Protein AF-0000000074478347 (afdb_homodimer)

Structure (mmCIF, N/CA/C/O backbone):
data_AF-0000000074478347-model_v1
#
loop_
_entity.id
_entity.type
_entity.pdbx_description
1 polymer 'Phosphatidate cytidylyltransferase'
#
loop_
_atom_site.group_PDB
_atom_site.id
_atom_site.type_symbol
_atom_site.label_atom_id
_atom_site.label_alt_id
_atom_site.label_comp_id
_atom_site.label_asym_id
_atom_site.label_entity_id
_atom_site.label_seq_id
_atom_site.pdbx_PDB_ins_code
_atom_site.Cartn_x
_atom_site.Cartn_y
_atom_site.Cartn_z
_atom_site.occupancy
_atom_site.B_iso_or_equiv
_atom_site.auth_seq_id
_atom_site.auth_comp_id
_atom_site.auth_asym_id
_atom_site.auth_atom_id
_atom_site.pdbx_PDB_model_num
ATOM 1 N N . MET A 1 1 ? 31.891 78.625 -14.445 1 41.5 1 MET A N 1
ATOM 2 C CA . MET A 1 1 ? 32.469 78.312 -13.133 1 41.5 1 MET A CA 1
ATOM 3 C C . MET A 1 1 ? 31.547 77.375 -12.344 1 41.5 1 MET A C 1
ATOM 5 O O . MET A 1 1 ? 32 76.625 -11.484 1 41.5 1 MET A O 1
ATOM 9 N N . SER A 1 2 ? 30.219 77.375 -12.75 1 51.81 2 SER A N 1
ATOM 10 C CA . SER A 1 2 ? 29.203 76.625 -11.977 1 51.81 2 SER A CA 1
ATOM 11 C C . SER A 1 2 ? 29.156 75.125 -12.367 1 51.81 2 SER A C 1
ATOM 13 O O . SER A 1 2 ? 29 74.25 -11.516 1 51.81 2 SER A O 1
ATOM 15 N N . LEU A 1 3 ? 29.484 74.812 -13.656 1 56.75 3 LEU A N 1
ATOM 16 C CA . LEU A 1 3 ? 29.391 73.375 -14.086 1 56.75 3 LEU A CA 1
ATOM 17 C C . LEU A 1 3 ? 30.594 72.625 -13.625 1 56.75 3 LEU A C 1
ATOM 19 O O . LEU A 1 3 ? 30.484 71.375 -13.336 1 56.75 3 LEU A O 1
ATOM 23 N N . ARG A 1 4 ? 31.828 73.188 -13.461 1 51.66 4 ARG A N 1
ATOM 24 C CA . ARG A 1 4 ? 33.031 72.562 -13 1 51.66 4 ARG A CA 1
ATOM 25 C C . ARG A 1 4 ? 32.969 72.25 -11.508 1 51.66 4 ARG A C 1
ATOM 27 O O . ARG A 1 4 ? 33.438 71.188 -11.062 1 51.66 4 ARG A O 1
ATOM 34 N N . LYS A 1 5 ? 32.375 73.125 -10.812 1 57.06 5 LYS A N 1
ATOM 35 C CA . LYS A 1 5 ? 32.25 72.875 -9.375 1 57.06 5 LYS A CA 1
ATOM 36 C C . LYS A 1 5 ? 31.312 71.75 -9.078 1 57.06 5 LYS A C 1
ATOM 38 O O . LYS A 1 5 ? 31.562 70.938 -8.172 1 57.06 5 LYS A O 1
ATOM 43 N N . ARG A 1 6 ? 30.266 71.562 -9.906 1 61.41 6 ARG A N 1
ATOM 44 C CA . ARG A 1 6 ? 29.328 70.438 -9.68 1 61.41 6 ARG A CA 1
ATOM 45 C C . ARG A 1 6 ? 29.969 69.125 -10.008 1 61.41 6 ARG A C 1
ATOM 47 O O . ARG A 1 6 ? 29.734 68.125 -9.305 1 61.41 6 ARG A O 1
ATOM 54 N N . ASN A 1 7 ? 30.812 69 -11.016 1 62.44 7 ASN A N 1
ATOM 55 C CA . ASN A 1 7 ? 31.516 67.75 -11.367 1 62.44 7 ASN A CA 1
ATOM 56 C C . ASN A 1 7 ? 32.562 67.375 -10.32 1 62.44 7 ASN A C 1
ATOM 58 O O . ASN A 1 7 ? 32.781 66.25 -10.023 1 62.44 7 ASN A O 1
ATOM 62 N N . VAL A 1 8 ? 33.125 68.438 -9.688 1 61.66 8 VAL A N 1
ATOM 63 C CA . VAL A 1 8 ? 34.156 68.188 -8.68 1 61.66 8 VAL A CA 1
ATOM 64 C C . VAL A 1 8 ? 33.5 67.625 -7.41 1 61.66 8 VAL A C 1
ATOM 66 O O . VAL A 1 8 ? 34.031 66.688 -6.781 1 61.66 8 VAL A O 1
ATOM 69 N N . ASN A 1 9 ? 32.312 68.188 -7.07 1 60.53 9 ASN A N 1
ATOM 70 C CA . ASN A 1 9 ? 31.625 67.688 -5.887 1 60.53 9 ASN A CA 1
ATOM 71 C C . ASN A 1 9 ? 31.141 66.25 -6.094 1 60.53 9 ASN A C 1
ATOM 73 O O . ASN A 1 9 ? 31.172 65.438 -5.164 1 60.53 9 ASN A O 1
ATOM 77 N N . LYS A 1 10 ? 30.656 65.938 -7.285 1 64.19 10 LYS A N 1
ATOM 78 C CA . LYS A 1 10 ? 30.266 64.562 -7.59 1 64.19 10 LYS A CA 1
ATOM 79 C C . LYS A 1 10 ? 31.469 63.625 -7.574 1 64.19 10 LYS A C 1
ATOM 81 O O . LYS A 1 10 ? 31.391 62.5 -7.074 1 64.19 10 LYS A O 1
ATOM 86 N N . LEU A 1 11 ? 32.562 64.062 -8.016 1 64.38 11 LEU A N 1
ATOM 87 C CA . LEU A 1 11 ? 33.812 63.281 -8 1 64.38 11 LEU A CA 1
ATOM 88 C C . LEU A 1 11 ? 34.344 63.156 -6.578 1 64.38 11 LEU A C 1
ATOM 90 O O . LEU A 1 11 ? 34.812 62.062 -6.199 1 64.38 11 LEU A O 1
ATOM 94 N N . GLU A 1 12 ? 34.156 64.188 -5.754 1 61.34 12 GLU A N 1
ATOM 95 C CA . GLU A 1 12 ? 34.562 64.062 -4.355 1 61.34 12 GLU A CA 1
ATOM 96 C C . GLU A 1 12 ? 33.656 63.156 -3.564 1 61.34 12 GLU A C 1
ATOM 98 O O . GLU A 1 12 ? 34.125 62.375 -2.715 1 61.34 12 GLU A O 1
ATOM 103 N N . GLU A 1 13 ? 32.406 63.219 -3.809 1 64.19 13 GLU A N 1
ATOM 104 C CA . GLU A 1 13 ? 31.484 62.281 -3.182 1 64.19 13 GLU A CA 1
ATOM 105 C C . GLU A 1 13 ? 31.75 60.875 -3.65 1 64.19 13 GLU A C 1
ATOM 107 O O . GLU A 1 13 ? 31.703 59.906 -2.854 1 64.19 13 GLU A O 1
ATOM 112 N N . GLU A 1 14 ? 32 60.656 -4.957 1 65.44 14 GLU A N 1
ATOM 113 C CA . GLU A 1 14 ? 32.375 59.344 -5.461 1 65.44 14 GLU A CA 1
ATOM 114 C C . GLU A 1 14 ? 33.719 58.875 -4.902 1 65.44 14 GLU A C 1
ATOM 116 O O . GLU A 1 14 ? 33.906 57.719 -4.535 1 65.44 14 GLU A O 1
ATOM 121 N N . VAL A 1 15 ? 34.656 59.812 -4.793 1 65.5 15 VAL A N 1
ATOM 122 C CA . VAL A 1 15 ? 35.969 59.5 -4.227 1 65.5 15 VAL A CA 1
ATOM 123 C C . VAL A 1 15 ? 35.844 59.281 -2.725 1 65.5 15 VAL A C 1
ATOM 125 O O . VAL A 1 15 ? 36.469 58.375 -2.176 1 65.5 15 VAL A O 1
ATOM 128 N N . SER A 1 16 ? 34.969 60 -2.055 1 61.47 16 SER A N 1
ATOM 129 C CA . SER A 1 16 ? 34.719 59.781 -0.634 1 61.47 16 SER A CA 1
ATOM 130 C C . SER A 1 16 ? 34.031 58.438 -0.401 1 61.47 16 SER A C 1
ATOM 132 O O . SER A 1 16 ? 34.344 57.719 0.545 1 61.47 16 SER A O 1
ATOM 134 N N . THR A 1 17 ? 33.094 58.094 -1.23 1 62.84 17 THR A N 1
ATOM 135 C CA . THR A 1 17 ? 32.469 56.781 -1.161 1 62.84 17 THR A CA 1
ATOM 136 C C . THR A 1 17 ? 33.469 55.688 -1.49 1 62.84 17 THR A C 1
ATOM 138 O O . THR A 1 17 ? 33.5 54.656 -0.828 1 62.84 17 THR A O 1
ATOM 141 N N . ILE A 1 18 ? 34.281 55.875 -2.496 1 62.44 18 ILE A N 1
ATOM 142 C CA . ILE A 1 18 ? 35.344 54.938 -2.83 1 62.44 18 ILE A CA 1
ATOM 143 C C . ILE A 1 18 ? 36.375 54.938 -1.719 1 62.44 18 ILE A C 1
ATOM 145 O O . ILE A 1 18 ? 36.875 53.875 -1.319 1 62.44 18 ILE A O 1
ATOM 149 N N . ALA A 1 19 ? 36.812 56.062 -1.178 1 59.84 19 ALA A N 1
ATOM 150 C CA . ALA A 1 19 ? 37.812 56.156 -0.095 1 59.84 19 ALA A CA 1
ATOM 151 C C . ALA A 1 19 ? 37.25 55.531 1.189 1 59.84 19 ALA A C 1
ATOM 153 O O . ALA A 1 19 ? 37.969 54.812 1.889 1 59.84 19 ALA A O 1
ATOM 154 N N . ASP A 1 20 ? 36.031 55.844 1.52 1 60.22 20 ASP A N 1
ATOM 155 C CA . ASP A 1 20 ? 35.406 55.156 2.658 1 60.22 20 ASP A CA 1
ATOM 156 C C . ASP A 1 20 ? 35.344 53.656 2.418 1 60.22 20 ASP A C 1
ATOM 158 O O . ASP A 1 20 ? 35.531 52.875 3.342 1 60.22 20 ASP A O 1
ATOM 162 N N . THR A 1 21 ? 35.062 53.188 1.201 1 63.5 21 THR A N 1
ATOM 163 C CA . THR A 1 21 ? 35.094 51.781 0.822 1 63.5 21 THR A CA 1
ATOM 164 C C . THR A 1 21 ? 36.531 51.25 0.909 1 63.5 21 THR A C 1
ATOM 166 O O . THR A 1 21 ? 36.719 50.094 1.302 1 63.5 21 THR A O 1
ATOM 169 N N . LEU A 1 22 ? 37.531 52 0.543 1 61.5 22 LEU A N 1
ATOM 170 C CA . LEU A 1 22 ? 38.938 51.625 0.607 1 61.5 22 LEU A CA 1
ATOM 171 C C . LEU A 1 22 ? 39.469 51.656 2.041 1 61.5 22 LEU A C 1
ATOM 173 O O . LEU A 1 22 ? 40.312 50.875 2.428 1 61.5 22 LEU A O 1
ATOM 177 N N . VAL A 1 23 ? 39.156 52.719 2.828 1 63.44 23 VAL A N 1
ATOM 178 C CA . VAL A 1 23 ? 39.688 52.844 4.18 1 63.44 23 VAL A CA 1
ATOM 179 C C . VAL A 1 23 ? 38.938 51.938 5.137 1 63.44 23 VAL A C 1
ATOM 181 O O . VAL A 1 23 ? 39.5 51.375 6.07 1 63.44 23 VAL A O 1
ATOM 184 N N . HIS A 1 24 ? 37.594 51.781 5.086 1 62.03 24 HIS A N 1
ATOM 185 C CA . HIS A 1 24 ? 36.875 50.875 5.949 1 62.03 24 HIS A CA 1
ATOM 186 C C . HIS A 1 24 ? 36.094 49.844 5.129 1 62.03 24 HIS A C 1
ATOM 188 O O . HIS A 1 24 ? 34.875 49.875 5.074 1 62.03 24 HIS A O 1
ATOM 194 N N . PRO A 1 25 ? 36.75 49.094 4.266 1 63.28 25 PRO A N 1
ATOM 195 C CA . PRO A 1 25 ? 36.156 48.062 3.42 1 63.28 25 PRO A CA 1
ATOM 196 C C . PRO A 1 25 ? 35.25 47.094 4.199 1 63.28 25 PRO A C 1
ATOM 198 O O . PRO A 1 25 ? 34.281 46.562 3.645 1 63.28 25 PRO A O 1
ATOM 201 N N . GLU A 1 26 ? 35.656 47.125 5.418 1 65 26 GLU A N 1
ATOM 202 C CA . GLU A 1 26 ? 34.906 46.188 6.254 1 65 26 GLU A CA 1
ATOM 203 C C . GLU A 1 26 ? 33.469 46.656 6.461 1 65 26 GLU A C 1
ATOM 205 O O . GLU A 1 26 ? 32.531 45.844 6.477 1 65 26 GLU A O 1
ATOM 210 N N . ASN A 1 27 ? 33.281 48.031 6.555 1 62.47 27 ASN A N 1
ATOM 211 C CA . ASN A 1 27 ? 31.953 48.562 6.754 1 62.47 27 ASN A CA 1
ATOM 212 C C . ASN A 1 27 ? 31.094 48.406 5.504 1 62.47 27 ASN A C 1
ATOM 214 O O . ASN A 1 27 ? 29.891 48.156 5.602 1 62.47 27 ASN A O 1
ATOM 218 N N . HIS A 1 28 ? 31.688 48.562 4.355 1 61.19 28 HIS A N 1
ATOM 219 C CA . HIS A 1 28 ? 30.922 48.438 3.119 1 61.19 28 HIS A CA 1
ATOM 220 C C . HIS A 1 28 ? 30.5 46.969 2.895 1 61.19 28 HIS A C 1
ATOM 222 O O . HIS A 1 28 ? 29.375 46.719 2.438 1 61.19 28 HIS A O 1
ATOM 228 N N . VAL A 1 29 ? 31.359 46.094 3.199 1 70.25 29 VAL A N 1
ATOM 229 C CA . VAL A 1 29 ? 31.031 44.656 3.078 1 70.25 29 VAL A CA 1
ATOM 230 C C . VAL A 1 29 ? 29.922 44.312 4.055 1 70.25 29 VAL A C 1
ATOM 232 O O . VAL A 1 29 ? 29 43.562 3.711 1 70.25 29 VAL A O 1
ATOM 235 N N . GLN A 1 30 ? 30.078 44.875 5.18 1 68.38 30 GLN A N 1
ATOM 236 C CA . GLN A 1 30 ? 29.047 44.625 6.172 1 68.38 30 GLN A CA 1
ATOM 237 C C . GLN A 1 30 ? 27.719 45.25 5.746 1 68.38 30 GLN A C 1
ATOM 239 O O . GLN A 1 30 ? 26.656 44.656 5.938 1 68.38 30 GLN A O 1
ATOM 244 N N . LEU A 1 31 ? 27.828 46.469 5.168 1 66.38 31 LEU A N 1
ATOM 245 C CA . LEU A 1 31 ? 26.625 47.125 4.68 1 66.38 31 LEU A CA 1
ATOM 246 C C . LEU A 1 31 ? 26.031 46.375 3.506 1 66.38 31 LEU A C 1
ATOM 248 O O . LEU A 1 31 ? 24.797 46.25 3.4 1 66.38 31 LEU A O 1
ATOM 252 N N . ASP A 1 32 ? 26.875 45.875 2.645 1 68.62 32 ASP A N 1
ATOM 253 C CA . ASP A 1 32 ? 26.422 45.094 1.499 1 68.62 32 ASP A CA 1
ATOM 254 C C . ASP A 1 32 ? 25.797 43.781 1.948 1 68.62 32 ASP A C 1
ATOM 256 O O . ASP A 1 32 ? 24.797 43.344 1.388 1 68.62 32 ASP A O 1
ATOM 260 N N . GLU A 1 33 ? 26.406 43.25 2.939 1 73 33 GLU A N 1
ATOM 261 C CA . GLU A 1 33 ? 25.844 42 3.48 1 73 33 GLU A CA 1
ATOM 262 C C . GLU A 1 33 ? 24.5 42.25 4.16 1 73 33 GLU A C 1
ATOM 264 O O . GLU A 1 33 ? 23.594 41.438 4.051 1 73 33 GLU A O 1
ATOM 269 N N . LYS A 1 34 ? 24.5 43.375 4.848 1 74.25 34 LYS A N 1
ATOM 270 C CA . LYS A 1 34 ? 23.234 43.719 5.492 1 74.25 34 LYS A CA 1
ATOM 271 C C . LYS A 1 34 ? 22.156 44.031 4.457 1 74.25 34 LYS A C 1
ATOM 273 O O . LYS A 1 34 ? 21 43.625 4.637 1 74.25 34 LYS A O 1
ATOM 278 N N . ASN A 1 35 ? 22.547 44.719 3.434 1 73.31 35 ASN A N 1
ATOM 279 C CA . ASN A 1 35 ? 21.594 45 2.367 1 73.31 35 ASN A CA 1
ATOM 280 C C . ASN A 1 35 ? 21.141 43.719 1.658 1 73.31 35 ASN A C 1
ATOM 282 O O . ASN A 1 35 ? 19.969 43.594 1.303 1 73.31 35 ASN A O 1
ATOM 286 N N . LYS A 1 36 ? 22.047 42.875 1.491 1 74.88 36 LYS A N 1
ATOM 287 C CA . LYS A 1 36 ? 21.703 41.594 0.863 1 74.88 36 LYS A CA 1
ATOM 288 C C . LYS A 1 36 ? 20.766 40.781 1.742 1 74.88 36 LYS A C 1
ATOM 290 O O . LYS A 1 36 ? 19.797 40.188 1.245 1 74.88 36 LYS A O 1
ATOM 295 N N . LYS A 1 37 ? 21 40.812 2.947 1 76.62 37 LYS A N 1
ATOM 296 C CA . LYS A 1 37 ? 20.141 40.094 3.893 1 76.62 37 LYS A CA 1
ATOM 297 C C . LYS A 1 37 ? 18.734 40.719 3.93 1 76.62 37 LYS A C 1
ATOM 299 O O . LYS A 1 37 ? 17.734 40 4 1 76.62 37 LYS A O 1
ATOM 304 N N . LYS A 1 38 ? 18.75 42.031 3.926 1 77.25 38 LYS A N 1
ATOM 305 C CA . LYS A 1 38 ? 17.453 42.719 3.9 1 77.25 38 LYS A CA 1
ATOM 306 C C . LYS A 1 38 ? 16.703 42.438 2.607 1 77.25 38 LYS A C 1
ATOM 308 O O . LYS A 1 38 ? 15.484 42.219 2.625 1 77.25 38 LYS A O 1
ATOM 313 N N . GLN A 1 39 ? 17.406 42.406 1.544 1 76.31 39 GLN A N 1
ATOM 314 C CA . GLN A 1 39 ? 16.766 42.094 0.264 1 76.31 39 GLN A CA 1
ATOM 315 C C . GLN A 1 39 ? 16.25 40.656 0.245 1 76.31 39 GLN A C 1
ATOM 317 O O . GLN A 1 39 ? 15.156 40.406 -0.273 1 76.31 39 GLN A O 1
ATOM 322 N N . ASP A 1 40 ? 17.016 39.844 0.795 1 77.12 40 ASP A N 1
ATOM 323 C CA . ASP A 1 40 ? 16.594 38.438 0.879 1 77.12 40 ASP A CA 1
ATOM 324 C C . ASP A 1 40 ? 15.328 38.312 1.733 1 77.12 40 ASP A C 1
ATOM 326 O O . ASP A 1 40 ? 14.438 37.531 1.411 1 77.12 40 ASP A O 1
ATOM 330 N N . PHE A 1 41 ? 15.258 39.094 2.709 1 80.19 41 PHE A N 1
ATOM 331 C CA . PHE A 1 41 ? 14.109 39.062 3.6 1 80.19 41 PHE A CA 1
ATOM 332 C C . PHE A 1 41 ? 12.867 39.594 2.896 1 80.19 41 PHE A C 1
ATOM 334 O O . PHE A 1 41 ? 11.773 39.031 3.041 1 80.19 41 PHE A O 1
ATOM 341 N N . VAL A 1 42 ? 13.078 40.656 2.174 1 81.62 42 VAL A N 1
ATOM 342 C CA . VAL A 1 42 ? 11.961 41.281 1.46 1 81.62 42 VAL A CA 1
ATOM 343 C C . VAL A 1 42 ? 11.445 40.312 0.396 1 81.62 42 VAL A C 1
ATOM 345 O O . VAL A 1 42 ? 10.234 40.125 0.226 1 81.62 42 VAL A O 1
ATOM 348 N N . VAL A 1 43 ? 12.312 39.656 -0.216 1 78.94 43 VAL A N 1
ATOM 349 C CA . VAL A 1 43 ? 11.93 38.688 -1.246 1 78.94 43 VAL A CA 1
ATOM 350 C C . VAL A 1 43 ? 11.195 37.531 -0.608 1 78.94 43 VAL A C 1
ATOM 352 O O . VAL A 1 43 ? 10.164 37.094 -1.119 1 78.94 43 VAL A O 1
ATOM 355 N N . ARG A 1 44 ? 11.625 37.094 0.469 1 79.12 44 ARG A N 1
ATOM 356 C CA . ARG A 1 44 ? 11.008 36 1.172 1 79.12 44 ARG A CA 1
ATOM 357 C C . ARG A 1 44 ? 9.617 36.375 1.683 1 79.12 44 ARG A C 1
ATOM 359 O O . ARG A 1 44 ? 8.688 35.562 1.599 1 79.12 44 ARG A O 1
ATOM 366 N N . ALA A 1 45 ? 9.555 37.562 2.137 1 81.94 45 ALA A N 1
ATOM 367 C CA . ALA A 1 45 ? 8.273 38.031 2.654 1 81.94 45 ALA A CA 1
ATOM 368 C C . ALA A 1 45 ? 7.254 38.188 1.532 1 81.94 45 ALA A C 1
ATOM 370 O O . ALA A 1 45 ? 6.09 37.812 1.684 1 81.94 45 ALA A O 1
ATOM 371 N N . PHE A 1 46 ? 7.688 38.719 0.487 1 83.31 46 PHE A N 1
ATOM 372 C CA . PHE A 1 46 ? 6.801 38.906 -0.656 1 83.31 46 PHE A CA 1
ATOM 373 C C . PHE A 1 46 ? 6.27 37.562 -1.156 1 83.31 46 PHE A C 1
ATOM 375 O O . PHE A 1 46 ? 5.062 37.406 -1.351 1 83.31 46 PHE A O 1
ATOM 382 N N . TRP A 1 47 ? 7.078 36.625 -1.255 1 82.19 47 TRP A N 1
ATOM 383 C CA . TRP A 1 47 ? 6.668 35.344 -1.802 1 82.19 47 TRP A CA 1
ATOM 384 C C . TRP A 1 47 ? 5.828 34.562 -0.792 1 82.19 47 TRP A C 1
ATOM 386 O O . TRP A 1 47 ? 4.969 33.781 -1.173 1 82.19 47 TRP A O 1
ATOM 396 N N . THR A 1 48 ? 6.055 34.844 0.393 1 83.06 48 THR A N 1
ATOM 397 C CA . THR A 1 48 ? 5.223 34.219 1.413 1 83.06 48 THR A CA 1
ATOM 398 C C . THR A 1 48 ? 3.787 34.719 1.328 1 83.06 48 THR A C 1
ATOM 400 O O . THR A 1 48 ? 2.838 33.938 1.418 1 83.06 48 THR A O 1
ATOM 403 N N . ILE A 1 49 ? 3.676 36 1.092 1 86.69 49 ILE A N 1
ATOM 404 C CA . ILE A 1 49 ? 2.35 36.594 1.005 1 86.69 49 ILE A CA 1
ATOM 405 C C . ILE A 1 49 ? 1.6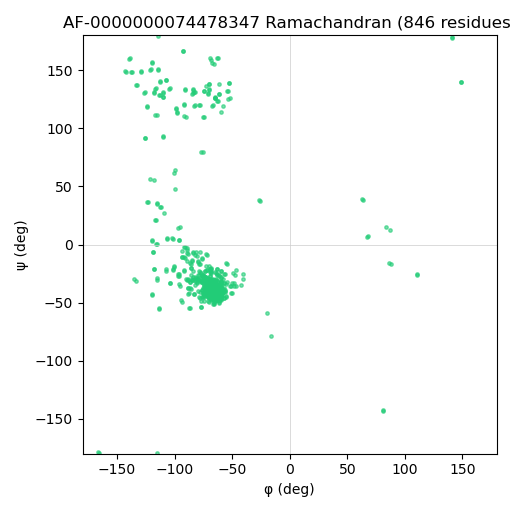52 36.125 -0.27 1 86.69 49 ILE A C 1
ATOM 407 O O . ILE A 1 49 ? 0.466 35.781 -0.249 1 86.69 49 ILE A O 1
ATOM 411 N N . VAL A 1 50 ? 2.383 36.094 -1.274 1 86.88 50 VAL A N 1
ATOM 412 C CA . VAL A 1 50 ? 1.819 35.625 -2.545 1 86.88 50 VAL A CA 1
ATOM 413 C C . VAL A 1 50 ? 1.354 34.188 -2.428 1 86.88 50 VAL A C 1
ATOM 415 O O . VAL A 1 50 ? 0.258 33.844 -2.877 1 86.88 50 VAL A O 1
ATOM 418 N N . MET A 1 51 ? 2.143 33.344 -1.851 1 86.69 51 MET A N 1
ATOM 419 C CA . MET A 1 51 ? 1.792 31.938 -1.691 1 86.69 51 MET A CA 1
ATOM 420 C C . MET A 1 51 ? 0.583 31.781 -0.776 1 86.69 51 MET A C 1
ATOM 422 O O . MET A 1 51 ? -0.275 30.938 -1.015 1 86.69 51 MET A O 1
ATOM 426 N N . PHE A 1 52 ? 0.575 32.656 0.162 1 87 52 PHE A N 1
ATOM 427 C CA . PHE A 1 52 ? -0.538 32.625 1.104 1 87 52 PHE A CA 1
ATOM 428 C C . PHE A 1 52 ? -1.839 33.031 0.426 1 87 52 PHE A C 1
ATOM 430 O O . PHE A 1 52 ? -2.857 32.344 0.557 1 87 52 PHE A O 1
ATOM 437 N N . LEU A 1 53 ? -1.814 34.125 -0.31 1 91 53 LEU A N 1
ATOM 438 C CA . LEU A 1 53 ? -3.004 34.594 -1.005 1 91 53 LEU A CA 1
ATOM 439 C C . LEU A 1 53 ? -3.455 33.594 -2.064 1 91 53 LEU A C 1
ATOM 441 O O . LEU A 1 53 ? -4.652 33.375 -2.244 1 91 53 LEU A O 1
ATOM 445 N N . PHE A 1 54 ? -2.506 33.062 -2.705 1 91.81 54 PHE A N 1
ATOM 446 C CA . PHE A 1 54 ? -2.828 32.031 -3.691 1 91.81 54 PHE A CA 1
ATOM 447 C C . PHE A 1 54 ? -3.49 30.828 -3.029 1 91.81 54 PHE A C 1
ATOM 449 O O . PHE A 1 54 ? -4.484 30.312 -3.535 1 91.81 54 PHE A O 1
ATOM 456 N N . PHE A 1 55 ? -2.979 30.484 -1.951 1 92.38 55 PHE A N 1
ATOM 457 C CA . PHE A 1 55 ? -3.5 29.344 -1.22 1 92.38 55 PHE A CA 1
ATOM 458 C C . PHE A 1 55 ? -4.922 29.609 -0.743 1 92.38 55 PHE A C 1
ATOM 460 O O . PHE A 1 55 ? -5.805 28.766 -0.919 1 92.38 55 PHE A O 1
ATOM 467 N N . VAL A 1 56 ? -5.164 30.734 -0.224 1 91.62 56 VAL A N 1
ATOM 468 C CA . VAL A 1 56 ? -6.496 31.109 0.235 1 91.62 56 VAL A CA 1
ATOM 469 C C . VAL A 1 56 ? -7.449 31.188 -0.956 1 91.62 56 VAL A C 1
ATOM 471 O O . VAL A 1 56 ? -8.602 30.766 -0.869 1 91.62 56 VAL A O 1
ATOM 474 N N . GLY A 1 57 ? -6.953 31.734 -2.025 1 92.94 57 GLY A N 1
ATOM 475 C CA . GLY A 1 57 ? -7.758 31.797 -3.234 1 92.94 57 GLY A CA 1
ATOM 476 C C . GLY A 1 57 ? -8.195 30.438 -3.744 1 92.94 57 GLY A C 1
ATOM 477 O O . GLY A 1 57 ? -9.344 30.266 -4.148 1 92.94 57 GLY A O 1
ATOM 478 N N . VAL A 1 58 ? -7.32 29.484 -3.672 1 94.12 58 VAL A N 1
ATOM 479 C CA . VAL A 1 58 ? -7.621 28.141 -4.148 1 94.12 58 VAL A CA 1
ATOM 480 C C . VAL A 1 58 ? -8.648 27.484 -3.23 1 94.12 58 VAL A C 1
ATOM 482 O O . VAL A 1 58 ? -9.578 26.828 -3.699 1 94.12 58 VAL A O 1
ATOM 485 N N . ILE A 1 59 ? -8.523 27.688 -1.972 1 92.62 59 ILE A N 1
ATOM 486 C CA . ILE A 1 59 ? -9.445 27.109 -1 1 92.62 59 ILE A CA 1
ATOM 487 C C . ILE A 1 59 ? -10.836 27.688 -1.199 1 92.62 59 ILE A C 1
ATOM 489 O O . ILE A 1 59 ? -11.836 26.969 -1.128 1 92.62 59 ILE A O 1
ATOM 493 N N . CYS A 1 60 ? -10.883 28.969 -1.531 1 91.56 60 CYS A N 1
ATOM 494 C CA . CYS A 1 60 ? -12.164 29.641 -1.725 1 91.56 60 CYS A CA 1
ATOM 495 C C . CYS A 1 60 ? -12.789 29.25 -3.061 1 91.56 60 CYS A C 1
ATOM 497 O O . CYS A 1 60 ? -14.008 29.297 -3.219 1 91.56 60 CYS A O 1
ATOM 499 N N . ALA A 1 61 ? -11.953 28.875 -3.975 1 91.19 61 ALA A N 1
ATOM 500 C CA . ALA A 1 61 ? -12.445 28.516 -5.301 1 91.19 61 ALA A CA 1
ATOM 501 C C . ALA A 1 61 ? -13.211 27.188 -5.258 1 91.19 61 ALA A C 1
ATOM 503 O O . ALA A 1 61 ? -14.07 26.938 -6.105 1 91.19 61 ALA A O 1
ATOM 504 N N . GLY A 1 62 ? -12.766 26.312 -4.316 1 90.06 62 GLY A N 1
ATOM 505 C CA . GLY A 1 62 ? -13.539 25.078 -4.195 1 90.06 62 GLY A CA 1
ATOM 506 C C . GLY A 1 62 ? -12.68 23.859 -3.967 1 90.06 62 GLY A C 1
ATOM 507 O O . GLY A 1 62 ? -11.445 23.953 -3.975 1 90.06 62 GLY A O 1
ATOM 508 N N . HIS A 1 63 ? -13.391 22.75 -3.822 1 89.12 63 HIS A N 1
ATOM 509 C CA . HIS A 1 63 ? -12.727 21.484 -3.52 1 89.12 63 HIS A CA 1
ATOM 510 C C . HIS A 1 63 ? -11.953 20.969 -4.727 1 89.12 63 HIS A C 1
ATOM 512 O O . HIS A 1 63 ? -10.844 20.438 -4.582 1 89.12 63 HIS A O 1
ATOM 518 N N . MET A 1 64 ? -12.43 21.172 -5.91 1 87.94 64 MET A N 1
ATOM 519 C CA . MET A 1 64 ? -11.781 20.672 -7.117 1 87.94 64 MET A CA 1
ATOM 520 C C . MET A 1 64 ? -10.445 21.359 -7.352 1 87.94 64 MET A C 1
ATOM 522 O O . MET A 1 64 ? -9.469 20.719 -7.73 1 87.94 64 MET A O 1
ATOM 526 N N . TRP A 1 65 ? -10.438 22.578 -7.121 1 92.31 65 TRP A N 1
ATOM 527 C CA . TRP A 1 65 ? -9.211 23.344 -7.336 1 92.31 65 TRP A CA 1
ATOM 528 C C . TRP A 1 65 ? -8.172 23 -6.27 1 92.31 65 TRP A C 1
ATOM 530 O O . TRP A 1 65 ? -6.969 23 -6.547 1 92.31 65 TRP A O 1
ATOM 540 N N . THR A 1 66 ? -8.664 22.781 -5.105 1 94.31 66 THR A N 1
ATOM 541 C CA . THR A 1 66 ? -7.734 22.391 -4.047 1 94.31 66 THR A CA 1
ATOM 542 C C . THR A 1 66 ? -7.117 21.031 -4.348 1 94.31 66 THR A C 1
ATOM 544 O O . THR A 1 66 ? -5.918 20.828 -4.16 1 94.31 66 THR A O 1
ATOM 547 N N . VAL A 1 67 ? -7.906 20.094 -4.855 1 93.5 67 VAL A N 1
ATOM 548 C CA . VAL A 1 67 ? -7.418 18.781 -5.23 1 93.5 67 VAL A CA 1
ATOM 549 C C . VAL A 1 67 ? -6.398 18.906 -6.359 1 93.5 67 VAL A C 1
ATOM 551 O O . VAL A 1 67 ? -5.363 18.234 -6.348 1 93.5 67 VAL A O 1
ATOM 554 N N . THR A 1 68 ? -6.672 19.734 -7.297 1 94.06 68 THR A N 1
ATOM 555 C CA . THR A 1 68 ? -5.758 19.969 -8.406 1 94.06 68 THR A CA 1
ATOM 556 C C . THR A 1 68 ? -4.426 20.516 -7.914 1 94.06 68 THR A C 1
ATOM 558 O O . THR A 1 68 ? -3.365 20.125 -8.414 1 94.06 68 THR A O 1
ATOM 561 N N . LEU A 1 69 ? -4.531 21.375 -6.977 1 94.94 69 LEU A N 1
ATOM 562 C CA . LEU A 1 69 ? -3.309 21.906 -6.387 1 94.94 69 LEU A CA 1
ATOM 563 C C . LEU A 1 69 ? -2.467 20.797 -5.77 1 94.94 69 LEU A C 1
ATOM 565 O O . LEU A 1 69 ? -1.244 20.781 -5.938 1 94.94 69 LEU A O 1
ATOM 569 N N . ILE A 1 70 ? -3.105 19.906 -5.059 1 95.31 70 ILE A N 1
ATOM 570 C CA . ILE A 1 70 ? -2.387 18.797 -4.43 1 95.31 70 ILE A CA 1
ATOM 571 C C . ILE A 1 70 ? -1.773 17.906 -5.5 1 95.31 70 ILE A C 1
ATOM 573 O O . ILE A 1 70 ? -0.656 17.406 -5.34 1 95.31 70 ILE A O 1
ATOM 577 N N . PHE A 1 71 ? -2.443 17.703 -6.629 1 95.25 71 PHE A N 1
ATOM 578 C CA . PHE A 1 71 ? -1.913 16.922 -7.742 1 95.25 71 PHE A CA 1
ATOM 579 C C . PHE A 1 71 ? -0.644 17.562 -8.297 1 95.25 71 PHE A C 1
ATOM 581 O O . PHE A 1 71 ? 0.353 16.875 -8.523 1 95.25 71 PHE A O 1
ATOM 588 N N . ILE A 1 72 ? -0.702 18.797 -8.414 1 94.81 72 ILE A N 1
ATOM 589 C CA . ILE A 1 72 ? 0.444 19.531 -8.953 1 94.81 72 ILE A CA 1
ATOM 590 C C . ILE A 1 72 ? 1.611 19.453 -7.969 1 94.81 72 ILE A C 1
ATOM 592 O O . ILE A 1 72 ? 2.75 19.203 -8.367 1 94.81 72 ILE A O 1
ATOM 596 N N . CYS A 1 73 ? 1.292 19.641 -6.746 1 94.12 73 CYS A N 1
ATOM 597 C CA . CYS A 1 73 ? 2.332 19.609 -5.723 1 94.12 73 CYS A CA 1
ATOM 598 C C . CYS A 1 73 ? 3 18.234 -5.668 1 94.12 73 CYS A C 1
ATOM 600 O O . CYS A 1 73 ? 4.223 18.141 -5.559 1 94.12 73 CYS A O 1
ATOM 602 N N . GLN A 1 74 ? 2.213 17.188 -5.75 1 95.06 74 GLN A N 1
ATOM 603 C CA . GLN A 1 74 ? 2.807 15.852 -5.637 1 95.06 74 GLN A CA 1
ATOM 604 C C . GLN A 1 74 ? 3.689 15.539 -6.84 1 95.06 74 GLN A C 1
ATOM 606 O O . GLN A 1 74 ? 4.719 14.875 -6.707 1 95.06 74 GLN A O 1
ATOM 611 N N . VAL A 1 75 ? 3.367 16.031 -8 1 95.06 75 VAL A N 1
ATOM 612 C CA . VAL A 1 75 ? 4.168 15.805 -9.203 1 95.06 75 VAL A CA 1
ATOM 613 C C . VAL A 1 75 ? 5.473 16.594 -9.102 1 95.06 75 VAL A C 1
ATOM 615 O O . VAL A 1 75 ? 6.543 16.078 -9.445 1 95.06 75 VAL A O 1
ATOM 618 N N . LEU A 1 76 ? 5.391 17.797 -8.594 1 93.94 76 LEU A N 1
ATOM 619 C CA . LEU A 1 76 ? 6.574 18.641 -8.469 1 93.94 76 LEU A CA 1
ATOM 620 C C . LEU A 1 76 ? 7.531 18.078 -7.426 1 93.94 76 LEU A C 1
ATOM 622 O O . LEU A 1 76 ? 8.75 18.062 -7.633 1 93.94 76 LEU A O 1
ATOM 626 N N . VAL A 1 77 ? 6.965 17.656 -6.375 1 94.25 77 VAL A N 1
ATOM 627 C CA . VAL A 1 77 ? 7.797 17.078 -5.332 1 94.25 77 VAL A CA 1
ATOM 628 C C . VAL A 1 77 ? 8.477 15.812 -5.863 1 94.25 77 VAL A C 1
ATOM 630 O O . VAL A 1 77 ? 9.656 15.578 -5.605 1 94.25 77 VAL A O 1
ATOM 633 N N . PHE A 1 78 ? 7.711 15.008 -6.625 1 94.56 78 PHE A N 1
ATOM 634 C CA . PHE A 1 78 ? 8.273 13.805 -7.219 1 94.56 78 PHE A CA 1
ATOM 635 C C . PHE A 1 78 ? 9.438 14.148 -8.141 1 94.56 78 PHE A C 1
ATOM 637 O O . PHE A 1 78 ? 10.5 13.531 -8.055 1 94.56 78 PHE A O 1
ATOM 644 N N . LYS A 1 79 ? 9.234 15.125 -8.914 1 93.12 79 LYS A N 1
ATOM 645 C CA . LYS A 1 79 ? 10.266 15.562 -9.844 1 93.12 79 LYS A CA 1
ATOM 646 C C . LYS A 1 79 ? 11.516 16.031 -9.102 1 93.12 79 LYS A C 1
ATOM 648 O O . LYS A 1 79 ? 12.633 15.664 -9.469 1 93.12 79 LYS A O 1
ATOM 653 N N . GLU A 1 80 ? 11.352 16.781 -8.078 1 92.25 80 GLU A N 1
ATOM 654 C CA . GLU A 1 80 ? 12.469 17.312 -7.305 1 92.25 80 GLU A CA 1
ATOM 655 C C . GLU A 1 80 ? 13.219 16.203 -6.578 1 92.25 80 GLU A C 1
ATOM 657 O O . GLU A 1 80 ? 14.453 16.219 -6.523 1 92.25 80 GLU A O 1
ATOM 662 N N . CYS A 1 81 ? 12.484 15.289 -6.031 1 91.25 81 CYS A N 1
ATOM 663 C CA . CYS A 1 81 ? 13.117 14.203 -5.293 1 91.25 81 CYS A CA 1
ATOM 664 C C . CYS A 1 81 ? 13.914 13.305 -6.223 1 91.25 81 CYS A C 1
ATOM 666 O O . CYS A 1 81 ? 15.031 12.898 -5.891 1 91.25 81 CYS A O 1
ATOM 668 N N . ILE A 1 82 ? 13.359 12.992 -7.402 1 90.5 82 ILE A N 1
ATOM 669 C CA . ILE A 1 82 ? 14.055 12.133 -8.359 1 90.5 82 ILE A CA 1
ATOM 670 C C . ILE A 1 82 ? 15.281 12.867 -8.898 1 90.5 82 ILE A C 1
ATOM 672 O O . ILE A 1 82 ? 16.328 12.258 -9.102 1 90.5 82 ILE A O 1
ATOM 676 N N . ALA A 1 83 ? 15.188 14.148 -9.07 1 88.12 83 ALA A N 1
ATOM 677 C CA . ALA A 1 83 ? 16.297 14.945 -9.594 1 88.12 83 ALA A CA 1
ATOM 678 C C . ALA A 1 83 ? 17.469 14.961 -8.617 1 88.12 83 ALA A C 1
ATOM 680 O O . ALA A 1 83 ? 18.625 14.844 -9.023 1 88.12 83 ALA A O 1
ATOM 681 N N . VAL A 1 84 ? 17.219 15.031 -7.402 1 86.5 84 VAL A N 1
ATOM 682 C CA . VAL A 1 84 ? 18.25 15.117 -6.375 1 86.5 84 VAL A CA 1
ATOM 683 C C . VAL A 1 84 ? 18.938 13.758 -6.227 1 86.5 84 VAL A C 1
ATOM 685 O O . VAL A 1 84 ? 20.156 13.695 -5.996 1 86.5 84 VAL A O 1
ATOM 688 N N . THR A 1 85 ? 18.281 12.695 -6.445 1 83.62 85 THR A N 1
ATOM 689 C CA . THR A 1 85 ? 18.812 11.359 -6.184 1 83.62 85 THR A CA 1
ATOM 690 C C . THR A 1 85 ? 19.5 10.797 -7.426 1 83.62 85 THR A C 1
ATOM 692 O O . THR A 1 85 ? 20.297 9.859 -7.332 1 83.62 85 THR A O 1
ATOM 695 N N . SER A 1 86 ? 19.172 11.289 -8.672 1 77.5 86 SER A N 1
ATOM 696 C CA . SER A 1 86 ? 19.734 10.773 -9.914 1 77.5 86 SER A CA 1
ATOM 697 C C . SER A 1 86 ? 21 11.531 -10.305 1 77.5 86 SER A C 1
ATOM 699 O O . SER A 1 86 ? 21.641 11.211 -11.305 1 77.5 86 SER A O 1
ATOM 701 N N . LYS A 1 87 ? 21.531 12.688 -9.812 1 66.38 87 LYS A N 1
ATOM 702 C CA . LYS A 1 87 ? 22.625 13.562 -10.227 1 66.38 87 LYS A CA 1
ATOM 703 C C . LYS A 1 87 ? 23.891 12.766 -10.531 1 66.38 87 LYS A C 1
ATOM 705 O O . LYS A 1 87 ? 24.609 13.07 -11.484 1 66.38 87 LYS A O 1
ATOM 710 N N . PRO A 1 88 ? 24.219 11.758 -9.891 1 56.88 88 PRO A N 1
ATOM 711 C CA . PRO A 1 88 ? 25.5 11.188 -10.312 1 56.88 88 PRO A CA 1
ATOM 712 C C . PRO A 1 88 ? 25.422 10.531 -11.688 1 56.88 88 PRO A C 1
ATOM 714 O O . PRO A 1 88 ? 26.453 10.266 -12.312 1 56.88 88 PRO A O 1
ATOM 717 N N . SER A 1 89 ? 24.219 10.188 -12.219 1 52.97 89 SER A N 1
ATOM 718 C CA . SER A 1 89 ? 24.141 9.32 -13.391 1 52.97 89 SER A CA 1
ATOM 719 C C . SER A 1 89 ? 24.078 10.133 -14.672 1 52.97 89 SER A C 1
ATOM 721 O O . SER A 1 89 ? 23.859 9.578 -15.758 1 52.97 89 SER A O 1
ATOM 723 N N . LYS A 1 90 ? 23.984 11.609 -14.641 1 51.72 90 LYS A N 1
ATOM 724 C CA . LYS A 1 90 ? 23.953 12.359 -15.891 1 51.72 90 LYS A CA 1
ATOM 725 C C . LYS A 1 90 ? 24.922 11.773 -16.906 1 51.72 90 LYS A C 1
ATOM 727 O O . LYS A 1 90 ? 24.703 11.852 -18.109 1 51.72 90 LYS A O 1
ATOM 732 N N . GLU A 1 91 ? 25.859 11.258 -16.469 1 52.59 91 GLU A N 1
ATOM 733 C CA . GLU A 1 91 ? 26.797 10.766 -17.469 1 52.59 91 GLU A CA 1
ATOM 734 C C . GLU A 1 91 ? 26.312 9.461 -18.094 1 52.59 91 GLU A C 1
ATOM 736 O O . GLU A 1 91 ? 26.875 8.992 -19.078 1 52.59 91 GLU A O 1
ATOM 741 N N . LYS A 1 92 ? 25.109 8.828 -17.531 1 56.34 92 LYS A N 1
ATOM 742 C CA . LYS A 1 92 ? 24.828 7.473 -18.016 1 56.34 92 LYS A CA 1
ATOM 743 C C . LYS A 1 92 ? 23.594 7.449 -18.906 1 56.34 92 LYS A C 1
ATOM 745 O O . LYS A 1 92 ? 22.625 8.148 -18.656 1 56.34 92 LYS A O 1
ATOM 750 N N . ASN A 1 93 ? 23.703 7.555 -20.234 1 59 93 ASN A N 1
ATOM 751 C CA . ASN A 1 93 ? 22.766 7.438 -21.344 1 59 93 ASN A CA 1
ATOM 752 C C . ASN A 1 93 ? 21.578 6.551 -20.984 1 59 93 ASN A C 1
ATOM 754 O O . ASN A 1 93 ? 21.141 5.723 -21.781 1 59 93 ASN A O 1
ATOM 758 N N . LEU A 1 94 ? 21.047 6.598 -19.734 1 71.06 94 LEU A N 1
ATOM 759 C CA . LEU A 1 94 ? 19.953 5.695 -19.406 1 71.06 94 LEU A CA 1
ATOM 760 C C . LEU A 1 94 ? 18.609 6.43 -19.469 1 71.06 94 LEU A C 1
ATOM 762 O O . LEU A 1 94 ? 17.922 6.562 -18.453 1 71.06 94 LEU A O 1
ATOM 766 N N . ARG A 1 95 ? 18.188 7.012 -20.734 1 68.5 95 ARG A N 1
ATOM 767 C CA . ARG A 1 95 ? 16.938 7.73 -20.969 1 68.5 95 ARG A CA 1
ATOM 768 C C . ARG A 1 95 ? 15.734 6.883 -20.594 1 68.5 95 ARG A C 1
ATOM 770 O O . ARG A 1 95 ? 14.711 7.414 -20.141 1 68.5 95 ARG A O 1
ATOM 777 N N . LEU A 1 96 ? 15.898 5.672 -20.625 1 76.19 96 LEU A N 1
ATOM 778 C CA . LEU A 1 96 ? 14.766 4.785 -20.391 1 76.19 96 LEU A CA 1
ATOM 779 C C . LEU A 1 96 ? 14.445 4.688 -18.906 1 76.19 96 LEU A C 1
ATOM 781 O O . LEU A 1 96 ? 13.289 4.492 -18.531 1 76.19 96 LEU A O 1
ATOM 785 N N . THR A 1 97 ? 15.383 4.941 -18.156 1 77.56 97 THR A N 1
ATOM 786 C CA . THR A 1 97 ? 15.164 4.867 -16.719 1 77.56 97 THR A CA 1
ATOM 787 C C . THR A 1 97 ? 14.328 6.047 -16.234 1 77.56 97 THR A C 1
ATOM 789 O O . THR A 1 97 ? 13.453 5.891 -15.375 1 77.56 97 THR A O 1
ATOM 792 N N . LYS A 1 98 ? 14.516 7.199 -16.828 1 80.06 98 LYS A N 1
ATOM 793 C CA . LYS A 1 98 ? 13.727 8.375 -16.453 1 80.06 98 LYS A CA 1
ATOM 794 C C . LYS A 1 98 ? 12.266 8.211 -16.859 1 80.06 98 LYS A C 1
ATOM 796 O O . LYS A 1 98 ? 11.367 8.578 -16.109 1 80.06 98 LYS A O 1
ATOM 801 N N . SER A 1 99 ? 12.117 7.688 -17.984 1 87.62 99 SER A N 1
ATOM 802 C CA . SER A 1 99 ? 10.75 7.461 -18.453 1 87.62 99 SER A CA 1
ATOM 803 C C . SER A 1 99 ? 10.023 6.457 -17.562 1 87.62 99 SER A C 1
ATOM 805 O O . SER A 1 99 ? 8.812 6.586 -17.328 1 87.62 99 SER A O 1
ATOM 807 N N . LEU A 1 100 ? 10.742 5.562 -16.984 1 91.25 100 LEU A N 1
ATOM 808 C CA . LEU A 1 100 ? 10.141 4.547 -16.141 1 91.25 100 LEU A CA 1
ATOM 809 C C . LEU A 1 100 ? 9.68 5.145 -14.812 1 91.25 100 LEU A C 1
ATOM 811 O O . LEU A 1 100 ? 8.648 4.75 -14.266 1 91.25 100 LEU A O 1
ATOM 815 N N . ASN A 1 101 ? 10.406 6.117 -14.328 1 93 101 ASN A N 1
ATOM 816 C CA . ASN A 1 101 ? 10 6.789 -13.102 1 93 101 ASN A CA 1
ATOM 817 C C . ASN A 1 101 ? 8.656 7.484 -13.266 1 93 101 ASN A C 1
ATOM 819 O O . ASN A 1 101 ? 7.777 7.359 -12.406 1 93 101 ASN A O 1
ATOM 823 N N . TRP A 1 102 ? 8.539 8.125 -14.367 1 94.12 102 TRP A N 1
ATOM 824 C CA . TRP A 1 102 ? 7.285 8.828 -14.633 1 94.12 102 TRP A CA 1
ATOM 825 C C . TRP A 1 102 ? 6.145 7.836 -14.859 1 94.12 102 TRP A C 1
ATOM 827 O O . TRP A 1 102 ? 5.008 8.086 -14.445 1 94.12 102 TRP A O 1
ATOM 837 N N . TYR A 1 103 ? 6.512 6.742 -15.5 1 95.88 103 TYR A N 1
ATOM 838 C CA . TYR A 1 103 ? 5.516 5.699 -15.727 1 95.88 103 TYR A CA 1
ATOM 839 C C . TYR A 1 103 ? 4.965 5.176 -14.406 1 95.88 103 TYR A C 1
ATOM 841 O O . TYR A 1 103 ? 3.752 5.051 -14.234 1 95.88 103 TYR A O 1
ATOM 849 N N . PHE A 1 104 ? 5.805 4.898 -13.453 1 96 104 PHE A N 1
ATOM 850 C CA . PHE A 1 104 ? 5.375 4.391 -12.156 1 96 104 PHE A CA 1
ATOM 851 C C . PHE A 1 104 ? 4.59 5.449 -11.391 1 96 104 PHE A C 1
ATOM 853 O O . PHE A 1 104 ? 3.668 5.125 -10.641 1 96 104 PHE A O 1
ATOM 860 N N . LEU A 1 105 ? 4.984 6.738 -11.586 1 96.31 105 LEU A N 1
ATOM 861 C CA . LEU A 1 105 ? 4.223 7.812 -10.961 1 96.31 105 LEU A CA 1
ATOM 862 C C . LEU A 1 105 ? 2.785 7.832 -11.469 1 96.31 105 LEU A C 1
ATOM 864 O O . LEU A 1 105 ? 1.843 7.844 -10.672 1 96.31 105 LEU A O 1
ATOM 868 N N . PHE A 1 106 ? 2.631 7.742 -12.742 1 95.25 106 PHE A N 1
ATOM 869 C CA . PHE A 1 106 ? 1.308 7.801 -13.344 1 95.25 106 PHE A CA 1
ATOM 870 C C . PHE A 1 106 ? 0.474 6.59 -12.945 1 95.25 106 PHE A C 1
ATOM 872 O O . PHE A 1 106 ? -0.717 6.715 -12.656 1 95.25 106 PHE A O 1
ATOM 879 N N . THR A 1 107 ? 1.101 5.477 -12.969 1 95.25 107 THR A N 1
ATOM 880 C CA . THR A 1 107 ? 0.397 4.25 -12.602 1 95.25 107 THR A CA 1
ATOM 881 C C . THR A 1 107 ? -0.063 4.305 -11.148 1 95.25 107 THR A C 1
ATOM 883 O O . THR A 1 107 ? -1.182 3.896 -10.828 1 95.25 107 THR A O 1
ATOM 886 N N . THR A 1 108 ? 0.781 4.844 -10.312 1 95.69 108 THR A N 1
ATOM 887 C CA . THR A 1 108 ? 0.443 4.914 -8.891 1 95.69 108 THR A CA 1
ATOM 888 C C . THR A 1 108 ? -0.662 5.938 -8.648 1 95.69 108 THR A C 1
ATOM 890 O O . THR A 1 108 ? -1.576 5.695 -7.855 1 95.69 108 THR A O 1
ATOM 893 N N . ILE A 1 109 ? -0.604 7.062 -9.32 1 94.88 109 ILE A N 1
ATOM 894 C CA . ILE A 1 109 ? -1.646 8.078 -9.195 1 94.88 109 ILE A CA 1
ATOM 895 C C . ILE A 1 109 ? -2.977 7.512 -9.688 1 94.88 109 ILE A C 1
ATOM 897 O O . ILE A 1 109 ? -4.016 7.715 -9.062 1 94.88 109 ILE A O 1
ATOM 901 N N . TYR A 1 110 ? -2.973 6.805 -10.758 1 91.56 110 TYR A N 1
ATOM 902 C CA . TYR A 1 110 ? -4.184 6.184 -11.289 1 91.56 110 TYR A CA 1
ATOM 903 C C . TYR A 1 110 ? -4.766 5.191 -10.289 1 91.56 110 TYR A C 1
ATOM 905 O O . TYR A 1 110 ? -5.984 5.137 -10.102 1 91.56 110 TYR A O 1
ATOM 913 N N . TYR A 1 111 ? -3.957 4.473 -9.758 1 93.25 111 TYR A N 1
ATOM 914 C CA . TYR A 1 111 ? -4.418 3.453 -8.82 1 93.25 111 TYR A CA 1
ATOM 915 C C . TYR A 1 111 ? -5.016 4.094 -7.57 1 93.25 111 TYR A C 1
ATOM 917 O O . TYR A 1 111 ? -6.148 3.785 -7.191 1 93.25 111 TYR A O 1
ATOM 925 N N . LEU A 1 112 ? -4.32 5 -6.938 1 91.88 112 LEU A N 1
ATOM 926 C CA . LEU A 1 112 ? -4.73 5.551 -5.652 1 91.88 112 LEU A CA 1
ATOM 927 C C . LEU A 1 112 ? -5.848 6.574 -5.832 1 91.88 112 LEU A C 1
ATOM 929 O O . LEU A 1 112 ? -6.91 6.453 -5.223 1 91.88 112 LEU A O 1
ATOM 933 N N . ASP A 1 113 ? -5.605 7.523 -6.664 1 88.06 113 ASP A N 1
ATOM 934 C CA . ASP A 1 113 ? -6.57 8.609 -6.809 1 88.06 113 ASP A CA 1
ATOM 935 C C . ASP A 1 113 ? -7.77 8.172 -7.648 1 88.06 113 ASP A C 1
ATOM 937 O O . ASP A 1 113 ? -8.875 8.688 -7.48 1 88.06 113 ASP A O 1
ATOM 941 N N . GLY A 1 114 ? -7.559 7.234 -8.57 1 81.25 114 GLY A N 1
ATOM 942 C CA . GLY A 1 114 ? -8.695 6.695 -9.297 1 81.25 114 GLY A CA 1
ATOM 943 C C . GLY A 1 114 ? -9.742 6.066 -8.398 1 81.25 114 GLY A C 1
ATOM 944 O O . GLY A 1 114 ? -10.938 6.273 -8.594 1 81.25 114 GLY A O 1
ATOM 945 N N . GLU A 1 115 ? -9.281 5.383 -7.426 1 79.25 115 GLU A N 1
ATOM 946 C CA . GLU A 1 115 ? -10.195 4.746 -6.484 1 79.25 115 GLU A CA 1
ATOM 947 C C . GLU A 1 115 ? -10.961 5.781 -5.668 1 79.25 115 GLU A C 1
ATOM 949 O O . GLU A 1 115 ? -12.156 5.621 -5.414 1 79.25 115 GLU A O 1
ATOM 954 N N . SER A 1 116 ? -10.297 6.812 -5.285 1 78.06 116 SER A N 1
ATOM 955 C CA . SER A 1 116 ? -10.93 7.867 -4.504 1 78.06 116 SER A CA 1
ATOM 956 C C . SER A 1 116 ? -11.984 8.609 -5.32 1 78.06 116 SER A C 1
ATOM 958 O O . SER A 1 116 ? -13.062 8.93 -4.816 1 78.06 116 SER A O 1
ATOM 960 N N . PHE A 1 117 ? -11.602 8.852 -6.562 1 75.75 117 PHE A N 1
ATOM 961 C CA . PHE A 1 117 ? -12.539 9.562 -7.43 1 75.75 117 PHE A CA 1
ATOM 962 C C . PHE A 1 117 ? -13.758 8.695 -7.719 1 75.75 117 PHE A C 1
ATOM 964 O O . PHE A 1 117 ? -14.883 9.203 -7.766 1 75.75 117 PHE A O 1
ATOM 971 N N . ILE A 1 118 ? -13.57 7.422 -7.855 1 72.38 118 ILE A N 1
ATOM 972 C CA . ILE A 1 118 ? -14.672 6.496 -8.102 1 72.38 118 ILE A CA 1
ATOM 973 C C . ILE A 1 118 ? -15.57 6.434 -6.867 1 72.38 118 ILE A C 1
ATOM 975 O O . ILE A 1 118 ? -16.797 6.418 -6.992 1 72.38 118 ILE A O 1
ATOM 979 N N . LYS A 1 119 ? -14.984 6.512 -5.738 1 69.38 119 LYS A N 1
ATOM 980 C CA . LYS A 1 119 ? -15.734 6.398 -4.492 1 69.38 119 LYS A CA 1
ATOM 981 C C . LYS A 1 119 ? -16.5 7.68 -4.191 1 69.38 119 LYS A C 1
ATOM 983 O O . LYS A 1 119 ? -17.672 7.629 -3.811 1 69.38 119 LYS A O 1
ATOM 988 N N . ASN A 1 120 ? -15.914 8.781 -4.461 1 68.19 120 ASN A N 1
ATOM 989 C CA . ASN A 1 120 ? -16.5 10.031 -4.008 1 68.19 120 ASN A CA 1
ATOM 990 C C . ASN A 1 120 ? -17.328 10.688 -5.109 1 68.19 120 ASN A C 1
ATOM 992 O O . ASN A 1 120 ? -18.25 11.453 -4.824 1 68.19 120 ASN A O 1
ATOM 996 N N . LEU A 1 121 ? -16.953 10.336 -6.398 1 65.38 121 LEU A N 1
ATOM 997 C CA . LEU A 1 121 ? -17.688 10.938 -7.512 1 65.38 121 LEU A CA 1
ATOM 998 C C . LEU A 1 121 ? -18.453 9.867 -8.281 1 65.38 121 LEU A C 1
ATOM 1000 O O . LEU A 1 121 ? -18.484 9.891 -9.516 1 65.38 121 LEU A O 1
ATOM 1004 N N . ASN A 1 122 ? -18.938 8.898 -7.59 1 61.31 122 ASN A N 1
ATOM 1005 C CA . ASN A 1 122 ? -19.594 7.746 -8.18 1 61.31 122 ASN A CA 1
ATOM 1006 C C . ASN A 1 122 ? -20.672 8.172 -9.172 1 61.31 122 ASN A C 1
ATOM 1008 O O . ASN A 1 122 ? -20.781 7.602 -10.266 1 61.31 122 ASN A O 1
ATOM 1012 N N . HIS A 1 123 ? -21.391 9.18 -8.75 1 56.47 123 HIS A N 1
ATOM 1013 C CA . HIS A 1 123 ? -22.516 9.586 -9.594 1 56.47 123 HIS A CA 1
ATOM 1014 C C . HIS A 1 123 ? -22.031 10.156 -10.922 1 56.47 123 HIS A C 1
ATOM 1016 O O . HIS A 1 123 ? -22.641 9.906 -11.969 1 56.47 123 HIS A O 1
ATOM 1022 N N . LEU A 1 124 ? -20.891 10.789 -10.891 1 57.72 124 LEU A N 1
ATOM 1023 C CA . LEU A 1 124 ? -20.375 11.422 -12.094 1 57.72 124 LEU A CA 1
ATOM 1024 C C . LEU A 1 124 ? -19.672 10.414 -12.984 1 57.72 124 LEU A C 1
ATOM 1026 O O . LEU A 1 124 ? -19.781 10.477 -14.211 1 57.72 124 LEU A O 1
ATOM 1030 N N . ILE A 1 125 ? -19.109 9.469 -12.367 1 59.59 125 ILE A N 1
ATOM 1031 C CA . ILE A 1 125 ? -18.266 8.539 -13.109 1 59.59 125 ILE A CA 1
ATOM 1032 C C . ILE A 1 125 ? -19.125 7.422 -13.711 1 59.59 125 ILE A C 1
ATOM 1034 O O . ILE A 1 125 ? -18.906 7.023 -14.859 1 59.59 125 ILE A O 1
ATOM 1038 N N . PHE A 1 126 ? -20.062 6.98 -13.039 1 53.09 126 PHE A N 1
ATOM 1039 C CA . PHE A 1 126 ? -20.828 5.836 -13.516 1 53.09 126 PHE A CA 1
ATOM 1040 C C . PHE A 1 126 ? -21.922 6.277 -14.484 1 53.09 126 PHE A C 1
ATOM 1042 O O . PHE A 1 126 ? -22.516 5.449 -15.164 1 53.09 126 PHE A O 1
ATOM 1049 N N . THR A 1 127 ? -22.031 7.609 -14.555 1 54.06 127 THR A N 1
ATOM 1050 C CA . THR A 1 127 ? -22.953 8.109 -15.562 1 54.06 127 THR A CA 1
ATOM 1051 C C . THR A 1 127 ? -22.266 8.242 -16.922 1 54.06 127 THR A C 1
ATOM 1053 O O . THR A 1 127 ? -22.922 8.25 -17.953 1 54.06 127 THR A O 1
ATOM 1056 N N . ASN A 1 128 ? -20.953 8.219 -16.859 1 58.28 128 ASN A N 1
ATOM 1057 C CA . ASN A 1 128 ? -20.203 8.328 -18.109 1 58.28 128 ASN A CA 1
ATOM 1058 C C . ASN A 1 128 ? -19.766 6.953 -18.609 1 58.28 128 ASN A C 1
ATOM 1060 O O . ASN A 1 128 ? -19.125 6.195 -17.875 1 58.28 128 ASN A O 1
ATOM 1064 N N . GLN A 1 129 ? -20.25 6.422 -19.719 1 57.38 129 GLN A N 1
ATOM 1065 C CA . GLN A 1 129 ? -20.047 5.113 -20.344 1 57.38 129 GLN A CA 1
ATOM 1066 C C . GLN A 1 129 ? -18.562 4.801 -20.469 1 57.38 129 GLN A C 1
ATOM 1068 O O . GLN A 1 129 ? -18.141 3.648 -20.328 1 57.38 129 GLN A O 1
ATOM 1073 N N . PHE A 1 130 ? -17.797 5.852 -20.734 1 59.94 130 PHE A N 1
ATOM 1074 C CA . PHE A 1 130 ? -16.375 5.633 -20.984 1 59.94 130 PHE A CA 1
ATOM 1075 C C . PHE A 1 130 ? -15.633 5.363 -19.688 1 59.94 130 PHE A C 1
ATOM 1077 O O . PHE A 1 130 ? -14.688 4.574 -19.656 1 59.94 130 PHE A O 1
ATOM 1084 N N . LEU A 1 131 ? -16.156 5.875 -18.625 1 64.94 131 LEU A N 1
ATOM 1085 C CA . LEU A 1 131 ? -15.438 5.793 -17.359 1 64.94 131 LEU A CA 1
ATOM 1086 C C . LEU A 1 131 ? -15.875 4.57 -16.562 1 64.94 131 LEU A C 1
ATOM 1088 O O . LEU A 1 131 ? -15.156 4.113 -15.664 1 64.94 131 LEU A O 1
ATOM 1092 N N . THR A 1 132 ? -16.922 3.943 -16.984 1 63.03 132 THR A N 1
ATOM 1093 C CA . THR A 1 132 ? -17.484 2.859 -16.203 1 63.03 132 THR A CA 1
ATOM 1094 C C . THR A 1 132 ? -16.578 1.633 -16.234 1 63.03 132 THR A C 1
ATOM 1096 O O . THR A 1 132 ? -16.25 1.08 -15.18 1 63.03 132 THR A O 1
ATOM 1099 N N . PRO A 1 133 ? -16.172 1.274 -17.484 1 63 133 PRO A N 1
ATOM 1100 C CA . PRO A 1 133 ? -15.305 0.091 -17.469 1 63 133 PRO A CA 1
ATOM 1101 C C . PRO A 1 133 ? -13.977 0.341 -16.75 1 63 133 PRO A C 1
ATOM 1103 O O . PRO A 1 133 ? -13.438 -0.563 -16.109 1 63 133 PRO A O 1
ATOM 1106 N N . LEU A 1 134 ? -13.5 1.557 -16.812 1 68.62 134 LEU A N 1
ATOM 1107 C CA . LEU A 1 134 ? -12.258 1.917 -16.141 1 68.62 134 LEU A CA 1
ATOM 1108 C C . LEU A 1 134 ? -12.438 1.899 -14.625 1 68.62 134 LEU A C 1
ATOM 1110 O O . LEU A 1 134 ? -11.516 1.553 -13.891 1 68.62 134 LEU A O 1
ATOM 1114 N N . ALA A 1 135 ? -13.633 2.133 -14.352 1 68.31 135 ALA A N 1
ATOM 1115 C CA . ALA A 1 135 ? -13.945 2.18 -12.93 1 68.31 135 ALA A CA 1
ATOM 1116 C C . ALA A 1 135 ? -14.25 0.787 -12.383 1 68.31 135 ALA A C 1
ATOM 1118 O O . ALA A 1 135 ? -13.859 0.45 -11.266 1 68.31 135 ALA A O 1
ATOM 1119 N N . THR A 1 136 ? -14.828 -0.033 -13.25 1 66.56 136 THR A N 1
ATOM 1120 C CA . THR A 1 136 ? -15.25 -1.352 -12.781 1 66.56 136 THR A CA 1
ATOM 1121 C C . THR A 1 136 ? -14.039 -2.266 -12.602 1 66.56 136 THR A C 1
ATOM 1123 O O . THR A 1 136 ? -13.969 -3.021 -11.633 1 66.56 136 THR A O 1
ATOM 1126 N N . HIS A 1 137 ? -13.047 -2.176 -13.469 1 78.56 137 HIS A N 1
ATOM 1127 C CA . HIS A 1 137 ? -11.859 -3.02 -13.383 1 78.56 137 HIS A CA 1
ATOM 1128 C C . HIS A 1 137 ? -10.625 -2.199 -13.039 1 78.56 137 HIS A C 1
ATOM 1130 O O . HIS A 1 137 ? -9.531 -2.475 -13.539 1 78.56 137 HIS A O 1
ATOM 1136 N N . HIS A 1 138 ? -10.844 -1.186 -12.281 1 83.69 138 HIS A N 1
ATOM 1137 C CA . HIS A 1 138 ? -9.789 -0.245 -11.922 1 83.69 138 HIS A CA 1
ATOM 1138 C C . HIS A 1 138 ? -8.609 -0.962 -11.281 1 83.69 138 HIS A C 1
ATOM 1140 O O . HIS A 1 138 ? -7.457 -0.739 -11.672 1 83.69 138 HIS A O 1
ATOM 1146 N N . ARG A 1 139 ? -8.898 -1.887 -10.359 1 86.31 139 ARG A N 1
ATOM 1147 C CA . ARG A 1 139 ? -7.824 -2.562 -9.641 1 86.31 139 ARG A CA 1
ATOM 1148 C C . ARG A 1 139 ? -7.047 -3.496 -10.562 1 86.31 139 ARG A C 1
ATOM 1150 O O . ARG A 1 139 ? -5.816 -3.572 -10.484 1 86.31 139 ARG A O 1
ATOM 1157 N N . PHE A 1 140 ? -7.715 -4.16 -11.438 1 89 140 PHE A N 1
ATOM 1158 C CA . PHE A 1 140 ? -7.086 -5.098 -12.359 1 89 140 PHE A CA 1
ATOM 1159 C C . PHE A 1 140 ? -6.234 -4.359 -13.383 1 89 140 PHE A C 1
ATOM 1161 O O . PHE A 1 140 ? -5.105 -4.77 -13.672 1 89 140 PHE A O 1
ATOM 1168 N N . ILE A 1 141 ? -6.727 -3.285 -13.891 1 89.75 141 ILE A N 1
ATOM 1169 C CA . ILE A 1 141 ? -5.988 -2.484 -14.859 1 89.75 141 ILE A CA 1
ATOM 1170 C C . ILE A 1 141 ? -4.738 -1.901 -14.203 1 89.75 141 ILE A C 1
ATOM 1172 O O . ILE A 1 141 ? -3.658 -1.904 -14.805 1 89.75 141 ILE A O 1
ATOM 1176 N N . SER A 1 142 ? -4.961 -1.396 -13.023 1 93 142 SER A N 1
ATOM 1177 C CA . SER A 1 142 ? -3.822 -0.828 -12.312 1 93 142 SER A CA 1
ATOM 1178 C C . SER A 1 142 ? -2.742 -1.876 -12.07 1 93 142 SER A C 1
ATOM 1180 O O . SER A 1 142 ? -1.55 -1.584 -12.188 1 93 142 SER A O 1
ATOM 1182 N N . TYR A 1 143 ? -3.117 -3.08 -11.766 1 93.81 143 TYR A N 1
ATOM 1183 C CA . TYR A 1 143 ? -2.158 -4.156 -11.547 1 93.81 143 TYR A CA 1
ATOM 1184 C C . TYR A 1 143 ? -1.377 -4.461 -12.82 1 93.81 143 TYR A C 1
ATOM 1186 O O . TYR A 1 143 ? -0.151 -4.594 -12.781 1 93.81 143 TYR A O 1
ATOM 1194 N N . TRP A 1 144 ? -2.057 -4.543 -13.891 1 94.38 144 TRP A N 1
ATOM 1195 C CA . TRP A 1 144 ? -1.403 -4.828 -15.164 1 94.38 144 TRP A CA 1
ATOM 1196 C C . TRP A 1 144 ? -0.446 -3.707 -15.547 1 94.38 144 TRP A C 1
ATOM 1198 O O . TRP A 1 144 ? 0.638 -3.963 -16.078 1 94.38 144 TRP A O 1
ATOM 1208 N N . LEU A 1 145 ? -0.892 -2.531 -15.305 1 95.12 145 LEU A N 1
ATOM 1209 C CA . LEU A 1 145 ? -0.011 -1.404 -15.586 1 95.12 145 LEU A CA 1
ATOM 1210 C C . LEU A 1 145 ? 1.273 -1.498 -14.766 1 95.12 145 LEU A C 1
ATOM 1212 O O . LEU A 1 145 ? 2.363 -1.249 -15.289 1 95.12 145 LEU A O 1
ATOM 1216 N N . TYR A 1 146 ? 1.15 -1.893 -13.555 1 95.62 146 TYR A N 1
ATOM 1217 C CA . TYR A 1 146 ? 2.326 -2.01 -12.703 1 95.62 146 TYR A CA 1
ATOM 1218 C C . TYR A 1 146 ? 3.23 -3.145 -13.172 1 95.62 146 TYR A C 1
ATOM 1220 O O . TYR A 1 146 ? 4.453 -2.99 -13.219 1 95.62 146 TYR A O 1
ATOM 1228 N N . ILE A 1 147 ? 2.672 -4.293 -13.5 1 95.31 147 ILE A N 1
ATOM 1229 C CA . ILE A 1 147 ? 3.436 -5.453 -13.945 1 95.31 147 ILE A CA 1
ATOM 1230 C C . ILE A 1 147 ? 4.16 -5.121 -15.25 1 95.31 147 ILE A C 1
ATOM 1232 O O . ILE A 1 147 ? 5.312 -5.516 -15.445 1 95.31 147 ILE A O 1
ATOM 1236 N N . PHE A 1 148 ? 3.482 -4.391 -16.078 1 95.62 148 PHE A N 1
ATOM 1237 C CA . PHE A 1 148 ? 4.129 -3.98 -17.328 1 95.62 148 PHE A CA 1
ATOM 1238 C C . PHE A 1 148 ? 5.34 -3.102 -17.031 1 95.62 148 PHE A C 1
ATOM 1240 O O . PHE A 1 148 ? 6.359 -3.203 -17.719 1 95.62 148 PHE A O 1
ATOM 1247 N N . GLY A 1 149 ? 5.168 -2.24 -16.078 1 94.75 149 GLY A N 1
ATOM 1248 C CA . GLY A 1 149 ? 6.316 -1.441 -15.688 1 94.75 149 GLY A CA 1
ATOM 1249 C C . GLY A 1 149 ? 7.473 -2.275 -15.164 1 94.75 149 GLY A C 1
ATOM 1250 O O . GLY A 1 149 ? 8.633 -2.006 -15.492 1 94.75 149 GLY A O 1
ATOM 1251 N N . LEU A 1 150 ? 7.16 -3.309 -14.445 1 93.88 150 LEU A N 1
ATOM 1252 C CA . LEU A 1 150 ? 8.195 -4.176 -13.891 1 93.88 150 LEU A CA 1
ATOM 1253 C C . LEU A 1 150 ? 8.875 -4.984 -14.992 1 93.88 150 LEU A C 1
ATOM 1255 O O . LEU A 1 150 ? 10.094 -5.141 -14.992 1 93.88 150 LEU A O 1
ATOM 1259 N N . VAL A 1 151 ? 8.078 -5.512 -15.906 1 93.69 151 VAL A N 1
ATOM 1260 C CA . VAL A 1 151 ? 8.609 -6.273 -17.031 1 93.69 151 VAL A CA 1
ATOM 1261 C C . VAL A 1 151 ? 9.508 -5.383 -17.875 1 93.69 151 VAL A C 1
ATOM 1263 O O . VAL A 1 151 ? 10.586 -5.805 -18.312 1 93.69 151 VAL A O 1
ATOM 1266 N N . PHE A 1 152 ? 9.078 -4.184 -18.062 1 92.88 152 PHE A N 1
ATOM 1267 C CA . PHE A 1 152 ? 9.867 -3.229 -18.828 1 92.88 152 PHE A CA 1
ATOM 1268 C C . PHE A 1 152 ? 11.172 -2.906 -18.125 1 92.88 152 PHE A C 1
ATOM 1270 O O . PHE A 1 152 ? 12.219 -2.766 -18.766 1 92.88 152 PHE A O 1
ATOM 1277 N N . PHE A 1 153 ? 11.141 -2.791 -16.891 1 93.69 153 PHE A N 1
ATOM 1278 C CA . PHE A 1 153 ? 12.344 -2.553 -16.109 1 93.69 153 PHE A CA 1
ATOM 1279 C C . PHE A 1 153 ? 13.344 -3.689 -16.297 1 93.69 153 PHE A C 1
ATOM 1281 O O . PHE A 1 153 ? 14.523 -3.453 -16.578 1 93.69 153 PHE A O 1
ATOM 1288 N N . VAL A 1 154 ? 12.859 -4.918 -16.188 1 91.56 154 VAL A N 1
ATOM 1289 C CA . VAL A 1 154 ? 13.727 -6.086 -16.297 1 91.56 154 VAL A CA 1
ATOM 1290 C C . VAL A 1 154 ? 14.273 -6.195 -17.719 1 91.56 154 VAL A C 1
ATOM 1292 O O . VAL A 1 154 ? 15.453 -6.52 -17.906 1 91.56 154 VAL A O 1
ATOM 1295 N N . ALA A 1 155 ? 13.43 -5.867 -18.672 1 88.81 155 ALA A N 1
ATOM 1296 C CA . ALA A 1 155 ? 13.82 -5.977 -20.078 1 88.81 155 ALA A CA 1
ATOM 1297 C C . ALA A 1 155 ? 14.875 -4.926 -20.422 1 88.81 155 ALA A C 1
ATOM 1299 O O . ALA A 1 155 ? 15.664 -5.117 -21.359 1 88.81 155 ALA A O 1
ATOM 1300 N N . THR A 1 156 ? 14.961 -3.824 -19.688 1 88.56 156 THR A N 1
ATOM 1301 C CA . THR A 1 156 ? 15.867 -2.727 -20.031 1 88.56 156 THR A CA 1
ATOM 1302 C C . THR A 1 156 ? 17.109 -2.764 -19.156 1 88.56 156 THR A C 1
ATOM 1304 O O . THR A 1 156 ? 17.938 -1.851 -19.203 1 88.56 156 THR A O 1
ATOM 1307 N N . LEU A 1 157 ? 17.25 -3.781 -18.344 1 88.62 157 LEU A N 1
ATOM 1308 C CA . LEU A 1 157 ? 18.438 -3.898 -17.5 1 88.62 157 LEU A CA 1
ATOM 1309 C C . LEU A 1 157 ? 19.688 -4.082 -18.344 1 88.62 157 LEU A C 1
ATOM 1311 O O . LEU A 1 157 ? 19.688 -4.871 -19.297 1 88.62 157 LEU A O 1
ATOM 1315 N N . GLN A 1 158 ? 20.672 -3.252 -18.141 1 85.69 158 GLN A N 1
ATOM 1316 C CA . GLN A 1 158 ? 21.938 -3.312 -18.859 1 85.69 158 GLN A CA 1
ATOM 1317 C C . GLN A 1 158 ? 23.078 -3.689 -17.922 1 85.69 158 GLN A C 1
ATOM 1319 O O . GLN A 1 158 ? 23.203 -3.139 -16.828 1 85.69 158 GLN A O 1
ATOM 1324 N N . LYS A 1 159 ? 23.875 -4.523 -18.562 1 82.56 159 LYS A N 1
ATOM 1325 C CA . LYS A 1 159 ? 25.047 -4.941 -17.797 1 82.56 159 LYS A CA 1
ATOM 1326 C C . LYS A 1 159 ? 25.969 -3.756 -17.516 1 82.56 159 LYS A C 1
ATOM 1328 O O . LYS A 1 159 ? 26.219 -2.93 -18.406 1 82.56 159 LYS A O 1
ATOM 1333 N N . GLY A 1 160 ? 26.359 -3.471 -16.328 1 82.44 160 GLY A N 1
ATOM 1334 C CA . GLY A 1 160 ? 27.25 -2.387 -15.953 1 82.44 160 GLY A CA 1
ATOM 1335 C C . GLY A 1 160 ? 26.547 -1.284 -15.18 1 82.44 160 GLY A C 1
ATOM 1336 O O . GLY A 1 160 ? 27.188 -0.488 -14.5 1 82.44 160 GLY A O 1
ATOM 1337 N N . HIS A 1 161 ? 25.266 -1.235 -15.461 1 87.44 161 HIS A N 1
ATOM 1338 C CA . HIS A 1 161 ? 24.531 -0.178 -14.781 1 87.44 161 HIS A CA 1
ATOM 1339 C C . HIS A 1 161 ? 23.469 -0.758 -13.852 1 87.44 161 HIS A C 1
ATOM 1341 O O . HIS A 1 161 ? 22.5 -0.074 -13.5 1 87.44 161 HIS A O 1
ATOM 1347 N N . LEU A 1 162 ? 23.656 -1.998 -13.477 1 88.31 162 LEU A N 1
ATOM 1348 C CA . LEU A 1 162 ? 22.641 -2.701 -12.703 1 88.31 162 LEU A CA 1
ATOM 1349 C C . LEU A 1 162 ? 22.453 -2.053 -11.336 1 88.31 162 LEU A C 1
ATOM 1351 O O . LEU A 1 162 ? 21.328 -1.85 -10.891 1 88.31 162 LEU A O 1
ATOM 1355 N N . ARG A 1 163 ? 23.516 -1.704 -10.75 1 87.75 163 ARG A N 1
ATOM 1356 C CA . ARG A 1 163 ? 23.438 -1.142 -9.406 1 87.75 163 ARG A CA 1
ATOM 1357 C C . ARG A 1 163 ? 22.672 0.171 -9.406 1 87.75 163 ARG A C 1
ATOM 1359 O O . ARG A 1 163 ? 21.844 0.407 -8.523 1 87.75 163 ARG A O 1
ATOM 1366 N N . PHE A 1 164 ? 22.922 0.916 -10.359 1 87.25 164 PHE A N 1
ATOM 1367 C CA . PHE A 1 164 ? 22.25 2.205 -10.469 1 87.25 164 PHE A CA 1
ATOM 1368 C C . PHE A 1 164 ? 20.781 2.021 -10.773 1 87.25 164 PHE A C 1
ATOM 1370 O O . PHE A 1 164 ? 19.922 2.693 -10.18 1 87.25 164 PHE A O 1
ATOM 1377 N N . GLN A 1 165 ? 20.453 1.171 -11.688 1 90.25 165 GLN A N 1
ATOM 1378 C CA . GLN A 1 165 ? 19.062 0.954 -12.094 1 90.25 165 GLN A CA 1
ATOM 1379 C C . GLN A 1 165 ? 18.234 0.412 -10.938 1 90.25 165 GLN A C 1
ATOM 1381 O O . GLN A 1 165 ? 17.094 0.856 -10.727 1 90.25 165 GLN A O 1
ATOM 1386 N N . PHE A 1 166 ? 18.797 -0.48 -10.211 1 91.25 166 PHE A N 1
ATOM 1387 C CA . PHE A 1 166 ? 18.062 -1.031 -9.078 1 91.25 166 PHE A CA 1
ATOM 1388 C C . PHE A 1 166 ? 17.922 0.007 -7.969 1 91.25 166 PHE A C 1
ATOM 1390 O O . PHE A 1 166 ? 16.891 0.064 -7.293 1 91.25 166 PHE A O 1
ATOM 1397 N N . ALA A 1 167 ? 18.906 0.784 -7.801 1 89.81 167 ALA A N 1
ATOM 1398 C CA . ALA A 1 167 ? 18.828 1.856 -6.812 1 89.81 167 ALA A CA 1
ATOM 1399 C C . ALA A 1 167 ? 17.75 2.861 -7.176 1 89.81 167 ALA A C 1
ATOM 1401 O O . ALA A 1 167 ? 16.984 3.297 -6.316 1 89.81 167 ALA A O 1
ATOM 1402 N N . GLN A 1 168 ? 17.703 3.152 -8.406 1 90.88 168 GLN A N 1
ATOM 1403 C CA . GLN A 1 168 ? 16.703 4.102 -8.867 1 90.88 168 GLN A CA 1
ATOM 1404 C C . GLN A 1 168 ? 15.297 3.549 -8.688 1 90.88 168 GLN A C 1
ATOM 1406 O O . GLN A 1 168 ? 14.367 4.293 -8.359 1 90.88 168 GLN A O 1
ATOM 1411 N N . LEU A 1 169 ? 15.164 2.303 -8.938 1 93.38 169 LEU A N 1
ATOM 1412 C CA . LEU A 1 169 ? 13.859 1.68 -8.727 1 93.38 169 LEU A CA 1
ATOM 1413 C C . LEU A 1 169 ? 13.445 1.771 -7.262 1 93.38 169 LEU A C 1
ATOM 1415 O O . LEU A 1 169 ? 12.289 2.082 -6.961 1 93.38 169 LEU A O 1
ATOM 1419 N N . CYS A 1 170 ? 14.367 1.541 -6.398 1 93.44 170 CYS A N 1
ATOM 1420 C CA . CYS A 1 170 ? 14.094 1.616 -4.965 1 93.44 170 CYS A CA 1
ATOM 1421 C C . CYS A 1 170 ? 13.719 3.035 -4.555 1 93.44 170 CYS A C 1
ATOM 1423 O O . CYS A 1 170 ? 12.758 3.236 -3.812 1 93.44 170 CYS A O 1
ATOM 1425 N N . ILE A 1 171 ? 14.445 3.953 -5.043 1 93.12 171 ILE A N 1
ATOM 1426 C CA . ILE A 1 171 ? 14.211 5.355 -4.707 1 93.12 171 ILE A CA 1
ATOM 1427 C C . ILE A 1 171 ? 12.836 5.789 -5.223 1 93.12 171 ILE A C 1
ATOM 1429 O O . ILE A 1 171 ? 12.078 6.438 -4.508 1 93.12 171 ILE A O 1
ATOM 1433 N N . THR A 1 172 ? 12.586 5.41 -6.43 1 94.75 172 THR A N 1
ATOM 1434 C CA . THR A 1 172 ? 11.305 5.77 -7.031 1 94.75 172 THR A CA 1
ATOM 1435 C C . THR A 1 172 ? 10.148 5.258 -6.176 1 94.75 172 THR A C 1
ATOM 1437 O O . THR A 1 172 ? 9.211 6.008 -5.879 1 94.75 172 THR A O 1
ATOM 1440 N N . HIS A 1 173 ? 10.25 4.094 -5.781 1 96.06 173 HIS A N 1
ATOM 1441 C CA . HIS A 1 173 ? 9.148 3.512 -5.016 1 96.06 173 HIS A CA 1
ATOM 1442 C C . HIS A 1 173 ? 9.07 4.125 -3.621 1 96.06 173 HIS A C 1
ATOM 1444 O O . HIS A 1 173 ? 7.977 4.254 -3.059 1 96.06 173 HIS A O 1
ATOM 1450 N N . MET A 1 174 ? 10.148 4.488 -3.074 1 95.06 174 MET A N 1
ATOM 1451 C CA . MET A 1 174 ? 10.133 5.18 -1.788 1 95.06 174 MET A CA 1
ATOM 1452 C C . MET A 1 174 ? 9.461 6.539 -1.907 1 95.06 174 MET A C 1
ATOM 1454 O O . MET A 1 174 ? 8.672 6.926 -1.042 1 95.06 174 MET A O 1
ATOM 1458 N N . VAL A 1 175 ? 9.789 7.234 -2.965 1 94.38 175 VAL A N 1
ATOM 1459 C CA . VAL A 1 175 ? 9.188 8.547 -3.195 1 94.38 175 VAL A CA 1
ATOM 1460 C C . VAL A 1 175 ? 7.688 8.398 -3.428 1 94.38 175 VAL A C 1
ATOM 1462 O O . VAL A 1 175 ? 6.891 9.203 -2.943 1 94.38 175 VAL A O 1
ATOM 1465 N N . LEU A 1 176 ? 7.352 7.367 -4.148 1 96.31 176 LEU A N 1
ATOM 1466 C CA . LEU A 1 176 ? 5.934 7.109 -4.371 1 96.31 176 LEU A CA 1
ATOM 1467 C C . LEU A 1 176 ? 5.215 6.855 -3.053 1 96.31 176 LEU A C 1
ATOM 1469 O O . LEU A 1 176 ? 4.105 7.355 -2.84 1 96.31 176 LEU A O 1
ATOM 1473 N N . LEU A 1 177 ? 5.812 6.191 -2.178 1 94.56 177 LEU A N 1
ATOM 1474 C CA . LEU A 1 177 ? 5.215 5.852 -0.89 1 94.56 177 LEU A CA 1
ATOM 1475 C C . LEU A 1 177 ? 5.105 7.086 -0 1 94.56 177 LEU A C 1
ATOM 1477 O O . LEU A 1 177 ? 4.047 7.344 0.58 1 94.56 177 LEU A O 1
ATOM 1481 N N . LEU A 1 178 ? 6.148 7.859 0.045 1 92.5 178 LEU A N 1
ATOM 1482 C CA . LEU A 1 178 ? 6.223 8.938 1.022 1 92.5 178 LEU A CA 1
ATOM 1483 C C . LEU A 1 178 ? 5.547 10.203 0.494 1 92.5 178 LEU A C 1
ATOM 1485 O O . LEU A 1 178 ? 5.168 11.078 1.271 1 92.5 178 LEU A O 1
ATOM 1489 N N . THR A 1 179 ? 5.398 10.273 -0.801 1 93.5 179 THR A N 1
ATOM 1490 C CA . THR A 1 179 ? 4.832 11.5 -1.348 1 93.5 179 THR A CA 1
ATOM 1491 C C . THR A 1 179 ? 3.465 11.234 -1.974 1 93.5 179 THR A C 1
ATOM 1493 O O . THR A 1 179 ? 2.451 11.766 -1.519 1 93.5 179 THR A O 1
ATOM 1496 N N . VAL A 1 180 ? 3.434 10.312 -2.881 1 94.19 180 VAL A N 1
ATOM 1497 C CA . VAL A 1 180 ? 2.217 10.133 -3.666 1 94.19 180 VAL A CA 1
ATOM 1498 C C . VAL A 1 180 ? 1.143 9.469 -2.807 1 94.19 180 VAL A C 1
ATOM 1500 O O . VAL A 1 180 ? -0.028 9.844 -2.859 1 94.19 180 VAL A O 1
ATOM 1503 N N . PHE A 1 181 ? 1.477 8.516 -2.088 1 95.19 181 PHE A N 1
ATOM 1504 C CA . PHE A 1 181 ? 0.513 7.852 -1.219 1 95.19 181 PHE A CA 1
ATOM 1505 C C . PHE A 1 181 ? -0.051 8.828 -0.191 1 95.19 181 PHE A C 1
ATOM 1507 O O . PHE A 1 181 ? -1.263 8.867 0.033 1 95.19 181 PHE A O 1
ATOM 1514 N N . GLN A 1 182 ? 0.789 9.562 0.417 1 95.81 182 GLN A N 1
ATOM 1515 C CA . GLN A 1 182 ? 0.34 10.523 1.419 1 95.81 182 GLN A CA 1
ATOM 1516 C C . GLN A 1 182 ? -0.499 11.633 0.783 1 95.81 182 GLN A C 1
ATOM 1518 O O . GLN A 1 182 ? -1.447 12.125 1.395 1 95.81 182 GLN A O 1
ATOM 1523 N N . ALA A 1 183 ? -0.104 12.047 -0.409 1 95.94 183 ALA A N 1
ATOM 1524 C CA . ALA A 1 183 ? -0.909 13.031 -1.131 1 95.94 183 ALA A CA 1
ATOM 1525 C C . ALA A 1 183 ? -2.32 12.508 -1.379 1 95.94 183 ALA A C 1
ATOM 1527 O O . ALA A 1 183 ? -3.293 13.258 -1.296 1 95.94 183 ALA A O 1
ATOM 1528 N N . HIS A 1 184 ? -2.381 11.266 -1.657 1 95 184 HIS A N 1
ATOM 1529 C CA . HIS A 1 184 ? -3.68 10.633 -1.851 1 95 184 HIS A CA 1
ATOM 1530 C C . HIS A 1 184 ? -4.539 10.742 -0.595 1 95 184 HIS A C 1
ATOM 1532 O O . HIS A 1 184 ? -5.73 11.055 -0.679 1 95 184 HIS A O 1
ATOM 1538 N N . LEU A 1 185 ? -3.998 10.516 0.514 1 95.25 185 LEU A N 1
ATOM 1539 C CA . LEU A 1 185 ? -4.73 10.617 1.773 1 95.25 185 LEU A CA 1
ATOM 1540 C C . LEU A 1 185 ? -5.18 12.047 2.031 1 95.25 185 LEU A C 1
ATOM 1542 O O . LEU A 1 185 ? -6.266 12.273 2.568 1 95.25 185 LEU A O 1
ATOM 1546 N N . ILE A 1 186 ? -4.348 12.977 1.641 1 96.69 186 ILE A N 1
ATOM 1547 C CA . ILE A 1 186 ? -4.684 14.383 1.805 1 96.69 186 ILE A CA 1
ATOM 1548 C C . ILE A 1 186 ? -5.883 14.734 0.926 1 96.69 186 ILE A C 1
ATOM 1550 O O . ILE A 1 186 ? -6.77 15.477 1.347 1 96.69 186 ILE A O 1
ATOM 1554 N N . ILE A 1 187 ? -5.895 14.211 -0.237 1 94.44 187 ILE A N 1
ATOM 1555 C CA . ILE A 1 187 ? -7.012 14.438 -1.145 1 94.44 187 ILE A CA 1
ATOM 1556 C C . ILE A 1 187 ? -8.297 13.898 -0.525 1 94.44 187 ILE A C 1
ATOM 1558 O O . ILE A 1 187 ? -9.352 14.539 -0.6 1 94.44 187 ILE A O 1
ATOM 1562 N N . ASN A 1 188 ? -8.227 12.766 0.092 1 92.69 188 ASN A N 1
ATOM 1563 C CA . ASN A 1 188 ? -9.398 12.195 0.757 1 92.69 188 ASN A CA 1
ATOM 1564 C C . ASN A 1 188 ? -9.859 13.07 1.924 1 92.69 188 ASN A C 1
ATOM 1566 O O . ASN A 1 188 ? -11.047 13.125 2.227 1 92.69 188 ASN A O 1
ATOM 1570 N N . ASN A 1 189 ? -8.922 13.703 2.559 1 95.19 189 ASN A N 1
ATOM 1571 C CA . ASN A 1 189 ? -9.305 14.656 3.6 1 95.19 189 ASN A CA 1
ATOM 1572 C C . ASN A 1 189 ? -10.18 15.773 3.045 1 95.19 189 ASN A C 1
ATOM 1574 O O . ASN A 1 189 ? -11.156 16.172 3.684 1 95.19 189 ASN A O 1
ATOM 1578 N N . ILE A 1 190 ? -9.805 16.234 1.892 1 93.31 190 ILE A N 1
ATOM 1579 C CA . ILE A 1 190 ? -10.539 17.328 1.251 1 93.31 190 ILE A CA 1
ATOM 1580 C C . ILE A 1 190 ? -11.961 16.875 0.934 1 93.31 190 ILE A C 1
ATOM 1582 O O . ILE A 1 190 ? -12.922 17.609 1.15 1 93.31 190 ILE A O 1
ATOM 1586 N N . PHE A 1 191 ? -12.125 15.633 0.524 1 88.5 191 PHE A N 1
ATOM 1587 C CA . PHE A 1 191 ? -13.438 15.102 0.187 1 88.5 191 PHE A CA 1
ATOM 1588 C C . PHE A 1 191 ? -14.297 14.938 1.438 1 88.5 191 PHE A C 1
ATOM 1590 O O . PHE A 1 191 ? -15.523 15.07 1.378 1 88.5 191 PHE A O 1
ATOM 1597 N N . ASN A 1 192 ? -13.688 14.656 2.57 1 89.38 192 ASN A N 1
ATOM 1598 C CA . ASN A 1 192 ? -14.422 14.484 3.822 1 89.38 192 ASN A CA 1
ATOM 1599 C C . ASN A 1 192 ? -14.82 15.828 4.43 1 89.38 192 ASN A C 1
ATOM 1601 O O . ASN A 1 192 ? -15.672 15.891 5.312 1 89.38 192 ASN A O 1
ATOM 1605 N N . GLY A 1 193 ? -14.203 16.859 3.99 1 91.25 193 GLY A N 1
ATOM 1606 C CA . GLY A 1 193 ? -14.406 18.219 4.469 1 91.25 193 GLY A CA 1
ATOM 1607 C C . GLY A 1 193 ? -13.164 19.078 4.387 1 91.25 193 GLY A C 1
ATOM 1608 O O . GLY A 1 193 ? -12.07 18.625 4.734 1 91.25 193 GLY A O 1
ATOM 1609 N N . MET A 1 194 ? -13.32 20.25 4.023 1 93.44 194 MET A N 1
ATOM 1610 C CA . MET A 1 194 ? -12.188 21.156 3.846 1 93.44 194 MET A CA 1
ATOM 1611 C C . MET A 1 194 ? -11.469 21.391 5.172 1 93.44 194 MET A C 1
ATOM 1613 O O . MET A 1 194 ? -10.281 21.703 5.191 1 93.44 194 MET A O 1
ATOM 1617 N N . ILE A 1 195 ? -12.188 21.25 6.262 1 95.31 195 ILE A N 1
ATOM 1618 C CA . ILE A 1 195 ? -11.633 21.484 7.586 1 95.31 195 ILE A CA 1
ATOM 1619 C C . ILE A 1 195 ? -10.5 20.5 7.859 1 95.31 195 ILE A C 1
ATOM 1621 O O . ILE A 1 195 ? -9.492 20.859 8.477 1 95.31 195 ILE A O 1
ATOM 1625 N N . TRP A 1 196 ? -10.602 19.312 7.32 1 96.12 196 TRP A N 1
ATOM 1626 C CA . TRP A 1 196 ? -9.641 18.25 7.602 1 96.12 196 TRP A CA 1
ATOM 1627 C C . TRP A 1 196 ? -8.375 18.438 6.77 1 96.12 196 TRP A C 1
ATOM 1629 O O . TRP A 1 196 ? -7.387 17.734 6.977 1 96.12 196 TRP A O 1
ATOM 1639 N N . PHE A 1 197 ? -8.445 19.234 5.809 1 96.56 197 PHE A N 1
ATOM 1640 C CA . PHE A 1 197 ? -7.273 19.625 5.039 1 96.56 197 PHE A CA 1
ATOM 1641 C C . PHE A 1 197 ? -6.664 20.906 5.578 1 96.56 197 PHE A C 1
ATOM 1643 O O . PHE A 1 197 ? -5.465 20.969 5.855 1 96.56 197 PHE A O 1
ATOM 1650 N N . LEU A 1 198 ? -7.48 21.906 5.785 1 96.69 198 LEU A N 1
ATOM 1651 C CA . LEU A 1 198 ? -7.012 23.25 6.105 1 96.69 198 LEU A CA 1
ATOM 1652 C C . LEU A 1 198 ? -6.484 23.312 7.535 1 96.69 198 LEU A C 1
ATOM 1654 O O . LEU A 1 198 ? -5.449 23.922 7.793 1 96.69 198 LEU A O 1
ATOM 1658 N N . MET A 1 199 ? -7.164 22.703 8.453 1 97.12 199 MET A N 1
ATOM 1659 C CA . MET A 1 199 ? -6.754 22.781 9.852 1 97.12 199 MET A CA 1
ATOM 1660 C C . MET A 1 199 ? -5.359 22.188 10.039 1 97.12 199 MET A C 1
ATOM 1662 O O . MET A 1 199 ? -4.477 22.828 10.602 1 97.12 199 MET A O 1
ATOM 1666 N N . PRO A 1 200 ? -5.113 20.984 9.531 1 97 200 PRO A N 1
ATOM 1667 C CA . PRO A 1 200 ? -3.764 20.438 9.664 1 97 200 PRO A CA 1
ATOM 1668 C C . PRO A 1 200 ? -2.705 21.297 8.992 1 97 200 PRO A C 1
ATOM 1670 O O . PRO A 1 200 ? -1.597 21.453 9.508 1 97 200 PRO A O 1
ATOM 1673 N N . VAL A 1 201 ? -3.006 21.844 7.871 1 96.5 201 VAL A N 1
ATOM 1674 C CA . VAL A 1 201 ? -2.051 22.672 7.145 1 96.5 201 VAL A CA 1
ATOM 1675 C C . VAL A 1 201 ? -1.69 23.906 7.977 1 96.5 201 VAL A C 1
ATOM 1677 O O . VAL A 1 201 ? -0.512 24.234 8.133 1 96.5 201 VAL A O 1
ATOM 1680 N N . LEU A 1 202 ? -2.695 24.547 8.523 1 96.12 202 LEU A N 1
ATOM 1681 C CA . LEU A 1 202 ? -2.479 25.75 9.32 1 96.12 202 LEU A CA 1
ATOM 1682 C C . LEU A 1 202 ? -1.75 25.438 10.617 1 96.12 202 LEU A C 1
ATOM 1684 O O . LEU A 1 202 ? -0.956 26.234 11.109 1 96.12 202 LEU A O 1
ATOM 1688 N N . MET A 1 203 ? -2.018 24.281 11.148 1 97.25 203 MET A N 1
ATOM 1689 C CA . MET A 1 203 ? -1.327 23.875 12.359 1 97.25 203 MET A CA 1
ATOM 1690 C C . MET A 1 203 ? 0.17 23.719 12.117 1 97.25 203 MET A C 1
ATOM 1692 O O . MET A 1 203 ? 0.986 24.141 12.93 1 97.25 203 MET A O 1
ATOM 1696 N N . VAL A 1 204 ? 0.528 23.109 11 1 96.06 204 VAL A N 1
ATOM 1697 C CA . VAL A 1 204 ? 1.936 22.906 10.664 1 96.06 204 VAL A CA 1
ATOM 1698 C C . VAL A 1 204 ? 2.607 24.266 10.438 1 96.06 204 VAL A C 1
ATOM 1700 O O . VAL A 1 204 ? 3.723 24.5 10.914 1 96.06 204 VAL A O 1
ATOM 1703 N N . ILE A 1 205 ? 1.931 25.156 9.742 1 92.44 205 ILE A N 1
ATOM 1704 C CA . ILE A 1 205 ? 2.469 26.484 9.484 1 92.44 205 ILE A CA 1
ATOM 1705 C C . ILE A 1 205 ? 2.684 27.219 10.805 1 92.44 205 ILE A C 1
ATOM 1707 O O . ILE A 1 205 ? 3.734 27.828 11.016 1 92.44 205 ILE A O 1
ATOM 1711 N N . THR A 1 206 ? 1.677 27.172 11.648 1 94.94 206 THR A N 1
ATOM 1712 C CA . THR A 1 206 ? 1.782 27.812 12.945 1 94.94 206 THR A CA 1
ATOM 1713 C C . THR A 1 206 ? 2.934 27.219 13.758 1 94.94 206 THR A C 1
ATOM 1715 O O . THR A 1 206 ? 3.695 27.953 14.391 1 94.94 206 THR A O 1
ATOM 1718 N N . ASN A 1 207 ? 3.068 25.938 13.695 1 95.25 207 ASN A N 1
ATOM 1719 C CA . ASN A 1 207 ? 4.133 25.266 14.43 1 95.25 207 ASN A CA 1
ATOM 1720 C C . ASN A 1 207 ? 5.512 25.719 13.969 1 95.25 207 ASN A C 1
ATOM 1722 O O . ASN A 1 207 ? 6.395 25.969 14.789 1 95.25 207 ASN A O 1
ATOM 1726 N N . ASP A 1 208 ? 5.707 25.812 12.672 1 90.44 208 ASP A N 1
ATOM 1727 C CA . ASP A 1 208 ? 6.992 26.25 12.125 1 90.44 208 ASP A CA 1
ATOM 1728 C C . ASP A 1 208 ? 7.324 27.672 12.562 1 90.44 208 ASP A C 1
ATOM 1730 O O . ASP A 1 208 ? 8.469 27.969 12.914 1 90.44 208 ASP A O 1
ATOM 1734 N N . ILE A 1 209 ? 6.344 28.531 12.547 1 89.31 209 ILE A N 1
ATOM 1735 C CA . ILE A 1 209 ? 6.539 29.922 12.914 1 89.31 209 ILE A CA 1
ATOM 1736 C C . ILE A 1 209 ? 6.918 30.016 14.391 1 89.31 209 ILE A C 1
ATOM 1738 O O . ILE A 1 209 ? 7.898 30.672 14.742 1 89.31 209 ILE A O 1
ATOM 1742 N N . PHE A 1 210 ? 6.195 29.344 15.18 1 94.12 210 PHE A N 1
ATOM 1743 C CA . PHE A 1 210 ? 6.41 29.5 16.609 1 94.12 210 PHE A CA 1
ATOM 1744 C C . PHE A 1 210 ? 7.625 28.688 17.062 1 94.12 210 PHE A C 1
ATOM 1746 O O . PHE A 1 210 ? 8.242 29 18.078 1 94.12 210 PHE A O 1
ATOM 1753 N N . ALA A 1 211 ? 7.934 27.641 16.344 1 92 211 ALA A N 1
ATOM 1754 C CA . ALA A 1 211 ? 9.188 26.938 16.625 1 92 211 ALA A CA 1
ATOM 1755 C C . ALA A 1 211 ? 10.383 27.859 16.391 1 92 211 ALA A C 1
ATOM 1757 O O . ALA A 1 211 ? 11.344 27.844 17.156 1 92 211 ALA A O 1
ATOM 1758 N N . TYR A 1 212 ? 10.266 28.594 15.359 1 87.12 212 TYR A N 1
ATOM 1759 C CA . TYR A 1 212 ? 11.328 29.547 15.031 1 87.12 212 TYR A CA 1
ATOM 1760 C C . TYR A 1 212 ? 11.391 30.656 16.062 1 87.12 212 TYR A C 1
ATOM 1762 O O . TYR A 1 212 ? 12.461 30.969 16.578 1 87.12 212 TYR A O 1
ATOM 1770 N N . LEU A 1 213 ? 10.258 31.219 16.438 1 90.56 213 LEU A N 1
ATOM 1771 C CA . LEU A 1 213 ? 10.188 32.344 17.359 1 90.56 213 LEU A CA 1
ATOM 1772 C C . LEU A 1 213 ? 10.625 31.938 18.766 1 90.56 213 LEU A C 1
ATOM 1774 O O . LEU A 1 213 ? 11.438 32.625 19.391 1 90.56 213 LEU A O 1
ATOM 1778 N N . CYS A 1 214 ? 10.125 30.844 19.219 1 92.38 214 CYS A N 1
ATOM 1779 C CA . CYS A 1 214 ? 10.492 30.359 20.547 1 92.38 214 CYS A CA 1
ATOM 1780 C C . CYS A 1 214 ? 11.922 29.828 20.562 1 92.38 214 CYS A C 1
ATOM 1782 O O . CYS A 1 214 ? 12.609 29.922 21.578 1 92.38 214 CYS A O 1
ATOM 1784 N N . GLY A 1 215 ? 12.352 29.312 19.469 1 89.88 215 GLY A N 1
ATOM 1785 C CA . GLY A 1 215 ? 13.719 28.828 19.359 1 89.88 215 GLY A CA 1
ATOM 1786 C C . GLY A 1 215 ? 14.758 29.922 19.453 1 89.88 215 GLY A C 1
ATOM 1787 O O . GLY A 1 215 ? 15.766 29.781 20.141 1 89.88 215 GLY A O 1
ATOM 1788 N N . ILE A 1 216 ? 14.508 31.016 18.859 1 87.81 216 ILE A N 1
ATOM 1789 C CA . ILE A 1 216 ? 15.445 32.125 18.875 1 87.81 216 ILE A CA 1
ATOM 1790 C C . ILE A 1 216 ? 15.383 32.844 20.219 1 87.81 216 ILE A C 1
ATOM 1792 O O . ILE A 1 216 ? 16.406 33.344 20.734 1 87.81 216 ILE A O 1
ATOM 1796 N N . THR A 1 217 ? 14.281 32.875 20.828 1 90.25 217 THR A N 1
ATOM 1797 C CA . THR A 1 217 ? 14.086 33.625 22.078 1 90.25 217 THR A CA 1
ATOM 1798 C C . THR A 1 217 ? 14.555 32.812 23.266 1 90.25 217 THR A C 1
ATOM 1800 O O . THR A 1 217 ? 15.234 33.312 24.156 1 90.25 217 THR A O 1
ATOM 1803 N N . PHE A 1 218 ? 14.211 31.484 23.266 1 90.44 218 PHE A N 1
ATOM 1804 C CA . PHE A 1 218 ? 14.453 30.688 24.453 1 90.44 218 PHE A CA 1
ATOM 1805 C C . PHE A 1 218 ? 15.414 29.547 24.141 1 90.44 218 PHE A C 1
ATOM 1807 O O . PHE A 1 218 ? 15.805 28.797 25.047 1 90.44 218 PHE A O 1
ATOM 1814 N N . GLY A 1 219 ? 15.773 29.359 22.906 1 86.44 219 GLY A N 1
ATOM 1815 C CA . GLY A 1 219 ? 16.516 28.188 22.469 1 86.44 219 GLY A CA 1
ATOM 1816 C C . GLY A 1 219 ? 17.875 28.078 23.109 1 86.44 219 GLY A C 1
ATOM 1817 O O . GLY A 1 219 ? 18.656 29.031 23.109 1 86.44 219 GLY A O 1
ATOM 1818 N N . LYS A 1 220 ? 18.25 26.906 23.844 1 87.88 220 LYS A N 1
ATOM 1819 C CA . LYS A 1 220 ? 19.547 26.656 24.469 1 87.88 220 LYS A CA 1
ATOM 1820 C C . LYS A 1 220 ? 20.031 25.234 24.172 1 87.88 220 LYS A C 1
ATOM 1822 O O . LYS A 1 220 ? 21.234 25.016 24 1 87.88 220 LYS A O 1
ATOM 1827 N N . THR A 1 221 ? 19.094 24.328 24 1 89.5 221 THR A N 1
ATOM 1828 C CA . THR A 1 221 ? 19.438 22.922 23.875 1 89.5 221 THR A CA 1
ATOM 1829 C C . THR A 1 221 ? 19.109 22.406 22.469 1 89.5 221 THR A C 1
ATOM 1831 O O . THR A 1 221 ? 17.969 22.547 22.016 1 89.5 221 THR A O 1
ATOM 1834 N N . GLN A 1 222 ? 20.078 21.797 21.891 1 87.88 222 GLN A N 1
ATOM 1835 C CA . GLN A 1 222 ? 19.891 21.234 20.547 1 87.88 222 GLN A CA 1
ATOM 1836 C C . GLN A 1 222 ? 18.953 20.016 20.594 1 87.88 222 GLN A C 1
ATOM 1838 O O . GLN A 1 222 ? 19.047 19.203 21.5 1 87.88 222 GLN A O 1
ATOM 1843 N N . LEU A 1 223 ? 18.047 19.922 19.609 1 84.5 223 LEU A N 1
ATOM 1844 C CA . LEU A 1 223 ? 17.047 18.859 19.578 1 84.5 223 LEU A CA 1
ATOM 1845 C C . LEU A 1 223 ? 17.609 17.625 18.875 1 84.5 223 LEU A C 1
ATOM 1847 O O . LEU A 1 223 ? 17.562 16.516 19.438 1 84.5 223 LEU A O 1
ATOM 1851 N N . ILE A 1 224 ? 18.109 17.703 17.672 1 80.5 224 ILE A N 1
ATOM 1852 C CA . ILE A 1 224 ? 18.594 16.594 16.875 1 80.5 224 ILE A CA 1
ATOM 1853 C C . ILE A 1 224 ? 19.906 17 16.188 1 80.5 224 ILE A C 1
ATOM 1855 O O . ILE A 1 224 ? 20.094 18.156 15.82 1 80.5 224 ILE A O 1
ATOM 1859 N N . ALA A 1 225 ? 20.828 16.078 15.945 1 78.75 225 ALA A N 1
ATOM 1860 C CA . ALA A 1 225 ? 22.172 16.312 15.43 1 78.75 225 ALA A CA 1
ATOM 1861 C C . ALA A 1 225 ? 22.125 16.719 13.953 1 78.75 225 ALA A C 1
ATOM 1863 O O . ALA A 1 225 ? 22.969 17.5 13.484 1 78.75 225 ALA A O 1
ATOM 1864 N N . ILE A 1 226 ? 21.109 16.219 13.273 1 78.88 226 ILE A N 1
ATOM 1865 C CA . ILE A 1 226 ? 21.047 16.422 11.828 1 78.88 226 ILE A CA 1
ATOM 1866 C C . ILE A 1 226 ? 20.625 17.859 11.531 1 78.88 226 ILE A C 1
ATOM 1868 O O . ILE A 1 226 ? 20.969 18.406 10.477 1 78.88 226 ILE A O 1
ATOM 1872 N N . SER A 1 227 ? 19.875 18.484 12.484 1 79.69 227 SER A N 1
ATOM 1873 C CA . SER A 1 227 ? 19.453 19.875 12.359 1 79.69 227 SER A CA 1
ATOM 1874 C C . SER A 1 227 ? 19.875 20.688 13.578 1 79.69 227 SER A C 1
ATOM 1876 O O . SER A 1 227 ? 19.094 20.906 14.5 1 79.69 227 SER A O 1
ATOM 1878 N N . PRO A 1 228 ? 20.969 21.25 13.484 1 80.31 228 PRO A N 1
ATOM 1879 C CA . PRO A 1 228 ? 21.547 21.922 14.648 1 80.31 228 PRO A CA 1
ATOM 1880 C C . PRO A 1 228 ? 20.797 23.172 15.055 1 80.31 228 PRO A C 1
ATOM 1882 O O . PRO A 1 228 ? 20.891 23.625 16.203 1 80.31 228 PRO A O 1
ATOM 1885 N N . LYS A 1 229 ? 20.062 23.75 14.195 1 80.69 229 LYS A N 1
ATOM 1886 C CA . LYS A 1 229 ? 19.359 25 14.484 1 80.69 229 LYS A CA 1
ATOM 1887 C C . LYS A 1 229 ? 18.078 24.766 15.25 1 80.69 229 LYS A C 1
ATOM 1889 O O . LYS A 1 229 ? 17.5 25.688 15.812 1 80.69 229 LYS A O 1
ATOM 1894 N N . LYS A 1 230 ? 17.703 23.531 15.359 1 84.69 230 LYS A N 1
ATOM 1895 C CA . LYS A 1 230 ? 16.453 23.219 16.062 1 84.69 230 LYS A CA 1
ATOM 1896 C C . LYS A 1 230 ? 16.719 22.969 17.547 1 84.69 230 LYS A C 1
ATOM 1898 O O . LYS A 1 230 ? 17.688 22.297 17.906 1 84.69 230 LYS A O 1
ATOM 1903 N N . THR A 1 231 ? 15.875 23.609 18.359 1 90.62 231 THR A N 1
ATOM 1904 C CA . THR A 1 231 ? 16.094 23.547 19.797 1 90.62 231 THR A CA 1
ATOM 1905 C C . THR A 1 231 ? 14.891 22.906 20.5 1 90.62 231 THR A C 1
ATOM 1907 O O . THR A 1 231 ? 13.781 22.891 19.969 1 90.62 231 THR A O 1
ATOM 1910 N N . VAL A 1 232 ? 15.117 22.344 21.688 1 91.81 232 VAL A N 1
ATOM 1911 C CA . VAL A 1 232 ? 14.086 21.688 22.484 1 91.81 232 VAL A CA 1
ATOM 1912 C C . VAL A 1 232 ? 13.078 22.734 22.969 1 91.81 232 VAL A C 1
ATOM 1914 O O . VAL A 1 232 ? 11.867 22.484 22.984 1 91.81 232 VAL A O 1
ATOM 1917 N N . GLU A 1 233 ? 13.602 23.922 23.375 1 92.88 233 GLU A N 1
ATOM 1918 C CA . GLU A 1 233 ? 12.742 25 23.844 1 92.88 233 GLU A CA 1
ATOM 1919 C C . GLU A 1 233 ? 11.805 25.484 22.734 1 92.88 233 GLU A C 1
ATOM 1921 O O . GLU A 1 233 ? 10.633 25.781 22.984 1 92.88 233 GLU A O 1
ATOM 1926 N N . GLY A 1 234 ? 12.336 25.531 21.578 1 92.44 234 GLY A N 1
ATOM 1927 C CA . GLY A 1 234 ? 11.5 25.875 20.438 1 92.44 234 GLY A CA 1
ATOM 1928 C C . GLY A 1 234 ? 10.445 24.812 20.141 1 92.44 234 GLY A C 1
ATOM 1929 O O . GLY A 1 234 ? 9.305 25.156 19.797 1 92.44 234 GLY A O 1
ATOM 1930 N N . PHE A 1 235 ? 10.867 23.641 20.359 1 92.38 235 PHE A N 1
ATOM 1931 C CA . PHE A 1 235 ? 9.992 22.5 20.109 1 92.38 235 PHE A CA 1
ATOM 1932 C C . PHE A 1 235 ? 8.82 22.5 21.094 1 92.38 235 PHE A C 1
ATOM 1934 O O . PHE A 1 235 ? 7.668 22.344 20.688 1 92.38 235 PHE A O 1
ATOM 1941 N N . VAL A 1 236 ? 9.047 22.734 22.328 1 94.12 236 VAL A N 1
ATOM 1942 C CA . VAL A 1 236 ? 8.016 22.719 23.375 1 94.12 236 VAL A CA 1
ATOM 1943 C C . VAL A 1 236 ? 7.164 23.969 23.266 1 94.12 236 VAL A C 1
ATOM 1945 O O . VAL A 1 236 ? 5.941 23.922 23.422 1 94.12 236 VAL A O 1
ATOM 1948 N N . GLY A 1 237 ? 7.828 25.078 23.062 1 94.81 237 GLY A N 1
ATOM 1949 C CA . GLY A 1 237 ? 7.09 26.312 22.875 1 94.81 237 GLY A CA 1
ATOM 1950 C C . GLY A 1 237 ? 6.133 26.266 21.703 1 94.81 237 GLY A C 1
ATOM 1951 O O . GLY A 1 237 ? 5 26.734 21.797 1 94.81 237 GLY A O 1
ATOM 1952 N N . ALA A 1 238 ? 6.582 25.703 20.609 1 96.12 238 ALA A N 1
ATOM 1953 C CA . ALA A 1 238 ? 5.734 25.547 19.438 1 96.12 238 ALA A CA 1
ATOM 1954 C C . ALA A 1 238 ? 4.535 24.656 19.734 1 96.12 238 ALA A C 1
ATOM 1956 O O . ALA A 1 238 ? 3.432 24.906 19.25 1 96.12 238 ALA A O 1
ATOM 1957 N N . TRP A 1 239 ? 4.742 23.656 20.547 1 97.12 239 TRP A N 1
ATOM 1958 C CA . TRP A 1 239 ? 3.662 22.734 20.906 1 97.12 239 TRP A CA 1
ATOM 1959 C C . TRP A 1 239 ? 2.539 23.469 21.625 1 97.12 239 TRP A C 1
ATOM 1961 O O . TRP A 1 239 ? 1.36 23.266 21.328 1 97.12 239 TRP A O 1
ATOM 1971 N N . ILE A 1 240 ? 2.871 24.328 22.531 1 97.31 240 ILE A N 1
ATOM 1972 C CA . ILE A 1 240 ? 1.892 25.078 23.312 1 97.31 240 ILE A CA 1
ATOM 1973 C C . ILE A 1 240 ? 1.115 26.031 22.406 1 97.31 240 ILE A C 1
ATOM 1975 O O . ILE A 1 240 ? -0.118 26.047 22.438 1 97.31 240 ILE A O 1
ATOM 1979 N N . PHE A 1 241 ? 1.807 26.734 21.609 1 97.31 241 PHE A N 1
ATOM 1980 C CA . PHE A 1 241 ? 1.154 27.734 20.75 1 97.31 241 PHE A CA 1
ATOM 1981 C C . PHE A 1 241 ? 0.351 27.047 19.656 1 97.31 241 PHE A C 1
ATOM 1983 O O . PHE A 1 241 ? -0.696 27.547 19.234 1 97.31 241 PHE A O 1
ATOM 1990 N N . THR A 1 242 ? 0.849 25.922 19.141 1 97.75 242 THR A N 1
ATOM 1991 C CA . THR A 1 242 ? 0.094 25.172 18.141 1 97.75 242 THR A CA 1
ATOM 1992 C C . THR A 1 242 ? -1.195 24.609 18.734 1 97.75 242 THR A C 1
ATOM 1994 O O . THR A 1 242 ? -2.232 24.578 18.062 1 97.75 242 THR A O 1
ATOM 1997 N N . SER A 1 243 ? -1.111 24.172 19.969 1 98 243 SER A N 1
ATOM 1998 C CA . SER A 1 243 ? -2.303 23.688 20.656 1 98 243 SER A CA 1
ATOM 1999 C C . SER A 1 243 ? -3.338 24.797 20.828 1 98 243 SER A C 1
ATOM 2001 O O . SER A 1 243 ? -4.527 24.578 20.594 1 98 243 SER A O 1
ATOM 2003 N N . LEU A 1 244 ? -2.91 25.953 21.188 1 97.75 244 LEU A N 1
ATOM 2004 C CA . LEU A 1 244 ? -3.811 27.078 21.328 1 97.75 244 LEU A CA 1
ATOM 2005 C C . LEU A 1 244 ? -4.406 27.469 19.969 1 97.75 244 LEU A C 1
ATOM 2007 O O . LEU A 1 244 ? -5.602 27.766 19.875 1 97.75 244 LEU A O 1
ATOM 2011 N N . ALA A 1 245 ? -3.541 27.5 19.031 1 97.25 245 ALA A N 1
ATOM 2012 C CA . ALA A 1 245 ? -4.012 27.797 17.688 1 97.25 245 ALA A CA 1
ATOM 2013 C C . ALA A 1 245 ? -5.016 26.75 17.203 1 97.25 245 ALA A C 1
ATOM 2015 O O . ALA A 1 245 ? -5.977 27.078 16.5 1 97.25 245 ALA A O 1
ATOM 2016 N N . GLY A 1 246 ? -4.688 25.484 17.547 1 97.25 246 GLY A N 1
ATOM 2017 C CA . GLY A 1 246 ? -5.609 24.422 17.188 1 97.25 246 GLY A CA 1
ATOM 2018 C C . GLY A 1 246 ? -7.012 24.641 17.719 1 97.25 246 GLY A C 1
ATOM 2019 O O . GLY A 1 246 ? -7.996 24.422 17.016 1 97.25 246 GLY A O 1
ATOM 2020 N N . LEU A 1 247 ? -7.133 25.109 18.953 1 97.06 247 LEU A N 1
ATOM 2021 C CA . LEU A 1 247 ? -8.43 25.391 19.562 1 97.06 247 LEU A CA 1
ATOM 2022 C C . LEU A 1 247 ? -9.133 26.547 18.844 1 97.06 247 LEU A C 1
ATOM 2024 O O . LEU A 1 247 ? -10.328 26.469 18.578 1 97.06 247 LEU A O 1
ATOM 2028 N N . LEU A 1 248 ? -8.398 27.531 18.5 1 97.25 248 LEU A N 1
ATOM 2029 C CA . LEU A 1 248 ? -8.953 28.688 17.797 1 97.25 248 LEU A CA 1
ATOM 2030 C C . LEU A 1 248 ? -9.414 28.297 16.406 1 97.25 248 LEU A C 1
ATOM 2032 O O . LEU A 1 248 ? -10.492 28.719 15.961 1 97.25 248 LEU A O 1
ATOM 2036 N N . LEU A 1 249 ? -8.57 27.547 15.773 1 97 249 LEU A N 1
ATOM 2037 C CA . LEU A 1 249 ? -8.906 27.094 14.422 1 97 249 LEU A CA 1
ATOM 2038 C C . LEU A 1 249 ? -10.156 26.234 14.438 1 97 249 LEU A C 1
ATOM 2040 O O . LEU A 1 249 ? -11.008 26.344 13.547 1 97 249 LEU A O 1
ATOM 2044 N N . ALA A 1 250 ? -10.18 25.344 15.406 1 96.44 250 ALA A N 1
ATOM 2045 C CA . ALA A 1 250 ? -11.359 24.5 15.531 1 96.44 250 ALA A CA 1
ATOM 2046 C C . ALA A 1 250 ? -12.625 25.328 15.711 1 96.44 250 ALA A C 1
ATOM 2048 O O . ALA A 1 250 ? -13.656 25.047 15.109 1 96.44 250 ALA A O 1
ATOM 2049 N N . LYS A 1 251 ? -12.586 26.375 16.484 1 95.38 251 LYS A N 1
ATOM 2050 C CA . LYS A 1 251 ? -13.727 27.25 16.75 1 95.38 251 LYS A CA 1
ATOM 2051 C C . LYS A 1 251 ? -14.133 28.016 15.484 1 95.38 251 LYS A C 1
ATOM 2053 O O . LYS A 1 251 ? -15.312 28.047 15.125 1 95.38 251 LYS A O 1
ATOM 2058 N N . VAL A 1 252 ? -13.211 28.5 14.766 1 95.62 252 VAL A N 1
ATOM 2059 C CA . VAL A 1 252 ? -13.469 29.359 13.625 1 95.62 252 VAL A CA 1
ATOM 2060 C C . VAL A 1 252 ? -13.914 28.516 12.43 1 95.62 252 VAL A C 1
ATOM 2062 O O . VAL A 1 252 ? -14.906 28.844 11.773 1 95.62 252 VAL A O 1
ATOM 2065 N N . LEU A 1 253 ? -13.227 27.453 12.18 1 95.12 253 LEU A N 1
ATOM 2066 C CA . LEU A 1 253 ? -13.492 26.656 10.984 1 95.12 253 LEU A CA 1
ATOM 2067 C C . LEU A 1 253 ? -14.758 25.828 11.148 1 95.12 253 LEU A C 1
ATOM 2069 O O . LEU A 1 253 ? -15.461 25.578 10.172 1 95.12 253 LEU A O 1
ATOM 2073 N N . SER A 1 254 ? -15.031 25.406 12.328 1 93.44 254 SER A N 1
ATOM 2074 C CA . SER A 1 254 ? -16.219 24.594 12.555 1 93.44 254 SER A CA 1
ATOM 2075 C C . SER A 1 254 ? -17.484 25.406 12.453 1 93.44 254 SER A C 1
ATOM 2077 O O . SER A 1 254 ? -18.594 24.859 12.391 1 93.44 254 SER A O 1
ATOM 2079 N N . ALA A 1 255 ? -17.422 26.688 12.367 1 91.5 255 ALA A N 1
ATOM 2080 C CA . ALA A 1 255 ? -18.594 27.562 12.328 1 91.5 255 ALA A CA 1
ATOM 2081 C C . ALA A 1 255 ? -19.125 27.703 10.906 1 91.5 255 ALA A C 1
ATOM 2083 O O . ALA A 1 255 ? -20.266 28.141 10.695 1 91.5 255 ALA A O 1
ATOM 2084 N N . TYR A 1 256 ? -18.328 27.281 9.938 1 91.06 256 TYR A N 1
ATOM 2085 C CA . TYR A 1 256 ? -18.734 27.438 8.547 1 91.06 256 TYR A CA 1
ATOM 2086 C C . TYR A 1 256 ? -19.062 26.078 7.918 1 91.06 256 TYR A C 1
ATOM 2088 O O . TYR A 1 256 ? -18.219 25.188 7.883 1 91.06 256 TYR A O 1
ATOM 2096 N N . ASP A 1 257 ? -20.156 26.016 7.293 1 89.56 257 ASP A N 1
ATOM 2097 C CA . ASP A 1 257 ? -20.625 24.766 6.688 1 89.56 257 ASP A CA 1
ATOM 2098 C C . ASP A 1 257 ? -19.75 24.375 5.496 1 89.56 257 ASP A C 1
ATOM 2100 O O . ASP A 1 257 ? -19.547 23.188 5.227 1 89.56 257 ASP A O 1
ATOM 2104 N N . TYR A 1 258 ? -19.234 25.375 4.859 1 89.69 258 TYR A N 1
ATOM 2105 C CA . TYR A 1 258 ? -18.344 25.125 3.725 1 89.69 258 TYR A CA 1
ATOM 2106 C C . TYR A 1 258 ? -17.141 24.312 4.145 1 89.69 258 TYR A C 1
ATOM 2108 O O . TYR A 1 258 ? -16.625 23.5 3.365 1 89.69 258 TYR A O 1
ATOM 2116 N N . MET A 1 259 ? -16.766 24.438 5.387 1 92 259 MET A N 1
ATOM 2117 C CA . MET A 1 259 ? -15.562 23.797 5.895 1 92 259 MET A CA 1
ATOM 2118 C C . MET A 1 259 ? -15.875 22.406 6.43 1 92 259 MET A C 1
ATOM 2120 O O . MET A 1 259 ? -15.062 21.484 6.305 1 92 259 MET A O 1
ATOM 2124 N N . ILE A 1 260 ? -17.031 22.188 6.914 1 90.5 260 ILE A N 1
ATOM 2125 C CA . ILE A 1 260 ? -17.297 20.969 7.676 1 90.5 260 ILE A CA 1
ATOM 2126 C C . ILE A 1 260 ? -18.031 19.969 6.797 1 90.5 260 ILE A C 1
ATOM 2128 O O . ILE A 1 260 ? -17.938 18.75 7.016 1 90.5 260 ILE A O 1
ATOM 2132 N N . CYS A 1 261 ? -18.688 20.422 5.738 1 86.44 261 CYS A N 1
ATOM 2133 C CA . CYS A 1 261 ? -19.531 19.531 4.926 1 86.44 261 CYS A CA 1
ATOM 2134 C C . CYS A 1 261 ? -18.688 18.766 3.92 1 86.44 261 CYS A C 1
ATOM 2136 O O . CYS A 1 261 ? -17.797 19.328 3.277 1 86.44 261 CYS A O 1
ATOM 2138 N N . PRO A 1 262 ? -18.875 17.453 3.854 1 84.5 262 PRO A N 1
ATOM 2139 C CA . PRO A 1 262 ? -18.203 16.656 2.826 1 84.5 262 PRO A CA 1
ATOM 2140 C C . PRO A 1 262 ? -18.609 17.047 1.41 1 84.5 262 PRO A C 1
ATOM 2142 O O . PRO A 1 262 ? -19.656 17.672 1.216 1 84.5 262 PRO A O 1
ATOM 2145 N N . VAL A 1 263 ? -17.781 16.672 0.494 1 78.69 263 VAL A N 1
ATOM 2146 C CA . VAL A 1 263 ? -17.984 17.062 -0.895 1 78.69 263 VAL A CA 1
ATOM 2147 C C . VAL A 1 263 ? -19.078 16.188 -1.521 1 78.69 263 VAL A C 1
ATOM 2149 O O . VAL A 1 263 ? -19.016 14.969 -1.433 1 78.69 263 VAL A O 1
ATOM 2152 N N . THR A 1 264 ? -20.094 16.75 -1.956 1 67.5 264 THR A N 1
ATOM 2153 C CA . THR A 1 264 ? -21.109 16.016 -2.705 1 67.5 264 THR A CA 1
ATOM 2154 C C . THR A 1 264 ? -21 16.312 -4.195 1 67.5 264 THR A C 1
ATOM 2156 O O . THR A 1 264 ? -21.281 15.453 -5.031 1 67.5 264 THR A O 1
ATOM 2159 N N . ASP A 1 265 ? -20.594 17.547 -4.367 1 69.62 265 ASP A N 1
ATOM 2160 C CA . ASP A 1 265 ? -20.438 18.016 -5.742 1 69.62 265 ASP A CA 1
ATOM 2161 C C . ASP A 1 265 ? -19.109 18.75 -5.926 1 69.62 265 ASP A C 1
ATOM 2163 O O . ASP A 1 265 ? -18.625 19.406 -5.008 1 69.62 265 ASP A O 1
ATOM 2167 N N . LEU A 1 266 ? -18.453 18.5 -6.988 1 70.06 266 LEU A N 1
ATOM 2168 C CA . LEU A 1 266 ? -17.125 19.031 -7.227 1 70.06 266 LEU A CA 1
ATOM 2169 C C . LEU A 1 266 ? -17.203 20.516 -7.613 1 70.06 266 LEU A C 1
ATOM 2171 O O . LEU A 1 266 ? -16.188 21.219 -7.551 1 70.06 266 LEU A O 1
ATOM 2175 N N . GLU A 1 267 ? -18.422 20.938 -7.891 1 73.81 267 GLU A N 1
ATOM 2176 C CA . GLU A 1 267 ? -18.5 22.297 -8.398 1 73.81 267 GLU A CA 1
ATOM 2177 C C . GLU A 1 267 ? -18.828 23.281 -7.281 1 73.81 267 GLU A C 1
ATOM 2179 O O . GLU A 1 267 ? -18.969 24.484 -7.523 1 73.81 267 GLU A O 1
ATOM 2184 N N . VAL A 1 268 ? -18.719 22.891 -6.098 1 78.88 268 VAL A N 1
ATOM 2185 C CA . VAL A 1 268 ? -19.109 23.766 -4.992 1 78.88 268 VAL A CA 1
ATOM 2186 C C . VAL A 1 268 ? -17.969 24.703 -4.637 1 78.88 268 VAL A C 1
ATOM 2188 O O . VAL A 1 268 ? -16.797 24.312 -4.688 1 78.88 268 VAL A O 1
ATOM 2191 N N . ASN A 1 269 ? -18.25 25.984 -4.531 1 83.25 269 ASN A N 1
ATOM 2192 C CA . ASN A 1 269 ? -17.297 27 -4.078 1 83.25 269 ASN A CA 1
ATOM 2193 C C . ASN A 1 269 ? -17.734 27.625 -2.756 1 83.25 269 ASN A C 1
ATOM 2195 O O . ASN A 1 269 ? -18.75 27.219 -2.176 1 83.25 269 ASN A O 1
ATOM 2199 N N . VAL A 1 270 ? -16.969 28.578 -2.219 1 83.19 270 VAL A N 1
ATOM 2200 C CA . VAL A 1 270 ? -17.219 29.188 -0.916 1 83.19 270 VAL A CA 1
ATOM 2201 C C . VAL A 1 270 ? -18.531 29.969 -0.951 1 83.19 270 VAL A C 1
ATOM 2203 O O . VAL A 1 270 ? -19.203 30.094 0.072 1 83.19 270 VAL A O 1
ATOM 2206 N N . PHE A 1 271 ? -18.875 30.344 -2.111 1 82.31 271 PHE A N 1
ATOM 2207 C CA . PHE A 1 271 ? -20.062 31.172 -2.248 1 82.31 271 PHE A CA 1
ATOM 2208 C C . PHE A 1 271 ? -21.297 30.297 -2.49 1 82.31 271 PHE A C 1
ATOM 2210 O O . PHE A 1 271 ? -22.422 30.797 -2.502 1 82.31 271 PHE A O 1
ATOM 2217 N N . SER A 1 272 ? -20.984 29.047 -2.562 1 81.12 272 SER A N 1
ATOM 2218 C CA . SER A 1 272 ? -22.125 28.141 -2.729 1 81.12 272 SER A CA 1
ATOM 2219 C C . SER A 1 272 ? -22.766 27.812 -1.387 1 81.12 272 SER A C 1
ATOM 2221 O O . SER A 1 272 ? -22.094 27.844 -0.349 1 81.12 272 SER A O 1
ATOM 2223 N N . HIS A 1 273 ? -24.031 27.859 -1.263 1 77.31 273 HIS A N 1
ATOM 2224 C CA . HIS A 1 273 ? -24.734 27.531 -0.031 1 77.31 273 HIS A CA 1
ATOM 2225 C C . HIS A 1 273 ? -24.812 26.031 0.19 1 77.31 273 HIS A C 1
ATOM 2227 O O . HIS A 1 273 ? -25.75 25.375 -0.26 1 77.31 273 HIS A O 1
ATOM 2233 N N . LEU A 1 274 ? -23.688 25.531 0.681 1 77.25 274 LEU A N 1
ATOM 2234 C CA . LEU A 1 274 ? -23.641 24.109 1.004 1 77.25 274 LEU A CA 1
ATOM 2235 C C . LEU A 1 274 ? -24.234 23.828 2.381 1 77.25 274 LEU A C 1
ATOM 2237 O O . LEU A 1 274 ? -23.922 24.547 3.344 1 77.25 274 LEU A O 1
ATOM 2241 N N . THR A 1 275 ? -25.281 23.031 2.451 1 78.44 275 THR A N 1
ATOM 2242 C CA . THR A 1 275 ? -25.844 22.594 3.725 1 78.44 275 THR A CA 1
ATOM 2243 C C . THR A 1 275 ? -25.75 21.078 3.877 1 78.44 275 THR A C 1
ATOM 2245 O O . THR A 1 275 ? -25.875 20.344 2.895 1 78.44 275 THR A O 1
ATOM 2248 N N . CYS A 1 276 ? -25.266 20.766 5 1 77.12 276 CYS A N 1
ATOM 2249 C CA . CYS A 1 276 ? -25.188 19.328 5.27 1 77.12 276 CYS A CA 1
ATOM 2250 C C . CYS A 1 276 ? -25.562 19.031 6.715 1 77.12 276 CYS A C 1
ATOM 2252 O O . CYS A 1 276 ? -25.734 19.938 7.523 1 77.12 276 CYS A O 1
ATOM 2254 N N . GLU A 1 277 ? -25.938 17.719 6.871 1 77.12 277 GLU A N 1
ATOM 2255 C CA . GLU A 1 277 ? -26.109 17.281 8.25 1 77.12 277 GLU A CA 1
ATOM 2256 C C . GLU A 1 277 ? -24.781 17.281 9 1 77.12 277 GLU A C 1
ATOM 2258 O O . GLU A 1 277 ? -23.844 16.594 8.602 1 77.12 277 GLU A O 1
ATOM 2263 N N . LYS A 1 278 ? -24.797 18.047 10 1 82.25 278 LYS A N 1
ATOM 2264 C CA . LYS A 1 278 ? -23.547 18.266 10.727 1 82.25 278 LYS A CA 1
ATOM 2265 C C . LYS A 1 278 ? -23.141 17.016 11.5 1 82.25 278 LYS A C 1
ATOM 2267 O O . LYS A 1 278 ? -23.984 16.359 12.125 1 82.25 278 LYS A O 1
ATOM 2272 N N . ASN A 1 279 ? -21.953 16.578 11.359 1 84.12 279 ASN A N 1
ATOM 2273 C CA . ASN A 1 279 ? -21.344 15.539 12.188 1 84.12 279 ASN A CA 1
ATOM 2274 C C . ASN A 1 279 ? -21.438 15.883 13.672 1 84.12 279 ASN A C 1
ATOM 2276 O O . ASN A 1 279 ? -21.188 17.031 14.062 1 84.12 279 ASN A O 1
ATOM 2280 N N . PRO A 1 280 ? -21.844 15.023 14.5 1 81.81 280 PRO A N 1
ATOM 2281 C CA . PRO A 1 280 ? -22.031 15.266 15.938 1 81.81 280 PRO A CA 1
ATOM 2282 C C . PRO A 1 280 ? -20.781 15.82 16.609 1 81.81 280 PRO A C 1
ATOM 2284 O O . PRO A 1 280 ? -20.875 16.406 17.688 1 81.81 280 PRO A O 1
ATOM 2287 N N . ILE A 1 281 ? -19.719 15.695 16 1 88.94 281 ILE A N 1
ATOM 2288 C CA . ILE A 1 281 ? -18.469 16.156 16.609 1 88.94 281 ILE A CA 1
ATOM 2289 C C . ILE A 1 281 ? -18.438 17.688 16.625 1 88.94 281 ILE A C 1
ATOM 2291 O O . ILE A 1 281 ? -17.703 18.297 17.391 1 88.94 281 ILE A O 1
ATOM 2295 N N . PHE A 1 282 ? -19.234 18.281 15.75 1 90.75 282 PHE A N 1
ATOM 2296 C CA . PHE A 1 282 ? -19.25 19.734 15.641 1 90.75 282 PHE A CA 1
ATOM 2297 C C . PHE A 1 282 ? -20.391 20.328 16.469 1 90.75 282 PHE A C 1
ATOM 2299 O O . PHE A 1 282 ? -20.609 21.531 16.438 1 90.75 282 PHE A O 1
ATOM 2306 N N . LEU A 1 283 ? -21.109 19.438 17.203 1 87.12 283 LEU A N 1
ATOM 2307 C CA . LEU A 1 283 ? -22.203 19.844 18.078 1 87.12 283 LEU A CA 1
ATOM 2308 C C . LEU A 1 283 ? -21.812 19.734 19.547 1 87.12 283 LEU A C 1
ATOM 2310 O O . LEU A 1 283 ? -21.047 18.828 19.906 1 87.12 283 LEU A O 1
ATOM 2314 N N . PRO A 1 284 ? -22.266 20.703 20.297 1 86.81 284 PRO A N 1
ATOM 2315 C CA . PRO A 1 284 ? -21.953 20.641 21.734 1 86.81 284 PRO A CA 1
ATOM 2316 C C . PRO A 1 284 ? -22.531 19.391 22.406 1 86.81 284 PRO A C 1
ATOM 2318 O O . PRO A 1 284 ? -23.656 18.984 22.109 1 86.81 284 PRO A O 1
ATOM 2321 N N . GLN A 1 285 ? -21.672 18.781 23.062 1 82.94 285 GLN A N 1
ATOM 2322 C CA . GLN A 1 285 ? -22.078 17.609 23.828 1 82.94 285 GLN A CA 1
ATOM 2323 C C . GLN A 1 285 ? -21.781 17.797 25.312 1 82.94 285 GLN A C 1
ATOM 2325 O O . GLN A 1 285 ? -20.859 18.516 25.688 1 82.94 285 GLN A O 1
ATOM 2330 N N . ASP A 1 286 ? -22.609 17.125 26.125 1 77.81 286 ASP A N 1
ATOM 2331 C CA . ASP A 1 286 ? -22.453 17.234 27.578 1 77.81 286 ASP A CA 1
ATOM 2332 C C . ASP A 1 286 ? -21.547 16.141 28.125 1 77.81 286 ASP A C 1
ATOM 2334 O O . ASP A 1 286 ? -21.734 14.961 27.812 1 77.81 286 ASP A O 1
ATOM 2338 N N . TYR A 1 287 ? -20.516 16.562 28.734 1 76.75 287 TYR A N 1
ATOM 2339 C CA . TYR A 1 287 ? -19.594 15.625 29.375 1 76.75 287 TYR A CA 1
ATOM 2340 C C . TYR A 1 287 ? -19.672 15.734 30.891 1 76.75 287 TYR A C 1
ATOM 2342 O O . TYR A 1 287 ? -19.672 16.844 31.453 1 76.75 287 TYR A O 1
ATOM 2350 N N . ARG A 1 288 ? -19.906 14.555 31.641 1 69.81 288 ARG A N 1
ATOM 2351 C CA . ARG A 1 288 ? -19.938 14.531 33.094 1 69.81 288 ARG A CA 1
ATOM 2352 C C . ARG A 1 288 ? -18.531 14.641 33.688 1 69.81 288 ARG A C 1
ATOM 2354 O O . ARG A 1 288 ? -17.641 13.867 33.312 1 69.81 288 ARG A O 1
ATOM 2361 N N . ILE A 1 289 ? -18.25 15.688 34.25 1 71.44 289 ILE A N 1
ATOM 2362 C CA . ILE A 1 289 ? -16.938 15.93 34.844 1 71.44 289 ILE A CA 1
ATOM 2363 C C . ILE A 1 289 ? -16.781 15.047 36.094 1 71.44 289 ILE A C 1
ATOM 2365 O O . ILE A 1 289 ? -17.734 14.875 36.844 1 71.44 289 ILE A O 1
ATOM 2369 N N . PRO A 1 290 ? -15.656 14.43 36.156 1 73.31 290 PRO A N 1
ATOM 2370 C CA . PRO A 1 290 ? -15.445 13.672 37.375 1 73.31 290 PRO A CA 1
ATOM 2371 C C . PRO A 1 290 ? -15.648 14.516 38.656 1 73.31 290 PRO A C 1
ATOM 2373 O O . PRO A 1 290 ? -15.344 15.711 38.656 1 73.31 290 PRO A O 1
ATOM 2376 N N . PRO A 1 291 ? -16.312 13.852 39.625 1 69.62 291 PRO A N 1
ATOM 2377 C CA . PRO A 1 291 ? -16.719 14.539 40.844 1 69.62 291 PRO A CA 1
ATOM 2378 C C . PRO A 1 291 ? -15.578 15.352 41.469 1 69.62 291 PRO A C 1
ATOM 2380 O O . PRO A 1 291 ? -15.805 16.438 42 1 69.62 291 PRO A O 1
ATOM 2383 N N . VAL A 1 292 ? -14.398 14.836 41.312 1 67.44 292 VAL A N 1
ATOM 2384 C CA . VAL A 1 292 ? -13.281 15.523 41.969 1 67.44 292 VAL A CA 1
ATOM 2385 C C . VAL A 1 292 ? -13.086 16.891 41.312 1 67.44 292 VAL A C 1
ATOM 2387 O O . VAL A 1 292 ? -12.852 17.891 42 1 67.44 292 VAL A O 1
ATOM 2390 N N . ILE A 1 293 ? -13.242 17 40.062 1 72.06 293 ILE A N 1
ATOM 2391 C CA . ILE A 1 293 ? -13.031 18.25 39.344 1 72.06 293 ILE A CA 1
ATOM 2392 C C . ILE A 1 293 ? -14.312 19.094 39.406 1 72.06 293 ILE A C 1
ATOM 2394 O O . ILE A 1 293 ? -14.25 20.312 39.438 1 72.06 293 ILE A O 1
ATOM 2398 N N . ALA A 1 294 ? -15.414 18.359 39.469 1 71.69 294 ALA A N 1
ATOM 2399 C CA . ALA A 1 294 ? -16.719 19.016 39.531 1 71.69 294 ALA A CA 1
ATOM 2400 C C . ALA A 1 294 ? -16.797 19.953 40.75 1 71.69 294 ALA A C 1
ATOM 2402 O O . ALA A 1 294 ? -17.359 21.047 40.656 1 71.69 294 ALA A O 1
ATOM 2403 N N . GLU A 1 295 ? -16.25 19.516 41.75 1 71.38 295 GLU A N 1
ATOM 2404 C CA . GLU A 1 295 ? -16.25 20.312 42.969 1 71.38 295 GLU A CA 1
ATOM 2405 C C . GLU A 1 295 ? -15.445 21.594 42.781 1 71.38 295 GLU A C 1
ATOM 2407 O O . GLU A 1 295 ? -15.828 22.641 43.312 1 71.38 295 GLU A O 1
ATOM 2412 N N . PHE A 1 296 ? -14.438 21.375 42.062 1 73.75 296 PHE A N 1
ATOM 2413 C CA . PHE A 1 296 ? -13.547 22.516 41.875 1 73.75 296 PHE A CA 1
ATOM 2414 C C . PHE A 1 296 ? -14.148 23.516 40.906 1 73.75 296 PHE A C 1
ATOM 2416 O O . PHE A 1 296 ? -14.07 24.734 41.125 1 73.75 296 PHE A O 1
ATOM 2423 N N . ILE A 1 297 ? -14.758 23.094 39.781 1 71.5 297 ILE A N 1
ATOM 2424 C CA . ILE A 1 297 ? -15.266 23.969 38.75 1 71.5 297 ILE A CA 1
ATOM 2425 C C . ILE A 1 297 ? -16.703 24.359 39.062 1 71.5 297 ILE A C 1
ATOM 2427 O O . ILE A 1 297 ? -17.172 25.406 38.594 1 71.5 297 ILE A O 1
ATOM 2431 N N . GLY A 1 298 ? -17.266 23.734 40.062 1 68.62 298 GLY A N 1
ATOM 2432 C CA . GLY A 1 298 ? -18.641 24.031 40.469 1 68.62 298 GLY A CA 1
ATOM 2433 C C . GLY A 1 298 ? -19.672 23.609 39.438 1 68.62 298 GLY A C 1
ATOM 2434 O O . GLY A 1 298 ? -20.719 24.234 39.312 1 68.62 298 GLY A O 1
ATOM 2435 N N . ALA A 1 299 ? -19.234 22.922 38.406 1 73.12 299 ALA A N 1
ATOM 2436 C CA . ALA A 1 299 ? -20.172 22.438 37.406 1 73.12 299 ALA A CA 1
ATOM 2437 C C . ALA A 1 299 ? -20.047 20.938 37.188 1 73.12 299 ALA A C 1
ATOM 2439 O O . ALA A 1 299 ? -18.938 20.406 37.125 1 73.12 299 ALA A O 1
ATOM 2440 N N . GLU A 1 300 ? -21.172 20.281 37.219 1 73.69 300 GLU A N 1
ATOM 2441 C CA . GLU A 1 300 ? -21.172 18.828 37.094 1 73.69 300 GLU A CA 1
ATOM 2442 C C . GLU A 1 300 ? -21.094 18.406 35.625 1 73.69 300 GLU A C 1
ATOM 2444 O 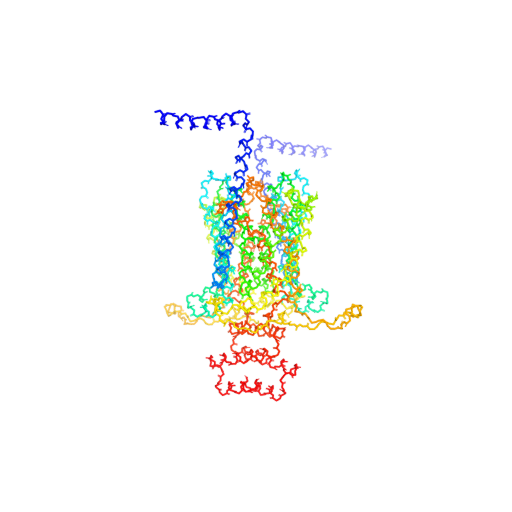O . GLU A 1 300 ? -20.609 17.312 35.344 1 73.69 300 GLU A O 1
ATOM 2449 N N . VAL A 1 301 ? -21.641 19.344 34.75 1 77.12 301 VAL A N 1
ATOM 2450 C CA . VAL A 1 301 ? -21.703 19 33.344 1 77.12 301 VAL A CA 1
ATOM 2451 C C . VAL A 1 301 ? -20.984 20.078 32.531 1 77.12 301 VAL A C 1
ATOM 2453 O O . VAL A 1 301 ? -21.141 21.266 32.781 1 77.12 301 VAL A O 1
ATOM 2456 N N . LEU A 1 302 ? -19.969 19.719 31.844 1 79 302 LEU A N 1
ATOM 2457 C CA . LEU A 1 302 ? -19.266 20.609 30.938 1 79 302 LEU A CA 1
ATOM 2458 C C . LEU A 1 302 ? -19.719 20.391 29.5 1 79 302 LEU A C 1
ATOM 2460 O O . LEU A 1 302 ? -19.672 19.266 29 1 79 302 LEU A O 1
ATOM 2464 N N . THR A 1 303 ? -20.312 21.5 28.953 1 81.44 303 THR A N 1
ATOM 2465 C CA . THR A 1 303 ? -20.75 21.422 27.562 1 81.44 303 THR A CA 1
ATOM 2466 C C . THR A 1 303 ? -19.641 21.922 26.625 1 81.44 303 THR A C 1
ATOM 2468 O O . THR A 1 303 ? -19.203 23.062 26.719 1 81.44 303 THR A O 1
ATOM 2471 N N . MET A 1 304 ? -19.094 21 25.891 1 86.31 304 MET A N 1
ATOM 2472 C CA . MET A 1 304 ? -18.047 21.375 24.938 1 86.31 304 MET A CA 1
ATOM 2473 C C . MET A 1 304 ? -18.156 20.562 23.656 1 86.31 304 MET A C 1
ATOM 2475 O O . MET A 1 304 ? -18.734 19.469 23.656 1 86.31 304 MET A O 1
ATOM 2479 N N . LYS A 1 305 ? -17.75 21.188 22.562 1 90.62 305 LYS A N 1
ATOM 2480 C CA . LYS A 1 305 ? -17.734 20.453 21.297 1 90.62 305 LYS A CA 1
ATOM 2481 C C . LYS A 1 305 ? -16.562 19.469 21.25 1 90.62 305 LYS A C 1
ATOM 2483 O O . LYS A 1 305 ? -15.43 19.828 21.578 1 90.62 305 LYS A O 1
ATOM 2488 N N . PRO A 1 306 ? -16.812 18.266 20.875 1 90.69 306 PRO A N 1
ATOM 2489 C CA . PRO A 1 306 ? -15.758 17.266 20.828 1 90.69 306 PRO A CA 1
ATOM 2490 C C . PRO A 1 306 ? -14.617 17.656 19.891 1 90.69 306 PRO A C 1
ATOM 2492 O O . PRO A 1 306 ? -13.484 17.188 20.062 1 90.69 306 PRO A O 1
ATOM 2495 N N . ILE A 1 307 ? -14.883 18.516 18.938 1 93.62 307 ILE A N 1
ATOM 2496 C CA . ILE A 1 307 ? -13.883 18.906 17.953 1 93.62 307 ILE A CA 1
ATOM 2497 C C . ILE A 1 307 ? -12.695 19.578 18.656 1 93.62 307 ILE A C 1
ATOM 2499 O O . ILE A 1 307 ? -11.562 19.5 18.188 1 93.62 307 ILE A O 1
ATOM 2503 N N . TYR A 1 308 ? -12.922 20.188 19.844 1 94.06 308 TYR A N 1
ATOM 2504 C CA . TYR A 1 308 ? -11.844 20.844 20.562 1 94.06 308 TYR A CA 1
ATOM 2505 C C . TYR A 1 308 ? -10.828 19.828 21.078 1 94.06 308 TYR A C 1
ATOM 2507 O O . TYR A 1 308 ? -9.617 20.047 20.984 1 94.06 308 TYR A O 1
ATOM 2515 N N . PHE A 1 309 ? -11.297 18.766 21.531 1 92.75 309 PHE A N 1
ATOM 2516 C CA . PHE A 1 309 ? -10.414 17.703 21.984 1 92.75 309 PHE A CA 1
ATOM 2517 C C . PHE A 1 309 ? -9.641 17.109 20.812 1 92.75 309 PHE A C 1
ATOM 2519 O O . PHE A 1 309 ? -8.43 16.875 20.906 1 92.75 309 PHE A O 1
ATOM 2526 N N . HIS A 1 310 ? -10.336 16.828 19.766 1 94.69 310 HIS A N 1
ATOM 2527 C CA . HIS A 1 310 ? -9.703 16.266 18.578 1 94.69 310 HIS A CA 1
ATOM 2528 C C . HIS A 1 310 ? -8.68 17.234 17.984 1 94.69 310 HIS A C 1
ATOM 2530 O O . HIS A 1 310 ? -7.641 16.797 17.469 1 94.69 310 HIS A O 1
ATOM 2536 N N . SER A 1 311 ? -8.992 18.516 18.078 1 97.06 311 SER A N 1
ATOM 2537 C CA . SER A 1 311 ? -8.055 19.516 17.578 1 97.06 311 SER A CA 1
ATOM 2538 C C . SER A 1 311 ? -6.762 19.516 18.391 1 97.06 311 SER A C 1
ATOM 2540 O O . SER A 1 311 ? -5.68 19.719 17.844 1 97.06 311 SER A O 1
ATOM 2542 N N . LEU A 1 312 ? -6.859 19.281 19.641 1 97.12 312 LEU A N 1
ATOM 2543 C CA . LEU A 1 312 ? -5.672 19.219 20.484 1 97.12 312 LEU A CA 1
ATOM 2544 C C . LEU A 1 312 ? -4.805 18.016 20.125 1 97.12 312 LEU A C 1
ATOM 2546 O O . LEU A 1 312 ? -3.574 18.125 20.109 1 97.12 312 LEU A O 1
ATOM 2550 N N . ASN A 1 313 ? -5.406 16.938 19.828 1 96.62 313 ASN A N 1
ATOM 2551 C CA . ASN A 1 313 ? -4.664 15.758 19.391 1 96.62 313 ASN A CA 1
ATOM 2552 C C . ASN A 1 313 ? -3.959 16 18.062 1 96.62 313 ASN A C 1
ATOM 2554 O O . ASN A 1 313 ? -2.795 15.625 17.891 1 96.62 313 ASN A O 1
ATOM 2558 N N . LEU A 1 314 ? -4.676 16.594 17.188 1 97.62 314 LEU A N 1
ATOM 2559 C CA . LEU A 1 314 ? -4.086 16.906 15.891 1 97.62 314 LEU A CA 1
ATOM 2560 C C . LEU A 1 314 ? -2.928 17.891 16.047 1 97.62 314 LEU A C 1
ATOM 2562 O O . LEU A 1 314 ? -1.891 17.734 15.398 1 97.62 314 LEU A O 1
ATOM 2566 N N . ALA A 1 315 ? -3.154 18.844 16.922 1 98.06 315 ALA A N 1
ATOM 2567 C CA . ALA A 1 315 ? -2.111 19.844 17.172 1 98.06 315 ALA A CA 1
ATOM 2568 C C . ALA A 1 315 ? -0.874 19.188 17.781 1 98.06 315 ALA A C 1
ATOM 2570 O O . ALA A 1 315 ? 0.256 19.562 17.453 1 98.06 315 ALA A O 1
ATOM 2571 N N . SER A 1 316 ? -1.109 18.312 18.641 1 97.81 316 SER A N 1
ATOM 2572 C CA . SER A 1 316 ? 0.013 17.609 19.266 1 97.81 316 SER A CA 1
ATOM 2573 C C . SER A 1 316 ? 0.813 16.828 18.234 1 97.81 316 SER A C 1
ATOM 2575 O O . SER A 1 316 ? 2.047 16.828 18.266 1 97.81 316 SER A O 1
ATOM 2577 N N . PHE A 1 317 ? 0.147 16.188 17.359 1 97.5 317 PHE A N 1
ATOM 2578 C CA . PHE A 1 317 ? 0.841 15.469 16.297 1 97.5 317 PHE A CA 1
ATOM 2579 C C . PHE A 1 317 ? 1.606 16.438 15.398 1 97.5 317 PHE A C 1
ATOM 2581 O O . PHE A 1 317 ? 2.752 16.172 15.031 1 97.5 317 PHE A O 1
ATOM 2588 N N . ALA A 1 318 ? 0.993 17.5 15.07 1 97.25 318 ALA A N 1
ATOM 2589 C CA . ALA A 1 318 ? 1.596 18.5 14.195 1 97.25 318 ALA A CA 1
ATOM 2590 C C . ALA A 1 318 ? 2.891 19.047 14.789 1 97.25 318 ALA A C 1
ATOM 2592 O O . ALA A 1 318 ? 3.826 19.375 14.055 1 97.25 318 ALA A O 1
ATOM 2593 N N . SER A 1 319 ? 2.938 19.109 16.062 1 96.69 319 SER A N 1
ATOM 2594 C CA . SER A 1 319 ? 4.082 19.734 16.703 1 96.69 319 SER A CA 1
ATOM 2595 C C . SER A 1 319 ? 5.125 18.703 17.125 1 96.69 319 SER A C 1
ATOM 2597 O O . SER A 1 319 ? 6.328 18.953 17.016 1 96.69 319 SER A O 1
ATOM 2599 N N . LEU A 1 320 ? 4.676 17.531 17.516 1 94.69 320 LEU A N 1
ATOM 2600 C CA . LEU A 1 320 ? 5.602 16.578 18.125 1 94.69 320 LEU A CA 1
ATOM 2601 C C . LEU A 1 320 ? 6.094 15.57 17.078 1 94.69 320 LEU A C 1
ATOM 2603 O O . LEU A 1 320 ? 7.203 15.047 17.203 1 94.69 320 LEU A O 1
ATOM 2607 N N . ILE A 1 321 ? 5.309 15.312 16.062 1 95.25 321 ILE A N 1
ATOM 2608 C CA . ILE A 1 321 ? 5.645 14.211 15.18 1 95.25 321 ILE A CA 1
ATOM 2609 C C . ILE A 1 321 ? 5.863 14.734 13.758 1 95.25 321 ILE A C 1
ATOM 2611 O O . ILE A 1 321 ? 6.844 14.375 13.102 1 95.25 321 ILE A O 1
ATOM 2615 N N . ALA A 1 322 ? 5.051 15.586 13.32 1 94.69 322 ALA A N 1
ATOM 2616 C CA . ALA A 1 322 ? 5.07 16.047 11.938 1 94.69 322 ALA A CA 1
ATOM 2617 C C . ALA A 1 322 ? 6.434 16.641 11.578 1 94.69 322 ALA A C 1
ATOM 2619 O O . ALA A 1 322 ? 6.906 16.469 10.445 1 94.69 322 ALA A O 1
ATOM 2620 N N . PRO A 1 323 ? 7.125 17.281 12.531 1 93.12 323 PRO A N 1
ATOM 2621 C CA . PRO A 1 323 ? 8.43 17.859 12.195 1 93.12 323 PRO A CA 1
ATOM 2622 C C . PRO A 1 323 ? 9.445 16.797 11.781 1 93.12 323 PRO A C 1
ATOM 2624 O O . PRO A 1 323 ? 10.438 17.109 11.109 1 93.12 323 PRO A O 1
ATOM 2627 N N . PHE A 1 324 ? 9.227 15.609 12.148 1 92.38 324 PHE A N 1
ATOM 2628 C CA . PHE A 1 324 ? 10.156 14.547 11.789 1 92.38 324 PHE A CA 1
ATOM 2629 C C . PHE A 1 324 ? 10.125 14.273 10.289 1 92.38 324 PHE A C 1
ATOM 2631 O O . PHE A 1 324 ? 11.07 13.719 9.734 1 92.38 324 PHE A O 1
ATOM 2638 N N . GLY A 1 325 ? 8.984 14.617 9.68 1 91.12 325 GLY A N 1
ATOM 2639 C CA . GLY A 1 325 ? 8.984 14.609 8.227 1 91.12 325 GLY A CA 1
ATOM 2640 C C . GLY A 1 325 ? 9.992 15.57 7.617 1 91.12 325 GLY A C 1
ATOM 2641 O O . GLY A 1 325 ? 10.656 15.242 6.633 1 91.12 325 GLY A O 1
ATOM 2642 N N . GLY A 1 326 ? 10.133 16.672 8.242 1 90.69 326 GLY A N 1
ATOM 2643 C CA . GLY A 1 326 ? 11.125 17.656 7.809 1 90.69 326 GLY A CA 1
ATOM 2644 C C . GLY A 1 326 ? 12.555 17.219 8.086 1 90.69 326 GLY A C 1
ATOM 2645 O O . GLY A 1 326 ? 13.445 17.438 7.262 1 90.69 326 GLY A O 1
ATOM 2646 N N . PHE A 1 327 ? 12.758 16.641 9.203 1 90.5 327 PHE A N 1
ATOM 2647 C CA . PHE A 1 327 ? 14.086 16.125 9.523 1 90.5 327 PHE A CA 1
ATOM 2648 C C . PHE A 1 327 ? 14.508 15.047 8.531 1 90.5 327 PHE A C 1
ATOM 2650 O O . PHE A 1 327 ? 15.672 14.977 8.148 1 90.5 327 PHE A O 1
ATOM 2657 N N . PHE A 1 328 ? 13.5 14.289 8.172 1 92.25 328 PHE A N 1
ATOM 2658 C CA . PHE A 1 328 ? 13.75 13.242 7.184 1 92.25 328 PHE A CA 1
ATOM 2659 C C . PHE A 1 328 ? 14.219 13.852 5.867 1 92.25 328 PHE A C 1
ATOM 2661 O O . PHE A 1 328 ? 15.211 13.398 5.293 1 92.25 328 PHE A O 1
ATOM 2668 N N . ALA A 1 329 ? 13.516 14.859 5.445 1 90.31 329 ALA A N 1
ATOM 2669 C CA . ALA A 1 329 ? 13.867 15.539 4.203 1 90.31 329 ALA A CA 1
ATOM 2670 C C . ALA A 1 329 ? 15.242 16.188 4.309 1 90.31 329 ALA A C 1
ATOM 2672 O O . ALA A 1 329 ? 16.016 16.188 3.348 1 90.31 329 ALA A O 1
ATOM 2673 N N . SER A 1 330 ? 15.578 16.766 5.414 1 88.69 330 SER A N 1
ATOM 2674 C CA . SER A 1 330 ? 16.891 17.375 5.645 1 88.69 330 SER A CA 1
ATOM 2675 C C . SER A 1 330 ? 18 16.344 5.574 1 88.69 330 SER A C 1
ATOM 2677 O O . SER A 1 330 ? 19.062 16.594 5.004 1 88.69 330 SER A O 1
ATOM 2679 N N . GLY A 1 331 ? 17.719 15.242 6.188 1 88 331 GLY A N 1
ATOM 2680 C CA . GLY A 1 331 ? 18.688 14.164 6.094 1 88 331 GLY A CA 1
ATOM 2681 C C . GLY A 1 331 ? 18.938 13.711 4.668 1 88 331 GLY A C 1
ATOM 2682 O O . GLY A 1 331 ? 20.078 13.43 4.293 1 88 331 GLY A O 1
ATOM 2683 N N . LEU A 1 332 ? 17.906 13.672 3.947 1 89.19 332 LEU A N 1
ATOM 2684 C CA . LEU A 1 332 ? 18.031 13.266 2.549 1 89.19 332 LEU A CA 1
ATOM 2685 C C . LEU A 1 332 ? 18.859 14.273 1.758 1 89.19 332 LEU A C 1
ATOM 2687 O O . LEU A 1 332 ? 19.703 13.883 0.95 1 89.19 332 LEU A O 1
ATOM 2691 N N . LYS A 1 333 ? 18.625 15.508 2.016 1 88.06 333 LYS A N 1
ATOM 2692 C CA . LYS A 1 333 ? 19.391 16.562 1.345 1 88.06 333 LYS A CA 1
ATOM 2693 C C . LYS A 1 333 ? 20.875 16.453 1.688 1 88.06 333 LYS A C 1
ATOM 2695 O O . LYS A 1 333 ? 21.719 16.578 0.809 1 88.06 333 LYS A O 1
ATOM 2700 N N . ARG A 1 334 ? 21.125 16.172 2.846 1 86.5 334 ARG A N 1
ATOM 2701 C CA . ARG A 1 334 ? 22.516 16.047 3.293 1 86.5 334 ARG A CA 1
ATOM 2702 C C . ARG A 1 334 ? 23.188 14.82 2.688 1 86.5 334 ARG A C 1
ATOM 2704 O O . ARG A 1 334 ? 24.391 14.828 2.424 1 86.5 334 ARG A O 1
ATOM 2711 N N . THR A 1 335 ? 22.438 13.836 2.51 1 87.19 335 THR A N 1
ATOM 2712 C CA . THR A 1 335 ? 22.953 12.609 1.913 1 87.19 335 THR A CA 1
ATOM 2713 C C . THR A 1 335 ? 23.5 12.875 0.513 1 87.19 335 THR A C 1
ATOM 2715 O O . THR A 1 335 ? 24.531 12.312 0.122 1 87.19 335 THR A O 1
ATOM 2718 N N . PHE A 1 336 ? 22.875 13.75 -0.151 1 86.25 336 PHE A N 1
ATOM 2719 C CA . PHE A 1 336 ? 23.266 14.016 -1.527 1 86.25 336 PHE A CA 1
ATOM 2720 C C . PHE A 1 336 ? 24 15.352 -1.632 1 86.25 336 PHE A C 1
ATOM 2722 O O . PHE A 1 336 ? 24.234 15.852 -2.734 1 86.25 336 PHE A O 1
ATOM 2729 N N . GLU A 1 337 ? 24.25 16 -0.474 1 83.5 337 GLU A N 1
ATOM 2730 C CA . GLU A 1 337 ? 25.062 17.203 -0.349 1 83.5 337 GLU A CA 1
ATOM 2731 C C . GLU A 1 337 ? 24.422 18.375 -1.103 1 83.5 337 GLU A C 1
ATOM 2733 O O . GLU A 1 337 ? 25.109 19.078 -1.847 1 83.5 337 GLU A O 1
ATOM 2738 N N . VAL A 1 338 ? 23.125 18.438 -1.035 1 80.19 338 VAL A N 1
ATOM 2739 C CA . VAL A 1 338 ? 22.391 19.562 -1.604 1 80.19 338 VAL A CA 1
ATOM 2740 C C . VAL A 1 338 ? 21.703 20.359 -0.487 1 80.19 338 VAL A C 1
ATOM 2742 O O . VAL A 1 338 ? 21.375 19.797 0.56 1 80.19 338 VAL A O 1
ATOM 2745 N N . LYS A 1 339 ? 21.562 21.594 -0.721 1 75.5 339 LYS A N 1
ATOM 2746 C CA . LYS A 1 339 ? 20.953 22.453 0.297 1 75.5 339 LYS A CA 1
ATOM 2747 C C . LYS A 1 339 ? 19.438 22.484 0.165 1 75.5 339 LYS A C 1
ATOM 2749 O O . LYS A 1 339 ? 18.719 22.484 1.169 1 75.5 339 LYS A O 1
ATOM 2754 N N . ASP A 1 340 ? 19.031 22.562 -1.094 1 81.94 340 ASP A N 1
ATOM 2755 C CA . ASP A 1 340 ? 17.609 22.594 -1.382 1 81.94 340 ASP A CA 1
ATOM 2756 C C . ASP A 1 340 ? 17.234 21.547 -2.445 1 81.94 340 ASP A C 1
ATOM 2758 O O . ASP A 1 340 ? 18.094 21.156 -3.242 1 81.94 340 ASP A O 1
ATOM 2762 N N . PHE A 1 341 ? 16.047 21.078 -2.322 1 82.56 341 PHE A N 1
ATOM 2763 C CA . PHE A 1 341 ? 15.594 20.094 -3.285 1 82.56 341 PHE A CA 1
ATOM 2764 C C . PHE A 1 341 ? 15.453 20.703 -4.672 1 82.56 341 PHE A C 1
ATOM 2766 O O . PHE A 1 341 ? 15.516 20 -5.68 1 82.56 341 PHE A O 1
ATOM 2773 N N . GLY A 1 342 ? 15.148 21.953 -4.637 1 74.12 342 GLY A N 1
ATOM 2774 C CA . GLY A 1 342 ? 14.961 22.641 -5.902 1 74.12 342 GLY A CA 1
ATOM 2775 C C . GLY A 1 342 ? 14.938 24.156 -5.758 1 74.12 342 GLY A C 1
ATOM 2776 O O . GLY A 1 342 ? 15.258 24.688 -4.695 1 74.12 342 GLY A O 1
ATOM 2777 N N . HIS A 1 343 ? 14.75 24.812 -6.867 1 74.75 343 HIS A N 1
ATOM 2778 C CA . HIS A 1 343 ? 14.703 26.266 -6.887 1 74.75 343 HIS A CA 1
ATOM 2779 C C . HIS A 1 343 ? 13.398 26.781 -7.492 1 74.75 343 HIS A C 1
ATOM 2781 O O . HIS A 1 343 ? 13.383 27.812 -8.164 1 74.75 343 HIS A O 1
ATOM 2787 N N . SER A 1 344 ? 12.43 26.031 -7.16 1 72.38 344 SER A N 1
ATOM 2788 C CA . SER A 1 344 ? 11.156 26.375 -7.785 1 72.38 344 SER A CA 1
ATOM 2789 C C . SER A 1 344 ? 10.578 27.656 -7.219 1 72.38 344 SER A C 1
ATOM 2791 O O . SER A 1 344 ? 9.891 28.406 -7.922 1 72.38 344 SER A O 1
ATOM 2793 N N . ILE A 1 345 ? 10.852 27.969 -5.902 1 71.5 345 ILE A N 1
ATOM 2794 C CA . ILE A 1 345 ? 10.367 29.188 -5.254 1 71.5 345 ILE A CA 1
ATOM 2795 C C . ILE A 1 345 ? 11.555 30.062 -4.844 1 71.5 345 ILE A C 1
ATOM 2797 O O . ILE A 1 345 ? 12.367 29.656 -4.008 1 71.5 345 ILE A O 1
ATOM 2801 N N . PRO A 1 346 ? 11.609 31.156 -5.566 1 68.69 346 PRO A N 1
ATOM 2802 C CA . PRO A 1 346 ? 12.758 32.031 -5.246 1 68.69 346 PRO A CA 1
ATOM 2803 C C . PRO A 1 346 ? 12.852 32.344 -3.758 1 68.69 346 PRO A C 1
ATOM 2805 O O . PRO A 1 346 ? 11.859 32.75 -3.146 1 68.69 346 PRO A O 1
ATOM 2808 N N . GLY A 1 347 ? 13.875 32.125 -3.188 1 66.44 347 GLY A N 1
ATOM 2809 C CA . GLY A 1 347 ? 14.117 32.438 -1.79 1 66.44 347 GLY A CA 1
ATOM 2810 C C . GLY A 1 347 ? 13.664 31.344 -0.84 1 66.44 347 GLY A C 1
ATOM 2811 O O . GLY A 1 347 ? 14.086 31.297 0.318 1 66.44 347 GLY A O 1
ATOM 2812 N N . HIS A 1 348 ? 12.828 30.438 -1.351 1 68.81 348 HIS A N 1
ATOM 2813 C CA . HIS A 1 348 ? 12.242 29.453 -0.448 1 68.81 348 HIS A CA 1
ATOM 2814 C C . HIS A 1 348 ? 12.688 28.047 -0.805 1 68.81 348 HIS A C 1
ATOM 2816 O O . HIS A 1 348 ? 12.344 27.094 -0.105 1 68.81 348 HIS A O 1
ATOM 2822 N N . GLY A 1 349 ? 13.445 27.969 -1.753 1 77.44 349 GLY A N 1
ATOM 2823 C CA . GLY A 1 349 ? 13.922 26.656 -2.123 1 77.44 349 GLY A CA 1
ATOM 2824 C C . GLY A 1 349 ? 12.93 25.875 -2.959 1 77.44 349 GLY A C 1
ATOM 2825 O O . GLY A 1 349 ? 12.25 26.438 -3.814 1 77.44 349 GLY A O 1
ATOM 2826 N N . GLY A 1 350 ? 12.875 24.594 -2.721 1 81.75 350 GLY A N 1
ATOM 2827 C CA . GLY A 1 350 ? 11.984 23.734 -3.48 1 81.75 350 GLY A CA 1
ATOM 2828 C C . GLY A 1 350 ? 10.625 23.547 -2.822 1 81.75 350 GLY A C 1
ATOM 2829 O O . GLY A 1 350 ? 10.438 23.906 -1.661 1 81.75 350 GLY A O 1
ATOM 2830 N N . ILE A 1 351 ? 9.672 23.031 -3.506 1 85.56 351 ILE A N 1
ATOM 2831 C CA . ILE A 1 351 ? 8.336 22.734 -3.008 1 85.56 351 ILE A CA 1
ATOM 2832 C C . ILE A 1 351 ? 8.414 21.641 -1.944 1 85.56 351 ILE A C 1
ATOM 2834 O O . ILE A 1 351 ? 7.68 21.672 -0.957 1 85.56 351 ILE A O 1
ATOM 2838 N N . THR A 1 352 ? 9.375 20.797 -2.195 1 87 352 THR A N 1
ATOM 2839 C CA . THR A 1 352 ? 9.547 19.688 -1.265 1 87 352 THR A CA 1
ATOM 2840 C C . THR A 1 352 ? 9.891 20.203 0.131 1 87 352 THR A C 1
ATOM 2842 O O . THR A 1 352 ? 9.383 19.688 1.129 1 87 352 THR A O 1
ATOM 2845 N N . ASP A 1 353 ? 10.617 21.234 0.195 1 85.5 3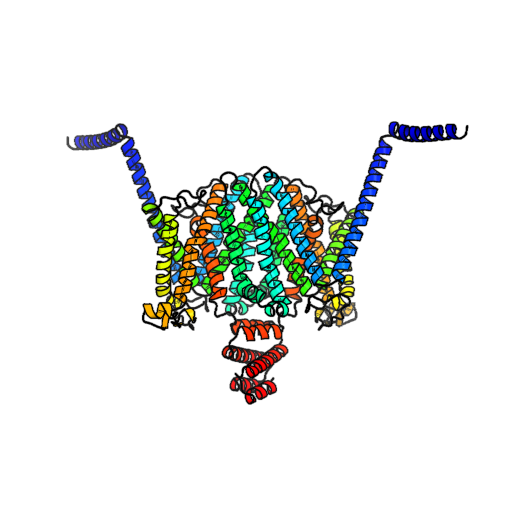53 ASP A N 1
ATOM 2846 C CA . ASP A 1 353 ? 11.062 21.812 1.463 1 85.5 353 ASP A CA 1
ATOM 2847 C C . ASP A 1 353 ? 9.883 22.422 2.232 1 85.5 353 ASP A C 1
ATOM 2849 O O . ASP A 1 353 ? 9.922 22.516 3.461 1 85.5 353 ASP A O 1
ATOM 2853 N N . ARG A 1 354 ? 8.875 22.688 1.528 1 82.5 354 ARG A N 1
ATOM 2854 C CA . ARG A 1 354 ? 7.75 23.391 2.15 1 82.5 354 ARG A CA 1
ATOM 2855 C C . ARG A 1 354 ? 6.629 22.406 2.496 1 82.5 354 ARG A C 1
ATOM 2857 O O . ARG A 1 354 ? 5.781 22.703 3.344 1 82.5 354 ARG A O 1
ATOM 2864 N N . ILE A 1 355 ? 6.637 21.25 1.878 1 89.56 355 ILE A N 1
ATOM 2865 C CA . ILE A 1 355 ? 5.449 20.406 2.008 1 89.56 355 ILE A CA 1
ATOM 2866 C C . ILE A 1 355 ? 5.828 19.078 2.658 1 89.56 355 ILE A C 1
ATOM 2868 O O . ILE A 1 355 ? 4.973 18.219 2.869 1 89.56 355 ILE A O 1
ATOM 2872 N N . ASP A 1 356 ? 7.023 18.906 3.049 1 90.56 356 ASP A N 1
ATOM 2873 C CA . ASP A 1 356 ? 7.477 17.641 3.615 1 90.56 356 ASP A CA 1
ATOM 2874 C C . ASP A 1 356 ? 6.73 17.312 4.91 1 90.56 356 ASP A C 1
ATOM 2876 O O . ASP A 1 356 ? 6.234 16.203 5.086 1 90.56 356 ASP A O 1
ATOM 2880 N N . CYS A 1 357 ? 6.535 18.328 5.758 1 93.56 357 CYS A N 1
ATOM 2881 C CA . CYS A 1 357 ? 5.809 18.141 7.008 1 93.56 357 CYS A CA 1
ATOM 2882 C C . CYS A 1 357 ? 4.316 17.969 6.754 1 93.56 357 CYS A C 1
ATOM 2884 O O . CYS A 1 357 ? 3.635 17.266 7.492 1 93.56 357 CYS A O 1
ATOM 2886 N N . GLN A 1 358 ? 3.891 18.578 5.719 1 95 358 GLN A N 1
ATOM 2887 C CA . GLN A 1 358 ? 2.467 18.562 5.406 1 95 358 GLN A CA 1
ATOM 2888 C C . GLN A 1 358 ? 2 17.172 4.996 1 95 358 GLN A C 1
ATOM 2890 O O . GLN A 1 358 ? 0.871 16.781 5.289 1 95 358 GLN A O 1
ATOM 2895 N N . PHE A 1 359 ? 2.887 16.438 4.367 1 94.88 359 PHE A N 1
ATOM 2896 C CA . PHE A 1 359 ? 2.523 15.086 3.951 1 94.88 359 PHE A CA 1
ATOM 2897 C C . PHE A 1 359 ? 2.273 14.195 5.164 1 94.88 359 PHE A C 1
ATOM 2899 O O . PHE A 1 359 ? 1.251 13.516 5.238 1 94.88 359 PHE A O 1
ATOM 2906 N N . LEU A 1 360 ? 3.17 14.312 6.066 1 95.19 360 LEU A N 1
ATOM 2907 C CA . LEU A 1 360 ? 3.025 13.484 7.266 1 95.19 360 LEU A CA 1
ATOM 2908 C C . LEU A 1 360 ? 1.8 13.906 8.07 1 95.19 360 LEU A C 1
ATOM 2910 O O . LEU A 1 360 ? 1.029 13.055 8.523 1 95.19 360 LEU A O 1
ATOM 2914 N N . MET A 1 361 ? 1.582 15.141 8.195 1 97.12 361 MET A N 1
ATOM 2915 C CA . MET A 1 361 ? 0.433 15.656 8.93 1 97.12 361 MET A CA 1
ATOM 2916 C C . MET A 1 361 ? -0.872 15.281 8.234 1 97.12 361 MET A C 1
ATOM 2918 O O . MET A 1 361 ? -1.835 14.883 8.891 1 97.12 361 MET A O 1
ATOM 2922 N N . GLY A 1 362 ? -0.854 15.43 6.965 1 96.81 362 GLY A N 1
ATOM 2923 C CA . GLY A 1 362 ? -2.043 15.094 6.195 1 96.81 362 GLY A CA 1
ATOM 2924 C C . GLY A 1 362 ? -2.43 13.633 6.309 1 96.81 362 GLY A C 1
ATOM 2925 O O . GLY A 1 362 ? -3.615 13.305 6.406 1 96.81 362 GLY A O 1
ATOM 2926 N N . SER A 1 363 ? -1.433 12.797 6.262 1 96.06 363 SER A N 1
ATOM 2927 C CA . SER A 1 363 ? -1.718 11.367 6.379 1 96.06 363 SER A CA 1
ATOM 2928 C C . SER A 1 363 ? -2.275 11.031 7.758 1 96.06 363 SER A C 1
ATOM 2930 O O . SER A 1 363 ? -3.195 10.219 7.879 1 96.06 363 SER A O 1
ATOM 2932 N N . PHE A 1 364 ? -1.754 11.695 8.75 1 97 364 PHE A N 1
ATOM 2933 C CA . PHE A 1 364 ? -2.26 11.461 10.102 1 97 364 PHE A CA 1
ATOM 2934 C C . PHE A 1 364 ? -3.691 11.961 10.242 1 97 364 PHE A C 1
ATOM 2936 O O . PHE A 1 364 ? -4.539 11.281 10.812 1 97 364 PHE A O 1
ATOM 2943 N N . ALA A 1 365 ? -3.928 13.102 9.719 1 97.31 365 ALA A N 1
ATOM 2944 C CA . ALA A 1 365 ? -5.273 13.664 9.805 1 97.31 365 ALA A CA 1
ATOM 2945 C C . ALA A 1 365 ? -6.301 12.727 9.172 1 97.31 365 ALA A C 1
ATOM 2947 O O . ALA A 1 365 ? -7.395 12.547 9.711 1 97.31 365 ALA A O 1
ATOM 2948 N N . TYR A 1 366 ? -5.945 12.141 8.117 1 95.62 366 TYR A N 1
ATOM 2949 C CA . TYR A 1 366 ? -6.855 11.227 7.434 1 95.62 366 TYR A CA 1
ATOM 2950 C C . TYR A 1 366 ? -7.141 9.992 8.281 1 95.62 366 TYR A C 1
ATOM 2952 O O . TYR A 1 366 ? -8.297 9.617 8.469 1 95.62 366 TYR A O 1
ATOM 2960 N N . LEU A 1 367 ? -6.102 9.422 8.75 1 93 367 LEU A N 1
ATOM 2961 C CA . LEU A 1 367 ? -6.277 8.203 9.531 1 93 367 LEU A CA 1
ATOM 2962 C C . LEU A 1 367 ? -7.027 8.492 10.82 1 93 367 LEU A C 1
ATOM 2964 O O . LEU A 1 367 ? -7.84 7.676 11.273 1 93 367 LEU A O 1
ATOM 2968 N N . TYR A 1 368 ? -6.699 9.617 11.375 1 93.88 368 TYR A N 1
ATOM 2969 C CA . TYR A 1 368 ? -7.402 10.031 12.586 1 93.88 368 TYR A CA 1
ATOM 2970 C C . TYR A 1 368 ? -8.891 10.219 12.312 1 93.88 368 TYR A C 1
ATOM 2972 O O . TYR A 1 368 ? -9.734 9.766 13.086 1 93.88 368 TYR A O 1
ATOM 2980 N N . TYR A 1 369 ? -9.188 10.844 11.219 1 92.62 369 TYR A N 1
ATOM 2981 C CA . TYR A 1 369 ? -10.57 11.062 10.828 1 92.62 369 TYR A CA 1
ATOM 2982 C C . TYR A 1 369 ? -11.289 9.742 10.594 1 92.62 369 TYR A C 1
ATOM 2984 O O . TYR A 1 369 ? -12.391 9.523 11.117 1 92.62 369 TYR A O 1
ATOM 2992 N N . GLU A 1 370 ? -10.695 8.875 9.891 1 86.06 370 GLU A N 1
ATOM 2993 C CA . GLU A 1 370 ? -11.32 7.609 9.523 1 86.06 370 GLU A CA 1
ATOM 2994 C C . GLU A 1 370 ? -11.539 6.723 10.742 1 86.06 370 GLU A C 1
ATOM 2996 O O . GLU A 1 370 ? -12.516 5.977 10.812 1 86.06 370 GLU A O 1
ATOM 3001 N N . THR A 1 371 ? -10.688 6.871 11.703 1 84.88 371 THR A N 1
ATOM 3002 C CA . THR A 1 371 ? -10.742 5.973 12.852 1 84.88 371 THR A CA 1
ATOM 3003 C C . THR A 1 371 ? -11.688 6.523 13.922 1 84.88 371 THR A C 1
ATOM 3005 O O . THR A 1 371 ? -12.477 5.773 14.5 1 84.88 371 THR A O 1
ATOM 3008 N N . PHE A 1 372 ? -11.688 7.848 14.109 1 85.69 372 PHE A N 1
ATOM 3009 C CA . PHE A 1 372 ? -12.352 8.352 15.305 1 85.69 372 PHE A CA 1
ATOM 3010 C C . PHE A 1 372 ? -13.523 9.25 14.93 1 85.69 372 PHE A C 1
ATOM 3012 O O . PHE A 1 372 ? -14.438 9.445 15.734 1 85.69 372 PHE A O 1
ATOM 3019 N N . LEU A 1 373 ? -13.477 9.773 13.703 1 87.25 373 LEU A N 1
ATOM 3020 C CA . LEU A 1 373 ? -14.414 10.859 13.453 1 87.25 373 LEU A CA 1
ATOM 3021 C C . LEU A 1 373 ? -15.438 10.469 12.391 1 87.25 373 LEU A C 1
ATOM 3023 O O . LEU A 1 373 ? -16.5 11.094 12.289 1 87.25 373 LEU A O 1
ATOM 3027 N N . SER A 1 374 ? -15.023 9.594 11.492 1 77.38 374 SER A N 1
ATOM 3028 C CA . SER A 1 374 ? -15.906 9.227 10.391 1 77.38 374 SER A CA 1
ATOM 3029 C C . SER A 1 374 ? -17.203 8.625 10.898 1 77.38 374 SER A C 1
ATOM 3031 O O . SER A 1 374 ? -17.203 7.781 11.797 1 77.38 374 SER A O 1
ATOM 3033 N N . THR A 1 375 ? -18.203 9.578 10.523 1 60.03 375 THR A N 1
ATOM 3034 C CA . THR A 1 375 ? -19.531 9.039 10.836 1 60.03 375 THR A CA 1
ATOM 3035 C C . THR A 1 375 ? -19.922 7.969 9.828 1 60.03 375 THR A C 1
ATOM 3037 O O . THR A 1 375 ? -20.922 7.266 10.016 1 60.03 375 THR A O 1
ATOM 3040 N N . ASN A 1 376 ? -19.438 8.469 8.508 1 51.97 376 ASN A N 1
ATOM 3041 C CA . ASN A 1 376 ? -19.766 7.633 7.355 1 51.97 376 ASN A CA 1
ATOM 3042 C C . ASN A 1 376 ? -19.453 6.16 7.625 1 51.97 376 ASN A C 1
ATOM 3044 O O . ASN A 1 376 ? -19.453 5.348 6.699 1 51.97 376 ASN A O 1
ATOM 3048 N N . ARG A 1 377 ? -18.656 6.008 8.5 1 46.03 377 ARG A N 1
ATOM 3049 C CA . ARG A 1 377 ? -18.484 4.559 8.602 1 46.03 377 ARG A CA 1
ATOM 3050 C C . ARG A 1 377 ? -19.625 3.826 7.891 1 46.03 377 ARG A C 1
ATOM 3052 O O . ARG A 1 377 ? -19.375 2.898 7.117 1 46.03 377 ARG A O 1
ATOM 3059 N N . PHE A 1 378 ? -20.859 3.574 8.258 1 41.78 378 PHE A N 1
ATOM 3060 C CA . PHE A 1 378 ? -21.812 2.656 7.66 1 41.78 378 PHE A CA 1
ATOM 3061 C C . PHE A 1 378 ? -22.797 3.404 6.762 1 41.78 378 PHE A C 1
ATOM 3063 O O . PHE A 1 378 ? -23.906 3.738 7.188 1 41.78 378 PHE A O 1
ATOM 3070 N N . GLN A 1 379 ? -22.25 4.227 5.949 1 46.03 379 GLN A N 1
ATOM 3071 C CA . GLN A 1 379 ? -23.234 4.969 5.156 1 46.03 379 GLN A CA 1
ATOM 3072 C C . GLN A 1 379 ? -24.078 4.031 4.301 1 46.03 379 GLN A C 1
ATOM 3074 O O . GLN A 1 379 ? -23.562 3.078 3.717 1 46.03 379 GLN A O 1
ATOM 3079 N N . VAL A 1 380 ? -25.359 4.355 4.281 1 57.16 380 VAL A N 1
ATOM 3080 C CA . VAL A 1 380 ? -26.406 3.627 3.572 1 57.16 380 VAL A CA 1
ATOM 3081 C C . VAL A 1 380 ? -26.094 3.596 2.078 1 57.16 380 VAL A C 1
ATOM 3083 O O . VAL A 1 380 ? -26.281 2.568 1.42 1 57.16 380 VAL A O 1
ATOM 3086 N N . GLY A 1 381 ? -25.453 4.637 1.631 1 49.59 381 GLY A N 1
ATOM 3087 C CA . GLY A 1 381 ? -25.203 4.719 0.202 1 49.59 381 GLY A CA 1
ATOM 3088 C C . GLY A 1 381 ? -24.109 3.775 -0.261 1 49.59 381 GLY A C 1
ATOM 3089 O O . GLY A 1 381 ? -24.266 3.09 -1.273 1 49.59 381 GLY A O 1
ATOM 3090 N N . SER A 1 382 ? -23.109 3.805 0.387 1 54.12 382 SER A N 1
ATOM 3091 C CA . SER A 1 382 ? -22.016 2.91 0.015 1 54.12 382 SER A CA 1
ATOM 3092 C C . SER A 1 382 ? -22.438 1.447 0.135 1 54.12 382 SER A C 1
ATOM 3094 O O . SER A 1 382 ? -22.094 0.624 -0.712 1 54.12 382 SER A O 1
ATOM 3096 N N . LEU A 1 383 ? -23.156 1.267 1.169 1 62.47 383 LEU A N 1
ATOM 3097 C CA . LEU A 1 383 ? -23.688 -0.082 1.328 1 62.47 383 LEU A CA 1
ATOM 3098 C C . LEU A 1 383 ? -24.688 -0.406 0.224 1 62.47 383 LEU A C 1
ATOM 3100 O O . LEU A 1 383 ? -24.719 -1.53 -0.282 1 62.47 383 LEU A O 1
ATOM 3104 N N . LEU A 1 384 ? -25.469 0.658 -0.136 1 63.41 384 LEU A N 1
ATOM 3105 C CA . LEU A 1 384 ? -26.438 0.473 -1.219 1 63.41 384 LEU A CA 1
ATOM 3106 C C . LEU A 1 384 ? -25.719 0.136 -2.525 1 63.41 384 LEU A C 1
ATOM 3108 O O . LEU A 1 384 ? -26.125 -0.782 -3.24 1 63.41 384 LEU A O 1
ATOM 3112 N N . GLN A 1 385 ? -24.75 0.761 -2.771 1 56.81 385 GLN A N 1
ATOM 3113 C CA . GLN A 1 385 ? -23.984 0.51 -3.996 1 56.81 385 GLN A CA 1
ATOM 3114 C C . GLN A 1 385 ? -23.344 -0.875 -3.975 1 56.81 385 GLN A C 1
ATOM 3116 O O . GLN A 1 385 ? -23.391 -1.597 -4.973 1 56.81 385 GLN A O 1
ATOM 3121 N N . GLN A 1 386 ? -22.797 -1.151 -2.893 1 60.31 386 GLN A N 1
ATOM 3122 C CA . GLN A 1 386 ? -22.172 -2.465 -2.742 1 60.31 386 GLN A CA 1
ATOM 3123 C C . GLN A 1 386 ? -23.203 -3.58 -2.93 1 60.31 386 GLN A C 1
ATOM 3125 O O . GLN A 1 386 ? -22.906 -4.602 -3.553 1 60.31 386 GLN A O 1
ATOM 3130 N N . ILE A 1 387 ? -24.406 -3.215 -2.412 1 69.69 387 ILE A N 1
ATOM 3131 C CA . ILE A 1 387 ? -25.453 -4.215 -2.477 1 69.69 387 ILE A CA 1
ATOM 3132 C C . ILE A 1 387 ? -25.969 -4.336 -3.91 1 69.69 387 ILE A C 1
ATOM 3134 O O . ILE A 1 387 ? -26.109 -5.445 -4.434 1 69.69 387 ILE A O 1
ATOM 3138 N N . VAL A 1 388 ? -26.125 -3.205 -4.551 1 64 388 VAL A N 1
ATOM 3139 C CA . VAL A 1 388 ? -26.734 -3.182 -5.883 1 64 388 VAL A CA 1
ATOM 3140 C C . VAL A 1 388 ? -25.734 -3.725 -6.906 1 64 388 VAL A C 1
ATOM 3142 O O . VAL A 1 388 ? -26.125 -4.434 -7.84 1 64 388 VAL A O 1
ATOM 3145 N N . THR A 1 389 ? -24.562 -3.559 -6.625 1 57.62 389 THR A N 1
ATOM 3146 C CA . THR A 1 389 ? -23.547 -3.957 -7.594 1 57.62 389 THR A CA 1
ATOM 3147 C C . THR A 1 389 ? -23.156 -5.422 -7.406 1 57.62 389 THR A C 1
ATOM 3149 O O . THR A 1 389 ? -22.797 -6.105 -8.367 1 57.62 389 THR A O 1
ATOM 3152 N N . ASN A 1 390 ? -23.281 -5.828 -6.152 1 57.84 390 ASN A N 1
ATOM 3153 C CA . ASN A 1 390 ? -22.688 -7.133 -5.875 1 57.84 390 ASN A CA 1
ATOM 3154 C C . ASN A 1 390 ? -23.766 -8.203 -5.68 1 57.84 390 ASN A C 1
ATOM 3156 O O . ASN A 1 390 ? -23.469 -9.398 -5.723 1 57.84 390 ASN A O 1
ATOM 3160 N N . LEU A 1 391 ? -24.984 -7.68 -5.32 1 66.31 391 LEU A N 1
ATOM 3161 C CA . LEU A 1 391 ? -26.016 -8.672 -5.031 1 66.31 391 LEU A CA 1
ATOM 3162 C C . LEU A 1 391 ? -27.016 -8.758 -6.176 1 66.31 391 LEU A C 1
ATOM 3164 O O . LEU A 1 391 ? -27.328 -7.75 -6.809 1 66.31 391 LEU A O 1
ATOM 3168 N N . GLU A 1 392 ? -27.266 -9.992 -6.488 1 67.69 392 GLU A N 1
ATOM 3169 C CA . GLU A 1 392 ? -28.391 -10.211 -7.379 1 67.69 392 GLU A CA 1
ATOM 3170 C C . GLU A 1 392 ? -29.703 -9.812 -6.707 1 67.69 392 GLU A C 1
ATOM 3172 O O . GLU A 1 392 ? -29.797 -9.805 -5.477 1 67.69 392 GLU A O 1
ATOM 3177 N N . PRO A 1 393 ? -30.688 -9.477 -7.562 1 73.06 393 PRO A N 1
ATOM 3178 C CA . PRO A 1 393 ? -31.969 -9.055 -6.992 1 73.06 393 PRO A CA 1
ATOM 3179 C C . PRO A 1 393 ? -32.562 -10.078 -6.023 1 73.06 393 PRO A C 1
ATOM 3181 O O . PRO A 1 393 ? -33.125 -9.711 -5 1 73.06 393 PRO A O 1
ATOM 3184 N N . LYS A 1 394 ? -32.312 -11.289 -6.285 1 75.44 394 LYS A N 1
ATOM 3185 C CA . LYS A 1 394 ? -32.812 -12.305 -5.359 1 75.44 394 LYS A CA 1
ATOM 3186 C C . LYS A 1 394 ? -32.062 -12.227 -4.02 1 75.44 394 LYS A C 1
ATOM 3188 O O . LYS A 1 394 ? -32.688 -12.383 -2.965 1 75.44 394 LYS A O 1
ATOM 3193 N N . ASP A 1 395 ? -30.875 -11.867 -4.121 1 73.75 395 ASP A N 1
ATOM 3194 C CA . ASP A 1 395 ? -30.062 -11.766 -2.91 1 73.75 395 ASP A CA 1
ATOM 3195 C C . ASP A 1 395 ? -30.344 -10.453 -2.172 1 73.75 395 ASP A C 1
ATOM 3197 O O . ASP A 1 395 ? -30.203 -10.383 -0.95 1 73.75 395 ASP A O 1
ATOM 3201 N N . ILE A 1 396 ? -30.688 -9.539 -2.955 1 78.75 396 ILE A N 1
ATOM 3202 C CA . ILE A 1 396 ? -31.062 -8.273 -2.326 1 78.75 396 ILE A CA 1
ATOM 3203 C C . ILE A 1 396 ? -32.344 -8.469 -1.518 1 78.75 396 ILE A C 1
ATOM 3205 O O . ILE A 1 396 ? -32.469 -7.949 -0.403 1 78.75 396 ILE A O 1
ATOM 3209 N N . VAL A 1 397 ? -33.219 -9.281 -2.139 1 78.69 397 VAL A N 1
ATOM 3210 C CA . VAL A 1 397 ? -34.438 -9.578 -1.433 1 78.69 397 VAL A CA 1
ATOM 3211 C C . VAL A 1 397 ? -34.156 -10.375 -0.163 1 78.69 397 VAL A C 1
ATOM 3213 O O . VAL A 1 397 ? -34.719 -10.102 0.894 1 78.69 397 VAL A O 1
ATOM 3216 N N . LEU A 1 398 ? -33.25 -11.164 -0.327 1 76.69 398 LEU A N 1
ATOM 3217 C CA . LEU A 1 398 ? -32.844 -11.93 0.844 1 76.69 398 LEU A CA 1
ATOM 3218 C C . LEU A 1 398 ? -32.219 -11.031 1.889 1 76.69 398 LEU A C 1
ATOM 3220 O O . LEU A 1 398 ? -32.469 -11.18 3.086 1 76.69 398 LEU A O 1
ATOM 3224 N N . LEU A 1 399 ? -31.453 -10.164 1.465 1 77.31 399 LEU A N 1
ATOM 3225 C CA . LEU A 1 399 ? -30.797 -9.211 2.361 1 77.31 399 LEU A CA 1
ATOM 3226 C C . LEU A 1 399 ? -31.828 -8.328 3.051 1 77.31 399 LEU A C 1
ATOM 3228 O O . LEU A 1 399 ? -31.75 -8.086 4.258 1 77.31 399 LEU A O 1
ATOM 3232 N N . VAL A 1 400 ? -32.75 -7.922 2.252 1 80.81 400 VAL A N 1
ATOM 3233 C CA . VAL A 1 400 ? -33.781 -7.066 2.805 1 80.81 400 VAL A CA 1
ATOM 3234 C C . VAL A 1 400 ? -34.594 -7.844 3.842 1 80.81 400 VAL A C 1
ATOM 3236 O O . VAL A 1 400 ? -34.938 -7.309 4.898 1 80.81 400 VAL A O 1
ATOM 3239 N N . ASN A 1 401 ? -34.781 -9.07 3.539 1 78.19 401 ASN A N 1
ATOM 3240 C CA . ASN A 1 401 ? -35.5 -9.914 4.484 1 78.19 401 ASN A CA 1
ATOM 3241 C C . ASN A 1 401 ? -34.688 -10.133 5.766 1 78.19 401 ASN A C 1
ATOM 3243 O O . ASN A 1 401 ? -35.25 -10.094 6.867 1 78.19 401 ASN A O 1
ATOM 3247 N N . LYS A 1 402 ? -33.531 -10.266 5.613 1 76.38 402 LYS A N 1
ATOM 3248 C CA . LYS A 1 402 ? -32.688 -10.477 6.781 1 76.38 402 LYS A CA 1
ATOM 3249 C C . LYS A 1 402 ? -32.531 -9.188 7.586 1 76.38 402 LYS A C 1
ATOM 3251 O O . LYS A 1 402 ? -32.438 -9.219 8.812 1 76.38 402 LYS A O 1
ATOM 3256 N N . LEU A 1 403 ? -32.469 -8.188 6.891 1 79.81 403 LEU A N 1
ATOM 3257 C CA . LEU A 1 403 ? -32.406 -6.898 7.57 1 79.81 403 LEU A CA 1
ATOM 3258 C C . LEU A 1 403 ? -33.688 -6.602 8.305 1 79.81 403 LEU A C 1
ATOM 3260 O O . LEU A 1 403 ? -33.688 -6.051 9.406 1 79.81 403 LEU A O 1
ATOM 3264 N N . ALA A 1 404 ? -34.75 -7.027 7.621 1 78.31 404 ALA A N 1
ATOM 3265 C CA . ALA A 1 404 ? -36.031 -6.887 8.273 1 78.31 404 ALA A CA 1
ATOM 3266 C C . ALA A 1 404 ? -36.125 -7.738 9.539 1 78.31 404 ALA A C 1
ATOM 3268 O O . ALA A 1 404 ? -36.656 -7.301 10.562 1 78.31 404 ALA A O 1
ATOM 3269 N N . LEU A 1 405 ? -35.562 -8.789 9.43 1 75.25 405 LEU A N 1
ATOM 3270 C CA . LEU A 1 405 ? -35.5 -9.656 10.602 1 75.25 405 LEU A CA 1
ATOM 3271 C C . LEU A 1 405 ? -34.656 -9.031 11.703 1 75.25 405 LEU A C 1
ATOM 3273 O O . LEU A 1 405 ? -35.031 -9.086 12.883 1 75.25 405 LEU A O 1
ATOM 3277 N N . TYR A 1 406 ? -33.656 -8.477 11.344 1 74.94 406 TYR A N 1
ATOM 3278 C CA . TYR A 1 406 ? -32.781 -7.801 12.297 1 74.94 406 TYR A CA 1
ATOM 3279 C C . TYR A 1 406 ? -33.5 -6.633 12.961 1 74.94 406 TYR A C 1
ATOM 3281 O O . TYR A 1 406 ? -33.438 -6.469 14.18 1 74.94 406 TYR A O 1
ATOM 3289 N N . LEU A 1 407 ? -34.094 -5.902 12.125 1 78.69 407 LEU A N 1
ATOM 3290 C CA . LEU A 1 407 ? -34.844 -4.754 12.656 1 78.69 407 LEU A CA 1
ATOM 3291 C C . LEU A 1 407 ? -35.938 -5.203 13.594 1 78.69 407 LEU A C 1
ATOM 3293 O O . LEU A 1 407 ? -36.25 -4.531 14.578 1 78.69 407 LEU A O 1
ATOM 3297 N N . TYR A 1 408 ? -36.469 -6.355 13.266 1 75.75 408 TYR A N 1
ATOM 3298 C CA . TYR A 1 408 ? -37.5 -6.941 14.125 1 75.75 408 TYR A CA 1
ATOM 3299 C C . TYR A 1 408 ? -36.906 -7.41 15.445 1 75.75 408 TYR A C 1
ATOM 3301 O O . TYR A 1 408 ? -37.469 -7.168 16.516 1 75.75 408 TYR A O 1
ATOM 3309 N N . ASN A 1 409 ? -35.844 -7.879 15.367 1 73 409 ASN A N 1
ATOM 3310 C CA . ASN A 1 409 ? -35.188 -8.43 16.562 1 73 409 ASN A CA 1
ATOM 3311 C C . ASN A 1 409 ? -34.719 -7.332 17.5 1 73 409 ASN A C 1
ATOM 3313 O O . ASN A 1 409 ? -34.688 -7.523 18.719 1 73 409 ASN A O 1
ATOM 3317 N N . ILE A 1 410 ? -34.438 -6.219 16.875 1 69 410 ILE A N 1
ATOM 3318 C CA . ILE A 1 410 ? -33.969 -5.125 17.719 1 69 410 ILE A CA 1
ATOM 3319 C C . ILE A 1 410 ? -35.156 -4.305 18.203 1 69 410 ILE A C 1
ATOM 3321 O O . ILE A 1 410 ? -35.031 -3.447 19.078 1 69 410 ILE A O 1
ATOM 3325 N N . GLY A 1 411 ? -36.312 -4.66 17.703 1 73.5 411 GLY A N 1
ATOM 3326 C CA . GLY A 1 411 ? -37.531 -4.035 18.156 1 73.5 411 GLY A CA 1
ATOM 3327 C C . GLY A 1 411 ? -37.875 -2.758 17.406 1 73.5 411 GLY A C 1
ATOM 3328 O O . GLY A 1 411 ? -38.688 -1.949 17.875 1 73.5 411 GLY A O 1
ATOM 3329 N N . TYR A 1 412 ? -37.219 -2.539 16.344 1 77.44 412 TYR A N 1
ATOM 3330 C CA . TYR A 1 412 ? -37.438 -1.306 15.602 1 77.44 412 TYR A CA 1
ATOM 3331 C C . TYR A 1 412 ? -38.688 -1.412 14.727 1 77.44 412 TYR A C 1
ATOM 3333 O O . TYR A 1 412 ? -39.375 -0.408 14.453 1 77.44 412 TYR A O 1
ATOM 3341 N N . ILE A 1 413 ? -38.906 -2.646 14.273 1 77.12 413 ILE A N 1
ATOM 3342 C CA . ILE A 1 413 ? -40.125 -2.883 13.492 1 77.12 413 ILE A CA 1
ATOM 3343 C C . ILE A 1 413 ? -41.031 -3.869 14.227 1 77.12 413 ILE A C 1
ATOM 3345 O O . ILE A 1 413 ? -40.531 -4.789 14.891 1 77.12 413 ILE A O 1
ATOM 3349 N N . ASP A 1 414 ? -42.312 -3.512 14.266 1 78.56 414 ASP A N 1
ATOM 3350 C CA . ASP A 1 414 ? -43.312 -4.344 14.938 1 78.56 414 ASP A CA 1
ATOM 3351 C C . ASP A 1 414 ? -43.531 -5.652 14.18 1 78.56 414 ASP A C 1
ATOM 3353 O O . ASP A 1 414 ? -43.125 -5.785 13.023 1 78.56 414 ASP A O 1
ATOM 3357 N N . GLU A 1 415 ? -44.062 -6.621 14.953 1 78.25 415 GLU A N 1
ATOM 3358 C CA . GLU A 1 415 ? -44.312 -7.949 14.406 1 78.25 415 GLU A CA 1
ATOM 3359 C C . GLU A 1 415 ? -45.219 -7.871 13.172 1 78.25 415 GLU A C 1
ATOM 3361 O O . GLU A 1 415 ? -45 -8.594 12.195 1 78.25 415 GLU A O 1
ATOM 3366 N N . GLU A 1 416 ? -46.156 -7.039 13.234 1 77.75 416 GLU A N 1
ATOM 3367 C CA . GLU A 1 416 ? -47.062 -6.895 12.102 1 77.75 416 GLU A CA 1
ATOM 3368 C C . GLU A 1 416 ? -46.344 -6.375 10.867 1 77.75 416 GLU A C 1
ATOM 3370 O O . GLU A 1 416 ? -46.562 -6.863 9.758 1 77.75 416 GLU A O 1
ATOM 3375 N N . LYS A 1 417 ? -45.438 -5.535 11.031 1 77.19 417 LYS A N 1
ATOM 3376 C CA . LYS A 1 417 ? -44.688 -4.957 9.93 1 77.19 417 LYS A CA 1
ATOM 3377 C C . LYS A 1 417 ? -43.656 -5.957 9.383 1 77.19 417 LYS A C 1
ATOM 3379 O O . LYS A 1 417 ? -43.469 -6.031 8.172 1 77.19 417 LYS A O 1
ATOM 3384 N N . TYR A 1 418 ? -43.25 -6.715 10.312 1 79.38 418 TYR A N 1
ATOM 3385 C CA . TYR A 1 418 ? -42.281 -7.727 9.891 1 79.38 418 TYR A CA 1
ATOM 3386 C C . TYR A 1 418 ? -42.969 -8.797 9.039 1 79.38 418 TYR A C 1
ATOM 3388 O O . TYR A 1 418 ? -42.469 -9.188 7.992 1 79.38 418 TYR A O 1
ATOM 3396 N N . ILE A 1 419 ? -44.031 -9.195 9.484 1 76 419 ILE A N 1
ATOM 3397 C CA . ILE A 1 419 ? -44.781 -10.211 8.742 1 76 419 ILE A CA 1
ATOM 3398 C C . ILE A 1 419 ? -45.188 -9.664 7.379 1 76 419 ILE A C 1
ATOM 3400 O O . ILE A 1 419 ? -45.094 -10.352 6.367 1 76 419 ILE A O 1
ATOM 3404 N N . LYS A 1 420 ? -45.531 -8.477 7.324 1 76.81 420 LYS A N 1
ATOM 3405 C CA . LYS A 1 420 ? -45.938 -7.852 6.066 1 76.81 420 LYS A CA 1
ATOM 3406 C C . LYS A 1 420 ? -44.75 -7.699 5.125 1 76.81 420 LYS A C 1
ATOM 3408 O O . LYS A 1 420 ? -44.906 -7.867 3.91 1 76.81 420 LYS A O 1
ATOM 3413 N N . LEU A 1 421 ? -43.656 -7.484 5.68 1 76.56 421 LEU A N 1
ATOM 3414 C CA . LEU A 1 421 ? -42.438 -7.297 4.883 1 76.56 421 LEU A CA 1
ATOM 3415 C C . LEU A 1 421 ? -41.969 -8.625 4.305 1 76.56 421 LEU A C 1
ATOM 3417 O O . LEU A 1 421 ? -41.531 -8.688 3.152 1 76.56 421 LEU A O 1
ATOM 3421 N N . VAL A 1 422 ? -42.094 -9.617 5.117 1 72.56 422 VAL A N 1
ATOM 3422 C CA . VAL A 1 422 ? -41.656 -10.953 4.68 1 72.56 422 VAL A CA 1
ATOM 3423 C C . VAL A 1 422 ? -42.625 -11.461 3.607 1 72.56 422 VAL A C 1
ATOM 3425 O O . VAL A 1 422 ? -42.219 -12.133 2.66 1 72.56 422 VAL A O 1
ATOM 3428 N N . GLU A 1 423 ? -43.844 -11.094 3.723 1 74.12 423 GLU A N 1
ATOM 3429 C CA . GLU A 1 423 ? -44.875 -11.516 2.758 1 74.12 423 GLU A CA 1
ATOM 3430 C C . GLU A 1 423 ? -44.719 -10.781 1.432 1 74.12 423 GLU A C 1
ATOM 3432 O O . GLU A 1 423 ? -45.062 -11.312 0.375 1 74.12 423 GLU A O 1
ATOM 3437 N N . LEU A 1 424 ? -44.094 -9.68 1.473 1 75.31 424 LEU A N 1
ATOM 3438 C CA . LEU A 1 424 ? -43.969 -8.875 0.267 1 75.31 424 LEU A CA 1
ATOM 3439 C C . LEU A 1 424 ? -42.75 -9.336 -0.557 1 75.31 424 LEU A C 1
ATOM 3441 O O . LEU A 1 424 ? -42.719 -9.141 -1.774 1 75.31 424 LEU A O 1
ATOM 3445 N N . PHE A 1 425 ? -41.812 -9.883 0.09 1 67.19 425 PHE A N 1
ATOM 3446 C CA . PHE A 1 425 ? -40.625 -10.352 -0.638 1 67.19 425 PHE A CA 1
ATOM 3447 C C . PHE A 1 425 ? -40.688 -11.859 -0.84 1 67.19 425 PHE A C 1
ATOM 3449 O O . PHE A 1 425 ? -40.156 -12.391 -1.807 1 67.19 425 PHE A O 1
ATOM 3456 N N . MET B 1 1 ? 52.438 -67.312 3.479 1 40.41 1 MET B N 1
ATOM 3457 C CA . MET B 1 1 ? 52.625 -67.062 2.051 1 40.41 1 MET B CA 1
ATOM 3458 C C . MET B 1 1 ? 51.406 -66.312 1.463 1 40.41 1 MET B C 1
ATOM 3460 O O . MET B 1 1 ? 51.594 -65.5 0.562 1 40.41 1 MET B O 1
ATOM 3464 N N . SER B 1 2 ? 50.25 -66.562 2.111 1 48.53 2 SER B N 1
ATOM 3465 C CA . SER B 1 2 ? 48.969 -66.125 1.555 1 48.53 2 SER B CA 1
ATOM 3466 C C . SER B 1 2 ? 48.688 -64.688 1.925 1 48.53 2 SER B C 1
ATOM 3468 O O . SER B 1 2 ? 48.156 -63.906 1.117 1 48.53 2 SER B O 1
ATOM 3470 N N . LEU B 1 3 ? 49.312 -64.125 3.041 1 48 3 LEU B N 1
ATOM 3471 C CA . LEU B 1 3 ? 49.062 -62.781 3.514 1 48 3 LEU B CA 1
ATOM 3472 C C . LEU B 1 3 ? 49.875 -61.781 2.73 1 48 3 LEU B C 1
ATOM 3474 O O . LEU B 1 3 ? 49.438 -60.656 2.494 1 48 3 LEU B O 1
ATOM 3478 N N . ARG B 1 4 ? 51.156 -62.156 2.297 1 53.22 4 ARG B N 1
ATOM 3479 C CA . ARG B 1 4 ? 52.094 -61.281 1.622 1 53.22 4 ARG B CA 1
ATOM 3480 C C . ARG B 1 4 ? 51.625 -61 0.194 1 53.22 4 ARG B C 1
ATOM 3482 O O . ARG B 1 4 ? 51.844 -59.875 -0.311 1 53.22 4 ARG B O 1
ATOM 3489 N N . LYS B 1 5 ? 51.094 -62.031 -0.385 1 57.34 5 LYS B N 1
ATOM 3490 C CA . LYS B 1 5 ? 50.625 -61.938 -1.761 1 57.34 5 LYS B CA 1
ATOM 3491 C C . LYS B 1 5 ? 49.406 -61.031 -1.857 1 57.34 5 LYS B C 1
ATOM 3493 O O . LYS B 1 5 ? 49.25 -60.281 -2.828 1 57.34 5 LYS B O 1
ATOM 3498 N N . ARG B 1 6 ? 48.656 -61.031 -0.712 1 58.59 6 ARG B N 1
ATOM 3499 C CA . ARG B 1 6 ? 47.469 -60.188 -0.707 1 58.59 6 ARG B CA 1
ATOM 3500 C C . ARG B 1 6 ? 47.812 -58.719 -0.579 1 58.59 6 ARG B C 1
ATOM 3502 O O . ARG B 1 6 ? 47.188 -57.875 -1.211 1 58.59 6 ARG B O 1
ATOM 3509 N N . ASN B 1 7 ? 48.812 -58.312 0.131 1 63.22 7 ASN B N 1
ATOM 3510 C CA . ASN B 1 7 ? 49.281 -56.969 0.311 1 63.22 7 ASN B CA 1
ATOM 3511 C C . ASN B 1 7 ? 49.938 -56.406 -0.962 1 63.22 7 ASN B C 1
ATOM 3513 O O . ASN B 1 7 ? 49.812 -55.219 -1.278 1 63.22 7 ASN B O 1
ATOM 3517 N N . VAL 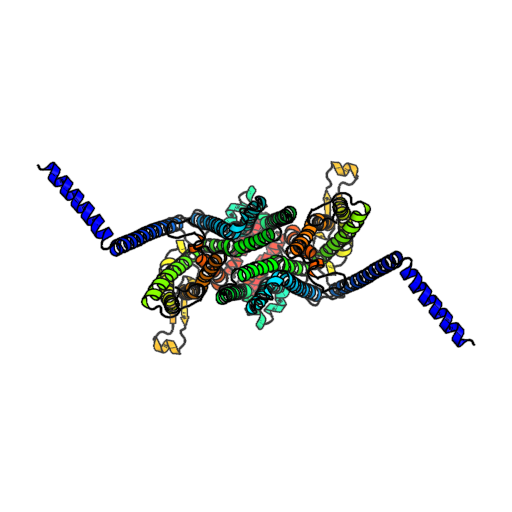B 1 8 ? 50.531 -57.312 -1.765 1 62 8 VAL B N 1
ATOM 3518 C CA . VAL B 1 8 ? 51.219 -56.906 -2.988 1 62 8 VAL B CA 1
ATOM 3519 C C . VAL B 1 8 ? 50.188 -56.562 -4.066 1 62 8 VAL B C 1
ATOM 3521 O O . VAL B 1 8 ? 50.312 -55.594 -4.789 1 62 8 VAL B O 1
ATOM 3524 N N . ASN B 1 9 ? 49.125 -57.312 -4.098 1 58.88 9 ASN B N 1
ATOM 3525 C CA . ASN B 1 9 ? 48.062 -57.062 -5.078 1 58.88 9 ASN B CA 1
ATOM 3526 C C . ASN B 1 9 ? 47.344 -55.75 -4.77 1 58.88 9 ASN B C 1
ATOM 3528 O O . ASN B 1 9 ? 46.938 -55.031 -5.684 1 58.88 9 ASN B O 1
ATOM 3532 N N . LYS B 1 10 ? 47.094 -55.5 -3.525 1 64.62 10 LYS B N 1
ATOM 3533 C CA . LYS B 1 10 ? 46.5 -54.25 -3.111 1 64.62 10 LYS B CA 1
ATOM 3534 C C . LYS B 1 10 ? 47.375 -53.062 -3.438 1 64.62 10 LYS B C 1
ATOM 3536 O O . LYS B 1 10 ? 46.906 -52 -3.889 1 64.62 10 LYS B O 1
ATOM 3541 N N . LEU B 1 11 ? 48.625 -53.219 -3.309 1 64.81 11 LEU B N 1
ATOM 3542 C CA . LEU B 1 11 ? 49.625 -52.188 -3.623 1 64.81 11 LEU B CA 1
ATOM 3543 C C . LEU B 1 11 ? 49.719 -51.969 -5.129 1 64.81 11 LEU B C 1
ATOM 3545 O O . LEU B 1 11 ? 49.812 -50.844 -5.586 1 64.81 11 LEU B O 1
ATOM 3549 N 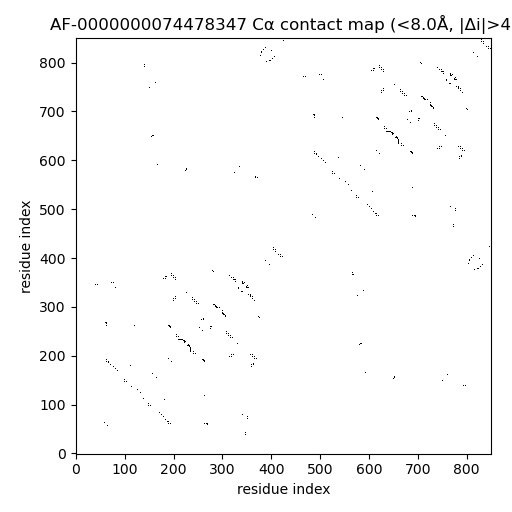N . GLU B 1 12 ? 49.594 -53.031 -5.875 1 61.75 12 GLU B N 1
ATOM 3550 C CA . GLU B 1 12 ? 49.625 -52.938 -7.328 1 61.75 12 GLU B CA 1
ATOM 3551 C C . GLU B 1 12 ? 48.375 -52.25 -7.855 1 61.75 12 GLU B C 1
ATOM 3553 O O . GLU B 1 12 ? 48.438 -51.438 -8.781 1 61.75 12 GLU B O 1
ATOM 3558 N N . GLU B 1 13 ? 47.25 -52.594 -7.297 1 64.44 13 GLU B N 1
ATOM 3559 C CA . GLU B 1 13 ? 46 -51.906 -7.66 1 64.44 13 GLU B CA 1
ATOM 3560 C C . GLU B 1 13 ? 46.031 -50.438 -7.277 1 64.44 13 GLU B C 1
ATOM 3562 O O . GLU B 1 13 ? 45.562 -49.594 -8.031 1 64.44 13 GLU B O 1
ATOM 3567 N N . GLU B 1 14 ? 46.562 -50.125 -6.086 1 65.44 14 GLU B N 1
ATOM 3568 C CA . GLU B 1 14 ? 46.719 -48.719 -5.664 1 65.44 14 GLU B CA 1
ATOM 3569 C C . GLU B 1 14 ? 47.719 -48 -6.555 1 65.44 14 GLU B C 1
ATOM 3571 O O . GLU B 1 14 ? 47.5 -46.844 -6.918 1 65.44 14 GLU B O 1
ATOM 3576 N N . VAL B 1 15 ? 48.781 -48.656 -6.941 1 66.19 15 VAL B N 1
ATOM 3577 C CA . VAL B 1 15 ? 49.812 -48.062 -7.809 1 66.19 15 VAL B CA 1
ATOM 3578 C C . VAL B 1 15 ? 49.25 -47.906 -9.219 1 66.19 15 VAL B C 1
ATOM 3580 O O . VAL B 1 15 ? 49.531 -46.906 -9.883 1 66.19 15 VAL B O 1
ATOM 3583 N N . SER B 1 16 ? 48.469 -48.875 -9.648 1 61.69 16 SER B N 1
ATOM 3584 C CA . SER B 1 16 ? 47.844 -48.75 -10.961 1 61.69 16 SER B CA 1
ATOM 3585 C C . SER B 1 16 ? 46.812 -47.625 -10.992 1 61.69 16 SER B C 1
ATOM 3587 O O . SER B 1 16 ? 46.75 -46.875 -11.977 1 61.69 16 SER B O 1
ATOM 3589 N N . THR B 1 17 ? 46.062 -47.5 -9.93 1 63.66 17 THR B N 1
ATOM 3590 C CA . THR B 1 17 ? 45.125 -46.344 -9.812 1 63.66 17 THR B CA 1
ATOM 3591 C C . THR B 1 17 ? 45.906 -45.031 -9.75 1 63.66 17 THR B C 1
ATOM 3593 O O . THR B 1 17 ? 45.5 -44.062 -10.375 1 63.66 17 THR B O 1
ATOM 3596 N N . ILE B 1 18 ? 46.969 -45 -9.023 1 63.19 18 ILE B N 1
ATOM 3597 C CA . ILE B 1 18 ? 47.844 -43.844 -8.938 1 63.19 18 ILE B CA 1
ATOM 3598 C C . ILE B 1 18 ? 48.5 -43.594 -10.281 1 63.19 18 ILE B C 1
ATOM 3600 O O . ILE B 1 18 ? 48.594 -42.469 -10.742 1 63.19 18 ILE B O 1
ATOM 3604 N N . ALA B 1 19 ? 49.062 -44.625 -10.945 1 60.03 19 ALA B N 1
ATOM 3605 C CA . ALA B 1 19 ? 49.719 -44.5 -12.242 1 60.03 19 ALA B CA 1
ATOM 3606 C C . ALA B 1 19 ? 48.75 -44.062 -13.32 1 60.03 19 ALA B C 1
ATOM 3608 O O . ALA B 1 19 ? 49.094 -43.188 -14.141 1 60.03 19 ALA B O 1
ATOM 3609 N N . ASP B 1 20 ? 47.594 -44.656 -13.344 1 60.66 20 ASP B N 1
ATOM 3610 C CA . ASP B 1 20 ? 46.594 -44.188 -14.273 1 60.66 20 ASP B CA 1
ATOM 3611 C C . ASP B 1 20 ? 46.219 -42.719 -13.984 1 60.66 20 ASP B C 1
ATOM 3613 O O . ASP B 1 20 ? 45.969 -41.938 -14.914 1 60.66 20 ASP B O 1
ATOM 3617 N N . THR B 1 21 ? 46.156 -42.312 -12.719 1 64.25 21 THR B N 1
ATOM 3618 C CA . THR B 1 21 ? 45.938 -40.938 -12.32 1 64.25 21 THR B CA 1
ATOM 3619 C C . THR B 1 21 ? 47.125 -40.062 -12.766 1 64.25 21 THR B C 1
ATOM 3621 O O . THR B 1 21 ? 46.938 -38.906 -13.164 1 64.25 21 THR B O 1
ATOM 3624 N N . LEU B 1 22 ? 48.344 -40.562 -12.719 1 62.25 22 LEU B N 1
ATOM 3625 C CA . LEU B 1 22 ? 49.531 -39.844 -13.125 1 62.25 22 LEU B CA 1
ATOM 3626 C C . LEU B 1 22 ? 49.656 -39.781 -14.641 1 62.25 22 LEU B C 1
ATOM 3628 O O . LEU B 1 22 ? 50.156 -38.781 -15.195 1 62.25 22 LEU B O 1
ATOM 3632 N N . VAL B 1 23 ? 49.438 -40.875 -15.359 1 63.78 23 VAL B N 1
ATOM 3633 C CA . VAL B 1 23 ? 49.625 -40.938 -16.797 1 63.78 23 VAL B CA 1
ATOM 3634 C C . VAL B 1 23 ? 48.469 -40.219 -17.5 1 63.78 23 VAL B C 1
ATOM 3636 O O . VAL B 1 23 ? 48.625 -39.594 -18.531 1 63.78 23 VAL B O 1
ATOM 3639 N N . HIS B 1 24 ? 47.188 -40.438 -17.109 1 62.62 24 HIS B N 1
ATOM 3640 C CA . HIS B 1 24 ? 46.062 -39.75 -17.734 1 62.62 24 HIS B CA 1
ATOM 3641 C C . HIS B 1 24 ? 45.312 -38.875 -16.719 1 62.62 24 HIS B C 1
ATOM 3643 O O . HIS B 1 24 ? 44.188 -39.219 -16.344 1 62.62 24 HIS B O 1
ATOM 3649 N N . PRO B 1 25 ? 45.969 -37.969 -16.047 1 63.25 25 PRO B N 1
ATOM 3650 C CA . PRO B 1 25 ? 45.375 -37.062 -15.047 1 63.25 25 PRO B CA 1
ATOM 3651 C C . PRO B 1 25 ? 44.094 -36.406 -15.531 1 63.25 25 PRO B C 1
ATOM 3653 O O . PRO B 1 25 ? 43.188 -36.125 -14.734 1 63.25 25 PRO B O 1
ATOM 3656 N N . GLU B 1 26 ? 44.125 -36.344 -16.828 1 64.62 26 GLU B N 1
ATOM 3657 C CA . GLU B 1 26 ? 43 -35.656 -17.406 1 64.62 26 GLU B CA 1
ATOM 3658 C C . GLU B 1 26 ? 41.719 -36.5 -17.25 1 64.62 26 GLU B C 1
ATOM 3660 O O . GLU B 1 26 ? 40.656 -35.969 -17 1 64.62 26 GLU B O 1
ATOM 3665 N N . ASN B 1 27 ? 41.875 -37.844 -17.375 1 62.38 27 ASN B N 1
ATOM 3666 C CA . ASN B 1 27 ? 40.719 -38.75 -17.234 1 62.38 27 ASN B CA 1
ATOM 3667 C C . ASN B 1 27 ? 40.219 -38.781 -15.797 1 62.38 27 ASN B C 1
ATOM 3669 O O . ASN B 1 27 ? 39 -38.812 -15.562 1 62.38 27 ASN B O 1
ATOM 3673 N N . HIS B 1 28 ? 41.094 -38.719 -14.844 1 61.38 28 HIS B N 1
ATOM 3674 C CA . HIS B 1 28 ? 40.688 -38.719 -13.445 1 61.38 28 HIS B CA 1
ATOM 3675 C C . HIS B 1 28 ? 39.969 -37.438 -13.062 1 61.38 28 HIS B C 1
ATOM 3677 O O . HIS B 1 28 ? 38.969 -37.469 -12.32 1 61.38 28 HIS B O 1
ATOM 3683 N N . VAL B 1 29 ? 40.469 -36.375 -13.562 1 69.69 29 VAL B N 1
ATOM 3684 C CA . VAL B 1 29 ? 39.812 -35.094 -13.312 1 69.69 29 VAL B CA 1
ATOM 3685 C C . VAL B 1 29 ? 38.438 -35.062 -13.945 1 69.69 29 VAL B C 1
ATOM 3687 O O . VAL B 1 29 ? 37.469 -34.562 -13.336 1 69.69 29 VAL B O 1
ATOM 3690 N N . GLN B 1 30 ? 38.438 -35.594 -15.102 1 68.25 30 GLN B N 1
ATOM 3691 C CA . GLN B 1 30 ? 37.125 -35.688 -15.773 1 68.25 30 GLN B CA 1
ATOM 3692 C C . GLN B 1 30 ? 36.188 -36.625 -15.023 1 68.25 30 GLN B C 1
ATOM 3694 O O . GLN B 1 30 ? 35 -36.312 -14.906 1 68.25 30 GLN B O 1
ATOM 3699 N N . LEU B 1 31 ? 36.781 -37.75 -14.562 1 65.88 31 LEU B N 1
ATOM 3700 C CA . LEU B 1 31 ? 35.969 -38.688 -13.789 1 65.88 31 LEU B CA 1
ATOM 3701 C C . LEU B 1 31 ? 35.531 -38.062 -12.469 1 65.88 31 LEU B C 1
ATOM 3703 O O . LEU B 1 31 ? 34.375 -38.25 -12.031 1 65.88 31 LEU B O 1
ATOM 3707 N N . ASP B 1 32 ? 36.406 -37.312 -11.852 1 68.44 32 ASP B N 1
ATOM 3708 C CA . ASP B 1 32 ? 36.094 -36.656 -10.602 1 68.44 32 ASP B CA 1
ATOM 3709 C C . ASP B 1 32 ? 35.031 -35.562 -10.82 1 68.44 32 ASP B C 1
ATOM 3711 O O . ASP B 1 32 ? 34.156 -35.375 -10 1 68.44 32 ASP B O 1
ATOM 3715 N N . GLU B 1 33 ? 35.219 -34.906 -11.93 1 72.44 33 GLU B N 1
ATOM 3716 C CA . GLU B 1 33 ? 34.219 -33.906 -12.258 1 72.44 33 GLU B CA 1
ATOM 3717 C C . GLU B 1 33 ? 32.875 -34.531 -12.57 1 72.44 33 GLU B C 1
ATOM 3719 O O . GLU B 1 33 ? 31.828 -33.969 -12.195 1 72.44 33 GLU B O 1
ATOM 3724 N N . LYS B 1 34 ? 32.969 -35.625 -13.242 1 73.31 34 LYS B N 1
ATOM 3725 C CA . LYS B 1 34 ? 31.734 -36.344 -13.539 1 73.31 34 LYS B CA 1
ATOM 3726 C C . LYS B 1 34 ? 31.078 -36.875 -12.266 1 73.31 34 LYS B C 1
ATOM 3728 O O . LYS B 1 34 ? 29.859 -36.812 -12.125 1 73.31 34 LYS B O 1
ATOM 3733 N N . ASN B 1 35 ? 31.906 -37.438 -11.422 1 71.88 35 ASN B N 1
ATOM 3734 C CA . ASN B 1 35 ? 31.375 -37.906 -10.148 1 71.88 35 ASN B CA 1
ATOM 3735 C C . ASN B 1 35 ? 30.812 -36.781 -9.305 1 71.88 35 ASN B C 1
ATOM 3737 O O . ASN B 1 35 ? 29.781 -36.938 -8.641 1 71.88 35 ASN B O 1
ATOM 3741 N N . LYS B 1 36 ? 31.453 -35.688 -9.344 1 74.25 36 LYS B N 1
ATOM 3742 C CA . LYS B 1 36 ? 30.969 -34.531 -8.602 1 74.25 36 LYS B CA 1
ATOM 3743 C C . LYS B 1 36 ? 29.641 -34.031 -9.172 1 74.25 36 LYS B C 1
ATOM 3745 O O . LYS B 1 36 ? 28.734 -33.688 -8.414 1 74.25 36 LYS B O 1
ATOM 3750 N N . LYS B 1 37 ? 29.531 -34.031 -10.406 1 76.88 37 LYS B N 1
ATOM 3751 C CA . LYS B 1 37 ? 28.297 -33.594 -11.062 1 76.88 37 LYS B CA 1
ATOM 3752 C C . LYS B 1 37 ? 27.156 -34.562 -10.75 1 76.88 37 LYS B C 1
ATOM 3754 O O . LYS B 1 37 ? 26.016 -34.156 -10.523 1 76.88 37 LYS B O 1
ATOM 3759 N N . LYS B 1 38 ? 27.516 -35.844 -10.797 1 75.88 38 LYS B N 1
ATOM 3760 C CA . LYS B 1 38 ? 26.516 -36.844 -10.453 1 75.88 38 LYS B CA 1
ATOM 3761 C C . LYS B 1 38 ? 26.094 -36.719 -8.992 1 75.88 38 LYS B C 1
ATOM 3763 O O . LYS B 1 38 ? 24.906 -36.844 -8.68 1 75.88 38 LYS B O 1
ATOM 3768 N N . GLN B 1 39 ? 27.031 -36.469 -8.148 1 75.94 39 GLN B N 1
ATOM 3769 C CA . GLN B 1 39 ? 26.719 -36.281 -6.742 1 75.94 39 GLN B CA 1
ATOM 3770 C C . GLN B 1 39 ? 25.844 -35.062 -6.527 1 75.94 39 GLN B C 1
ATOM 3772 O O . GLN B 1 39 ? 24.906 -35.094 -5.734 1 75.94 39 GLN B O 1
ATOM 3777 N N . ASP B 1 40 ? 26.203 -34.062 -7.223 1 76.81 40 ASP B N 1
ATOM 3778 C CA . ASP B 1 40 ? 25.422 -32.844 -7.141 1 76.81 40 ASP B CA 1
ATOM 3779 C C . ASP B 1 40 ? 23.984 -33.094 -7.621 1 76.81 40 ASP B C 1
ATOM 3781 O O . ASP B 1 40 ? 23.031 -32.562 -7.047 1 76.81 40 ASP B O 1
ATOM 3785 N N . PHE B 1 41 ? 23.859 -33.906 -8.578 1 79.62 41 PHE B N 1
ATOM 3786 C CA . PHE B 1 41 ? 22.547 -34.219 -9.133 1 79.62 41 PHE B CA 1
ATOM 3787 C C . PHE B 1 41 ? 21.719 -35.031 -8.141 1 79.62 41 PHE B C 1
ATOM 3789 O O . PHE B 1 41 ? 20.531 -34.781 -7.961 1 79.62 41 PHE B O 1
ATOM 3796 N N . VAL B 1 42 ? 22.406 -36 -7.555 1 81 42 VAL B N 1
ATOM 3797 C CA . VAL B 1 42 ? 21.719 -36.844 -6.59 1 81 42 VAL B CA 1
ATOM 3798 C C . VAL B 1 42 ? 21.281 -36 -5.391 1 81 42 VAL B C 1
ATOM 3800 O O . VAL B 1 42 ? 20.156 -36.188 -4.898 1 81 42 VAL B O 1
ATOM 3803 N N . VAL B 1 43 ? 22.078 -35.125 -5.008 1 78.62 43 VAL B N 1
ATOM 3804 C CA . VAL B 1 43 ? 21.75 -34.281 -3.881 1 78.62 43 VAL B CA 1
ATOM 3805 C C . VAL B 1 43 ? 20.578 -33.375 -4.258 1 78.62 43 VAL B C 1
ATOM 3807 O O . VAL B 1 43 ? 19.641 -33.188 -3.475 1 78.62 43 VAL B O 1
ATOM 3810 N N . ARG B 1 44 ? 20.578 -32.906 -5.391 1 78.88 44 ARG B N 1
ATOM 3811 C CA . ARG B 1 44 ? 19.516 -32 -5.863 1 78.88 44 ARG B CA 1
ATOM 3812 C C . ARG B 1 44 ? 18.188 -32.781 -5.996 1 78.88 44 ARG B C 1
ATOM 3814 O O . ARG B 1 44 ? 17.141 -32.25 -5.637 1 78.88 44 ARG B O 1
ATOM 3821 N N . ALA B 1 45 ? 18.328 -33.969 -6.457 1 81.75 45 ALA B N 1
ATOM 3822 C CA . ALA B 1 45 ? 17.141 -34.781 -6.629 1 81.75 45 ALA B CA 1
ATOM 3823 C C . ALA B 1 45 ? 16.531 -35.156 -5.277 1 81.75 45 ALA B C 1
ATOM 3825 O O . ALA B 1 45 ? 15.32 -35.094 -5.094 1 81.75 45 ALA B O 1
ATOM 3826 N N . PHE B 1 46 ? 17.359 -35.5 -4.406 1 82.94 46 PHE B N 1
ATOM 3827 C CA . PHE B 1 46 ? 16.906 -35.875 -3.076 1 82.94 46 PHE B CA 1
ATOM 3828 C C . PHE B 1 46 ? 16.188 -34.719 -2.4 1 82.94 46 PHE B C 1
ATOM 3830 O O . PHE B 1 46 ? 15.078 -34.875 -1.884 1 82.94 46 PHE B O 1
ATOM 3837 N N . TRP B 1 47 ? 16.719 -33.594 -2.492 1 81.75 47 TRP B N 1
ATOM 3838 C CA . TRP B 1 47 ? 16.125 -32.438 -1.807 1 81.75 47 TRP B CA 1
ATOM 3839 C C . TRP B 1 47 ? 14.875 -31.969 -2.523 1 81.75 47 TRP B C 1
ATOM 3841 O O . TRP B 1 47 ? 13.969 -31.422 -1.894 1 81.75 47 TRP B O 1
ATOM 3851 N N . THR B 1 48 ? 14.836 -32.188 -3.734 1 82.94 48 THR B N 1
ATOM 3852 C CA . THR B 1 48 ? 13.625 -31.859 -4.469 1 82.94 48 THR B CA 1
ATOM 3853 C C . THR B 1 48 ? 12.461 -32.719 -4.02 1 82.94 48 THR B C 1
ATOM 3855 O O . THR B 1 48 ? 11.344 -32.25 -3.822 1 82.94 48 THR B O 1
ATOM 3858 N N . ILE B 1 49 ? 12.758 -34 -3.807 1 86.38 49 ILE B N 1
ATOM 3859 C CA . ILE B 1 49 ? 11.719 -34.906 -3.389 1 86.38 49 ILE B CA 1
ATOM 3860 C C . ILE B 1 49 ? 11.289 -34.594 -1.956 1 86.38 49 ILE B C 1
ATOM 3862 O O . ILE B 1 49 ? 10.094 -34.594 -1.646 1 86.38 49 ILE B O 1
ATOM 3866 N N . VAL B 1 50 ? 12.219 -34.312 -1.189 1 86.62 50 VAL B N 1
ATOM 3867 C CA . VAL B 1 50 ? 11.922 -34 0.202 1 86.62 50 VAL B CA 1
ATOM 3868 C C . VAL B 1 50 ? 11.07 -32.75 0.267 1 86.62 50 VAL B C 1
ATOM 3870 O O . VAL B 1 50 ? 10.086 -32.688 1.008 1 86.62 50 VAL B O 1
ATOM 3873 N N . MET B 1 51 ? 11.414 -31.75 -0.471 1 86.56 51 MET B N 1
ATOM 3874 C CA . MET B 1 51 ? 10.672 -30.484 -0.479 1 86.56 51 MET B CA 1
ATOM 3875 C C . MET B 1 51 ? 9.266 -30.703 -1.03 1 86.56 51 MET B C 1
ATOM 3877 O O . MET B 1 51 ? 8.305 -30.094 -0.539 1 86.56 51 MET B O 1
ATOM 3881 N N . PHE B 1 52 ? 9.242 -31.594 -1.954 1 86.81 52 PHE B N 1
ATOM 3882 C CA . PHE B 1 52 ? 7.949 -31.875 -2.559 1 86.81 52 PHE B CA 1
ATOM 3883 C C . PHE B 1 52 ? 7.035 -32.594 -1.571 1 86.81 52 PHE B C 1
ATOM 3885 O O . PHE B 1 52 ? 5.875 -32.219 -1.399 1 86.81 52 PHE B O 1
ATOM 3892 N N . LEU B 1 53 ? 7.555 -33.594 -0.909 1 90.81 53 LEU B N 1
ATOM 3893 C CA . LEU B 1 53 ? 6.77 -34.344 0.063 1 90.81 53 LEU B CA 1
ATOM 3894 C C . LEU B 1 53 ? 6.367 -33.469 1.239 1 90.81 53 LEU B C 1
ATOM 3896 O O . LEU B 1 53 ? 5.246 -33.562 1.742 1 90.81 53 LEU B O 1
ATOM 3900 N N . PHE B 1 54 ? 7.273 -32.688 1.615 1 91.69 54 PHE B N 1
ATOM 3901 C CA . PHE B 1 54 ? 6.969 -31.734 2.688 1 91.69 54 PHE B CA 1
ATOM 3902 C C . PHE B 1 54 ? 5.855 -30.781 2.271 1 91.69 54 PHE B C 1
ATOM 3904 O O . PHE B 1 54 ? 4.93 -30.531 3.045 1 91.69 54 PHE B O 1
ATOM 3911 N N . PHE B 1 55 ? 5.945 -30.359 1.112 1 92.19 55 PHE B N 1
ATOM 3912 C CA . PHE B 1 55 ? 4.957 -29.422 0.589 1 92.19 55 PHE B CA 1
ATOM 3913 C C . PHE B 1 55 ? 3.582 -30.078 0.504 1 92.19 55 PHE B C 1
ATOM 3915 O O . PHE B 1 55 ? 2.586 -29.5 0.94 1 92.19 55 PHE B O 1
ATOM 3922 N N . VAL B 1 56 ? 3.52 -31.25 0.03 1 91.5 56 VAL B N 1
ATOM 3923 C CA . VAL B 1 56 ? 2.264 -31.984 -0.066 1 91.5 56 VAL B CA 1
ATOM 3924 C C . VAL B 1 56 ? 1.726 -32.281 1.333 1 91.5 56 VAL B C 1
ATOM 3926 O O . VAL B 1 56 ? 0.521 -32.188 1.576 1 91.5 56 VAL B O 1
ATOM 3929 N N . GLY B 1 57 ? 2.611 -32.625 2.209 1 92.81 57 GLY B N 1
ATOM 3930 C CA . GLY B 1 57 ? 2.209 -32.875 3.586 1 92.81 57 GLY B CA 1
ATOM 3931 C C . GLY B 1 57 ? 1.576 -31.656 4.246 1 92.81 57 GLY B C 1
ATOM 3932 O O . GLY B 1 57 ? 0.572 -31.766 4.949 1 92.81 57 GLY B O 1
ATOM 3933 N N . VAL B 1 58 ? 2.107 -30.5 3.971 1 93.94 58 VAL B N 1
ATOM 3934 C CA . VAL B 1 58 ? 1.596 -29.266 4.562 1 93.94 58 VAL B CA 1
ATOM 3935 C C . VAL B 1 58 ? 0.223 -28.938 3.977 1 93.94 58 VAL B C 1
ATOM 3937 O O . VAL B 1 58 ? -0.688 -28.531 4.703 1 93.94 58 VAL B O 1
ATOM 3940 N N . ILE B 1 59 ? 0.06 -29.141 2.73 1 92.5 59 ILE B N 1
ATOM 3941 C CA . ILE B 1 59 ? -1.208 -28.875 2.064 1 92.5 59 ILE B CA 1
ATOM 3942 C C . ILE B 1 59 ? -2.289 -29.812 2.605 1 92.5 59 ILE B C 1
ATOM 3944 O O . ILE B 1 59 ? -3.426 -29.391 2.83 1 92.5 59 ILE B O 1
ATOM 3948 N N . CYS B 1 60 ? -1.897 -31.031 2.887 1 91.44 60 CYS B N 1
ATOM 3949 C CA . CYS B 1 60 ? -2.852 -32 3.389 1 91.44 60 CYS B CA 1
ATOM 3950 C C . CYS B 1 60 ? -3.178 -31.766 4.855 1 91.44 60 CYS B C 1
ATOM 3952 O O . CYS B 1 60 ? -4.25 -32.125 5.332 1 91.44 60 CYS B O 1
ATOM 3954 N N . ALA B 1 61 ? -2.268 -31.141 5.531 1 91.12 61 ALA B N 1
ATOM 3955 C CA . ALA B 1 61 ? -2.467 -30.859 6.953 1 91.12 61 ALA B CA 1
ATOM 3956 C C . ALA B 1 61 ? -3.541 -29.797 7.164 1 91.12 61 ALA B C 1
ATOM 3958 O O . ALA B 1 61 ? -4.18 -29.766 8.219 1 91.12 61 ALA B O 1
ATOM 3959 N N . GLY B 1 62 ? -3.619 -28.875 6.176 1 89.81 62 GLY B N 1
ATOM 3960 C CA . GLY B 1 62 ? -4.695 -27.906 6.309 1 89.81 62 GLY B CA 1
ATOM 3961 C C . GLY B 1 62 ? -4.285 -26.5 5.902 1 89.81 62 GLY B C 1
ATOM 3962 O O . GLY B 1 62 ? -3.121 -26.25 5.582 1 89.81 62 GLY B O 1
ATOM 3963 N N . HIS B 1 63 ? -5.289 -25.641 5.984 1 88.81 63 HIS B N 1
ATOM 3964 C CA . HIS B 1 63 ? -5.098 -24.25 5.562 1 88.81 63 HIS B CA 1
ATOM 3965 C C . HIS B 1 63 ? -4.195 -23.5 6.535 1 88.81 63 HIS B C 1
ATOM 3967 O O . HIS B 1 63 ? -3.35 -22.703 6.117 1 88.81 63 HIS B O 1
ATOM 3973 N N . MET B 1 64 ? -4.258 -23.781 7.801 1 87.69 64 MET B N 1
ATOM 3974 C CA . MET B 1 64 ? -3.475 -23.078 8.812 1 87.69 64 MET B CA 1
ATOM 3975 C C . MET B 1 64 ? -1.987 -23.375 8.648 1 87.69 64 MET B C 1
ATOM 3977 O O . MET B 1 64 ? -1.153 -22.469 8.773 1 87.69 64 MET B O 1
ATOM 3981 N N . TRP B 1 65 ? -1.716 -24.547 8.375 1 92.25 65 TRP B N 1
ATOM 3982 C CA . TRP B 1 65 ? -0.32 -24.938 8.227 1 92.25 65 TRP B CA 1
ATOM 3983 C C . TRP B 1 65 ? 0.267 -24.391 6.934 1 92.25 65 TRP B C 1
ATOM 3985 O O . TRP B 1 65 ? 1.451 -24.047 6.879 1 92.25 65 TRP B O 1
ATOM 3995 N N . THR B 1 66 ? -0.554 -24.359 5.953 1 94.19 66 THR B N 1
ATOM 3996 C CA . THR B 1 66 ? -0.087 -23.766 4.699 1 94.19 66 THR B CA 1
ATOM 3997 C C . THR B 1 66 ? 0.198 -22.281 4.875 1 94.19 66 THR B C 1
ATOM 3999 O O . THR B 1 66 ? 1.205 -21.781 4.379 1 94.19 66 THR B O 1
ATOM 4002 N N . VAL B 1 67 ? -0.653 -21.578 5.613 1 93.38 67 VAL B N 1
ATOM 4003 C CA . VAL B 1 67 ? -0.457 -20.156 5.895 1 93.38 67 VAL B CA 1
ATOM 4004 C C . VAL B 1 67 ? 0.823 -19.969 6.703 1 93.38 67 VAL B C 1
ATOM 4006 O O . VAL B 1 67 ? 1.6 -19.047 6.438 1 93.38 67 VAL B O 1
ATOM 4009 N N . THR B 1 68 ? 1.051 -20.797 7.648 1 93.94 68 THR B N 1
ATOM 4010 C CA . THR B 1 68 ? 2.256 -20.719 8.469 1 93.94 68 THR B CA 1
ATOM 4011 C C . THR B 1 68 ? 3.504 -20.922 7.613 1 93.94 68 THR B C 1
ATOM 4013 O O . THR B 1 68 ? 4.516 -20.234 7.824 1 93.94 68 THR B O 1
ATOM 4016 N N . LEU B 1 69 ? 3.389 -21.797 6.699 1 94.75 69 LEU B N 1
ATOM 4017 C CA . LEU B 1 69 ? 4.504 -22.016 5.781 1 94.75 69 LEU B CA 1
ATOM 4018 C C . LEU B 1 69 ? 4.82 -20.734 5.008 1 94.75 69 LEU B C 1
ATOM 4020 O O . LEU B 1 69 ? 5.988 -20.375 4.844 1 94.75 69 LEU B O 1
ATOM 4024 N N . ILE B 1 70 ? 3.795 -20.078 4.523 1 95.19 70 ILE B N 1
ATOM 4025 C CA . ILE B 1 70 ? 3.992 -18.859 3.766 1 95.19 70 ILE B CA 1
ATOM 4026 C C . ILE B 1 70 ? 4.605 -17.781 4.668 1 95.19 70 ILE B C 1
ATOM 4028 O O . ILE B 1 70 ? 5.465 -17.016 4.23 1 95.19 70 ILE B O 1
ATOM 4032 N N . PHE B 1 71 ? 4.242 -17.734 5.945 1 95.12 71 PHE B N 1
ATOM 4033 C CA . PHE B 1 71 ? 4.816 -16.797 6.902 1 95.12 71 PHE B CA 1
ATOM 4034 C C . PHE B 1 71 ? 6.312 -17.047 7.074 1 95.12 71 PHE B C 1
ATOM 4036 O O . PHE B 1 71 ? 7.109 -16.109 7.051 1 95.12 71 PHE B O 1
ATOM 4043 N N . ILE B 1 72 ? 6.637 -18.25 7.148 1 94.75 72 ILE B N 1
ATOM 4044 C CA . ILE B 1 72 ? 8.039 -18.609 7.336 1 94.75 72 ILE B CA 1
ATOM 4045 C C . ILE B 1 72 ? 8.836 -18.266 6.082 1 94.75 72 ILE B C 1
ATOM 4047 O O . ILE B 1 72 ? 9.922 -17.703 6.168 1 94.75 72 ILE B O 1
ATOM 4051 N N . CYS B 1 73 ? 8.258 -18.578 4.984 1 94 73 CYS B N 1
ATOM 4052 C CA . CYS B 1 73 ? 8.938 -18.312 3.721 1 94 73 CYS B CA 1
ATOM 4053 C C . CYS B 1 73 ? 9.172 -16.812 3.537 1 94 73 CYS B C 1
ATOM 4055 O O . CYS B 1 73 ? 10.25 -16.406 3.109 1 94 73 CYS B O 1
ATOM 4057 N N . GLN B 1 74 ? 8.18 -16.016 3.865 1 95 74 GLN B N 1
ATOM 4058 C CA . GLN B 1 74 ? 8.344 -14.578 3.643 1 95 74 GLN B CA 1
ATOM 4059 C C . GLN B 1 74 ? 9.398 -13.992 4.578 1 95 74 GLN B C 1
ATOM 4061 O O . GLN B 1 74 ? 10.133 -13.078 4.195 1 95 74 GLN B O 1
ATOM 4066 N N . VAL B 1 75 ? 9.539 -14.508 5.766 1 95 75 VAL B N 1
ATOM 4067 C CA . VAL B 1 75 ? 10.539 -14.031 6.715 1 95 75 VAL B CA 1
ATOM 4068 C C . VAL B 1 75 ? 11.938 -14.438 6.242 1 95 75 VAL B C 1
ATOM 4070 O O . VAL B 1 75 ? 12.875 -13.641 6.297 1 95 75 VAL B O 1
ATOM 4073 N N . LEU B 1 76 ? 12.047 -15.633 5.727 1 93.81 76 LEU B N 1
ATOM 4074 C CA . LEU B 1 76 ? 13.328 -16.125 5.254 1 93.81 76 LEU B CA 1
ATOM 4075 C C . LEU B 1 76 ? 13.789 -15.367 4.016 1 93.81 76 LEU B C 1
ATOM 4077 O O . LEU B 1 76 ? 14.961 -15.023 3.889 1 93.81 76 LEU B O 1
ATOM 4081 N N . VAL B 1 77 ? 12.867 -15.164 3.168 1 94.12 77 VAL B N 1
ATOM 4082 C CA . VAL B 1 77 ? 13.203 -14.414 1.963 1 94.12 77 VAL B CA 1
ATOM 4083 C C . VAL B 1 77 ? 13.633 -12.992 2.34 1 94.12 77 VAL B C 1
ATOM 4085 O O . VAL B 1 77 ? 14.594 -12.461 1.782 1 94.12 77 VAL B O 1
ATOM 4088 N N . PHE B 1 78 ? 12.906 -12.406 3.309 1 94.5 78 PHE B N 1
ATOM 4089 C CA . PHE B 1 78 ? 13.266 -11.07 3.777 1 94.5 78 PHE B CA 1
ATOM 4090 C C . PHE B 1 78 ? 14.68 -11.055 4.336 1 94.5 78 PHE B C 1
ATOM 4092 O O . PHE B 1 78 ? 15.477 -10.18 3.992 1 94.5 78 PHE B O 1
ATOM 4099 N N . LYS B 1 79 ? 14.969 -12.023 5.102 1 93 79 LYS B N 1
ATOM 4100 C CA . LYS B 1 79 ? 16.297 -12.133 5.703 1 93 79 LYS B CA 1
ATOM 4101 C C . LYS B 1 79 ? 17.375 -12.273 4.633 1 93 79 LYS B C 1
ATOM 4103 O O . LYS B 1 79 ? 18.406 -11.609 4.695 1 93 79 LYS B O 1
ATOM 4108 N N . GLU B 1 80 ? 17.141 -13.078 3.664 1 92.12 80 GLU B N 1
ATOM 4109 C CA . GLU B 1 80 ? 18.109 -13.32 2.6 1 92.12 80 GLU B CA 1
ATOM 4110 C C . GLU B 1 80 ? 18.312 -12.078 1.737 1 92.12 80 GLU B C 1
ATOM 4112 O O . GLU B 1 80 ? 19.438 -11.758 1.357 1 92.12 80 GLU B O 1
ATOM 4117 N N . CYS B 1 81 ? 17.25 -11.414 1.438 1 91.06 81 CYS B N 1
ATOM 4118 C CA . CYS B 1 81 ? 17.328 -10.227 0.6 1 91.06 81 CYS B CA 1
ATOM 4119 C C . CYS B 1 81 ? 18.078 -9.109 1.315 1 91.06 81 CYS B C 1
ATOM 4121 O O . CYS B 1 81 ? 18.922 -8.43 0.713 1 91.06 81 CYS B O 1
ATOM 4123 N N . ILE B 1 82 ? 17.797 -8.914 2.613 1 90.44 82 ILE B N 1
ATOM 4124 C CA . ILE B 1 82 ? 18.469 -7.863 3.373 1 90.44 82 ILE B CA 1
ATOM 4125 C C . ILE B 1 82 ? 19.953 -8.219 3.545 1 90.44 82 ILE B C 1
ATOM 4127 O O . ILE B 1 82 ? 20.812 -7.344 3.477 1 90.44 82 ILE B O 1
ATOM 4131 N N . ALA B 1 83 ? 20.266 -9.477 3.684 1 88 83 ALA B N 1
ATOM 4132 C CA . ALA B 1 83 ? 21.641 -9.922 3.859 1 88 83 ALA B CA 1
ATOM 4133 C C . ALA B 1 83 ? 22.469 -9.656 2.604 1 88 83 ALA B C 1
ATOM 4135 O O . ALA B 1 83 ? 23.609 -9.219 2.688 1 88 83 ALA B O 1
ATOM 4136 N N . VAL B 1 84 ? 21.922 -9.844 1.499 1 86.31 84 VAL B N 1
ATOM 4137 C CA . VAL B 1 84 ? 22.625 -9.68 0.229 1 86.31 84 VAL B CA 1
ATOM 4138 C C . VAL B 1 84 ? 22.859 -8.195 -0.046 1 86.31 84 VAL B C 1
ATOM 4140 O O . VAL B 1 84 ? 23.906 -7.816 -0.583 1 86.31 84 VAL B O 1
ATOM 4143 N N . THR B 1 85 ? 22.016 -7.336 0.384 1 83.19 85 THR B N 1
ATOM 4144 C CA . THR B 1 85 ? 22.078 -5.918 0.041 1 83.19 85 THR B CA 1
ATOM 4145 C C . THR B 1 85 ? 22.891 -5.148 1.079 1 83.19 85 THR B C 1
ATOM 4147 O O . THR B 1 85 ? 23.344 -4.031 0.817 1 83.19 85 THR B O 1
ATOM 4150 N N . SER B 1 86 ? 23.062 -5.668 2.344 1 77.62 86 SER B N 1
ATOM 4151 C CA . SER B 1 86 ? 23.766 -4.98 3.416 1 77.62 86 SER B CA 1
ATOM 4152 C C . SER B 1 86 ? 25.25 -5.359 3.434 1 77.62 86 SER B C 1
ATOM 4154 O O . SER B 1 86 ? 26.016 -4.848 4.25 1 77.62 86 SER B O 1
ATOM 4156 N N . LYS B 1 87 ? 25.891 -6.336 2.76 1 66.19 87 LYS B N 1
ATOM 4157 C CA . LYS B 1 87 ? 27.25 -6.871 2.822 1 66.19 87 LYS B CA 1
ATOM 4158 C C . LYS B 1 87 ? 28.281 -5.75 2.838 1 66.19 87 LYS B C 1
ATOM 4160 O O . LYS B 1 87 ? 29.266 -5.816 3.58 1 66.19 87 LYS B O 1
ATOM 4165 N N . PRO B 1 88 ? 28.109 -4.688 2.18 1 57.22 88 PRO B N 1
ATOM 4166 C CA . PRO B 1 88 ? 29.234 -3.762 2.285 1 57.22 88 PRO B CA 1
ATOM 4167 C C . PRO B 1 88 ? 29.312 -3.088 3.652 1 57.22 88 PRO B C 1
ATOM 4169 O O . PRO B 1 88 ? 30.344 -2.506 3.998 1 57.22 88 PRO B O 1
ATOM 4172 N N . SER B 1 89 ? 28.203 -3.084 4.469 1 53.69 89 SER B N 1
ATOM 4173 C CA . SER B 1 89 ? 28.156 -2.275 5.684 1 53.69 89 SER B CA 1
ATOM 4174 C C . SER B 1 89 ? 28.703 -3.041 6.883 1 53.69 89 SER B C 1
ATOM 4176 O O . SER B 1 89 ? 28.734 -2.52 7.996 1 53.69 89 SER B O 1
ATOM 4178 N N . LYS B 1 90 ? 28.906 -4.523 6.801 1 52.78 90 LYS B N 1
ATOM 4179 C CA . LYS B 1 90 ? 29.453 -5.234 7.957 1 52.78 90 LYS B CA 1
ATOM 4180 C C . LYS B 1 90 ? 30.578 -4.441 8.625 1 52.78 90 LYS B C 1
ATOM 4182 O O . LYS B 1 90 ? 30.766 -4.535 9.836 1 52.78 90 LYS B O 1
ATOM 4187 N N . GLU B 1 91 ? 31.094 -3.717 7.906 1 52.81 91 GLU B N 1
ATOM 4188 C CA . GLU B 1 91 ? 32.156 -2.98 8.555 1 52.81 91 GLU B CA 1
ATOM 4189 C C . GLU B 1 91 ? 31.625 -1.786 9.336 1 52.81 91 GLU B C 1
ATOM 4191 O O . GLU B 1 91 ? 32.344 -1.186 10.141 1 52.81 91 GLU B O 1
ATOM 4196 N N . LYS B 1 92 ? 30.188 -1.473 9.195 1 57.47 92 LYS B N 1
ATOM 4197 C CA . LYS B 1 92 ? 29.734 -0.219 9.797 1 57.47 92 LYS B CA 1
ATOM 4198 C C . LYS B 1 92 ? 28.859 -0.479 11.016 1 57.47 92 LYS B C 1
ATOM 4200 O O . LYS B 1 92 ? 28.062 -1.42 11.023 1 57.47 92 LYS B O 1
ATOM 4205 N N . ASN B 1 93 ? 29.344 -0.548 12.281 1 58.88 93 ASN B N 1
ATOM 4206 C CA . ASN B 1 93 ? 28.75 -0.669 13.609 1 58.88 93 ASN B CA 1
ATOM 4207 C C . ASN B 1 93 ? 27.328 -0.103 13.656 1 58.88 93 ASN B C 1
ATOM 4209 O O . ASN B 1 93 ? 26.984 0.615 14.586 1 58.88 93 ASN B O 1
ATOM 4213 N N . LEU B 1 94 ? 26.516 -0.302 12.594 1 70.88 94 LEU B N 1
ATOM 4214 C CA . LEU B 1 94 ? 25.188 0.285 12.656 1 70.88 94 LEU B CA 1
ATOM 4215 C C . LEU B 1 94 ? 24.141 -0.759 13.062 1 70.88 94 LEU B C 1
ATOM 4217 O O . LEU B 1 94 ? 23.266 -1.098 12.281 1 70.88 94 LEU B O 1
ATOM 4221 N N . ARG B 1 95 ? 24.234 -1.35 14.383 1 68.94 95 ARG B N 1
ATOM 4222 C CA . ARG B 1 95 ? 23.344 -2.361 14.93 1 68.94 95 ARG B CA 1
ATOM 4223 C C . ARG B 1 95 ? 21.891 -1.882 14.914 1 68.94 95 ARG B C 1
ATOM 4225 O O . ARG B 1 95 ? 20.969 -2.678 14.719 1 68.94 95 ARG B O 1
ATOM 4232 N N . LEU B 1 96 ? 21.719 -0.669 14.938 1 75.88 96 LEU B N 1
ATOM 4233 C CA . LEU B 1 96 ? 20.375 -0.129 15.047 1 75.88 96 LEU B CA 1
ATOM 4234 C C . LEU B 1 96 ? 19.656 -0.178 13.703 1 75.88 96 LEU B C 1
ATOM 4236 O O . LEU B 1 96 ? 18.438 -0.31 13.656 1 75.88 96 LEU B O 1
ATOM 4240 N N . THR B 1 97 ? 20.406 -0.219 12.719 1 77.88 97 THR B N 1
ATOM 4241 C CA . THR B 1 97 ? 19.797 -0.262 11.391 1 77.88 97 THR B CA 1
ATOM 4242 C C . THR B 1 97 ? 19.203 -1.643 11.109 1 77.88 97 THR B C 1
ATOM 4244 O O . THR B 1 97 ? 18.125 -1.757 10.523 1 77.88 97 THR B O 1
ATOM 4247 N N . LYS B 1 98 ? 19.828 -2.682 11.586 1 80.31 98 LYS B N 1
ATOM 4248 C CA . LYS B 1 98 ? 19.328 -4.039 11.398 1 80.31 98 LYS B CA 1
ATOM 4249 C C . LYS B 1 98 ? 18.031 -4.254 12.18 1 80.31 98 LYS B C 1
ATOM 4251 O O . LYS B 1 98 ? 17.094 -4.879 11.68 1 80.31 98 LYS B O 1
ATOM 4256 N N . SER B 1 99 ? 18.047 -3.744 13.32 1 87.69 99 SER B N 1
ATOM 4257 C CA . SER B 1 99 ? 16.859 -3.875 14.141 1 87.69 99 SER B CA 1
ATOM 4258 C C . SER B 1 99 ? 15.672 -3.141 13.516 1 87.69 99 SER B C 1
ATOM 4260 O O . SER B 1 99 ? 14.531 -3.59 13.625 1 87.69 99 SER B O 1
ATOM 4262 N N . LEU B 1 100 ? 15.953 -2.109 12.812 1 91.25 100 LEU B N 1
ATOM 4263 C CA . LEU B 1 100 ? 14.891 -1.324 12.195 1 91.25 100 LEU B CA 1
ATOM 4264 C C . LEU B 1 100 ? 14.273 -2.076 11.016 1 91.25 100 LEU B C 1
ATOM 4266 O O . LEU B 1 100 ? 13.07 -1.991 10.789 1 91.25 100 LEU B O 1
ATOM 4270 N N . ASN B 1 101 ? 15.086 -2.84 10.328 1 92.94 101 ASN B N 1
ATOM 4271 C CA . ASN B 1 101 ? 14.555 -3.643 9.227 1 92.94 101 ASN B CA 1
ATOM 4272 C C . ASN B 1 101 ? 13.539 -4.668 9.727 1 92.94 101 ASN B C 1
ATOM 4274 O O . ASN B 1 101 ? 12.461 -4.812 9.141 1 92.94 101 ASN B O 1
ATOM 4278 N N . TRP B 1 102 ? 13.898 -5.27 10.789 1 94.06 102 TRP B N 1
ATOM 4279 C CA . TRP B 1 102 ? 13 -6.27 11.359 1 94.06 102 TRP B CA 1
ATOM 4280 C C . TRP B 1 102 ? 11.742 -5.617 11.914 1 94.06 102 TRP B C 1
ATOM 4282 O O . TRP B 1 102 ? 10.648 -6.18 11.812 1 94.06 102 TRP B O 1
ATOM 4292 N N . TYR B 1 103 ? 11.961 -4.434 12.477 1 95.81 103 TYR B N 1
ATOM 4293 C CA . TYR B 1 103 ? 10.82 -3.691 13 1 95.81 103 TYR B CA 1
ATOM 4294 C C . TYR B 1 103 ? 9.812 -3.383 11.898 1 95.81 103 TYR B C 1
ATOM 4296 O O . TYR B 1 103 ? 8.609 -3.598 12.062 1 95.81 103 TYR B O 1
ATOM 4304 N N . PHE B 1 104 ? 10.266 -2.934 10.766 1 95.94 104 PHE B N 1
ATOM 4305 C CA . PHE B 1 104 ? 9.383 -2.605 9.656 1 95.94 104 PHE B CA 1
ATOM 4306 C C . PHE B 1 104 ? 8.734 -3.865 9.086 1 95.94 104 PHE B C 1
ATOM 4308 O O . PHE B 1 104 ? 7.594 -3.828 8.625 1 95.94 104 PHE B O 1
ATOM 4315 N N . LEU B 1 105 ? 9.492 -4.984 9.117 1 96.25 105 LEU B N 1
ATOM 4316 C CA . LEU B 1 105 ? 8.914 -6.25 8.68 1 96.25 105 LEU B CA 1
ATOM 4317 C C . LEU B 1 105 ? 7.723 -6.633 9.547 1 96.25 105 LEU B C 1
ATOM 4319 O O . LEU B 1 105 ? 6.641 -6.926 9.039 1 96.25 105 LEU B O 1
ATOM 4323 N N . PHE B 1 106 ? 7.895 -6.543 10.82 1 95.25 106 PHE B N 1
ATOM 4324 C CA . PHE B 1 106 ? 6.848 -6.938 11.758 1 95.25 106 PHE B CA 1
ATOM 4325 C C . PHE B 1 106 ? 5.645 -6.008 11.641 1 95.25 106 PHE B C 1
ATOM 4327 O O . PHE B 1 106 ? 4.496 -6.457 11.68 1 95.25 106 PHE B O 1
ATOM 4334 N N . THR B 1 107 ? 5.93 -4.766 11.539 1 95.19 107 THR B N 1
ATOM 4335 C CA . THR B 1 107 ? 4.852 -3.789 11.422 1 95.19 107 THR B CA 1
ATOM 4336 C C . THR B 1 107 ? 4.051 -4.02 10.141 1 95.19 107 THR B C 1
ATOM 4338 O O . THR B 1 107 ? 2.82 -3.939 10.148 1 95.19 107 THR B O 1
ATOM 4341 N N . THR B 1 108 ? 4.75 -4.344 9.094 1 95.56 108 THR B N 1
ATOM 4342 C CA . THR B 1 108 ? 4.074 -4.555 7.82 1 95.56 108 THR B CA 1
ATOM 4343 C C . THR B 1 108 ? 3.262 -5.848 7.844 1 95.56 108 THR B C 1
ATOM 4345 O O . THR B 1 108 ? 2.137 -5.891 7.34 1 95.56 108 THR B O 1
ATOM 4348 N N . ILE B 1 109 ? 3.803 -6.887 8.43 1 94.88 109 ILE B N 1
ATOM 4349 C CA . ILE B 1 109 ? 3.08 -8.148 8.555 1 94.88 109 ILE B CA 1
ATOM 4350 C C . ILE B 1 109 ? 1.828 -7.949 9.406 1 94.88 109 ILE B C 1
ATOM 4352 O O . ILE B 1 109 ? 0.753 -8.453 9.07 1 94.88 109 ILE B O 1
ATOM 4356 N N . TYR B 1 110 ? 1.925 -7.234 10.461 1 91.31 110 TYR B N 1
ATOM 4357 C CA . TYR B 1 110 ? 0.781 -6.945 11.32 1 91.31 110 TYR B CA 1
ATOM 4358 C C . TYR B 1 110 ? -0.295 -6.184 10.555 1 91.31 110 TYR B C 1
ATOM 4360 O O . TYR B 1 110 ? -1.486 -6.469 10.695 1 91.31 110 TYR B O 1
ATOM 4368 N N . TYR B 1 111 ? 0.116 -5.285 9.852 1 93.06 111 TYR B N 1
ATOM 4369 C CA . TYR B 1 111 ? -0.837 -4.465 9.109 1 93.06 111 TYR B CA 1
ATOM 4370 C C . TYR B 1 111 ? -1.556 -5.289 8.047 1 93.06 111 TYR B C 1
ATOM 4372 O O . TYR B 1 111 ? -2.787 -5.316 8 1 93.06 111 TYR B O 1
ATOM 4380 N N . LEU B 1 112 ? -0.833 -5.996 7.223 1 91.81 112 LEU B N 1
ATOM 4381 C CA . LEU B 1 112 ? -1.41 -6.691 6.074 1 91.81 112 LEU B CA 1
ATOM 4382 C C . LEU B 1 112 ? -2.117 -7.969 6.512 1 91.81 112 LEU B C 1
ATOM 4384 O O . LEU B 1 112 ? -3.301 -8.156 6.223 1 91.81 112 LEU B O 1
ATOM 4388 N N . ASP B 1 113 ? -1.408 -8.781 7.203 1 87.94 113 ASP B N 1
ATOM 4389 C CA . ASP B 1 113 ? -1.97 -10.086 7.566 1 87.94 113 ASP B CA 1
ATOM 4390 C C . ASP B 1 113 ? -2.971 -9.945 8.711 1 87.94 113 ASP B C 1
ATOM 4392 O O . ASP B 1 113 ? -3.9 -10.75 8.828 1 87.94 113 ASP B O 1
ATOM 4396 N N . GLY B 1 114 ? -2.787 -8.961 9.57 1 80.88 114 GLY B N 1
ATOM 4397 C CA . GLY B 1 114 ? -3.785 -8.719 10.602 1 80.88 114 GLY B CA 1
ATOM 4398 C C . GLY B 1 114 ? -5.164 -8.43 10.039 1 80.88 114 GLY B C 1
ATOM 4399 O O . GLY B 1 114 ? -6.168 -8.938 10.539 1 80.88 114 GLY B O 1
ATOM 4400 N N . GLU B 1 115 ? -5.176 -7.684 9.008 1 78.62 115 GLU B N 1
ATOM 4401 C CA . GLU B 1 115 ? -6.445 -7.352 8.375 1 78.62 115 GLU B CA 1
ATOM 4402 C C . GLU B 1 115 ? -7.094 -8.586 7.758 1 78.62 115 GLU B C 1
ATOM 4404 O O . GLU B 1 115 ? -8.312 -8.766 7.844 1 78.62 115 GLU B O 1
ATOM 4409 N N . SER B 1 116 ? -6.305 -9.414 7.18 1 77.88 116 SER B N 1
ATOM 4410 C CA . SER B 1 116 ? -6.82 -10.625 6.559 1 77.88 116 SER B CA 1
ATOM 4411 C C . SER B 1 116 ? -7.375 -11.586 7.605 1 77.88 116 SER B C 1
ATOM 4413 O O . SER B 1 116 ? -8.43 -12.203 7.398 1 77.88 116 SER B O 1
ATOM 4415 N N . PHE B 1 117 ? -6.621 -11.672 8.68 1 75.31 117 PHE B N 1
ATOM 4416 C CA . PHE B 1 117 ? -7.066 -12.57 9.742 1 75.31 117 PHE B CA 1
ATOM 4417 C C . PHE B 1 117 ? -8.352 -12.062 10.383 1 75.31 117 PHE B C 1
ATOM 4419 O O . PHE B 1 117 ? -9.242 -12.844 10.711 1 75.31 117 PHE B O 1
ATOM 4426 N N . ILE B 1 118 ? -8.477 -10.773 10.516 1 71.75 118 ILE B N 1
ATOM 4427 C CA . ILE B 1 118 ? -9.68 -10.172 11.086 1 71.75 118 ILE B CA 1
ATOM 4428 C C . ILE B 1 118 ? -10.859 -10.398 10.148 1 71.75 118 ILE B C 1
ATOM 4430 O O . ILE B 1 118 ? -11.969 -10.703 10.602 1 71.75 118 ILE B O 1
ATOM 4434 N N . LYS B 1 119 ? -10.609 -10.359 8.898 1 69.38 119 LYS B N 1
ATOM 4435 C CA . LYS B 1 119 ? -11.672 -10.492 7.906 1 69.38 119 LYS B CA 1
ATOM 4436 C C . LYS B 1 119 ? -12.125 -11.945 7.785 1 69.38 119 LYS B C 1
ATOM 4438 O O . LYS B 1 119 ? -13.328 -12.227 7.742 1 69.38 119 LYS B O 1
ATOM 4443 N N . ASN B 1 120 ? -11.211 -12.844 7.836 1 67.69 120 ASN B N 1
ATOM 4444 C CA . ASN B 1 120 ? -11.547 -14.227 7.52 1 67.69 120 ASN B CA 1
ATOM 4445 C C . ASN B 1 120 ? -11.836 -15.031 8.781 1 67.69 120 ASN B C 1
ATOM 4447 O O . ASN B 1 120 ? -12.562 -16.031 8.734 1 67.69 120 ASN B O 1
ATOM 4451 N N . LEU B 1 121 ? -11.234 -14.547 9.922 1 65.44 121 LEU B N 1
ATOM 4452 C CA . LEU B 1 121 ? -11.445 -15.266 11.172 1 65.44 121 LEU B CA 1
ATOM 4453 C C . LEU B 1 121 ? -12.219 -14.406 12.172 1 65.44 121 LEU B C 1
ATOM 4455 O O . LEU B 1 121 ? -11.891 -14.375 13.359 1 65.44 121 LEU B O 1
ATOM 4459 N N . ASN B 1 122 ? -13.125 -13.633 11.656 1 61.56 122 ASN B N 1
ATOM 4460 C CA . ASN B 1 122 ? -13.883 -12.672 12.461 1 61.56 122 ASN B CA 1
ATOM 4461 C C . ASN B 1 122 ? -14.484 -13.32 13.703 1 61.56 122 ASN B C 1
ATOM 4463 O O . ASN B 1 122 ? -14.414 -12.758 14.797 1 61.56 122 ASN B O 1
ATOM 4467 N N . HIS B 1 123 ? -14.984 -14.492 13.469 1 57.16 123 HIS B N 1
ATOM 4468 C CA . HIS B 1 123 ? -15.672 -15.148 14.578 1 57.16 123 HIS B CA 1
ATOM 4469 C C . HIS B 1 123 ? -14.695 -15.508 15.695 1 57.16 123 HIS B C 1
ATOM 4471 O O . HIS B 1 123 ? -15.023 -15.383 16.875 1 57.16 123 HIS B O 1
ATOM 4477 N N . LEU B 1 124 ? -13.492 -15.828 15.312 1 58.34 124 LEU B N 1
ATOM 4478 C CA . LEU B 1 124 ? -12.5 -16.25 16.297 1 58.34 124 LEU B CA 1
ATOM 4479 C C . LEU B 1 124 ? -11.875 -15.055 17 1 58.34 124 LEU B C 1
ATOM 4481 O O . LEU B 1 124 ? -11.617 -15.102 18.203 1 58.34 124 LEU B O 1
ATOM 4485 N N . ILE B 1 125 ? -11.789 -14.023 16.281 1 59.78 125 ILE B N 1
ATOM 4486 C CA . ILE B 1 125 ? -11.055 -12.875 16.797 1 59.78 125 ILE B CA 1
ATOM 4487 C C . ILE B 1 125 ? -11.977 -12.008 17.641 1 59.78 125 ILE B C 1
ATOM 4489 O O . ILE B 1 125 ? -11.578 -11.523 18.719 1 59.78 125 ILE B O 1
ATOM 4493 N N . PHE B 1 126 ? -13.172 -11.859 17.281 1 52.91 126 PHE B N 1
ATOM 4494 C CA . PHE B 1 126 ? -14.055 -10.945 18 1 52.91 126 PHE B CA 1
ATOM 4495 C C . PHE B 1 126 ? -14.664 -11.625 19.219 1 52.91 126 PHE B C 1
ATOM 4497 O O . PHE B 1 126 ? -15.25 -10.961 20.078 1 52.91 126 PHE B O 1
ATOM 4504 N N . THR B 1 127 ? -14.375 -12.938 19.281 1 53.88 127 THR B N 1
ATOM 4505 C CA . THR B 1 127 ? -14.812 -13.625 20.484 1 53.88 127 THR B CA 1
ATOM 4506 C C . THR B 1 127 ? -13.766 -13.516 21.594 1 53.88 127 THR B C 1
ATOM 4508 O O . THR B 1 127 ? -14.078 -13.664 22.766 1 53.88 127 THR B O 1
ATOM 4511 N N . ASN B 1 128 ? -12.594 -13.148 21.172 1 58.41 128 ASN B N 1
ATOM 4512 C CA . ASN B 1 128 ? -11.523 -13 22.156 1 58.41 128 ASN B CA 1
ATOM 4513 C C . ASN B 1 128 ? -11.344 -11.539 22.578 1 58.41 128 ASN B C 1
ATOM 4515 O O . ASN B 1 128 ? -11.172 -10.664 21.734 1 58.41 128 ASN B O 1
ATOM 4519 N N . GLN B 1 129 ? -11.602 -11.133 23.812 1 56.94 129 GLN B N 1
ATOM 4520 C CA . GLN B 1 129 ? -11.586 -9.797 24.391 1 56.94 129 GLN B CA 1
ATOM 4521 C C . GLN B 1 129 ? -10.266 -9.086 24.109 1 56.94 129 GLN B C 1
ATOM 4523 O O . GLN B 1 129 ? -10.234 -7.871 23.906 1 56.94 129 GLN B O 1
ATOM 4528 N N . PHE B 1 130 ? -9.203 -9.883 24.109 1 59.84 130 PHE B N 1
ATOM 4529 C CA . PHE B 1 130 ? -7.887 -9.281 23.938 1 59.84 130 PHE B CA 1
ATOM 4530 C C . PHE B 1 130 ? -7.648 -8.875 22.5 1 59.84 130 PHE B C 1
ATOM 4532 O O . PHE B 1 130 ? -7.02 -7.852 22.219 1 59.84 130 PHE B O 1
ATOM 4539 N N . LEU B 1 131 ? -8.297 -9.555 21.609 1 65.25 131 LEU B N 1
ATOM 4540 C CA . LEU B 1 131 ? -8.008 -9.336 20.188 1 65.25 131 LEU B CA 1
ATOM 4541 C C . LEU B 1 131 ? -8.969 -8.305 19.594 1 65.25 131 LEU B C 1
ATOM 4543 O O . LEU B 1 131 ? -8.672 -7.703 18.562 1 65.25 131 LEU B O 1
ATOM 4547 N N . THR B 1 132 ? -9.977 -7.977 20.328 1 62.91 132 THR B N 1
ATOM 4548 C CA . THR B 1 132 ? -11.023 -7.121 19.781 1 62.91 132 THR B CA 1
ATOM 4549 C C . THR B 1 132 ? -10.508 -5.691 19.594 1 62.91 132 THR B C 1
ATOM 4551 O O . THR B 1 132 ? -10.641 -5.113 18.516 1 62.91 132 THR B O 1
ATOM 4554 N N . PRO B 1 133 ? -9.875 -5.18 20.703 1 62.97 133 PRO B N 1
ATOM 4555 C CA . PRO B 1 133 ? -9.406 -3.809 20.484 1 62.97 133 PRO B CA 1
ATOM 4556 C C . PRO B 1 133 ? -8.312 -3.719 19.422 1 62.97 133 PRO B C 1
ATOM 4558 O O . PRO B 1 133 ? -8.242 -2.729 18.703 1 62.97 133 PRO B O 1
ATOM 4561 N N . LEU B 1 134 ? -7.527 -4.766 19.312 1 68.38 134 LEU B N 1
ATOM 4562 C CA . LEU B 1 134 ? -6.473 -4.805 18.312 1 68.38 134 LEU B CA 1
ATOM 4563 C C . LEU B 1 134 ? -7.062 -4.898 16.906 1 68.38 134 LEU B C 1
ATOM 4565 O O . LEU B 1 134 ? -6.5 -4.352 15.953 1 68.38 134 LEU B O 1
ATOM 4569 N N . ALA B 1 135 ? -8.172 -5.457 16.969 1 67.88 135 ALA B N 1
ATOM 4570 C CA . ALA B 1 135 ? -8.836 -5.645 15.68 1 67.88 135 ALA B CA 1
ATOM 4571 C C . ALA B 1 135 ? -9.656 -4.414 15.297 1 67.88 135 ALA B C 1
ATOM 4573 O O . ALA B 1 135 ? -9.695 -4.027 14.125 1 67.88 135 ALA B O 1
ATOM 4574 N N . THR B 1 136 ? -10.195 -3.75 16.312 1 66.56 136 THR B N 1
ATOM 4575 C CA . THR B 1 136 ? -11.07 -2.613 16.031 1 66.56 136 THR B CA 1
ATOM 4576 C C . THR B 1 136 ? -10.258 -1.413 15.562 1 66.56 136 THR B C 1
ATOM 4578 O O . THR B 1 136 ? -10.656 -0.71 14.633 1 66.56 136 THR B O 1
ATOM 4581 N N . HIS B 1 137 ? -9.078 -1.182 16.125 1 77.69 137 HIS B N 1
ATOM 4582 C CA . HIS B 1 137 ? -8.234 -0.051 15.742 1 77.69 137 HIS B CA 1
ATOM 4583 C C . HIS B 1 137 ? -6.965 -0.518 15.039 1 77.69 137 HIS B C 1
ATOM 4585 O O . HIS B 1 137 ? -5.895 0.062 15.234 1 77.69 137 HIS B O 1
ATOM 4591 N N . HIS B 1 138 ? -7.098 -1.591 14.328 1 83.19 138 HIS B N 1
ATOM 4592 C CA . HIS B 1 138 ? -5.965 -2.229 13.664 1 83.19 138 HIS B CA 1
ATOM 4593 C C . HIS B 1 138 ? -5.23 -1.245 12.758 1 83.19 138 HIS B C 1
ATOM 4595 O O . HIS B 1 138 ? -4.004 -1.137 12.82 1 83.19 138 HIS B O 1
ATOM 4601 N N . ARG B 1 139 ? -5.984 -0.47 11.977 1 85.81 139 ARG B N 1
ATOM 4602 C CA . ARG B 1 139 ? -5.363 0.442 11.016 1 85.81 139 ARG B CA 1
ATOM 4603 C C . ARG B 1 139 ? -4.652 1.584 11.734 1 85.81 139 ARG B C 1
ATOM 4605 O O . ARG B 1 139 ? -3.557 1.985 11.336 1 85.81 139 ARG B O 1
ATOM 4612 N N . PHE B 1 140 ? -5.215 2.084 12.789 1 88.25 140 PHE B N 1
ATOM 4613 C CA . PHE B 1 140 ? -4.641 3.191 13.547 1 88.25 140 PHE B CA 1
ATOM 4614 C C . PHE B 1 140 ? -3.375 2.748 14.273 1 88.25 140 PHE B C 1
ATOM 4616 O O . PHE B 1 140 ? -2.365 3.457 14.266 1 88.25 140 PHE B O 1
ATOM 4623 N N . ILE B 1 141 ? -3.412 1.601 14.852 1 89.19 141 ILE B N 1
ATOM 4624 C CA . ILE B 1 141 ? -2.254 1.066 15.562 1 89.19 141 ILE B CA 1
ATOM 4625 C C . ILE B 1 141 ? -1.116 0.815 14.57 1 89.19 141 ILE B C 1
ATOM 4627 O O . ILE B 1 141 ? 0.042 1.132 14.859 1 89.19 141 ILE B O 1
ATOM 4631 N N . SER B 1 142 ? -1.5 0.226 13.477 1 92.81 142 SER B N 1
ATOM 4632 C CA . SER B 1 142 ? -0.484 -0.043 12.469 1 92.81 142 SER B CA 1
ATOM 4633 C C . SER B 1 142 ? 0.171 1.247 11.984 1 92.81 142 SER B C 1
ATOM 4635 O O . SER B 1 142 ? 1.382 1.289 11.758 1 92.81 142 SER B O 1
ATOM 4637 N N . TYR B 1 143 ? -0.582 2.291 11.828 1 93.56 143 TYR B N 1
ATOM 4638 C CA . TYR B 1 143 ? -0.043 3.574 11.398 1 93.56 143 TYR B CA 1
ATOM 4639 C C . TYR B 1 143 ? 0.94 4.125 12.422 1 93.56 143 TYR B C 1
ATOM 4641 O O . TYR B 1 143 ? 2.029 4.582 12.062 1 93.56 143 TYR B O 1
ATOM 4649 N N . TRP B 1 144 ? 0.58 4.07 13.648 1 94.25 144 TRP B N 1
ATOM 4650 C CA . TRP B 1 144 ? 1.45 4.566 14.711 1 94.25 144 TRP B CA 1
ATOM 4651 C C . TRP B 1 144 ? 2.74 3.756 14.781 1 94.25 144 TRP B C 1
ATOM 4653 O O . TRP B 1 144 ? 3.818 4.312 15.008 1 94.25 144 TRP B O 1
ATOM 4663 N N . LEU B 1 145 ? 2.574 2.5 14.617 1 95.06 145 LEU B N 1
ATOM 4664 C CA . LEU B 1 145 ? 3.768 1.661 14.617 1 95.06 145 LEU B CA 1
ATOM 4665 C C . LEU B 1 145 ? 4.711 2.066 13.484 1 95.06 145 LEU B C 1
ATOM 4667 O O . LEU B 1 145 ? 5.926 2.141 13.688 1 95.06 145 LEU B O 1
ATOM 4671 N N . TYR B 1 146 ? 4.16 2.363 12.367 1 95.62 146 TYR B N 1
ATOM 4672 C CA . TYR B 1 146 ? 4.988 2.758 11.234 1 95.62 146 TYR B CA 1
ATOM 4673 C C . TYR B 1 146 ? 5.648 4.109 11.484 1 95.62 146 TYR B C 1
ATOM 4675 O O . TYR B 1 146 ? 6.832 4.293 11.195 1 95.62 146 TYR B O 1
ATOM 4683 N N . ILE B 1 147 ? 4.91 5.082 12 1 95.25 147 ILE B N 1
ATOM 4684 C CA . ILE B 1 147 ? 5.426 6.418 12.273 1 95.25 147 ILE B CA 1
ATOM 4685 C C . ILE B 1 147 ? 6.539 6.34 13.312 1 95.25 147 ILE B C 1
ATOM 4687 O O . ILE B 1 147 ? 7.551 7.035 13.203 1 95.25 147 ILE B O 1
ATOM 4691 N N . PHE B 1 148 ? 6.328 5.488 14.266 1 95.62 148 PHE B N 1
ATOM 4692 C CA . PHE B 1 148 ? 7.367 5.312 15.273 1 95.62 148 PHE B CA 1
ATOM 4693 C C . PHE B 1 148 ? 8.648 4.777 14.641 1 95.62 148 PHE B C 1
ATOM 4695 O O . PHE B 1 148 ? 9.75 5.172 15.031 1 95.62 148 PHE B O 1
ATOM 4702 N N . GLY B 1 149 ? 8.469 3.869 13.734 1 94.75 149 GLY B N 1
ATOM 4703 C CA . GLY B 1 149 ? 9.633 3.393 13.008 1 94.75 149 GLY B CA 1
ATOM 4704 C C . GLY B 1 149 ? 10.344 4.484 12.227 1 94.75 149 GLY B C 1
ATOM 4705 O O . GLY B 1 149 ? 11.57 4.547 12.219 1 94.75 149 GLY B O 1
ATOM 4706 N N . LEU B 1 150 ? 9.578 5.367 11.656 1 93.81 150 LEU B N 1
ATOM 4707 C CA . LEU B 1 150 ? 10.156 6.461 10.883 1 93.81 150 LEU B CA 1
ATOM 4708 C C . LEU B 1 150 ? 10.859 7.457 11.789 1 93.81 150 LEU B C 1
ATOM 4710 O O . LEU B 1 150 ? 11.953 7.934 11.469 1 93.81 150 LEU B O 1
ATOM 4714 N N . VAL B 1 151 ? 10.227 7.793 12.906 1 93.75 151 VAL B N 1
ATOM 4715 C CA . VAL B 1 151 ? 10.82 8.711 13.875 1 93.75 151 VAL B CA 1
ATOM 4716 C C . VAL B 1 151 ? 12.117 8.125 14.414 1 93.75 151 VAL B C 1
ATOM 4718 O O . VAL B 1 151 ? 13.117 8.836 14.547 1 93.75 151 VAL B O 1
ATOM 4721 N N . PHE B 1 152 ? 12.086 6.859 14.656 1 92.88 152 PHE B N 1
ATOM 4722 C CA . PHE B 1 152 ? 13.281 6.18 15.148 1 92.88 152 PHE B CA 1
ATOM 4723 C C . PHE B 1 152 ? 14.383 6.191 14.102 1 92.88 152 PHE B C 1
ATOM 4725 O O . PHE B 1 152 ? 15.562 6.359 14.43 1 92.88 152 PHE B O 1
ATOM 4732 N N . PHE B 1 153 ? 14.062 6.023 12.93 1 93.62 153 PHE B N 1
ATOM 4733 C CA . PHE B 1 153 ? 15.031 6.09 11.836 1 93.62 153 PHE B CA 1
ATOM 4734 C C . PHE B 1 153 ? 15.695 7.457 11.781 1 93.62 153 PHE B C 1
ATOM 4736 O O . PHE B 1 153 ? 16.922 7.555 11.734 1 93.62 153 PHE B O 1
ATOM 4743 N N . VAL B 1 154 ? 14.891 8.508 11.859 1 91.62 154 VAL B N 1
ATOM 4744 C CA . VAL B 1 154 ? 15.406 9.875 11.773 1 91.62 154 VAL B CA 1
ATOM 4745 C C . VAL B 1 154 ? 16.266 10.18 12.992 1 91.62 154 VAL B C 1
ATOM 4747 O O . VAL B 1 154 ? 17.328 10.812 12.875 1 91.62 154 VAL B O 1
ATOM 4750 N N . ALA B 1 155 ? 15.828 9.68 14.133 1 88.81 155 ALA B N 1
ATOM 4751 C CA . ALA B 1 155 ? 16.547 9.938 15.383 1 88.81 155 ALA B CA 1
ATOM 4752 C C . ALA B 1 155 ? 17.891 9.227 15.398 1 88.81 155 ALA B C 1
ATOM 4754 O O . ALA B 1 155 ? 18.828 9.656 16.078 1 88.81 155 ALA B O 1
ATOM 4755 N N . THR B 1 156 ? 18.062 8.164 14.617 1 88.69 156 THR B N 1
ATOM 4756 C CA . THR B 1 156 ? 19.281 7.363 14.656 1 88.69 156 THR B CA 1
ATOM 4757 C C . THR B 1 156 ? 20.203 7.703 13.477 1 88.69 156 THR B C 1
ATOM 4759 O O . THR B 1 156 ? 21.219 7.051 13.266 1 88.69 156 THR B O 1
ATOM 4762 N N . LEU B 1 157 ? 19.828 8.68 12.711 1 88.62 157 LEU B N 1
ATOM 4763 C CA . LEU B 1 157 ? 20.656 9.078 11.578 1 88.62 157 LEU B CA 1
ATOM 4764 C C . LEU B 1 157 ? 22 9.625 12.062 1 88.62 157 LEU B C 1
ATOM 4766 O O . LEU B 1 157 ? 22.047 10.422 13 1 88.62 157 LEU B O 1
ATOM 4770 N N . GLN B 1 158 ? 23.078 9.094 11.578 1 85.69 158 GLN B N 1
ATOM 4771 C CA . GLN B 1 158 ? 24.422 9.523 11.93 1 85.69 158 GLN B CA 1
ATOM 4772 C C . GLN B 1 158 ? 25.125 10.164 10.734 1 85.69 158 GLN B C 1
ATOM 4774 O O . GLN B 1 158 ? 25.094 9.625 9.625 1 85.69 158 GLN B O 1
ATOM 4779 N N . LYS B 1 159 ? 25.812 11.195 11.172 1 82.56 159 LYS B N 1
ATOM 4780 C CA . LYS B 1 159 ? 26.578 11.891 10.141 1 82.56 159 LYS B CA 1
ATOM 4781 C C . LYS B 1 159 ? 27.672 10.992 9.578 1 82.56 159 LYS B C 1
ATOM 4783 O O . LYS B 1 159 ? 28.359 10.281 10.32 1 82.56 159 LYS B O 1
ATOM 4788 N N . GLY B 1 160 ? 27.797 10.758 8.328 1 82.44 160 GLY B N 1
ATOM 4789 C CA . GLY B 1 160 ? 28.797 9.945 7.676 1 82.44 160 GLY B CA 1
ATOM 4790 C C . GLY B 1 160 ? 28.234 8.664 7.082 1 82.44 160 GLY B C 1
ATOM 4791 O O . GLY B 1 160 ? 28.875 8.047 6.223 1 82.44 160 GLY B O 1
ATOM 4792 N N . HIS B 1 161 ? 27.141 8.281 7.699 1 87.5 161 HIS B N 1
ATOM 4793 C CA . HIS B 1 161 ? 26.562 7.039 7.203 1 87.5 161 HIS B CA 1
ATOM 4794 C C . HIS B 1 161 ? 25.188 7.273 6.609 1 87.5 161 HIS B C 1
ATOM 4796 O O . HIS B 1 161 ? 24.375 6.344 6.504 1 87.5 161 HIS B O 1
ATOM 4802 N N . LEU B 1 162 ? 24.922 8.5 6.234 1 88.38 162 LEU B N 1
ATOM 4803 C CA . LEU B 1 162 ? 23.594 8.875 5.789 1 88.38 162 LEU B CA 1
ATOM 4804 C C . LEU B 1 162 ? 23.219 8.148 4.5 1 88.38 162 LEU B C 1
ATOM 4806 O O . LEU B 1 162 ? 22.109 7.633 4.363 1 88.38 162 LEU B O 1
ATOM 4810 N N . ARG B 1 163 ? 24.156 8.086 3.646 1 87.81 163 ARG B N 1
ATOM 4811 C CA . ARG B 1 163 ? 23.875 7.469 2.352 1 87.81 163 ARG B CA 1
ATOM 4812 C C . ARG B 1 163 ? 23.516 5.996 2.51 1 87.81 163 ARG B C 1
ATOM 4814 O O . ARG B 1 163 ? 22.562 5.516 1.874 1 87.81 163 ARG B O 1
ATOM 4821 N N . PHE B 1 164 ? 24.203 5.387 3.322 1 87.19 164 PHE B N 1
ATOM 4822 C CA . PHE B 1 164 ? 23.969 3.971 3.559 1 87.19 164 PHE B CA 1
ATOM 4823 C C . PHE B 1 164 ? 22.625 3.762 4.258 1 87.19 164 PHE B C 1
ATOM 4825 O O . PHE B 1 164 ? 21.859 2.867 3.893 1 87.19 164 PHE B O 1
ATOM 4832 N N . GLN B 1 165 ? 22.344 4.531 5.258 1 90.25 165 GLN B N 1
ATOM 4833 C CA . GLN B 1 165 ? 21.109 4.387 6.031 1 90.25 165 GLN B CA 1
ATOM 4834 C C . GLN B 1 165 ? 19.891 4.637 5.168 1 90.25 165 GLN B C 1
ATOM 4836 O O . GLN B 1 165 ? 18.906 3.898 5.246 1 90.25 165 GLN B O 1
ATOM 4841 N N . PHE B 1 166 ? 19.953 5.613 4.348 1 91.25 166 PHE B N 1
ATOM 4842 C CA . PHE B 1 166 ? 18.828 5.906 3.473 1 91.25 166 PHE B CA 1
ATOM 4843 C C . PHE B 1 166 ? 18.672 4.824 2.406 1 91.25 166 PHE B C 1
ATOM 4845 O O . PHE B 1 166 ? 17.562 4.469 2.031 1 91.25 166 PHE B O 1
ATOM 4852 N N . ALA B 1 167 ? 19.766 4.344 1.95 1 89.81 167 ALA B N 1
ATOM 4853 C CA . ALA B 1 167 ? 19.719 3.254 0.981 1 89.81 167 ALA B CA 1
ATOM 4854 C C . ALA B 1 167 ? 19.078 2.01 1.59 1 89.81 167 ALA B C 1
ATOM 4856 O O . ALA B 1 167 ? 18.25 1.351 0.949 1 89.81 167 ALA B O 1
ATOM 4857 N N . GLN B 1 168 ? 19.453 1.764 2.773 1 90.88 168 GLN B N 1
ATOM 4858 C CA . GLN B 1 168 ? 18.906 0.597 3.455 1 90.88 168 GLN B CA 1
ATOM 4859 C C . GLN B 1 168 ? 17.406 0.745 3.674 1 90.88 168 GLN B C 1
ATOM 4861 O O . GLN B 1 168 ? 16.656 -0.233 3.578 1 90.88 168 GLN B O 1
ATOM 4866 N N . LEU B 1 169 ? 17.016 1.918 3.998 1 93.31 169 LEU B N 1
ATOM 4867 C CA . LEU B 1 169 ? 15.586 2.16 4.168 1 93.31 169 LEU B CA 1
ATOM 4868 C C . LEU B 1 169 ? 14.836 1.903 2.863 1 93.31 169 LEU B C 1
ATOM 4870 O O . LEU B 1 169 ? 13.773 1.28 2.869 1 93.31 169 LEU B O 1
ATOM 4874 N N . CYS B 1 170 ? 15.398 2.334 1.792 1 93.44 170 CYS B N 1
ATOM 4875 C CA . CYS B 1 170 ? 14.789 2.133 0.484 1 93.44 170 CYS B CA 1
ATOM 4876 C C . CYS B 1 170 ? 14.711 0.65 0.139 1 93.44 170 CYS B C 1
ATOM 4878 O O . CYS B 1 170 ? 13.672 0.168 -0.322 1 93.44 170 CYS B O 1
ATOM 4880 N N . ILE B 1 171 ? 15.75 -0.018 0.387 1 93.06 171 ILE B N 1
ATOM 4881 C CA . ILE B 1 171 ? 15.82 -1.442 0.078 1 93.06 171 ILE B CA 1
ATOM 4882 C C . ILE B 1 171 ? 14.805 -2.205 0.926 1 93.06 171 ILE B C 1
ATOM 4884 O O . ILE B 1 171 ? 14.078 -3.062 0.416 1 93.06 171 ILE B O 1
ATOM 4888 N N . THR B 1 172 ? 14.789 -1.862 2.166 1 94.69 172 THR B N 1
ATOM 4889 C CA . THR B 1 172 ? 13.859 -2.529 3.072 1 94.69 172 THR B CA 1
ATOM 4890 C C . THR B 1 172 ? 12.43 -2.383 2.58 1 94.69 172 THR B C 1
ATOM 4892 O O . THR B 1 172 ? 11.688 -3.365 2.516 1 94.69 172 THR B O 1
ATOM 4895 N N . HIS B 1 173 ? 12.102 -1.254 2.213 1 96.06 173 HIS B N 1
ATOM 4896 C CA . HIS B 1 173 ? 10.727 -1.019 1.79 1 96.06 173 HIS B CA 1
ATOM 4897 C C . HIS B 1 173 ? 10.438 -1.683 0.448 1 96.06 173 HIS B C 1
ATOM 4899 O O . HIS B 1 173 ? 9.312 -2.123 0.195 1 96.06 173 HIS B O 1
ATOM 4905 N N . MET B 1 174 ? 11.383 -1.757 -0.381 1 95.06 174 MET B N 1
ATOM 4906 C CA . MET B 1 174 ? 11.219 -2.475 -1.642 1 95.06 174 MET B CA 1
ATOM 4907 C C . MET B 1 174 ? 10.992 -3.963 -1.395 1 95.06 174 MET B C 1
ATOM 4909 O O . MET B 1 174 ? 10.133 -4.578 -2.031 1 95.06 174 MET B O 1
ATOM 4913 N N . VAL B 1 175 ? 11.766 -4.504 -0.488 1 94.31 175 VAL B N 1
ATOM 4914 C CA . VAL B 1 175 ? 11.625 -5.918 -0.155 1 94.31 175 VAL B CA 1
ATOM 4915 C C . VAL B 1 175 ? 10.258 -6.164 0.478 1 94.31 175 VAL B C 1
ATOM 4917 O O . VAL B 1 175 ? 9.609 -7.176 0.194 1 94.31 175 VAL B O 1
ATOM 4920 N N . LEU B 1 176 ? 9.859 -5.234 1.296 1 96.25 176 LEU B N 1
ATOM 4921 C CA . LEU B 1 176 ? 8.539 -5.359 1.9 1 96.25 176 LEU B CA 1
ATOM 4922 C C . LEU B 1 176 ? 7.449 -5.359 0.832 1 96.25 176 LEU B C 1
ATOM 4924 O O . LEU B 1 176 ? 6.5 -6.141 0.908 1 96.25 176 LEU B O 1
ATOM 4928 N N . LEU B 1 177 ? 7.594 -4.59 -0.144 1 94.56 177 LEU B N 1
ATOM 4929 C CA . LEU B 1 177 ? 6.605 -4.473 -1.212 1 94.56 177 LEU B CA 1
ATOM 4930 C C . LEU B 1 177 ? 6.594 -5.727 -2.084 1 94.56 177 LEU B C 1
ATOM 4932 O O . LEU B 1 177 ? 5.531 -6.281 -2.367 1 94.56 177 LEU B O 1
ATOM 4936 N N . LEU B 1 178 ? 7.758 -6.199 -2.434 1 92.5 178 LEU B N 1
ATOM 4937 C CA . LEU B 1 178 ? 7.859 -7.258 -3.434 1 92.5 178 LEU B CA 1
ATOM 4938 C C . LEU B 1 178 ? 7.715 -8.633 -2.789 1 92.5 178 LEU B C 1
ATOM 4940 O O . LEU B 1 178 ? 7.395 -9.609 -3.469 1 92.5 178 LEU B O 1
ATOM 4944 N N . THR B 1 179 ? 7.945 -8.695 -1.503 1 93.44 179 THR B N 1
ATOM 4945 C CA . THR B 1 179 ? 7.898 -10.008 -0.87 1 93.44 179 THR B CA 1
ATOM 4946 C C . THR B 1 179 ? 6.73 -10.094 0.11 1 93.44 179 THR B C 1
ATOM 4948 O O . THR B 1 179 ? 5.812 -10.891 -0.079 1 93.44 179 THR B O 1
ATOM 4951 N N . VAL B 1 180 ? 6.695 -9.172 1.02 1 94.06 180 VAL B N 1
ATOM 4952 C CA . VAL B 1 180 ? 5.734 -9.289 2.109 1 94.06 180 VAL B CA 1
ATOM 4953 C C . VAL B 1 180 ? 4.332 -8.969 1.596 1 94.06 180 VAL B C 1
ATOM 4955 O O . VAL B 1 180 ? 3.363 -9.648 1.95 1 94.06 180 VAL B O 1
ATOM 4958 N N . PHE B 1 181 ? 4.184 -7.992 0.84 1 95.31 181 PHE B N 1
ATOM 4959 C CA . PHE B 1 181 ? 2.879 -7.645 0.288 1 95.31 181 PHE B CA 1
ATOM 4960 C C . PHE B 1 181 ? 2.342 -8.773 -0.585 1 95.31 181 PHE B C 1
ATOM 4962 O O . PHE B 1 181 ? 1.174 -9.148 -0.472 1 95.31 181 PHE B O 1
ATOM 4969 N N . GLN B 1 182 ? 3.148 -9.289 -1.415 1 95.88 182 GLN B N 1
ATOM 4970 C CA . GLN B 1 182 ? 2.723 -10.375 -2.293 1 95.88 182 GLN B CA 1
ATOM 4971 C C . GLN B 1 182 ? 2.42 -11.633 -1.494 1 95.88 182 GLN B C 1
ATOM 4973 O O . GLN B 1 182 ? 1.513 -12.398 -1.845 1 95.88 182 GLN B O 1
ATOM 4978 N N . ALA B 1 183 ? 3.217 -11.891 -0.461 1 95.94 183 ALA B N 1
ATOM 4979 C CA . ALA B 1 183 ? 2.932 -13.023 0.414 1 95.94 183 ALA B CA 1
ATOM 4980 C C . ALA B 1 183 ? 1.551 -12.891 1.051 1 95.94 183 ALA B C 1
ATOM 4982 O O . ALA B 1 183 ? 0.833 -13.883 1.204 1 95.94 183 ALA B O 1
ATOM 4983 N N . HIS B 1 184 ? 1.239 -11.703 1.384 1 94.94 184 HIS B N 1
ATOM 4984 C CA . HIS B 1 184 ? -0.082 -11.438 1.941 1 94.94 184 HIS B CA 1
ATOM 4985 C C . HIS B 1 184 ? -1.183 -11.82 0.958 1 94.94 184 HIS B C 1
ATOM 4987 O O . HIS B 1 184 ? -2.18 -12.438 1.347 1 94.94 184 HIS B O 1
ATOM 4993 N N . LEU B 1 185 ? -1.036 -11.5 -0.247 1 95.12 185 LEU B N 1
ATOM 4994 C CA . LEU B 1 185 ? -2.023 -11.844 -1.267 1 95.12 185 LEU B CA 1
ATOM 4995 C C . LEU B 1 185 ? -2.121 -13.352 -1.447 1 95.12 185 LEU B C 1
ATOM 4997 O O . LEU B 1 185 ? -3.209 -13.883 -1.678 1 95.12 185 LEU B O 1
ATOM 5001 N N . ILE B 1 186 ? -1 -14.008 -1.323 1 96.62 186 ILE B N 1
ATOM 5002 C CA . ILE B 1 186 ? -0.974 -15.461 -1.443 1 96.62 186 ILE B CA 1
ATOM 5003 C C . ILE B 1 186 ? -1.752 -16.094 -0.289 1 96.62 186 ILE B C 1
ATOM 5005 O O . ILE B 1 186 ? -2.488 -17.062 -0.483 1 96.62 186 ILE B O 1
ATOM 5009 N N . ILE B 1 187 ? -1.598 -15.539 0.856 1 94.25 187 ILE B N 1
ATOM 5010 C CA . ILE B 1 187 ? -2.33 -16.016 2.021 1 94.25 187 ILE B CA 1
ATOM 5011 C C . ILE B 1 187 ? -3.83 -15.867 1.789 1 94.25 187 ILE B C 1
ATOM 5013 O O . ILE B 1 187 ? -4.609 -16.766 2.117 1 94.25 187 ILE B O 1
ATOM 5017 N N . ASN B 1 188 ? -4.238 -14.789 1.222 1 92.62 188 ASN B N 1
ATOM 5018 C CA . ASN B 1 188 ? -5.648 -14.578 0.916 1 92.62 188 ASN B CA 1
ATOM 5019 C C . ASN B 1 188 ? -6.152 -15.586 -0.117 1 92.62 188 ASN B C 1
ATOM 5021 O O . ASN B 1 188 ? -7.324 -15.969 -0.093 1 92.62 188 ASN B O 1
ATOM 5025 N N . ASN B 1 189 ? -5.281 -15.969 -1.011 1 95.12 189 ASN B N 1
ATOM 5026 C CA . ASN B 1 189 ? -5.656 -17.031 -1.948 1 95.12 189 ASN B CA 1
ATOM 5027 C C . ASN B 1 189 ? -6.02 -18.312 -1.223 1 95.12 189 ASN B C 1
ATOM 5029 O O . ASN B 1 189 ? -6.984 -18.984 -1.591 1 95.12 189 ASN B O 1
ATOM 5033 N N . ILE B 1 190 ? -5.242 -18.625 -0.22 1 93.19 190 ILE B N 1
ATOM 5034 C CA . ILE B 1 190 ? -5.461 -19.844 0.553 1 93.19 190 ILE B CA 1
ATOM 5035 C C . ILE B 1 190 ? -6.816 -19.766 1.257 1 93.19 190 ILE B C 1
ATOM 5037 O O . ILE B 1 190 ? -7.566 -20.75 1.275 1 93.19 190 ILE B O 1
ATOM 5041 N N . PHE B 1 191 ? -7.184 -18.609 1.745 1 88.31 191 PHE B N 1
ATOM 5042 C CA . PHE B 1 191 ? -8.453 -18.422 2.441 1 88.31 191 PHE B CA 1
ATOM 5043 C C . PHE B 1 191 ? -9.625 -18.547 1.474 1 88.31 191 PHE B C 1
ATOM 5045 O O . PHE B 1 191 ? -10.703 -19 1.855 1 88.31 191 PHE B O 1
ATOM 5052 N N . ASN B 1 192 ? -9.445 -18.172 0.225 1 89.25 192 ASN B N 1
ATOM 5053 C CA . ASN B 1 192 ? -10.5 -18.25 -0.776 1 89.25 192 ASN B CA 1
ATOM 5054 C C . ASN B 1 192 ? -10.672 -19.672 -1.305 1 89.25 192 ASN B C 1
ATOM 5056 O O . ASN B 1 192 ? -11.688 -19.984 -1.928 1 89.25 192 ASN B O 1
ATOM 5060 N N . GLY B 1 193 ? -9.711 -20.469 -1.084 1 91.06 193 GLY B N 1
ATOM 5061 C CA . GLY B 1 193 ? -9.664 -21.844 -1.538 1 91.06 193 GLY B CA 1
ATOM 5062 C C . GLY B 1 193 ? -8.258 -22.328 -1.83 1 91.06 193 GLY B C 1
ATOM 5063 O O . GLY B 1 193 ? -7.461 -21.609 -2.441 1 91.06 193 GLY B O 1
ATOM 5064 N N . MET B 1 194 ? -7.988 -23.5 -1.482 1 93.31 194 MET B N 1
ATOM 5065 C CA . MET B 1 194 ? -6.648 -24.062 -1.648 1 93.31 194 MET B CA 1
ATOM 5066 C C . MET B 1 194 ? -6.277 -24.156 -3.125 1 93.31 194 MET B C 1
ATOM 5068 O O . MET B 1 194 ? -5.098 -24.125 -3.475 1 93.31 194 MET B O 1
ATOM 5072 N N . ILE B 1 195 ? -7.273 -24.234 -3.98 1 95.25 195 ILE B N 1
ATOM 5073 C CA . ILE B 1 195 ? -7.043 -24.375 -5.414 1 95.25 195 ILE B CA 1
ATOM 5074 C C . ILE B 1 195 ? -6.336 -23.125 -5.945 1 95.25 195 ILE B C 1
ATOM 5076 O O . ILE B 1 195 ? -5.473 -23.234 -6.82 1 95.25 195 ILE B O 1
ATOM 5080 N N . TRP B 1 196 ? -6.609 -22 -5.355 1 96.06 196 TRP B N 1
ATOM 5081 C CA . TRP B 1 196 ? -6.078 -20.734 -5.844 1 96.06 196 TRP B CA 1
ATOM 5082 C C . TRP B 1 196 ? -4.637 -20.531 -5.395 1 96.06 196 TRP B C 1
ATOM 5084 O O . TRP B 1 196 ? -3.961 -19.609 -5.84 1 96.06 196 TRP B O 1
ATOM 5094 N N . PHE B 1 197 ? -4.227 -21.297 -4.477 1 96.56 197 PHE B N 1
ATOM 5095 C CA . PHE B 1 197 ? -2.828 -21.312 -4.066 1 96.56 197 PHE B CA 1
ATOM 5096 C C . PHE B 1 197 ? -2.064 -22.406 -4.797 1 96.56 197 PHE B C 1
ATOM 5098 O O . PHE B 1 197 ? -1.015 -22.156 -5.391 1 96.56 197 PHE B O 1
ATOM 5105 N N . LEU B 1 198 ? -2.609 -23.594 -4.824 1 96.62 198 LEU B N 1
ATOM 5106 C CA . LEU B 1 198 ? -1.901 -24.766 -5.309 1 96.62 198 LEU B CA 1
ATOM 5107 C C . LEU B 1 198 ? -1.781 -24.75 -6.828 1 96.62 198 LEU B C 1
ATOM 5109 O O . LEU B 1 198 ? -0.728 -25.062 -7.379 1 96.62 198 LEU B O 1
ATOM 5113 N N . MET B 1 199 ? -2.818 -24.375 -7.504 1 97.06 199 MET B N 1
ATOM 5114 C CA . MET B 1 199 ? -2.799 -24.391 -8.969 1 97.06 199 MET B CA 1
ATOM 5115 C C . MET B 1 199 ? -1.718 -23.453 -9.5 1 97.06 199 MET B C 1
ATOM 5117 O O . MET B 1 199 ? -0.881 -23.859 -10.305 1 97.06 199 MET B O 1
ATOM 5121 N N . PRO B 1 200 ? -1.668 -22.203 -9.023 1 97 200 PRO B N 1
ATOM 5122 C CA . PRO B 1 200 ? -0.601 -21.328 -9.492 1 97 200 PRO B CA 1
ATOM 5123 C C . PRO B 1 200 ? 0.793 -21.859 -9.164 1 97 200 PRO B C 1
ATOM 5125 O O . PRO B 1 200 ? 1.717 -21.719 -9.969 1 97 200 PRO B O 1
ATOM 5128 N N . VAL B 1 201 ? 0.956 -22.422 -8.031 1 96.44 201 VAL B N 1
ATOM 5129 C CA . VAL B 1 201 ? 2.256 -22.938 -7.617 1 96.44 201 VAL B CA 1
ATOM 5130 C C . VAL B 1 201 ? 2.691 -24.062 -8.562 1 96.44 201 VAL B C 1
ATOM 5132 O O . VAL B 1 201 ? 3.826 -24.062 -9.047 1 96.44 201 VAL B O 1
ATOM 5135 N N . LEU B 1 202 ? 1.792 -24.953 -8.844 1 96.06 202 LEU B N 1
ATOM 5136 C CA . LEU B 1 202 ? 2.104 -26.094 -9.711 1 96.06 202 LEU B CA 1
ATOM 5137 C C . LEU B 1 202 ? 2.34 -25.625 -11.141 1 96.06 202 LEU B C 1
ATOM 5139 O O . LEU B 1 202 ? 3.16 -26.219 -11.859 1 96.06 202 LEU B O 1
ATOM 5143 N N . MET B 1 203 ? 1.647 -24.625 -11.539 1 97.25 203 MET B N 1
ATOM 5144 C CA . MET B 1 203 ? 1.848 -24.078 -12.883 1 97.25 203 MET B CA 1
ATOM 5145 C C . MET B 1 203 ? 3.258 -23.516 -13.039 1 97.25 203 MET B C 1
ATOM 5147 O O . MET B 1 203 ? 3.908 -23.75 -14.062 1 97.25 203 MET B O 1
ATOM 5151 N N . VAL B 1 204 ? 3.719 -22.797 -12.039 1 96 204 VAL B N 1
ATOM 5152 C CA . VAL B 1 204 ? 5.055 -22.219 -12.086 1 96 204 VAL B CA 1
ATOM 5153 C C . VAL B 1 204 ? 6.102 -23.328 -12.102 1 96 204 VAL B C 1
ATOM 5155 O O . VAL B 1 204 ? 7.07 -23.281 -12.867 1 96 204 VAL B O 1
ATOM 5158 N N . ILE B 1 205 ? 5.906 -24.344 -11.289 1 92.31 205 ILE B N 1
ATOM 5159 C CA . ILE B 1 205 ? 6.828 -25.484 -11.234 1 92.31 205 ILE B CA 1
ATOM 5160 C C . ILE B 1 205 ? 6.871 -26.172 -12.586 1 92.31 205 ILE B C 1
ATOM 5162 O O . ILE B 1 205 ? 7.949 -26.484 -13.102 1 92.31 205 ILE B O 1
ATOM 5166 N N . THR B 1 206 ? 5.695 -26.422 -13.125 1 94.94 206 THR B N 1
ATOM 5167 C CA . THR B 1 206 ? 5.613 -27.062 -14.43 1 94.94 206 THR B CA 1
ATOM 5168 C C . THR B 1 206 ? 6.305 -26.219 -15.492 1 94.94 206 THR B C 1
ATOM 5170 O O . THR B 1 206 ? 7.035 -26.734 -16.344 1 94.94 206 THR B O 1
ATOM 5173 N N . ASN B 1 207 ? 6.117 -24.938 -15.43 1 95.19 207 ASN B N 1
ATOM 5174 C CA . ASN B 1 207 ? 6.727 -24.031 -16.391 1 95.19 207 ASN B CA 1
ATOM 5175 C C . ASN B 1 207 ? 8.25 -24.078 -16.344 1 95.19 207 ASN B C 1
ATOM 5177 O O . ASN B 1 207 ? 8.914 -24.125 -17.375 1 95.19 207 ASN B O 1
ATOM 5181 N N . ASP B 1 208 ? 8.789 -24.078 -15.141 1 90.38 208 ASP B N 1
ATOM 5182 C CA . ASP B 1 208 ? 10.242 -24.125 -14.977 1 90.38 208 ASP B CA 1
ATOM 5183 C C . ASP B 1 208 ? 10.812 -25.422 -15.539 1 90.38 208 ASP B C 1
ATOM 5185 O O . ASP B 1 208 ? 11.852 -25.406 -16.203 1 90.38 208 ASP B O 1
ATOM 5189 N N . ILE B 1 209 ? 10.141 -26.5 -15.297 1 89.19 209 ILE B N 1
ATOM 5190 C CA . ILE B 1 209 ? 10.594 -27.812 -15.758 1 89.19 209 ILE B CA 1
ATOM 5191 C C . ILE B 1 209 ? 10.578 -27.859 -17.281 1 89.19 209 ILE B C 1
ATOM 5193 O O . ILE B 1 209 ? 11.562 -28.25 -17.906 1 89.19 209 ILE B O 1
ATOM 5197 N N . PHE B 1 210 ? 9.508 -27.438 -17.828 1 94.06 210 PHE B N 1
ATOM 5198 C CA . PHE B 1 210 ? 9.359 -27.578 -19.266 1 94.06 210 PHE B CA 1
ATOM 5199 C C . PHE B 1 210 ? 10.148 -26.484 -20 1 94.06 210 PHE B C 1
ATOM 5201 O O . PHE B 1 210 ? 10.523 -26.656 -21.156 1 94.06 210 PHE B O 1
ATOM 5208 N N . ALA B 1 211 ? 10.352 -25.375 -19.359 1 91.94 211 ALA B N 1
ATOM 5209 C CA . ALA B 1 211 ? 11.25 -24.375 -19.938 1 91.94 211 ALA B CA 1
ATOM 5210 C C . ALA B 1 211 ? 12.672 -24.922 -20.062 1 91.94 211 ALA B C 1
ATOM 5212 O O . ALA B 1 211 ? 13.344 -24.688 -21.062 1 91.94 211 ALA B O 1
ATOM 5213 N N . TYR B 1 212 ? 13.039 -25.625 -19.062 1 87.06 212 TYR B N 1
ATOM 5214 C CA . TYR B 1 212 ? 14.359 -26.234 -19.062 1 87.06 212 TYR B CA 1
ATOM 5215 C C . TYR B 1 212 ? 14.445 -27.344 -20.125 1 87.06 212 TYR B C 1
ATOM 5217 O O . TYR B 1 212 ? 15.375 -27.375 -20.922 1 87.06 212 TYR B O 1
ATOM 5225 N N . LEU B 1 213 ? 13.445 -28.203 -20.203 1 90.62 213 LEU B N 1
ATOM 5226 C CA . LEU B 1 213 ? 13.438 -29.328 -21.109 1 90.62 213 LEU B CA 1
ATOM 5227 C C . LEU B 1 213 ? 13.352 -28.875 -22.562 1 90.62 213 LEU B C 1
ATOM 5229 O O . LEU B 1 213 ? 14.117 -29.328 -23.406 1 90.62 213 LEU B O 1
ATOM 5233 N N . CYS B 1 214 ? 12.461 -27.969 -22.828 1 92.31 214 CYS B N 1
ATOM 5234 C CA . CYS B 1 214 ? 12.312 -27.453 -24.188 1 92.31 214 CYS B CA 1
ATOM 5235 C C . CYS B 1 214 ? 13.5 -26.562 -24.562 1 92.31 214 CYS B C 1
ATOM 5237 O O . CYS B 1 214 ? 13.883 -26.5 -25.734 1 92.31 214 CYS B O 1
ATOM 5239 N N . GLY B 1 215 ? 14.047 -25.906 -23.625 1 89.88 215 GLY B N 1
ATOM 5240 C CA . GLY B 1 215 ? 15.211 -25.062 -23.875 1 89.88 215 GLY B CA 1
ATOM 5241 C C . GLY B 1 215 ? 16.438 -25.859 -24.281 1 89.88 215 GLY B C 1
ATOM 5242 O O . GLY B 1 215 ? 17.156 -25.469 -25.203 1 89.88 215 GLY B O 1
ATOM 5243 N N . ILE B 1 216 ? 16.656 -26.953 -23.672 1 87.69 216 ILE B N 1
ATOM 5244 C CA . ILE B 1 216 ? 17.812 -27.766 -23.984 1 87.69 216 ILE B CA 1
ATOM 5245 C C . ILE B 1 216 ? 17.578 -28.531 -25.281 1 87.69 216 ILE B C 1
ATOM 5247 O O . ILE B 1 216 ? 18.516 -28.734 -26.062 1 87.69 216 ILE B O 1
ATOM 5251 N N . THR B 1 217 ? 16.422 -28.875 -25.578 1 90.12 217 THR B N 1
ATOM 5252 C CA . THR B 1 217 ? 16.109 -29.688 -26.75 1 90.12 217 THR B CA 1
ATOM 5253 C C . THR B 1 217 ? 16 -28.812 -28 1 90.12 217 THR B C 1
ATOM 5255 O O . THR B 1 217 ? 16.531 -29.172 -29.047 1 90.12 217 THR B O 1
ATOM 5258 N N . PHE B 1 218 ? 15.336 -27.641 -27.844 1 90.31 218 PHE B N 1
ATOM 5259 C CA . PHE B 1 218 ? 15.023 -26.844 -29.031 1 90.31 218 PHE B CA 1
ATOM 5260 C C . PHE B 1 218 ? 15.688 -25.484 -28.953 1 90.31 218 PHE B C 1
ATOM 5262 O O . PHE B 1 218 ? 15.609 -24.688 -29.891 1 90.31 218 PHE B O 1
ATOM 5269 N N . GLY B 1 219 ? 16.312 -25.172 -27.844 1 86.5 219 GLY B N 1
ATOM 5270 C CA . GLY B 1 219 ? 16.797 -23.828 -27.578 1 86.5 219 GLY B CA 1
ATOM 5271 C C . GLY B 1 219 ? 17.859 -23.375 -28.562 1 86.5 219 GLY B C 1
ATOM 5272 O O . GLY B 1 219 ? 18.812 -24.094 -28.812 1 86.5 219 GLY B O 1
ATOM 5273 N N . LYS B 1 220 ? 17.672 -22.172 -29.328 1 87.81 220 LYS B N 1
ATOM 5274 C CA . LYS B 1 220 ? 18.641 -21.609 -30.266 1 87.81 220 LYS B CA 1
ATOM 5275 C C . LYS B 1 220 ? 18.797 -20.109 -30.047 1 87.81 220 LYS B C 1
ATOM 5277 O O . LYS B 1 220 ? 19.891 -19.562 -30.203 1 87.81 220 LYS B O 1
ATOM 5282 N N . THR B 1 221 ? 17.734 -19.469 -29.625 1 89.31 221 THR B N 1
ATOM 5283 C CA . THR B 1 221 ? 17.719 -18.016 -29.531 1 89.31 221 THR B CA 1
ATOM 5284 C C . THR B 1 221 ? 17.641 -17.562 -28.078 1 89.31 221 THR B C 1
ATOM 5286 O O . THR B 1 221 ? 16.75 -17.984 -27.344 1 89.31 221 THR B O 1
ATOM 5289 N N . GLN B 1 222 ? 18.531 -16.688 -27.734 1 87.75 222 GLN B N 1
ATOM 5290 C CA . GLN B 1 222 ? 18.562 -16.156 -26.375 1 87.75 222 GLN B CA 1
ATOM 5291 C C . GLN B 1 222 ? 17.375 -15.242 -26.109 1 87.75 222 GLN B C 1
ATOM 5293 O O . GLN B 1 222 ? 16.984 -14.453 -26.984 1 87.75 222 GLN B O 1
ATOM 5298 N N . LEU B 1 223 ? 16.766 -15.352 -24.922 1 84.44 223 LEU B N 1
ATOM 5299 C CA . LEU B 1 223 ? 15.57 -14.586 -24.578 1 84.44 223 LEU B CA 1
ATOM 5300 C C . LEU B 1 223 ? 15.945 -13.219 -24.016 1 84.44 223 LEU B C 1
ATOM 5302 O O . LEU B 1 223 ? 15.453 -12.195 -24.5 1 84.44 223 LEU B O 1
ATOM 5306 N N . ILE B 1 224 ? 16.75 -13.125 -23 1 80.31 224 ILE B N 1
ATOM 5307 C CA . ILE B 1 224 ? 17.125 -11.891 -22.328 1 80.31 224 ILE B CA 1
ATOM 5308 C C . ILE B 1 224 ? 18.609 -11.906 -22.016 1 80.31 224 ILE B C 1
ATOM 5310 O O . ILE B 1 224 ? 19.203 -12.961 -21.766 1 80.31 224 ILE B O 1
ATOM 5314 N N . ALA B 1 225 ? 19.281 -10.758 -22 1 78.81 225 ALA B N 1
ATOM 5315 C CA . ALA B 1 225 ? 20.734 -10.617 -21.875 1 78.81 225 ALA B CA 1
ATOM 5316 C C . ALA B 1 225 ? 21.188 -10.953 -20.469 1 78.81 225 ALA B C 1
ATOM 5318 O O . ALA B 1 225 ? 22.297 -11.461 -20.266 1 78.81 225 ALA B O 1
ATOM 5319 N N . ILE B 1 226 ? 20.297 -10.727 -19.516 1 78.81 226 ILE B N 1
ATOM 5320 C CA . ILE B 1 226 ? 20.672 -10.883 -18.109 1 78.81 226 ILE B CA 1
ATOM 5321 C C . ILE B 1 226 ? 20.766 -12.367 -17.766 1 78.81 226 ILE B C 1
ATOM 5323 O O . ILE B 1 226 ? 21.5 -12.758 -16.859 1 78.81 226 ILE B O 1
ATOM 5327 N N . SER B 1 227 ? 19.984 -13.203 -18.516 1 79.56 227 SER B N 1
ATOM 5328 C CA . SER B 1 227 ? 19.984 -14.648 -18.328 1 79.56 227 SER B CA 1
ATOM 5329 C C . SER B 1 227 ? 20.281 -15.367 -19.641 1 79.56 227 SER B C 1
ATOM 5331 O O . SER B 1 227 ? 19.359 -15.82 -20.328 1 79.56 227 SER B O 1
ATOM 5333 N N . PRO B 1 228 ? 21.469 -15.617 -19.859 1 80.06 228 PRO B N 1
ATOM 5334 C CA . PRO B 1 228 ? 21.875 -16.141 -21.156 1 80.06 228 PRO B CA 1
ATOM 5335 C C . PRO B 1 228 ? 21.391 -17.578 -21.391 1 80.06 228 PRO B C 1
ATOM 5337 O O . PRO B 1 228 ? 21.297 -18.016 -22.547 1 80.06 228 PRO B O 1
ATOM 5340 N N . LYS B 1 229 ? 21.094 -18.281 -20.406 1 80.19 229 LYS B N 1
ATOM 5341 C CA . LYS B 1 229 ? 20.703 -19.688 -20.547 1 80.19 229 LYS B CA 1
ATOM 5342 C C . LYS B 1 229 ? 19.234 -19.828 -20.922 1 80.19 229 LYS B C 1
ATOM 5344 O O . LYS B 1 229 ? 18.797 -20.891 -21.359 1 80.19 229 LYS B O 1
ATOM 5349 N N . LYS B 1 230 ? 18.547 -18.75 -20.875 1 84.44 230 LYS B N 1
ATOM 5350 C CA . LYS B 1 230 ? 17.125 -18.812 -21.203 1 84.44 230 LYS B CA 1
ATOM 5351 C C . LYS B 1 230 ? 16.906 -18.547 -22.703 1 84.44 230 LYS B C 1
ATOM 5353 O O . LYS B 1 230 ? 17.516 -17.656 -23.281 1 84.44 230 LYS B O 1
ATOM 5358 N N . THR B 1 231 ? 16.062 -19.422 -23.281 1 90.5 231 THR B N 1
ATOM 5359 C CA . THR B 1 231 ? 15.859 -19.359 -24.719 1 90.5 231 THR B CA 1
ATOM 5360 C C . THR B 1 231 ? 14.391 -19.078 -25.047 1 90.5 231 THR B C 1
ATOM 5362 O O . THR B 1 231 ? 13.516 -19.359 -24.219 1 90.5 231 THR B O 1
ATOM 5365 N N . VAL B 1 232 ? 14.133 -18.531 -26.234 1 91.88 232 VAL B N 1
ATOM 5366 C CA . VAL B 1 232 ? 12.789 -18.219 -26.688 1 91.88 232 VAL B CA 1
ATOM 5367 C C . VAL B 1 232 ? 12.008 -19.5 -26.922 1 91.88 232 VAL B C 1
ATOM 5369 O O . VAL B 1 232 ? 10.82 -19.594 -26.594 1 91.88 232 VAL B O 1
ATOM 5372 N N . GLU B 1 233 ? 12.703 -20.531 -27.5 1 92.81 233 GLU B N 1
ATOM 5373 C CA . GLU B 1 233 ? 12.07 -21.812 -27.766 1 92.81 233 GLU B CA 1
ATOM 5374 C C . GLU B 1 233 ? 11.633 -22.484 -26.453 1 92.81 233 GLU B C 1
ATOM 5376 O O . GLU B 1 233 ? 10.562 -23.094 -26.391 1 92.81 233 GLU B O 1
ATOM 5381 N N . GLY B 1 234 ? 12.445 -22.344 -25.484 1 92.31 234 GLY B N 1
ATOM 5382 C CA . GLY B 1 234 ? 12.062 -22.859 -24.172 1 92.31 234 GLY B CA 1
ATOM 5383 C C . GLY B 1 234 ? 10.891 -22.109 -23.562 1 92.31 234 GLY B C 1
ATOM 5384 O O . GLY B 1 234 ? 10.023 -22.719 -22.938 1 92.31 234 GLY B O 1
ATOM 5385 N N . PHE B 1 235 ? 10.914 -20.875 -23.844 1 92.31 235 PHE B N 1
ATOM 5386 C CA . PHE B 1 235 ? 9.867 -20.016 -23.328 1 92.31 235 PHE B CA 1
ATOM 5387 C C . PHE B 1 235 ? 8.516 -20.359 -23.969 1 92.31 235 PHE B C 1
ATOM 5389 O O . PHE B 1 235 ? 7.52 -20.516 -23.25 1 92.31 235 PHE B O 1
ATOM 5396 N N . VAL B 1 236 ? 8.453 -20.562 -25.234 1 94.06 236 VAL B N 1
ATOM 5397 C CA . VAL B 1 236 ? 7.223 -20.875 -25.953 1 94.06 236 VAL B CA 1
ATOM 5398 C C . VAL B 1 236 ? 6.801 -22.312 -25.672 1 94.06 236 VAL B C 1
ATOM 5400 O O . VAL B 1 236 ? 5.613 -22.594 -25.484 1 94.06 236 VAL B O 1
ATOM 5403 N N . GLY B 1 237 ? 7.762 -23.172 -25.688 1 94.81 237 GLY B N 1
ATOM 5404 C CA . GLY B 1 237 ? 7.465 -24.562 -25.344 1 94.81 237 GLY B CA 1
ATOM 5405 C C . GLY B 1 237 ? 6.883 -24.719 -23.953 1 94.81 237 GLY B C 1
ATOM 5406 O O . GLY B 1 237 ? 5.938 -25.484 -23.75 1 94.81 237 GLY B O 1
ATOM 5407 N N . ALA B 1 238 ? 7.43 -24.016 -23.016 1 96 238 ALA B N 1
ATOM 5408 C CA . ALA B 1 238 ? 6.918 -24.047 -21.656 1 96 238 ALA B CA 1
ATOM 5409 C C . ALA B 1 238 ? 5.488 -23.531 -21.594 1 96 238 ALA B C 1
ATOM 5411 O O . ALA B 1 238 ? 4.668 -24.031 -20.812 1 96 238 ALA B O 1
ATOM 5412 N N . TRP B 1 239 ? 5.195 -22.531 -22.375 1 97.19 239 TRP B N 1
ATOM 5413 C CA . TRP B 1 239 ? 3.855 -21.953 -22.391 1 97.19 239 TRP B CA 1
ATOM 5414 C C . TRP B 1 239 ? 2.82 -23 -22.828 1 97.19 239 TRP B C 1
ATOM 5416 O O . TRP B 1 239 ? 1.756 -23.109 -22.203 1 97.19 239 TRP B O 1
ATOM 5426 N N . ILE B 1 240 ? 3.117 -23.766 -23.812 1 97.31 240 ILE B N 1
ATOM 5427 C CA . ILE B 1 240 ? 2.203 -24.781 -24.328 1 97.31 240 ILE B CA 1
ATOM 5428 C C . ILE B 1 240 ? 1.984 -25.875 -23.281 1 97.31 240 ILE B C 1
ATOM 5430 O O . ILE B 1 240 ? 0.843 -26.219 -22.984 1 97.31 240 ILE B O 1
ATOM 5434 N N . PHE B 1 241 ? 3.027 -26.328 -22.734 1 97.31 241 PHE B N 1
ATOM 5435 C CA . PHE B 1 241 ? 2.916 -27.438 -21.766 1 97.31 241 PHE B CA 1
ATOM 5436 C C . PHE B 1 241 ? 2.285 -26.953 -20.469 1 97.31 241 PHE B C 1
ATOM 5438 O O . PHE B 1 241 ? 1.562 -27.703 -19.812 1 97.31 241 PHE B O 1
ATOM 5445 N N . THR B 1 242 ? 2.582 -25.719 -20.062 1 97.81 242 THR B N 1
ATOM 5446 C CA . THR B 1 242 ? 1.952 -25.172 -18.859 1 97.81 242 THR B CA 1
ATOM 5447 C C . THR B 1 242 ? 0.45 -25 -19.078 1 97.81 242 THR B C 1
ATOM 5449 O O . THR B 1 242 ? -0.339 -25.219 -18.156 1 97.81 242 THR B O 1
ATOM 5452 N N . SER B 1 243 ? 0.079 -24.594 -20.281 1 98.06 243 SER B N 1
ATOM 5453 C CA . SER B 1 243 ? -1.339 -24.469 -20.609 1 98.06 243 SER B CA 1
ATOM 5454 C C . SER B 1 243 ? -2.045 -25.828 -20.531 1 98.06 243 SER B C 1
ATOM 5456 O O . SER B 1 243 ? -3.141 -25.922 -19.984 1 98.06 243 SER B O 1
ATOM 5458 N N . LEU B 1 244 ? -1.431 -26.828 -21.031 1 97.75 244 LEU B N 1
ATOM 5459 C CA . LEU B 1 244 ? -1.996 -28.172 -20.953 1 97.75 244 LEU B CA 1
ATOM 5460 C C . LEU B 1 244 ? -2.08 -28.656 -19.516 1 97.75 244 LEU B C 1
ATOM 5462 O O . LEU B 1 244 ? -3.084 -29.25 -19.109 1 97.75 244 LEU B O 1
ATOM 5466 N N . ALA B 1 245 ? -1.031 -28.406 -18.844 1 97.19 245 ALA B N 1
ATOM 5467 C CA . ALA B 1 245 ? -1.023 -28.781 -17.422 1 97.19 245 ALA B CA 1
ATOM 5468 C C . ALA B 1 245 ? -2.105 -28.016 -16.656 1 97.19 245 ALA B C 1
ATOM 5470 O O . ALA B 1 245 ? -2.719 -28.562 -15.742 1 97.19 245 ALA B O 1
ATOM 5471 N N . GLY B 1 246 ? -2.23 -26.719 -17.031 1 97.25 246 GLY B N 1
ATOM 5472 C CA . GLY B 1 246 ? -3.275 -25.938 -16.391 1 97.25 246 GLY B CA 1
ATOM 5473 C C . GLY B 1 246 ? -4.656 -26.547 -16.547 1 97.25 246 GLY B C 1
ATOM 5474 O O . GLY B 1 246 ? -5.438 -26.578 -15.594 1 97.25 246 GLY B O 1
ATOM 5475 N N . LEU B 1 247 ? -4.965 -27.078 -17.719 1 97.06 247 LEU B N 1
ATOM 5476 C CA . LEU B 1 247 ? -6.25 -27.719 -17.969 1 97.06 247 LEU B CA 1
ATOM 5477 C C . LEU B 1 247 ? -6.395 -29 -17.141 1 97.06 247 LEU B C 1
ATOM 5479 O O . LEU B 1 247 ? -7.453 -29.234 -16.547 1 97.06 247 LEU B O 1
ATOM 5483 N N . LEU B 1 248 ? -5.363 -29.734 -17.031 1 97.25 248 LEU B N 1
ATOM 5484 C CA . LEU B 1 248 ? -5.379 -30.969 -16.25 1 97.25 248 LEU B CA 1
ATOM 5485 C C . LEU B 1 248 ? -5.535 -30.672 -14.766 1 97.25 248 LEU B C 1
ATOM 5487 O O . LEU B 1 248 ? -6.301 -31.328 -14.062 1 97.25 248 LEU B O 1
ATOM 5491 N N . LEU B 1 249 ? -4.797 -29.688 -14.352 1 97 249 LEU B N 1
ATOM 5492 C CA . LEU B 1 249 ? -4.863 -29.297 -12.953 1 97 249 LEU B CA 1
ATOM 5493 C C . LEU B 1 249 ? -6.258 -28.797 -12.594 1 97 249 LEU B C 1
ATOM 5495 O O . LEU B 1 249 ? -6.773 -29.094 -11.516 1 97 249 LEU B O 1
ATOM 5499 N N . ALA B 1 250 ? -6.777 -27.984 -13.5 1 96.44 250 ALA B N 1
ATOM 5500 C CA . ALA B 1 250 ? -8.133 -27.5 -13.266 1 96.44 250 ALA B CA 1
ATOM 5501 C C . ALA B 1 250 ? -9.117 -28.656 -13.133 1 96.44 250 ALA B C 1
ATOM 5503 O O . ALA B 1 250 ? -10 -28.625 -12.266 1 96.44 250 ALA B O 1
ATOM 5504 N N . LYS B 1 251 ? -9.008 -29.672 -13.93 1 95.31 251 LYS B N 1
ATOM 5505 C CA . LYS B 1 251 ? -9.898 -30.828 -13.898 1 95.31 251 LYS B CA 1
ATOM 5506 C C . LYS B 1 251 ? -9.727 -31.625 -12.602 1 95.31 251 LYS B C 1
ATOM 5508 O O . LYS B 1 251 ? -10.711 -31.953 -11.945 1 95.31 251 LYS B O 1
ATOM 5513 N N . VAL B 1 252 ? -8.547 -31.812 -12.18 1 95.62 252 VAL B N 1
ATOM 5514 C CA . VAL B 1 252 ? -8.25 -32.688 -11.039 1 95.62 252 VAL B CA 1
ATOM 5515 C C . VAL B 1 252 ? -8.562 -31.938 -9.742 1 95.62 252 VAL B C 1
ATOM 5517 O O . VAL B 1 252 ? -9.227 -32.469 -8.852 1 95.62 252 VAL B O 1
ATOM 5520 N N . LEU B 1 253 ? -8.156 -30.719 -9.641 1 95.12 253 LEU B N 1
ATOM 5521 C CA . LEU B 1 253 ? -8.289 -29.984 -8.391 1 95.12 253 LEU B CA 1
ATOM 5522 C C . LEU B 1 253 ? -9.734 -29.531 -8.18 1 95.12 253 LEU B C 1
ATOM 5524 O O . LEU B 1 253 ? -10.195 -29.438 -7.035 1 95.12 253 LEU B O 1
ATOM 5528 N N . SER B 1 254 ? -10.414 -29.25 -9.227 1 93.44 254 SER B N 1
ATOM 5529 C CA . SER B 1 254 ? -11.781 -28.781 -9.094 1 93.44 254 SER B CA 1
ATOM 5530 C C . SER B 1 254 ? -12.719 -29.906 -8.688 1 93.44 254 SER B C 1
ATOM 5532 O O . SER B 1 254 ? -13.875 -29.672 -8.32 1 93.44 254 SER B O 1
ATOM 5534 N N . ALA B 1 255 ? -12.297 -31.125 -8.656 1 91.5 255 ALA B N 1
ATOM 5535 C CA . ALA B 1 255 ? -13.125 -32.281 -8.328 1 91.5 255 ALA B CA 1
ATOM 5536 C C . ALA B 1 255 ? -13.203 -32.5 -6.82 1 91.5 255 ALA B C 1
ATOM 5538 O O . ALA B 1 255 ? -14.078 -33.219 -6.336 1 91.5 255 ALA B O 1
ATOM 5539 N N . TYR B 1 256 ? -12.32 -31.828 -6.098 1 90.94 256 TYR B N 1
ATOM 5540 C CA . TYR B 1 256 ? -12.273 -32.031 -4.652 1 90.94 256 TYR B CA 1
ATOM 5541 C C . TYR B 1 256 ? -12.773 -30.797 -3.91 1 90.94 256 TYR B C 1
ATOM 5543 O O . TYR B 1 256 ? -12.227 -29.703 -4.074 1 90.94 256 TYR B O 1
ATOM 5551 N N . ASP B 1 257 ? -13.648 -31 -3.002 1 89.5 257 ASP B N 1
ATOM 5552 C CA . ASP B 1 257 ? -14.25 -29.906 -2.244 1 89.5 257 ASP B CA 1
ATOM 5553 C C . ASP B 1 257 ? -13.227 -29.266 -1.321 1 89.5 257 ASP B C 1
ATOM 5555 O O . ASP B 1 257 ? -13.289 -28.047 -1.066 1 89.5 257 ASP B O 1
ATOM 5559 N N . TYR B 1 258 ? -12.305 -30.062 -0.894 1 89.5 258 TYR B N 1
ATOM 5560 C CA . TYR B 1 258 ? -11.25 -29.547 -0.027 1 89.5 258 TYR B CA 1
ATOM 5561 C C . TYR B 1 258 ? -10.461 -28.438 -0.728 1 89.5 258 TYR B C 1
ATOM 5563 O O . TYR B 1 258 ? -9.984 -27.5 -0.084 1 89.5 258 TYR B O 1
ATOM 5571 N N . MET B 1 259 ? -10.406 -28.516 -2.025 1 91.88 259 MET B N 1
ATOM 5572 C CA . MET B 1 259 ? -9.602 -27.594 -2.814 1 91.88 259 MET B CA 1
ATOM 5573 C C . MET B 1 259 ? -10.414 -26.359 -3.195 1 91.88 259 MET B C 1
ATOM 5575 O O . MET B 1 259 ? -9.875 -25.25 -3.266 1 91.88 259 MET B O 1
ATOM 5579 N N . ILE B 1 260 ? -11.672 -26.484 -3.348 1 90.5 260 ILE B N 1
ATOM 5580 C CA . ILE B 1 260 ? -12.453 -25.406 -3.965 1 90.5 260 ILE B CA 1
ATOM 5581 C C . ILE B 1 260 ? -13.172 -24.609 -2.883 1 90.5 260 ILE B C 1
ATOM 5583 O O . ILE B 1 260 ? -13.469 -23.422 -3.076 1 90.5 260 ILE B O 1
ATOM 5587 N N . CYS B 1 261 ? -13.375 -25.172 -1.704 1 86 261 CYS B N 1
ATOM 5588 C CA . CYS B 1 261 ? -14.172 -24.516 -0.668 1 86 261 CYS B CA 1
ATOM 5589 C C . CYS B 1 261 ? -13.328 -23.5 0.103 1 86 261 CYS B C 1
ATOM 5591 O O . CYS B 1 261 ? -12.188 -23.781 0.468 1 86 261 CYS B O 1
ATOM 5593 N N . PRO B 1 262 ? -13.844 -22.281 0.271 1 84.19 262 PRO B N 1
ATOM 5594 C CA . PRO B 1 262 ? -13.156 -21.297 1.105 1 84.19 262 PRO B CA 1
ATOM 5595 C C . PRO B 1 262 ? -13.055 -21.734 2.566 1 84.19 262 PRO B C 1
ATOM 5597 O O . PRO B 1 262 ? -13.805 -22.594 3.012 1 84.19 262 PRO B O 1
ATOM 5600 N N . VAL B 1 263 ? -12.141 -21.109 3.238 1 78.25 263 VAL B N 1
ATOM 5601 C CA . VAL B 1 263 ? -11.859 -21.5 4.617 1 78.25 263 VAL B CA 1
ATOM 5602 C C . VAL B 1 263 ? -12.922 -20.922 5.543 1 78.25 263 VAL B C 1
ATOM 5604 O O . VAL B 1 263 ? -13.219 -19.719 5.484 1 78.25 263 VAL B O 1
ATOM 5607 N N . THR B 1 264 ? -13.602 -21.703 6.215 1 67.44 264 THR B N 1
ATOM 5608 C CA . THR B 1 264 ? -14.539 -21.234 7.238 1 67.44 264 THR B CA 1
ATOM 5609 C C . THR B 1 264 ? -13.961 -21.453 8.633 1 67.44 264 THR B C 1
ATOM 5611 O O . THR B 1 264 ? -14.219 -20.656 9.539 1 67.44 264 THR B O 1
ATOM 5614 N N . ASP B 1 265 ? -13.227 -22.516 8.656 1 69.06 265 ASP B N 1
ATOM 5615 C CA . ASP B 1 265 ? -12.578 -22.875 9.922 1 69.06 265 ASP B CA 1
ATOM 5616 C C . ASP B 1 265 ? -11.109 -23.219 9.711 1 69.06 265 ASP B C 1
ATOM 5618 O O . ASP B 1 265 ? -10.742 -23.766 8.672 1 69.06 265 ASP B O 1
ATOM 5622 N N . LEU B 1 266 ? -10.281 -22.766 10.547 1 69.62 266 LEU B N 1
ATOM 5623 C CA . LEU B 1 266 ? -8.844 -22.938 10.383 1 69.62 266 LEU B CA 1
ATOM 5624 C C . LEU B 1 266 ? -8.414 -24.359 10.727 1 69.62 266 LEU B C 1
ATOM 5626 O O . LEU B 1 266 ? -7.312 -24.781 10.359 1 69.62 266 LEU B O 1
ATOM 5630 N N . GLU B 1 267 ? -9.336 -25.062 11.328 1 73.12 267 GLU B N 1
ATOM 5631 C CA . GLU B 1 267 ? -8.906 -26.391 11.789 1 73.12 267 GLU B CA 1
ATOM 5632 C C . GLU B 1 267 ? -9.25 -27.469 10.766 1 73.12 267 GLU B C 1
ATOM 5634 O O . GLU B 1 267 ? -8.992 -28.656 11 1 73.12 267 GLU B O 1
ATOM 5639 N N . VAL B 1 268 ? -9.562 -27.109 9.609 1 78.38 268 VAL B N 1
ATOM 5640 C CA . VAL B 1 268 ? -9.992 -28.094 8.617 1 78.38 268 VAL B CA 1
ATOM 5641 C C . VAL B 1 268 ? -8.773 -28.703 7.938 1 78.38 268 VAL B C 1
ATOM 5643 O O . VAL B 1 268 ? -7.777 -28.016 7.695 1 78.38 268 VAL B O 1
ATOM 5646 N N . ASN B 1 269 ? -8.711 -30.031 7.879 1 82.88 269 ASN B N 1
ATOM 5647 C CA . ASN B 1 269 ? -7.684 -30.766 7.152 1 82.88 269 ASN B CA 1
ATOM 5648 C C . ASN B 1 269 ? -8.273 -31.547 5.973 1 82.88 269 ASN B C 1
ATOM 5650 O O . ASN B 1 269 ? -9.469 -31.453 5.699 1 82.88 269 ASN B O 1
ATOM 5654 N N . VAL B 1 270 ? -7.445 -32.25 5.215 1 82.69 270 VAL B N 1
ATOM 5655 C CA . VAL B 1 270 ? -7.859 -32.969 4.004 1 82.69 270 VAL B CA 1
ATOM 5656 C C . VAL B 1 270 ? -8.852 -34.062 4.359 1 82.69 270 VAL B C 1
ATOM 5658 O O . VAL B 1 270 ? -9.719 -34.406 3.555 1 82.69 270 VAL B O 1
ATOM 5661 N N . PHE B 1 271 ? -8.773 -34.5 5.562 1 81.69 271 PHE B N 1
ATOM 5662 C CA . PHE B 1 271 ? -9.617 -35.594 5.98 1 81.69 271 PHE B CA 1
ATOM 5663 C C . PHE B 1 271 ? -10.93 -35.094 6.57 1 81.69 271 PHE B C 1
ATOM 5665 O O . PHE B 1 271 ? -11.836 -35.875 6.859 1 81.69 271 PHE B O 1
ATOM 5672 N N . SER B 1 272 ? -10.969 -33.781 6.605 1 80.88 272 SER B N 1
ATOM 5673 C CA . SER B 1 272 ? -12.219 -33.219 7.098 1 80.88 272 SER B CA 1
ATOM 5674 C C . SER B 1 272 ? -13.25 -33.125 5.984 1 80.88 272 SER B C 1
ATOM 5676 O O . SER B 1 272 ? -12.898 -33 4.809 1 80.88 272 SER B O 1
ATOM 5678 N N . HIS B 1 273 ? -14.43 -33.531 6.184 1 77.06 273 HIS B N 1
ATOM 5679 C CA . HIS B 1 273 ? -15.5 -33.438 5.195 1 77.06 273 HIS B CA 1
ATOM 5680 C C . HIS B 1 273 ? -16.031 -32.031 5.059 1 77.06 273 HIS B C 1
ATOM 5682 O O . HIS B 1 273 ? -16.938 -31.609 5.785 1 77.06 273 HIS B O 1
ATOM 5688 N N . LEU B 1 274 ? -15.266 -31.25 4.309 1 77.06 274 LEU B N 1
ATOM 5689 C CA . LEU B 1 274 ? -15.688 -29.875 4.039 1 77.06 274 LEU B CA 1
ATOM 5690 C C . LEU B 1 274 ? -16.688 -29.828 2.885 1 77.06 274 LEU B C 1
ATOM 5692 O O . LEU B 1 274 ? -16.469 -30.469 1.852 1 77.06 274 LEU B O 1
ATOM 5696 N N . THR B 1 275 ? -17.875 -29.344 3.125 1 78.38 275 THR B N 1
ATOM 5697 C CA . THR B 1 275 ? -18.859 -29.125 2.068 1 78.38 275 THR B CA 1
ATOM 5698 C C . THR B 1 275 ? -19.219 -27.656 1.957 1 78.38 275 THR B C 1
ATOM 5700 O O . THR B 1 275 ? -19.266 -26.938 2.963 1 78.38 275 THR B O 1
ATOM 5703 N N . CYS B 1 276 ? -19.156 -27.25 0.761 1 77.19 276 CYS B N 1
ATOM 5704 C CA . CYS B 1 276 ? -19.547 -25.859 0.534 1 77.19 276 CYS B CA 1
ATOM 5705 C C . CYS B 1 276 ? -20.375 -25.719 -0.74 1 77.19 276 CYS B C 1
ATOM 5707 O O . CYS B 1 276 ? -20.484 -26.672 -1.513 1 77.19 276 CYS B O 1
ATOM 5709 N N . GLU B 1 277 ? -21.094 -24.562 -0.75 1 77.38 277 GLU B N 1
ATOM 5710 C CA . GLU B 1 277 ? -21.734 -24.234 -2.016 1 77.38 277 GLU B CA 1
ATOM 5711 C C . GLU B 1 277 ? -20.719 -23.906 -3.096 1 77.38 277 GLU B C 1
ATOM 5713 O O . GLU B 1 277 ? -19.922 -22.984 -2.941 1 77.38 277 GLU B O 1
ATOM 5718 N N . LYS B 1 278 ? -20.797 -24.703 -4.082 1 82.31 278 LYS B N 1
ATOM 5719 C CA . LYS B 1 278 ? -19.781 -24.594 -5.117 1 82.31 278 LYS B CA 1
ATOM 5720 C C . LYS B 1 278 ? -19.953 -23.312 -5.93 1 82.31 278 LYS B C 1
ATOM 5722 O O . LYS B 1 278 ? -21.078 -22.938 -6.281 1 82.31 278 LYS B O 1
ATOM 5727 N N . ASN B 1 279 ? -18.938 -22.578 -6.102 1 84 279 ASN B N 1
ATOM 5728 C CA . ASN B 1 279 ? -18.875 -21.453 -7.02 1 84 279 ASN B CA 1
ATOM 5729 C C . ASN B 1 279 ? -19.266 -21.859 -8.438 1 84 279 ASN B C 1
ATOM 5731 O O . ASN B 1 279 ? -18.828 -22.906 -8.93 1 84 279 ASN B O 1
ATOM 5735 N N . PRO B 1 280 ? -20.094 -21.156 -9.102 1 81.88 280 PRO B N 1
ATOM 5736 C CA . PRO B 1 280 ? -20.594 -21.5 -10.438 1 81.88 280 PRO B CA 1
ATOM 5737 C C . PRO B 1 280 ? -19.469 -21.719 -11.445 1 81.88 280 PRO B C 1
ATOM 5739 O O . PRO B 1 280 ? -19.672 -22.359 -12.477 1 81.88 280 PRO B O 1
ATOM 5742 N N . ILE B 1 281 ? -18.344 -21.297 -11.141 1 88.62 281 ILE B N 1
ATOM 5743 C CA . ILE B 1 281 ? -17.219 -21.438 -12.07 1 88.62 281 ILE B CA 1
ATOM 5744 C C . ILE B 1 281 ? -16.781 -22.891 -12.148 1 88.62 281 ILE B C 1
ATOM 5746 O O . ILE B 1 281 ? -16.141 -23.312 -13.117 1 88.62 281 ILE B O 1
ATOM 5750 N N . PHE B 1 282 ? -17.125 -23.641 -11.125 1 90.56 282 PHE B N 1
ATOM 5751 C CA . PHE B 1 282 ? -16.719 -25.047 -11.062 1 90.56 282 PHE B CA 1
ATOM 5752 C C . PHE B 1 282 ? -17.828 -25.953 -11.57 1 90.56 282 PHE B C 1
ATOM 5754 O O . PHE B 1 282 ? -17.703 -27.172 -11.531 1 90.56 282 PHE B O 1
ATOM 5761 N N . LEU B 1 283 ? -18.938 -25.312 -12.055 1 87.06 283 LEU B N 1
ATOM 5762 C CA . LEU B 1 283 ? -20.078 -26.031 -12.609 1 87.06 283 LEU B CA 1
ATOM 5763 C C . LEU B 1 283 ? -20.141 -25.875 -14.125 1 87.06 283 LEU B C 1
ATOM 5765 O O . LEU B 1 283 ? -19.781 -24.828 -14.656 1 87.06 283 LEU B O 1
ATOM 5769 N N . PRO B 1 284 ? -20.516 -26.953 -14.766 1 87 284 PRO B N 1
ATOM 5770 C CA . PRO B 1 284 ? -20.625 -26.875 -16.219 1 87 284 PRO B CA 1
ATOM 5771 C C . PRO B 1 284 ? -21.672 -25.844 -16.672 1 87 284 PRO B C 1
ATOM 5773 O O . PRO B 1 284 ? -22.734 -25.75 -16.062 1 87 284 PRO B O 1
ATOM 5776 N N . GLN B 1 285 ? -21.219 -25.047 -17.531 1 83.19 285 GLN B N 1
ATOM 5777 C CA . GLN B 1 285 ? -22.109 -24.047 -18.109 1 83.19 285 GLN B CA 1
ATOM 5778 C C . GLN B 1 285 ? -22.188 -24.203 -19.625 1 83.19 285 GLN B C 1
ATOM 5780 O O . GLN B 1 285 ? -21.234 -24.656 -20.266 1 83.19 285 GLN B O 1
ATOM 5785 N N . ASP B 1 286 ? -23.344 -23.828 -20.156 1 78.12 286 ASP B N 1
ATOM 5786 C CA . ASP B 1 286 ? -23.578 -23.953 -21.594 1 78.12 286 ASP B CA 1
ATOM 5787 C C . ASP B 1 286 ? -23.188 -22.672 -22.312 1 78.12 286 ASP B C 1
ATOM 5789 O O . ASP B 1 286 ? -23.594 -21.578 -21.922 1 78.12 286 ASP B O 1
ATOM 5793 N N . TYR B 1 287 ? -22.266 -22.812 -23.203 1 76.69 287 TYR B N 1
ATOM 5794 C CA . TYR B 1 287 ? -21.859 -21.688 -24.031 1 76.69 287 TYR B CA 1
ATOM 5795 C C . TYR B 1 287 ? -22.297 -21.859 -25.469 1 76.69 287 TYR B C 1
ATOM 5797 O O . TYR B 1 287 ? -22.156 -22.938 -26.047 1 76.69 287 TYR B O 1
ATOM 5805 N N . ARG B 1 288 ? -23.031 -20.797 -26.047 1 69.19 288 ARG B N 1
ATOM 5806 C CA . ARG B 1 288 ? -23.469 -20.844 -27.453 1 69.19 288 ARG B CA 1
ATOM 5807 C C . ARG B 1 288 ? -22.297 -20.578 -28.391 1 69.19 288 ARG B C 1
ATOM 5809 O O . ARG B 1 288 ? -21.578 -19.594 -28.234 1 69.19 288 ARG B O 1
ATOM 5816 N N . ILE B 1 289 ? -21.906 -21.516 -29.047 1 71.62 289 ILE B N 1
ATOM 5817 C CA . ILE B 1 289 ? -20.797 -21.406 -30 1 71.62 289 ILE B CA 1
ATOM 5818 C C . ILE B 1 289 ? -21.234 -20.562 -31.203 1 71.62 289 ILE B C 1
ATOM 5820 O O . ILE B 1 289 ? -22.359 -20.688 -31.672 1 71.62 289 ILE B O 1
ATOM 5824 N N . PRO B 1 290 ? -20.375 -19.656 -31.547 1 73.56 290 PRO B N 1
ATOM 5825 C CA . PRO B 1 290 ? -20.719 -18.922 -32.75 1 73.56 290 PRO B CA 1
ATOM 5826 C C . PRO B 1 290 ? -21.016 -19.828 -33.938 1 73.56 290 PRO B C 1
ATOM 5828 O O . PRO B 1 290 ? -20.406 -20.891 -34.062 1 73.56 290 PRO B O 1
ATOM 5831 N N . PRO B 1 291 ? -22.078 -19.406 -34.688 1 69.81 291 PRO B N 1
ATOM 5832 C CA . PRO B 1 291 ? -22.594 -20.234 -35.781 1 69.81 291 PRO B CA 1
ATOM 5833 C C . PRO B 1 291 ? -21.484 -20.703 -36.719 1 69.81 291 PRO B C 1
ATOM 5835 O O . PRO B 1 291 ? -21.547 -21.844 -37.219 1 69.81 291 PRO B O 1
ATOM 5838 N N . VAL B 1 292 ? -20.5 -19.891 -36.875 1 67.62 292 VAL B N 1
ATOM 5839 C CA . VAL B 1 292 ? -19.453 -20.266 -37.812 1 67.62 292 VAL B CA 1
ATOM 5840 C C . VAL B 1 292 ? -18.719 -21.5 -37.312 1 67.62 292 VAL B C 1
ATOM 5842 O O . VAL B 1 292 ? -18.422 -22.422 -38.094 1 67.62 292 VAL B O 1
ATOM 5845 N N . ILE B 1 293 ? -18.516 -21.594 -36.094 1 71.56 293 ILE B N 1
ATOM 5846 C CA . ILE B 1 293 ? -17.781 -22.719 -35.5 1 71.56 293 ILE B CA 1
ATOM 5847 C C . ILE B 1 293 ? -18.734 -23.891 -35.25 1 71.56 293 ILE B C 1
ATOM 5849 O O . ILE B 1 293 ? -18.344 -25.047 -35.344 1 71.56 293 ILE B O 1
ATOM 5853 N N . ALA B 1 294 ? -19.984 -23.484 -35 1 71.56 294 ALA B N 1
ATOM 5854 C CA . ALA B 1 294 ? -21.016 -24.484 -34.719 1 71.56 294 ALA B CA 1
ATOM 5855 C C . ALA B 1 294 ? -21.156 -25.438 -35.906 1 71.56 294 ALA B C 1
ATOM 5857 O O . ALA B 1 294 ? -21.359 -26.641 -35.75 1 71.56 294 ALA B O 1
ATOM 5858 N N . GLU B 1 295 ? -21.031 -24.891 -37 1 70.75 295 GLU B N 1
ATOM 5859 C CA . GLU B 1 295 ? -21.156 -25.703 -38.219 1 70.75 295 GLU B CA 1
ATOM 5860 C C . GLU B 1 295 ? -20 -26.703 -38.312 1 70.75 295 GLU B C 1
ATOM 5862 O O . GLU B 1 295 ? -20.203 -27.844 -38.75 1 70.75 295 GLU B O 1
ATOM 5867 N N . PHE B 1 296 ? -18.938 -26.188 -37.875 1 72.69 296 PHE B N 1
ATOM 5868 C CA . PHE B 1 296 ? -17.766 -27.047 -37.969 1 72.69 296 PHE B CA 1
ATOM 5869 C C . PHE B 1 296 ? -17.781 -28.141 -36.906 1 72.69 296 PHE B C 1
ATOM 5871 O O . PHE B 1 296 ? -17.438 -29.281 -37.188 1 72.69 296 PHE B O 1
ATOM 5878 N N . ILE B 1 297 ? -18.156 -27.859 -35.656 1 71.06 297 ILE B N 1
ATOM 5879 C CA . ILE B 1 297 ? -18.109 -28.797 -34.562 1 71.06 297 ILE B CA 1
ATOM 5880 C C . ILE B 1 297 ? -19.406 -29.578 -34.469 1 71.06 297 ILE B C 1
ATOM 5882 O O . ILE B 1 297 ? -19.438 -30.703 -33.969 1 71.06 297 ILE B O 1
ATOM 5886 N N . GLY B 1 298 ? -20.375 -29.172 -35.281 1 68.5 298 GLY B N 1
ATOM 5887 C CA . GLY B 1 298 ? -21.672 -29.844 -35.312 1 68.5 298 GLY B CA 1
ATOM 5888 C C . GLY B 1 298 ? -22.453 -29.672 -34.031 1 68.5 298 GLY B C 1
ATOM 5889 O O . GLY B 1 298 ? -23.234 -30.562 -33.656 1 68.5 298 GLY B O 1
ATOM 5890 N N . ALA B 1 299 ? -21.969 -28.859 -33.125 1 72.69 299 ALA B N 1
ATOM 5891 C CA . ALA B 1 299 ? -22.703 -28.625 -31.875 1 72.69 299 ALA B CA 1
ATOM 5892 C C . ALA B 1 299 ? -22.922 -27.141 -31.641 1 72.69 299 ALA B C 1
ATOM 5894 O O . ALA B 1 299 ? -22.016 -26.328 -31.859 1 72.69 299 ALA B O 1
ATOM 5895 N N . GLU B 1 300 ? -24.156 -26.828 -31.359 1 73.69 300 GLU B N 1
ATOM 5896 C CA . GLU B 1 300 ? -24.531 -25.422 -31.172 1 73.69 300 GLU B CA 1
ATOM 5897 C C . GLU B 1 300 ? -24.172 -24.953 -29.766 1 73.69 300 GLU B C 1
ATOM 5899 O O . GLU B 1 300 ? -23.938 -23.766 -29.547 1 73.69 300 GLU B O 1
ATOM 5904 N N . VAL B 1 301 ? -24.188 -25.984 -28.812 1 77.12 301 VAL B N 1
ATOM 5905 C CA . VAL B 1 301 ? -23.953 -25.625 -27.422 1 77.12 301 VAL B CA 1
ATOM 5906 C C . VAL B 1 301 ? -22.781 -26.438 -26.875 1 77.12 301 VAL B C 1
ATOM 5908 O O . VAL B 1 301 ? -22.672 -27.641 -27.125 1 77.12 301 VAL B O 1
ATOM 5911 N N . LEU B 1 302 ? -21.766 -25.797 -26.484 1 79 302 LEU B N 1
ATOM 5912 C CA . LEU B 1 302 ? -20.625 -26.438 -25.828 1 79 302 LEU B CA 1
ATOM 5913 C C . LEU B 1 302 ? -20.703 -26.297 -24.312 1 79 302 LEU B C 1
ATOM 5915 O O . LEU B 1 302 ? -20.828 -25.188 -23.797 1 79 302 LEU B O 1
ATOM 5919 N N . THR B 1 303 ? -20.828 -27.5 -23.656 1 81.31 303 THR B N 1
ATOM 5920 C CA . THR B 1 303 ? -20.859 -27.5 -22.203 1 81.31 303 THR B CA 1
ATOM 5921 C C . THR B 1 303 ? -19.469 -27.641 -21.609 1 81.31 303 THR B C 1
ATOM 5923 O O . THR B 1 303 ? -18.766 -28.625 -21.875 1 81.31 303 THR B O 1
ATOM 5926 N N . MET B 1 304 ? -19 -26.578 -21.016 1 86.25 304 MET B N 1
ATOM 5927 C CA . MET B 1 304 ? -17.672 -26.609 -20.406 1 86.25 304 MET B CA 1
ATOM 5928 C C . MET B 1 304 ? -17.656 -25.812 -19.109 1 86.25 304 MET B C 1
ATOM 5930 O O . MET B 1 304 ? -18.484 -24.922 -18.906 1 86.25 304 MET B O 1
ATOM 5934 N N . LYS B 1 305 ? -16.812 -26.266 -18.188 1 90.38 305 LYS B N 1
ATOM 5935 C CA . LYS B 1 305 ? -16.641 -25.516 -16.953 1 90.38 305 LYS B CA 1
ATOM 5936 C C . LYS B 1 305 ? -15.82 -24.25 -17.188 1 90.38 305 LYS B C 1
ATOM 5938 O O . LYS B 1 305 ? -14.758 -24.312 -17.812 1 90.38 305 LYS B O 1
ATOM 5943 N N . PRO B 1 306 ? -16.281 -23.156 -16.703 1 90.62 306 PRO B N 1
ATOM 5944 C CA . PRO B 1 306 ? -15.555 -21.891 -16.906 1 90.62 306 PRO B CA 1
ATOM 5945 C C . PRO B 1 306 ? -14.141 -21.938 -16.328 1 90.62 306 PRO B C 1
ATOM 5947 O O . PRO B 1 306 ? -13.266 -21.188 -16.766 1 90.62 306 PRO B O 1
ATOM 5950 N N . ILE B 1 307 ? -13.898 -22.812 -15.383 1 93.62 307 ILE B N 1
ATOM 5951 C CA . ILE B 1 307 ? -12.602 -22.891 -14.711 1 93.62 307 ILE B CA 1
ATOM 5952 C C . ILE B 1 307 ? -11.516 -23.234 -15.734 1 93.62 307 ILE B C 1
ATOM 5954 O O . ILE B 1 307 ? -10.359 -22.844 -15.578 1 93.62 307 ILE B O 1
ATOM 5958 N N . TYR B 1 308 ? -11.883 -23.922 -16.828 1 94 308 TYR B N 1
ATOM 5959 C CA . TYR B 1 308 ? -10.906 -24.297 -17.844 1 94 308 TYR B CA 1
ATOM 5960 C C . TYR B 1 308 ? -10.375 -23.062 -18.562 1 94 308 TYR B C 1
ATOM 5962 O O . TYR B 1 308 ? -9.172 -22.953 -18.812 1 94 308 TYR B O 1
ATOM 5970 N N . PHE B 1 309 ? -11.211 -22.172 -18.844 1 92.88 309 PHE B N 1
ATOM 5971 C CA . PHE B 1 309 ? -10.797 -20.922 -19.469 1 92.88 309 PHE B CA 1
ATOM 5972 C C . PHE B 1 309 ? -9.922 -20.109 -18.531 1 92.88 309 PHE B C 1
ATOM 5974 O O . PHE B 1 309 ? -8.891 -19.578 -18.938 1 92.88 309 PHE B O 1
ATOM 5981 N N . HIS B 1 310 ? -10.359 -20 -17.312 1 94.75 310 HIS B N 1
ATOM 5982 C CA . HIS B 1 310 ? -9.609 -19.234 -16.328 1 94.75 310 HIS B CA 1
ATOM 5983 C C . HIS B 1 310 ? -8.242 -19.875 -16.062 1 94.75 310 HIS B C 1
ATOM 5985 O O . HIS B 1 310 ? -7.262 -19.156 -15.836 1 94.75 310 HIS B O 1
ATOM 5991 N N . SER B 1 311 ? -8.227 -21.203 -16.125 1 97.12 311 SER B N 1
ATOM 5992 C CA . SER B 1 311 ? -6.953 -21.891 -15.93 1 97.12 311 SER B CA 1
ATOM 5993 C C . SER B 1 311 ? -5.973 -21.562 -17.062 1 97.12 311 SER B C 1
ATOM 5995 O O . SER B 1 311 ? -4.766 -21.469 -16.828 1 97.12 311 SER B O 1
ATOM 5997 N N . LEU B 1 312 ? -6.461 -21.422 -18.234 1 97.19 312 LEU B N 1
ATOM 5998 C CA . LEU B 1 312 ? -5.602 -21.078 -19.359 1 97.19 312 LEU B CA 1
ATOM 5999 C C . LEU B 1 312 ? -5.023 -19.672 -19.188 1 97.19 312 LEU B C 1
ATOM 6001 O O . LEU B 1 312 ? -3.857 -19.438 -19.516 1 97.19 312 LEU B O 1
ATOM 6005 N N . ASN B 1 313 ? -5.793 -18.766 -18.703 1 96.75 313 ASN B N 1
ATOM 6006 C CA . ASN B 1 313 ? -5.309 -17.422 -18.453 1 96.75 313 ASN B CA 1
ATOM 6007 C C . ASN B 1 313 ? -4.234 -17.422 -17.359 1 96.75 313 ASN B C 1
ATOM 6009 O O . ASN B 1 313 ? -3.211 -16.734 -17.5 1 96.75 313 ASN B O 1
ATOM 6013 N N . LEU B 1 314 ? -4.504 -18.156 -16.359 1 97.69 314 LEU B N 1
ATOM 6014 C CA . LEU B 1 314 ? -3.521 -18.25 -15.281 1 97.69 314 LEU B CA 1
ATOM 6015 C C . LEU B 1 314 ? -2.23 -18.891 -15.781 1 97.69 314 LEU B C 1
ATOM 6017 O O . LEU B 1 314 ? -1.136 -18.438 -15.43 1 97.69 314 LEU B O 1
ATOM 6021 N N . ALA B 1 315 ? -2.426 -19.906 -16.594 1 98.06 315 ALA B N 1
ATOM 6022 C CA . ALA B 1 315 ? -1.262 -20.578 -17.141 1 98.06 315 ALA B CA 1
ATOM 6023 C C . ALA B 1 315 ? -0.456 -19.656 -18.047 1 98.06 315 ALA B C 1
ATOM 6025 O O . ALA B 1 315 ? 0.776 -19.688 -18.047 1 98.06 315 ALA B O 1
ATOM 6026 N N . SER B 1 316 ? -1.137 -18.891 -18.781 1 97.88 316 SER B N 1
ATOM 6027 C CA . SER B 1 316 ? -0.453 -17.938 -19.656 1 97.88 316 SER B CA 1
ATOM 6028 C C . SER B 1 316 ? 0.357 -16.938 -18.844 1 97.88 316 SER B C 1
ATOM 6030 O O . SER B 1 316 ? 1.483 -16.594 -19.203 1 97.88 316 SER B O 1
ATOM 6032 N N . PHE B 1 317 ? -0.196 -16.469 -17.797 1 97.56 317 PHE B N 1
ATOM 6033 C CA . PHE B 1 317 ? 0.54 -15.555 -16.922 1 97.56 317 PHE B CA 1
ATOM 6034 C C . PHE B 1 317 ? 1.748 -16.25 -16.312 1 97.56 317 PHE B C 1
ATOM 6036 O O . PHE B 1 317 ? 2.84 -15.68 -16.266 1 97.56 317 PHE B O 1
ATOM 6043 N N . ALA B 1 318 ? 1.556 -17.422 -15.875 1 97.25 318 ALA B N 1
ATOM 6044 C CA . ALA B 1 318 ? 2.619 -18.188 -15.234 1 97.25 318 ALA B CA 1
ATOM 6045 C C . ALA B 1 318 ? 3.803 -18.391 -16.172 1 97.25 318 ALA B C 1
ATOM 6047 O O . ALA B 1 318 ? 4.953 -18.438 -15.734 1 97.25 318 ALA B O 1
ATOM 6048 N N . SER B 1 319 ? 3.518 -18.484 -17.406 1 96.69 319 SER B N 1
ATOM 6049 C CA . SER B 1 319 ? 4.566 -18.797 -18.375 1 96.69 319 SER B CA 1
ATOM 6050 C C . SER B 1 319 ? 5.141 -17.531 -19 1 96.69 319 SER B C 1
ATOM 6052 O O . SER B 1 319 ? 6.348 -17.453 -19.234 1 96.69 319 SER B O 1
ATOM 6054 N N . LEU B 1 320 ? 4.312 -16.547 -19.219 1 94.75 320 LEU B N 1
ATOM 6055 C CA . LEU B 1 320 ? 4.746 -15.406 -20 1 94.75 320 LEU B CA 1
ATOM 6056 C C . LEU B 1 320 ? 5.211 -14.266 -19.109 1 94.75 320 LEU B C 1
ATOM 6058 O O . LEU B 1 320 ? 6.062 -13.469 -19.5 1 94.75 320 LEU B O 1
ATOM 6062 N N . ILE B 1 321 ? 4.688 -14.195 -17.906 1 95.25 321 ILE B N 1
ATOM 6063 C CA . ILE B 1 321 ? 4.945 -13 -17.094 1 95.25 321 ILE B CA 1
ATOM 6064 C C . ILE B 1 321 ? 5.668 -13.398 -15.812 1 95.25 321 ILE B C 1
ATOM 6066 O O . ILE B 1 321 ? 6.656 -12.766 -15.43 1 95.25 321 ILE B O 1
ATOM 6070 N N . ALA B 1 322 ? 5.266 -14.422 -15.203 1 94.75 322 ALA B N 1
ATOM 6071 C CA . ALA B 1 322 ? 5.781 -14.812 -13.898 1 94.75 322 ALA B CA 1
ATOM 6072 C C . ALA B 1 322 ? 7.293 -15 -13.93 1 94.75 322 ALA B C 1
ATOM 6074 O O . ALA B 1 322 ? 7.988 -14.672 -12.969 1 94.75 322 ALA B O 1
ATOM 6075 N N . PRO B 1 323 ? 7.836 -15.469 -15.07 1 93.06 323 PRO B N 1
ATOM 6076 C CA . PRO B 1 323 ? 9.289 -15.656 -15.109 1 93.06 323 PRO B CA 1
ATOM 6077 C C . PRO B 1 323 ? 10.055 -14.344 -14.945 1 93.06 323 PRO B C 1
ATOM 6079 O O . PRO B 1 323 ? 11.234 -14.359 -14.578 1 93.06 323 PRO B O 1
ATOM 6082 N N . PHE B 1 324 ? 9.445 -13.281 -15.195 1 92.31 324 PHE B N 1
ATOM 6083 C CA . PHE B 1 324 ? 10.117 -11.992 -15.062 1 92.31 324 PHE B CA 1
ATOM 6084 C C . PHE B 1 324 ? 10.414 -11.688 -13.602 1 92.31 324 PHE B C 1
ATOM 6086 O O . PHE B 1 324 ? 11.289 -10.875 -13.305 1 92.31 324 PHE B O 1
ATOM 6093 N N . GLY B 1 325 ? 9.625 -12.312 -12.719 1 91 325 GLY B N 1
ATOM 6094 C CA . GLY B 1 325 ? 10.016 -12.242 -11.32 1 91 325 GLY B CA 1
ATOM 6095 C C . GLY B 1 325 ? 11.367 -12.867 -11.047 1 91 325 GLY B C 1
ATOM 6096 O O . GLY B 1 325 ? 12.156 -12.336 -10.266 1 91 325 GLY B O 1
ATOM 6097 N N . GLY B 1 326 ? 11.625 -13.922 -11.719 1 90.56 326 GLY B N 1
ATOM 6098 C CA . GLY B 1 326 ? 12.922 -14.578 -11.609 1 90.56 326 GLY B CA 1
ATOM 6099 C C . GLY B 1 326 ? 14.047 -13.781 -12.242 1 90.56 326 GLY B C 1
ATOM 6100 O O . GLY B 1 326 ? 15.156 -13.727 -11.695 1 90.56 326 GLY B O 1
ATOM 6101 N N . PHE B 1 327 ? 13.773 -13.219 -13.352 1 90.44 327 PHE B N 1
ATOM 6102 C CA . PHE B 1 327 ? 14.773 -12.375 -14 1 90.44 327 PHE B CA 1
ATOM 6103 C C . PHE B 1 327 ? 15.141 -11.195 -13.109 1 90.44 327 PHE B C 1
ATOM 6105 O O . PHE B 1 327 ? 16.312 -10.789 -13.062 1 90.44 327 PHE B O 1
ATOM 6112 N N . PHE B 1 328 ? 14.109 -10.719 -12.469 1 92.19 328 PHE B N 1
ATOM 6113 C CA . PHE B 1 328 ? 14.32 -9.609 -11.547 1 92.19 328 PHE B CA 1
ATOM 6114 C C . PHE B 1 328 ? 15.273 -10.008 -10.43 1 92.19 328 PHE B C 1
ATOM 6116 O O . PHE B 1 328 ? 16.234 -9.289 -10.133 1 92.19 328 PHE B O 1
ATOM 6123 N N . ALA B 1 329 ? 15.016 -11.156 -9.875 1 90.12 329 ALA B N 1
ATOM 6124 C CA . ALA B 1 329 ? 15.852 -11.664 -8.797 1 90.12 329 ALA B CA 1
ATOM 6125 C C . ALA B 1 329 ? 17.281 -11.93 -9.289 1 90.12 329 ALA B C 1
ATOM 6127 O O . ALA B 1 329 ? 18.25 -11.672 -8.578 1 90.12 329 ALA B O 1
ATOM 6128 N N . SER B 1 330 ? 17.438 -12.422 -10.469 1 88.5 330 SER B N 1
ATOM 6129 C CA . SER B 1 330 ? 18.75 -12.664 -11.055 1 88.5 330 SER B CA 1
ATOM 6130 C C . SER B 1 330 ? 19.516 -11.367 -11.25 1 88.5 330 SER B C 1
ATOM 6132 O O . SER B 1 330 ? 20.719 -11.312 -11 1 88.5 330 SER B O 1
ATOM 6134 N N . GLY B 1 331 ? 18.797 -10.414 -11.727 1 87.75 331 GLY B N 1
ATOM 6135 C CA . GLY B 1 331 ? 19.422 -9.109 -11.859 1 87.75 331 GLY B CA 1
ATOM 6136 C C . GLY B 1 331 ? 19.922 -8.547 -10.547 1 87.75 331 GLY B C 1
ATOM 6137 O O . GLY B 1 331 ? 21 -7.961 -10.477 1 87.75 331 GLY B O 1
ATOM 6138 N N . LEU B 1 332 ? 19.156 -8.766 -9.57 1 89 332 LEU B N 1
ATOM 6139 C CA . LEU B 1 332 ? 19.531 -8.289 -8.242 1 89 332 LEU B CA 1
ATOM 6140 C C . LEU B 1 332 ? 20.781 -9 -7.738 1 89 332 LEU B C 1
ATOM 6142 O O . LEU B 1 332 ? 21.672 -8.367 -7.176 1 89 332 LEU B O 1
ATOM 6146 N N . LYS B 1 333 ? 20.812 -10.266 -7.961 1 87.88 333 LYS B N 1
ATOM 6147 C CA . LYS B 1 333 ? 21.984 -11.047 -7.555 1 87.88 333 LYS B CA 1
ATOM 6148 C C . LYS B 1 333 ? 23.25 -10.562 -8.273 1 87.88 333 LYS B C 1
ATOM 6150 O O . LYS B 1 333 ? 24.297 -10.422 -7.66 1 87.88 333 LYS B O 1
ATOM 6155 N N . ARG B 1 334 ? 23.109 -10.266 -9.453 1 86.25 334 ARG B N 1
ATOM 6156 C CA . ARG B 1 334 ? 24.234 -9.797 -10.25 1 86.25 334 ARG B CA 1
ATOM 6157 C C . ARG B 1 334 ? 24.688 -8.414 -9.805 1 86.25 334 ARG B C 1
ATOM 6159 O O . ARG B 1 334 ? 25.875 -8.086 -9.875 1 86.25 334 ARG B O 1
ATOM 6166 N N . THR B 1 335 ? 23.781 -7.656 -9.406 1 86.94 335 THR B N 1
ATOM 6167 C CA . THR B 1 335 ? 24.094 -6.316 -8.922 1 86.94 335 THR B CA 1
ATOM 6168 C C . THR B 1 335 ? 25.047 -6.375 -7.73 1 86.94 335 THR B C 1
ATOM 6170 O O . THR B 1 335 ? 25.938 -5.539 -7.605 1 86.94 335 THR B O 1
ATOM 6173 N N . PHE B 1 336 ? 24.875 -7.375 -6.949 1 85.94 336 PHE B N 1
ATOM 6174 C CA . PHE B 1 336 ? 25.688 -7.469 -5.742 1 85.94 336 PHE B CA 1
ATOM 6175 C C . PHE B 1 336 ? 26.75 -8.547 -5.891 1 85.94 336 PHE B C 1
ATOM 6177 O O . PHE B 1 336 ? 27.391 -8.93 -4.91 1 85.94 336 PHE B O 1
ATOM 6184 N N . GLU B 1 337 ? 26.844 -9.141 -7.102 1 83.06 337 GLU B N 1
ATOM 6185 C CA . GLU B 1 337 ? 27.875 -10.094 -7.484 1 83.06 337 GLU B CA 1
ATOM 6186 C C . GLU B 1 337 ? 27.812 -11.359 -6.633 1 83.06 337 GLU B C 1
ATOM 6188 O O . GLU B 1 337 ? 28.844 -11.828 -6.129 1 83.06 337 GLU B O 1
ATOM 6193 N N . VAL B 1 338 ? 26.594 -11.781 -6.352 1 79.56 338 VAL B N 1
ATOM 6194 C CA . VAL B 1 338 ? 26.375 -13.039 -5.648 1 79.56 338 VAL B CA 1
ATOM 6195 C C . VAL B 1 338 ? 25.656 -14.023 -6.57 1 79.56 338 VAL B C 1
ATOM 6197 O O . VAL B 1 338 ? 24.906 -13.617 -7.461 1 79.56 338 VAL B O 1
ATOM 6200 N N . LYS B 1 339 ? 25.906 -15.25 -6.344 1 75.38 339 LYS B N 1
ATOM 6201 C CA . LYS B 1 339 ? 25.297 -16.281 -7.195 1 75.38 339 LYS B CA 1
ATOM 6202 C C . LYS B 1 339 ? 23.938 -16.703 -6.656 1 75.38 339 LYS B C 1
ATOM 6204 O O . LYS B 1 339 ? 23.016 -16.938 -7.43 1 75.38 339 LYS B O 1
ATOM 6209 N N . ASP B 1 340 ? 23.938 -16.844 -5.348 1 81.5 340 ASP B N 1
ATOM 6210 C CA . ASP B 1 340 ? 22.703 -17.234 -4.684 1 81.5 340 ASP B CA 1
ATOM 6211 C C . ASP B 1 340 ? 22.375 -16.312 -3.523 1 81.5 340 ASP B C 1
ATOM 6213 O O . ASP B 1 340 ? 23.266 -15.664 -2.965 1 81.5 340 ASP B O 1
ATOM 6217 N N . PHE B 1 341 ? 21.109 -16.172 -3.316 1 82.19 341 PHE B N 1
ATOM 6218 C CA . PHE B 1 341 ? 20.672 -15.297 -2.229 1 82.19 341 PHE B CA 1
ATOM 6219 C C . PHE B 1 341 ? 21.078 -15.883 -0.879 1 82.19 341 PHE B C 1
ATOM 6221 O O . PHE B 1 341 ? 21.219 -15.148 0.103 1 82.19 341 PHE B O 1
ATOM 6228 N N . GLY B 1 342 ? 21.125 -17.172 -0.872 1 73.62 342 GLY B N 1
ATOM 6229 C CA . GLY B 1 342 ? 21.469 -17.844 0.37 1 73.62 342 GLY B CA 1
ATOM 6230 C C . GLY B 1 342 ? 21.828 -19.312 0.18 1 73.62 342 GLY B C 1
ATOM 6231 O O . GLY B 1 342 ? 21.984 -19.766 -0.951 1 73.62 342 GLY B O 1
ATOM 6232 N N . HIS B 1 343 ? 22.125 -19.953 1.281 1 74.19 343 HIS B N 1
ATOM 6233 C CA . HIS B 1 343 ? 22.484 -21.359 1.257 1 74.19 343 HIS B CA 1
ATOM 6234 C C . HIS B 1 343 ? 21.578 -22.172 2.172 1 74.19 343 HIS B C 1
ATOM 6236 O O . HIS B 1 343 ? 22.016 -23.156 2.781 1 74.19 343 HIS B O 1
ATOM 6242 N N . SER B 1 344 ? 20.391 -21.734 2.141 1 72.12 344 SER B N 1
ATOM 6243 C CA . SER B 1 344 ? 19.469 -22.375 3.074 1 72.12 344 SER B CA 1
ATOM 6244 C C . SER B 1 344 ? 19.141 -23.797 2.639 1 72.12 344 SER B C 1
ATOM 6246 O O . SER B 1 344 ? 18.891 -24.656 3.477 1 72.12 344 SER B O 1
ATOM 6248 N N . ILE B 1 345 ? 19.094 -24.062 1.299 1 71.38 345 ILE B N 1
ATOM 6249 C CA . ILE B 1 345 ? 18.797 -25.391 0.758 1 71.38 345 ILE B CA 1
ATOM 6250 C C . ILE B 1 345 ? 20.016 -25.922 0.014 1 71.38 345 ILE B C 1
ATOM 6252 O O . ILE B 1 345 ? 20.438 -25.359 -0.994 1 71.38 345 ILE B O 1
ATOM 6256 N N . PRO B 1 346 ? 20.562 -26.953 0.641 1 68.25 346 PRO B N 1
ATOM 6257 C CA . PRO B 1 346 ? 21.766 -27.484 -0.005 1 68.25 346 PRO B CA 1
ATOM 6258 C C . PRO B 1 346 ? 21.547 -27.828 -1.476 1 68.25 346 PRO B C 1
ATOM 6260 O O . PRO B 1 346 ? 20.562 -28.5 -1.812 1 68.25 346 PRO B O 1
ATOM 6263 N N . GLY B 1 347 ? 22.281 -27.344 -2.289 1 65.69 347 GLY B N 1
ATOM 6264 C CA . GLY B 1 347 ? 22.219 -27.641 -3.711 1 65.69 347 GLY B CA 1
ATOM 6265 C C . GLY B 1 347 ? 21.25 -26.734 -4.465 1 65.69 347 GLY B C 1
ATOM 6266 O O . GLY B 1 347 ? 21.328 -26.625 -5.691 1 65.69 347 GLY B O 1
ATOM 6267 N N . HIS B 1 348 ? 20.375 -26.078 -3.725 1 68.56 348 HIS B N 1
ATOM 6268 C CA . HIS B 1 348 ? 19.328 -25.312 -4.398 1 68.56 348 HIS B CA 1
ATOM 6269 C C . HIS B 1 348 ? 19.469 -23.828 -4.125 1 68.56 348 HIS B C 1
ATOM 6271 O O . HIS B 1 348 ? 18.719 -23.016 -4.68 1 68.56 348 HIS B O 1
ATOM 6277 N N . GLY B 1 349 ? 20.406 -23.516 -3.412 1 76.88 349 GLY B N 1
ATOM 6278 C CA . GLY B 1 349 ? 20.594 -22.109 -3.135 1 76.88 349 GLY B CA 1
ATOM 6279 C C . GLY B 1 349 ? 19.688 -21.594 -2.037 1 76.88 349 GLY B C 1
ATOM 6280 O O . GLY B 1 349 ? 19.438 -22.281 -1.047 1 76.88 349 GLY B O 1
ATOM 6281 N N . GLY B 1 350 ? 19.219 -20.391 -2.209 1 81.44 350 GLY B N 1
ATOM 6282 C CA . GLY B 1 350 ? 18.375 -19.766 -1.206 1 81.44 350 GLY B CA 1
ATOM 6283 C C . GLY B 1 350 ? 16.891 -19.984 -1.468 1 81.44 350 GLY B C 1
ATOM 6284 O O . GLY B 1 350 ? 16.5 -20.422 -2.547 1 81.44 350 GLY B O 1
ATOM 6285 N N . ILE B 1 351 ? 16.062 -19.719 -0.542 1 85.5 351 ILE B N 1
ATOM 6286 C CA . ILE B 1 351 ? 14.602 -19.797 -0.65 1 85.5 351 ILE B CA 1
ATOM 6287 C C . ILE B 1 351 ? 14.102 -18.766 -1.653 1 85.5 351 ILE B C 1
ATOM 6289 O O . ILE B 1 351 ? 13.164 -19.031 -2.408 1 85.5 351 ILE B O 1
ATOM 6293 N N . THR B 1 352 ? 14.828 -17.688 -1.627 1 86.81 352 THR B N 1
ATOM 6294 C CA . THR B 1 352 ? 14.438 -16.609 -2.525 1 86.81 352 THR B CA 1
ATOM 6295 C C . THR B 1 352 ? 14.523 -17.062 -3.98 1 86.81 352 THR B C 1
ATOM 6297 O O . THR B 1 352 ? 13.641 -16.734 -4.785 1 86.81 352 THR B O 1
ATOM 6300 N N . ASP B 1 353 ? 15.445 -17.859 -4.281 1 85.44 353 ASP B N 1
ATOM 6301 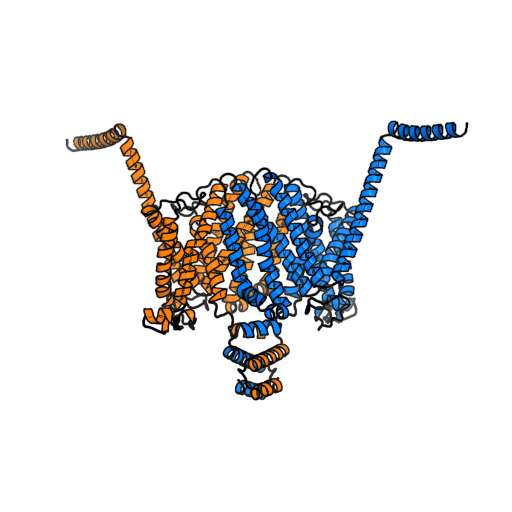C CA . ASP B 1 353 ? 15.672 -18.344 -5.641 1 85.44 353 ASP B CA 1
ATOM 6302 C C . ASP B 1 353 ? 14.539 -19.266 -6.09 1 85.44 353 ASP B C 1
ATOM 6304 O O . ASP B 1 353 ? 14.266 -19.391 -7.285 1 85.44 353 ASP B O 1
ATOM 6308 N N . ARG B 1 354 ? 13.867 -19.781 -5.148 1 82.25 354 ARG B N 1
ATOM 6309 C CA . ARG B 1 354 ? 12.852 -20.781 -5.477 1 82.25 354 ARG B CA 1
ATOM 6310 C C . ARG B 1 354 ? 11.461 -20.156 -5.473 1 82.25 354 ARG B C 1
ATOM 6312 O O . ARG B 1 354 ? 10.531 -20.703 -6.078 1 82.25 354 ARG B O 1
ATOM 6319 N N . ILE B 1 355 ? 11.32 -19 -4.836 1 89.38 355 ILE B N 1
ATOM 6320 C CA . ILE B 1 355 ? 9.969 -18.516 -4.609 1 89.38 355 ILE B CA 1
ATOM 6321 C C . ILE B 1 355 ? 9.781 -17.156 -5.289 1 89.38 355 ILE B C 1
ATOM 6323 O O . ILE B 1 355 ? 8.703 -16.578 -5.234 1 89.38 355 ILE B O 1
ATOM 6327 N N . ASP B 1 356 ? 10.742 -16.703 -5.969 1 90.5 356 ASP B N 1
ATOM 6328 C CA . ASP B 1 356 ? 10.664 -15.375 -6.586 1 90.5 356 ASP B CA 1
ATOM 6329 C C . ASP B 1 356 ? 9.547 -15.32 -7.621 1 90.5 356 ASP B C 1
ATOM 6331 O O . ASP B 1 356 ? 8.742 -14.383 -7.621 1 90.5 356 ASP B O 1
ATOM 6335 N N . CYS B 1 357 ? 9.414 -16.375 -8.422 1 93.5 357 CYS B N 1
ATOM 6336 C CA . CYS B 1 357 ? 8.352 -16.438 -9.422 1 93.5 357 CYS B CA 1
ATOM 6337 C C . CYS B 1 357 ? 6.996 -16.672 -8.773 1 93.5 357 CYS B C 1
ATOM 6339 O O . CYS B 1 357 ? 5.977 -16.203 -9.273 1 93.5 357 CYS B O 1
ATOM 6341 N N . GLN B 1 358 ? 7.035 -17.312 -7.691 1 94.94 358 GLN B N 1
ATOM 6342 C CA . GLN B 1 358 ? 5.801 -17.688 -7.004 1 94.94 358 GLN B CA 1
ATOM 6343 C C . GLN B 1 358 ? 5.105 -16.453 -6.43 1 94.94 358 GLN B C 1
ATOM 6345 O O . GLN B 1 358 ? 3.875 -16.375 -6.398 1 94.94 358 GLN B O 1
ATOM 6350 N N . PHE B 1 359 ? 5.898 -15.484 -6.035 1 94.88 359 PHE B N 1
ATOM 6351 C CA . PHE B 1 359 ? 5.309 -14.266 -5.484 1 94.88 359 PHE B CA 1
ATOM 6352 C C . PHE B 1 359 ? 4.512 -13.523 -6.551 1 94.88 359 PHE B C 1
ATOM 6354 O O . PHE B 1 359 ? 3.363 -13.141 -6.32 1 94.88 359 PHE B O 1
ATOM 6361 N N . LEU B 1 360 ? 5.133 -13.43 -7.668 1 95.12 360 LEU B N 1
ATOM 6362 C CA . LEU B 1 360 ? 4.457 -12.719 -8.75 1 95.12 360 LEU B CA 1
ATOM 6363 C C . LEU B 1 360 ? 3.221 -13.484 -9.211 1 95.12 360 LEU B C 1
ATOM 6365 O O . LEU B 1 360 ? 2.156 -12.891 -9.406 1 95.12 360 LEU B O 1
ATOM 6369 N N . MET B 1 361 ? 3.318 -14.734 -9.312 1 97.12 361 MET B N 1
ATOM 6370 C CA . MET B 1 361 ? 2.197 -15.57 -9.734 1 97.12 361 MET B CA 1
ATOM 6371 C C . MET B 1 361 ? 1.075 -15.531 -8.703 1 97.12 361 MET B C 1
ATOM 6373 O O . MET B 1 361 ? -0.099 -15.43 -9.062 1 97.12 361 MET B O 1
ATOM 6377 N N . GLY B 1 362 ? 1.463 -15.625 -7.488 1 96.75 362 GLY B N 1
ATOM 6378 C CA . GLY B 1 362 ? 0.479 -15.594 -6.418 1 96.75 362 GLY B CA 1
ATOM 6379 C C . GLY B 1 362 ? -0.302 -14.289 -6.367 1 96.75 362 GLY B C 1
ATOM 6380 O O . GLY B 1 362 ? -1.511 -14.297 -6.129 1 96.75 362 GLY B O 1
ATOM 6381 N N . SER B 1 363 ? 0.414 -13.219 -6.559 1 96.12 363 SER B N 1
ATOM 6382 C CA . SER B 1 363 ? -0.265 -11.93 -6.543 1 96.12 363 SER B CA 1
ATOM 6383 C C . SER B 1 363 ? -1.243 -11.805 -7.707 1 96.12 363 SER B C 1
ATOM 6385 O O . SER B 1 363 ? -2.344 -11.273 -7.547 1 96.12 363 SER B O 1
ATOM 6387 N N . PHE B 1 364 ? -0.85 -12.352 -8.828 1 97.12 364 PHE B N 1
ATOM 6388 C CA . PHE B 1 364 ? -1.744 -12.305 -9.984 1 97.12 364 PHE B CA 1
ATOM 6389 C C . PHE B 1 364 ? -2.969 -13.18 -9.742 1 97.12 364 PHE B C 1
ATOM 6391 O O . PHE B 1 364 ? -4.094 -12.781 -10.047 1 97.12 364 PHE B O 1
ATOM 6398 N N . ALA B 1 365 ? -2.742 -14.32 -9.219 1 97.31 365 ALA B N 1
ATOM 6399 C CA . ALA B 1 365 ? -3.855 -15.227 -8.953 1 97.31 365 ALA B CA 1
ATOM 6400 C C . ALA B 1 365 ? -4.887 -14.578 -8.039 1 97.31 365 ALA B C 1
ATOM 6402 O O . ALA B 1 365 ? -6.094 -14.727 -8.25 1 97.31 365 ALA B O 1
ATOM 6403 N N . TYR B 1 366 ? -4.441 -13.883 -7.105 1 95.69 366 TYR B N 1
ATOM 6404 C CA . TYR B 1 366 ? -5.34 -13.219 -6.164 1 95.69 366 TYR B CA 1
ATOM 6405 C C . TYR B 1 366 ? -6.164 -12.148 -6.863 1 95.69 366 TYR B C 1
ATOM 6407 O O . TYR B 1 366 ? -7.387 -12.102 -6.719 1 95.69 366 TYR B O 1
ATOM 6415 N N . LEU B 1 367 ? -5.48 -11.328 -7.562 1 93.06 367 LEU B N 1
ATOM 6416 C CA . LEU B 1 367 ? -6.184 -10.234 -8.219 1 93.06 367 LEU B CA 1
ATOM 6417 C C . LEU B 1 367 ? -7.148 -10.758 -9.273 1 93.06 367 LEU B C 1
ATOM 6419 O O . LEU B 1 367 ? -8.234 -10.211 -9.453 1 93.06 367 LEU B O 1
ATOM 6423 N N . TYR B 1 368 ? -6.688 -11.766 -9.938 1 94 368 TYR B N 1
ATOM 6424 C CA . TYR B 1 368 ? -7.555 -12.398 -10.93 1 94 368 TYR B CA 1
ATOM 6425 C C . TYR B 1 368 ? -8.805 -12.977 -10.273 1 94 368 TYR B C 1
ATOM 6427 O O . TYR B 1 368 ? -9.914 -12.805 -10.781 1 94 368 TYR B O 1
ATOM 6435 N N . TYR B 1 369 ? -8.617 -13.617 -9.164 1 92.62 369 TYR B N 1
ATOM 6436 C CA . TYR B 1 369 ? -9.734 -14.188 -8.422 1 92.62 369 TYR B CA 1
ATOM 6437 C C . TYR B 1 369 ? -10.695 -13.102 -7.953 1 92.62 369 TYR B C 1
ATOM 6439 O O . TYR B 1 369 ? -11.906 -13.203 -8.148 1 92.62 369 TYR B O 1
ATOM 6447 N N . GLU B 1 370 ? -10.18 -12.078 -7.406 1 86.19 370 GLU B N 1
ATOM 6448 C CA . GLU B 1 370 ? -10.992 -11.016 -6.836 1 86.19 370 GLU B CA 1
ATOM 6449 C C . GLU B 1 370 ? -11.766 -10.266 -7.918 1 86.19 370 GLU B C 1
ATOM 6451 O O . GLU B 1 370 ? -12.891 -9.82 -7.691 1 86.19 370 GLU B O 1
ATOM 6456 N N . THR B 1 371 ? -11.188 -10.219 -9.07 1 84.88 371 THR B N 1
ATOM 6457 C CA . THR B 1 371 ? -11.789 -9.414 -10.125 1 84.88 371 THR B CA 1
ATOM 6458 C C . THR B 1 371 ? -12.797 -10.234 -10.922 1 84.88 371 THR B C 1
ATOM 6460 O O . THR B 1 371 ? -13.883 -9.742 -11.242 1 84.88 371 THR B O 1
ATOM 6463 N N . PHE B 1 372 ? -12.492 -11.508 -11.148 1 85.94 372 PHE B N 1
ATOM 6464 C CA . PHE B 1 372 ? -13.297 -12.219 -12.141 1 85.94 372 PHE B CA 1
ATOM 6465 C C . PHE B 1 372 ? -14.031 -13.391 -11.5 1 85.94 372 PHE B C 1
ATOM 6467 O O . PHE B 1 372 ? -15.047 -13.852 -12.031 1 85.94 372 PHE B O 1
ATOM 6474 N N . LEU B 1 373 ? -13.523 -13.844 -10.336 1 87.31 373 LEU B N 1
ATOM 6475 C CA . LEU B 1 373 ? -14.031 -15.133 -9.883 1 87.31 373 LEU B CA 1
ATOM 6476 C C . LEU B 1 373 ? -14.797 -14.992 -8.578 1 87.31 373 LEU B C 1
ATOM 6478 O O . LEU B 1 373 ? -15.57 -15.875 -8.211 1 87.31 373 LEU B O 1
ATOM 6482 N N . SER B 1 374 ? -14.422 -14.016 -7.738 1 77.19 374 SER B N 1
ATOM 6483 C CA . SER B 1 374 ? -15.031 -13.867 -6.422 1 77.19 374 SER B CA 1
ATOM 6484 C C . SER B 1 374 ? -16.547 -13.672 -6.535 1 77.19 374 SER B C 1
ATOM 6486 O O . SER 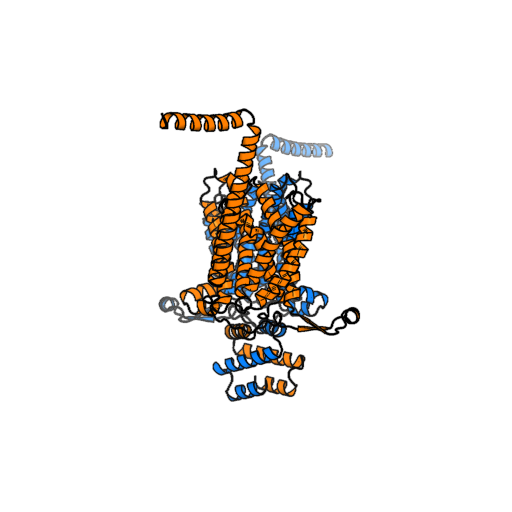B 1 374 ? -17.016 -12.883 -7.355 1 77.19 374 SER B O 1
ATOM 6488 N N . THR B 1 375 ? -17.078 -14.844 -5.789 1 59.69 375 THR B N 1
ATOM 6489 C CA . THR B 1 375 ? -18.531 -14.711 -5.715 1 59.69 375 THR B CA 1
ATOM 6490 C C . THR B 1 375 ? -18.922 -13.742 -4.609 1 59.69 375 THR B C 1
ATOM 6492 O O . THR B 1 375 ? -20.094 -13.352 -4.508 1 59.69 375 THR B O 1
ATOM 6495 N N . ASN B 1 376 ? -17.984 -14.016 -3.406 1 51.62 376 ASN B N 1
ATOM 6496 C CA . ASN B 1 376 ? -18.219 -13.234 -2.193 1 51.62 376 ASN B CA 1
ATOM 6497 C C . ASN B 1 376 ? -18.5 -11.773 -2.512 1 51.62 376 ASN B C 1
ATOM 6499 O O . ASN B 1 376 ? -18.656 -10.953 -1.604 1 51.62 376 ASN B O 1
ATOM 6503 N N . ARG B 1 377 ? -17.875 -11.438 -3.441 1 46.19 377 ARG B N 1
ATOM 6504 C CA . ARG B 1 377 ? -18.234 -10.055 -3.719 1 46.19 377 ARG B CA 1
ATOM 6505 C C . ARG B 1 377 ? -19.578 -9.695 -3.074 1 46.19 377 ARG B C 1
ATOM 6507 O O . ARG B 1 377 ? -19.719 -8.617 -2.498 1 46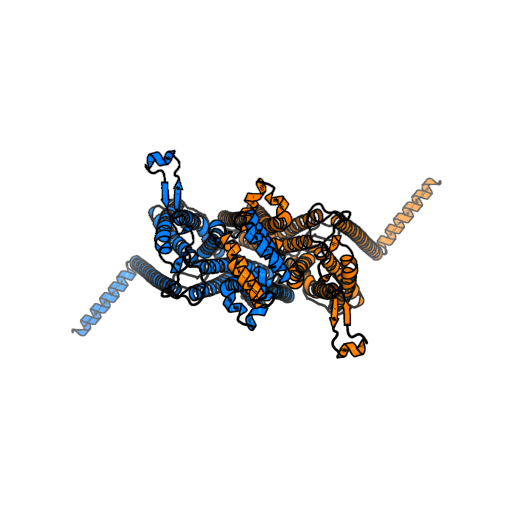.19 377 ARG B O 1
ATOM 6514 N N . PHE B 1 378 ? -20.719 -10.398 -3.396 1 42.16 378 PHE B N 1
ATOM 6515 C CA . PHE B 1 378 ? -22.078 -9.922 -3.162 1 42.16 378 PHE B CA 1
ATOM 6516 C C . PHE B 1 378 ? -22.75 -10.711 -2.047 1 42.16 378 PHE B C 1
ATOM 6518 O O . PHE B 1 378 ? -23.969 -10.93 -2.076 1 42.16 378 PHE B O 1
ATOM 6525 N N . GLN B 1 379 ? -21.922 -11.234 -1.155 1 45.34 379 GLN B N 1
ATOM 6526 C CA . GLN B 1 379 ? -22.75 -12.062 -0.269 1 45.34 379 GLN B CA 1
ATOM 6527 C C . GLN B 1 379 ? -23.594 -11.195 0.653 1 45.34 379 GLN B C 1
ATOM 6529 O O . GLN B 1 379 ? -23.125 -10.203 1.202 1 45.34 379 GLN B O 1
ATOM 6534 N N . VAL B 1 380 ? -24.797 -11.602 0.759 1 56.94 380 VAL B N 1
ATOM 6535 C CA . VAL B 1 380 ? -25.859 -10.977 1.545 1 56.94 380 VAL B CA 1
ATOM 6536 C C . VAL B 1 380 ? -25.438 -10.898 3.01 1 56.94 380 VAL B C 1
ATOM 6538 O O . VAL B 1 380 ? -25.672 -9.891 3.678 1 56.94 380 VAL B O 1
ATOM 6541 N N . GLY B 1 381 ? -24.609 -11.859 3.393 1 49.66 381 GLY B N 1
ATOM 6542 C CA . GLY B 1 381 ? -24.25 -11.906 4.801 1 49.66 381 GLY B CA 1
ATOM 6543 C C . GLY B 1 381 ? -23.219 -10.859 5.188 1 49.66 381 GLY B C 1
ATOM 6544 O O . GLY B 1 381 ? -23.375 -10.188 6.211 1 49.66 381 GLY B O 1
ATOM 6545 N N . SER B 1 382 ? -22.281 -10.789 4.488 1 54.22 382 SER B N 1
ATOM 6546 C CA . SER B 1 382 ? -21.25 -9.797 4.789 1 54.22 382 SER B CA 1
ATOM 6547 C C . SER B 1 382 ? -21.812 -8.375 4.707 1 54.22 382 SER B C 1
ATOM 6549 O O . SER B 1 382 ? -21.484 -7.523 5.531 1 54.22 382 SER B O 1
ATOM 6551 N N . LEU B 1 383 ? -22.594 -8.266 3.74 1 62.62 383 LEU B N 1
ATOM 6552 C CA . LEU B 1 383 ? -23.25 -6.969 3.615 1 62.62 383 LEU B CA 1
ATOM 6553 C C . LEU B 1 383 ? -24.203 -6.73 4.785 1 62.62 383 LEU B C 1
ATOM 6555 O O . LEU B 1 383 ? -24.297 -5.609 5.289 1 62.62 383 LEU B O 1
ATOM 6559 N N . LEU B 1 384 ? -24.844 -7.883 5.164 1 63.41 384 LEU B N 1
ATOM 6560 C CA . LEU B 1 384 ? -25.75 -7.785 6.312 1 63.41 384 LEU B CA 1
ATOM 6561 C C . LEU B 1 384 ? -24.984 -7.379 7.566 1 63.41 384 LEU B C 1
ATOM 6563 O O . LEU B 1 384 ? -25.422 -6.504 8.312 1 63.41 384 LEU B O 1
ATOM 6567 N N . GLN B 1 385 ? -23.922 -7.918 7.746 1 57.62 385 GLN B N 1
ATOM 6568 C CA . GLN B 1 385 ? -23.125 -7.598 8.922 1 57.62 385 GLN B CA 1
ATOM 6569 C C . GLN B 1 385 ? -22.625 -6.16 8.867 1 57.62 385 GLN B C 1
ATOM 6571 O O . GLN B 1 385 ? -22.656 -5.449 9.875 1 57.62 385 GLN B O 1
ATOM 6576 N N . GLN B 1 386 ? -22.172 -5.824 7.77 1 60.62 386 GLN B N 1
ATOM 6577 C CA . GLN B 1 386 ? -21.688 -4.461 7.594 1 60.62 386 GLN B CA 1
ATOM 6578 C C . GLN B 1 386 ? -22.797 -3.443 7.844 1 60.62 386 GLN B C 1
ATOM 6580 O O . GLN B 1 386 ? -22.562 -2.398 8.453 1 60.62 386 GLN B O 1
ATOM 6585 N N . ILE B 1 387 ? -23.984 -3.918 7.387 1 69.62 387 ILE B N 1
ATOM 6586 C CA . ILE B 1 387 ? -25.125 -3.02 7.523 1 69.62 387 ILE B CA 1
ATOM 6587 C C . ILE B 1 387 ? -25.547 -2.941 8.984 1 69.62 387 ILE B C 1
ATOM 6589 O O . ILE B 1 387 ? -25.766 -1.85 9.523 1 69.62 387 ILE B O 1
ATOM 6593 N N . VAL B 1 388 ? -25.547 -4.09 9.633 1 63.28 388 VAL B N 1
ATOM 6594 C CA . VAL B 1 388 ? -26.047 -4.164 11.008 1 63.28 388 VAL B CA 1
ATOM 6595 C C . VAL B 1 388 ? -25.047 -3.52 11.953 1 63.28 388 VAL B C 1
ATOM 6597 O O . VAL B 1 388 ? -25.438 -2.842 12.914 1 63.28 388 VAL B O 1
ATOM 6600 N N . THR B 1 389 ? -23.875 -3.562 11.562 1 57.75 389 THR B N 1
ATOM 6601 C CA . THR B 1 389 ? -22.844 -3.062 12.461 1 57.75 389 THR B CA 1
ATOM 6602 C C . THR B 1 389 ? -22.641 -1.564 12.258 1 57.75 389 THR B C 1
ATOM 6604 O O . THR B 1 389 ? -22.281 -0.849 13.203 1 57.75 389 THR B O 1
ATOM 6607 N N . ASN B 1 390 ? -22.875 -1.176 11.039 1 57.91 390 ASN B N 1
ATOM 6608 C CA . ASN B 1 390 ? -22.438 0.181 10.742 1 57.91 390 ASN B CA 1
ATOM 6609 C C . ASN B 1 390 ? -23.609 1.142 10.617 1 57.91 390 ASN B C 1
ATOM 6611 O O . ASN B 1 390 ? -23.422 2.361 10.641 1 57.91 390 ASN B O 1
ATOM 6615 N N . LEU B 1 391 ? -24.797 0.472 10.336 1 66.25 391 LEU B N 1
ATOM 6616 C CA . LEU B 1 391 ? -25.938 1.359 10.109 1 66.25 391 LEU B CA 1
ATOM 6617 C C . LEU B 1 391 ? -26.859 1.361 11.32 1 66.25 391 LEU B C 1
ATOM 6619 O O . LEU B 1 391 ? -27.047 0.331 11.969 1 66.25 391 LEU B O 1
ATOM 6623 N N . GLU B 1 392 ? -27.219 2.561 11.633 1 67.94 392 GLU B N 1
ATOM 6624 C CA . GLU B 1 392 ? -28.312 2.666 12.602 1 67.94 392 GLU B CA 1
ATOM 6625 C C . GLU B 1 392 ? -29.609 2.152 12.008 1 67.94 392 GLU B C 1
ATOM 6627 O O . GLU B 1 392 ? -29.797 2.131 10.789 1 67.94 392 GLU B O 1
ATOM 6632 N N . PRO B 1 393 ? -30.531 1.728 12.93 1 72.5 393 PRO B N 1
ATOM 6633 C CA . PRO B 1 393 ? -31.797 1.184 12.445 1 72.5 393 PRO B CA 1
ATOM 6634 C C . PRO B 1 393 ? -32.531 2.15 11.523 1 72.5 393 PRO B C 1
ATOM 6636 O O . PRO B 1 393 ? -33.156 1.726 10.547 1 72.5 393 PRO B O 1
ATOM 6639 N N . LYS B 1 394 ? -32.406 3.371 11.773 1 75.62 394 LYS B N 1
ATOM 6640 C CA . LYS B 1 394 ? -33.031 4.34 10.891 1 75.62 394 LYS B CA 1
ATOM 6641 C C . LYS B 1 394 ? -32.406 4.324 9.5 1 75.62 394 LYS B C 1
ATOM 6643 O O . LYS B 1 394 ? -33.125 4.418 8.492 1 75.62 394 LYS B O 1
ATOM 6648 N N . ASP B 1 395 ? -31.172 4.094 9.516 1 73.38 395 ASP B N 1
ATOM 6649 C CA . ASP B 1 395 ? -30.438 4.07 8.25 1 73.38 395 ASP B CA 1
ATOM 6650 C C . ASP B 1 395 ? -30.641 2.742 7.523 1 73.38 395 ASP B C 1
ATOM 6652 O O . ASP B 1 395 ? -30.578 2.688 6.293 1 73.38 395 ASP B O 1
ATOM 6656 N N . ILE B 1 396 ? -30.844 1.779 8.328 1 78.81 396 ILE B N 1
ATOM 6657 C CA . ILE B 1 396 ? -31.141 0.489 7.719 1 78.81 396 ILE B CA 1
ATOM 6658 C C . ILE B 1 396 ? -32.469 0.558 7 1 78.81 396 ILE B C 1
ATOM 6660 O O . ILE B 1 396 ? -32.625 0.032 5.895 1 78.81 396 ILE B O 1
ATOM 6664 N N . VAL B 1 397 ? -33.375 1.295 7.664 1 78.38 397 VAL B N 1
ATOM 6665 C CA . VAL B 1 397 ? -34.688 1.468 7.047 1 78.38 397 VAL B CA 1
ATOM 6666 C C . VAL B 1 397 ? -34.562 2.283 5.762 1 78.38 397 VAL B C 1
ATOM 6668 O O . VAL B 1 397 ? -35.188 1.96 4.746 1 78.38 397 VAL B O 1
ATOM 6671 N N . LEU B 1 398 ? -33.75 3.168 5.871 1 76.5 398 LEU B N 1
ATOM 6672 C CA . LEU B 1 398 ? -33.5 3.971 4.68 1 76.5 398 LEU B CA 1
ATOM 6673 C C . LEU B 1 398 ? -32.844 3.133 3.59 1 76.5 398 LEU B C 1
ATOM 6675 O O . LEU B 1 398 ? -33.188 3.252 2.412 1 76.5 398 LEU B O 1
ATOM 6679 N N . LEU B 1 399 ? -31.969 2.334 3.965 1 77.06 399 LEU B N 1
ATOM 6680 C CA . LEU B 1 399 ? -31.297 1.444 3.023 1 77.06 399 LEU B CA 1
ATOM 6681 C C . LEU B 1 399 ? -32.281 0.466 2.398 1 77.06 399 LEU B C 1
ATOM 6683 O O . LEU B 1 399 ? -32.25 0.238 1.187 1 77.06 399 LEU B O 1
ATOM 6687 N N . VAL B 1 400 ? -33.094 -0.033 3.25 1 80.56 400 VAL B N 1
ATOM 6688 C CA . VAL B 1 400 ? -34.094 -0.985 2.764 1 80.56 400 VAL B CA 1
ATOM 6689 C C . VAL B 1 400 ? -35.031 -0.29 1.789 1 80.56 400 VAL B C 1
ATOM 6691 O O . VAL B 1 400 ? -35.406 -0.857 0.756 1 80.56 400 VAL B O 1
ATOM 6694 N N . ASN B 1 401 ? -35.312 0.924 2.084 1 78 401 ASN B N 1
ATOM 6695 C CA . ASN B 1 401 ? -36.188 1.686 1.189 1 78 401 ASN B CA 1
ATOM 6696 C C . ASN B 1 401 ? -35.5 1.978 -0.141 1 78 401 ASN B C 1
ATOM 6698 O O . ASN B 1 401 ? -36.125 1.877 -1.2 1 78 401 ASN B O 1
ATOM 6702 N N . LYS B 1 402 ? -34.344 2.234 -0.081 1 76.12 402 LYS B N 1
ATOM 6703 C CA . LYS B 1 402 ? -33.594 2.525 -1.303 1 76.12 402 LYS B CA 1
ATOM 6704 C C . LYS B 1 402 ? -33.375 1.256 -2.119 1 76.12 402 LYS B C 1
ATOM 6706 O O . LYS B 1 402 ? -33.375 1.294 -3.35 1 76.12 402 LYS B O 1
ATOM 6711 N N . LEU B 1 403 ? -33.156 0.251 -1.416 1 79.81 403 LEU B N 1
ATOM 6712 C CA . LEU B 1 403 ? -33.031 -1.027 -2.104 1 79.81 403 LEU B CA 1
ATOM 6713 C C . LEU B 1 403 ? -34.344 -1.446 -2.752 1 79.81 403 LEU B C 1
ATOM 6715 O O . LEU B 1 403 ? -34.344 -1.995 -3.855 1 79.81 403 LEU B O 1
ATOM 6719 N N . ALA B 1 404 ? -35.375 -1.114 -2.016 1 78.31 404 ALA B N 1
ATOM 6720 C CA . ALA B 1 404 ? -36.719 -1.378 -2.584 1 78.31 404 ALA B CA 1
ATOM 6721 C C . ALA B 1 404 ? -36.938 -0.543 -3.84 1 78.31 404 ALA B C 1
ATOM 6723 O O . ALA B 1 404 ? -37.5 -1.033 -4.824 1 78.31 404 ALA B O 1
ATOM 6724 N N . LEU B 1 405 ? -36.5 0.555 -3.768 1 75.38 405 LEU B N 1
ATOM 6725 C CA . LEU B 1 405 ? -36.594 1.421 -4.938 1 75.38 405 LEU B CA 1
ATOM 6726 C C . LEU B 1 405 ? -35.781 0.879 -6.09 1 75.38 405 LEU B C 1
ATOM 6728 O O . LEU B 1 405 ? -36.219 0.896 -7.242 1 75.38 405 LEU B O 1
ATOM 6732 N N . TYR B 1 406 ? -34.688 0.409 -5.824 1 74.81 406 TYR B N 1
ATOM 6733 C CA . TYR B 1 406 ? -33.812 -0.179 -6.836 1 74.81 406 TYR B CA 1
ATOM 6734 C C . TYR B 1 406 ? -34.469 -1.416 -7.453 1 74.81 406 TYR B C 1
ATOM 6736 O O . TYR B 1 406 ? -34.469 -1.573 -8.68 1 74.81 406 TYR B O 1
ATOM 6744 N N . LEU B 1 407 ? -34.938 -2.199 -6.582 1 78.62 407 LEU B N 1
ATOM 6745 C CA . LEU B 1 407 ? -35.594 -3.416 -7.066 1 78.62 407 LEU B CA 1
ATOM 6746 C C . LEU B 1 407 ? -36.812 -3.082 -7.922 1 78.62 407 LEU B C 1
ATOM 6748 O O . LEU B 1 407 ? -37.094 -3.783 -8.891 1 78.62 407 LEU B O 1
ATOM 6752 N N . TYR B 1 408 ? -37.406 -1.976 -7.559 1 76.56 408 TYR B N 1
ATOM 6753 C CA . TYR B 1 408 ? -38.531 -1.5 -8.344 1 76.56 408 TYR B CA 1
ATOM 6754 C C . TYR B 1 408 ? -38.062 -0.985 -9.703 1 76.56 408 TYR B C 1
ATOM 6756 O O . TYR B 1 408 ? -38.688 -1.29 -10.734 1 76.56 408 TYR B O 1
ATOM 6764 N N . ASN B 1 409 ? -37.031 -0.409 -9.711 1 73.31 409 ASN B N 1
ATOM 6765 C CA . ASN B 1 409 ? -36.531 0.196 -10.945 1 73.31 409 ASN B CA 1
ATOM 6766 C C . ASN B 1 409 ? -36.031 -0.859 -11.914 1 73.31 409 ASN B C 1
ATOM 6768 O O . ASN B 1 409 ? -36.094 -0.673 -13.133 1 73.31 409 ASN B O 1
ATOM 6772 N N . ILE B 1 410 ? -35.594 -1.937 -11.297 1 69.19 410 ILE B N 1
ATOM 6773 C CA . ILE B 1 410 ? -35.094 -2.986 -12.172 1 69.19 410 ILE B CA 1
ATOM 6774 C C . ILE B 1 410 ? -36.219 -3.926 -12.57 1 69.19 410 ILE B C 1
ATOM 6776 O O . ILE B 1 410 ? -36.062 -4.766 -13.453 1 69.19 410 ILE B O 1
ATOM 6780 N N . GLY B 1 411 ? -37.375 -3.672 -12.023 1 73.75 411 GLY B N 1
ATOM 6781 C CA . GLY B 1 411 ? -38.562 -4.418 -12.383 1 73.75 411 GLY B CA 1
ATOM 6782 C C . GLY B 1 411 ? -38.688 -5.719 -11.617 1 73.75 411 GLY B C 1
ATOM 6783 O O . GLY B 1 411 ? -39.438 -6.605 -12.023 1 73.75 411 GLY B O 1
ATOM 6784 N N . TYR B 1 412 ? -37.969 -5.867 -10.609 1 77.19 412 TYR B N 1
ATOM 6785 C CA . TYR B 1 412 ? -38 -7.109 -9.844 1 77.19 412 TYR B CA 1
ATOM 6786 C C . TYR B 1 412 ? -39.219 -7.113 -8.891 1 77.19 412 TYR B C 1
ATOM 6788 O O . TYR B 1 412 ? -39.75 -8.18 -8.562 1 77.19 412 TYR B O 1
ATOM 6796 N N . ILE B 1 413 ? -39.531 -5.902 -8.438 1 77.44 413 ILE B N 1
ATOM 6797 C CA . ILE B 1 413 ? -40.688 -5.777 -7.578 1 77.44 413 ILE B CA 1
ATOM 6798 C C . ILE B 1 413 ? -41.75 -4.891 -8.258 1 77.44 413 ILE B C 1
ATOM 6800 O O . ILE B 1 413 ? -41.406 -3.932 -8.953 1 77.44 413 ILE B O 1
ATOM 6804 N N . ASP B 1 414 ? -43 -5.375 -8.211 1 78.38 414 ASP B N 1
ATOM 6805 C CA . ASP B 1 414 ? -44.094 -4.648 -8.82 1 78.38 414 ASP B CA 1
ATOM 6806 C C . ASP B 1 414 ? -44.406 -3.363 -8.062 1 78.38 414 ASP B C 1
ATOM 6808 O O . ASP B 1 414 ? -43.938 -3.176 -6.938 1 78.38 414 ASP B O 1
ATOM 6812 N N . GLU B 1 415 ? -45.094 -2.471 -8.797 1 78.56 415 GLU B N 1
ATOM 6813 C CA . GLU B 1 415 ? -45.438 -1.169 -8.234 1 78.56 415 GLU B CA 1
ATOM 6814 C C . GLU B 1 415 ? -46.25 -1.322 -6.949 1 78.56 415 GLU B C 1
ATOM 6816 O O . GLU B 1 415 ? -46.031 -0.571 -5.992 1 78.56 415 GLU B O 1
ATOM 6821 N N . GLU B 1 416 ? -47.062 -2.24 -6.941 1 77.75 416 GLU B N 1
ATOM 6822 C CA . GLU B 1 416 ? -47.875 -2.461 -5.758 1 77.75 416 GLU B CA 1
ATOM 6823 C C . GLU B 1 416 ? -47.031 -2.893 -4.566 1 77.75 416 GLU B C 1
ATOM 6825 O O . GLU B 1 416 ? -47.25 -2.42 -3.447 1 77.75 416 GLU B O 1
ATOM 6830 N N . LYS B 1 417 ? -46.094 -3.643 -4.789 1 77.31 417 LYS B N 1
ATOM 6831 C CA . LYS B 1 417 ? -45.219 -4.133 -3.734 1 77.31 417 LYS B CA 1
ATOM 6832 C C . LYS B 1 417 ? -44.25 -3.035 -3.252 1 77.31 417 LYS B C 1
ATOM 6834 O O . LYS B 1 417 ? -43.969 -2.932 -2.055 1 77.31 417 LYS B O 1
ATOM 6839 N N . TYR B 1 418 ? -44 -2.26 -4.199 1 79.25 418 TYR B N 1
ATOM 6840 C CA . TYR B 1 418 ? -43.125 -1.156 -3.838 1 79.25 418 TYR B CA 1
ATOM 6841 C C . TYR B 1 418 ? -43.844 -0.15 -2.951 1 79.25 418 TYR B C 1
ATOM 6843 O O . TYR B 1 418 ? -43.281 0.298 -1.938 1 79.25 418 TYR B O 1
ATOM 6851 N N . ILE B 1 419 ? -44.969 0.127 -3.314 1 76.06 419 ILE B N 1
ATOM 6852 C CA . ILE B 1 419 ? -45.75 1.074 -2.525 1 76.06 419 ILE B CA 1
ATOM 6853 C C . ILE B 1 419 ? -46.031 0.495 -1.139 1 76.06 419 ILE B C 1
ATOM 6855 O O . ILE B 1 419 ? -45.938 1.203 -0.134 1 76.06 419 ILE B O 1
ATOM 6859 N N . LYS B 1 420 ? -46.25 -0.712 -1.064 1 76.69 420 LYS B N 1
ATOM 6860 C CA . LYS B 1 420 ? -46.5 -1.366 0.215 1 76.69 420 LYS B CA 1
ATOM 6861 C C . LYS B 1 420 ? -45.25 -1.396 1.08 1 76.69 420 LYS B C 1
ATOM 6863 O O . LYS B 1 420 ? -45.312 -1.239 2.301 1 76.69 420 LYS B O 1
ATOM 6868 N N . LEU B 1 421 ? -44.188 -1.502 0.458 1 76.44 421 LEU B N 1
ATOM 6869 C CA . LEU B 1 421 ? -42.906 -1.562 1.171 1 76.44 421 LEU B CA 1
ATOM 6870 C C . LEU B 1 421 ? -42.531 -0.191 1.716 1 76.44 421 LEU B C 1
ATOM 6872 O O . LEU B 1 421 ? -42.031 -0.082 2.84 1 76.44 421 LEU B O 1
ATOM 6876 N N . VAL B 1 422 ? -42.812 0.786 0.909 1 72.5 422 VAL B N 1
ATOM 6877 C CA . VAL B 1 422 ? -42.5 2.15 1.32 1 72.5 422 VAL B CA 1
ATOM 6878 C C . VAL B 1 422 ? -43.406 2.574 2.455 1 72.5 422 VAL B C 1
ATOM 6880 O O . VAL B 1 422 ? -43 3.285 3.373 1 72.5 422 VAL B O 1
ATOM 6883 N N . GLU B 1 423 ? -44.594 2.082 2.422 1 73.69 423 GLU B N 1
ATOM 6884 C CA . GLU B 1 423 ? -45.594 2.412 3.451 1 73.69 423 GLU B CA 1
ATOM 6885 C C . GLU B 1 423 ? -45.25 1.7 4.762 1 73.69 423 GLU B C 1
ATOM 6887 O O . GLU B 1 423 ? -45.594 2.193 5.84 1 73.69 423 GLU B O 1
ATOM 6892 N N . LEU B 1 424 ? -44.531 0.682 4.684 1 74.81 424 LEU B N 1
ATOM 6893 C CA . LEU B 1 424 ? -44.219 -0.105 5.871 1 74.81 424 LEU B CA 1
ATOM 6894 C C . LEU B 1 424 ? -43.031 0.497 6.633 1 74.81 424 LEU B C 1
ATOM 6896 O O . LEU B 1 424 ? -42.906 0.308 7.844 1 74.81 424 LEU B O 1
ATOM 6900 N N . PHE B 1 425 ? -42.219 1.145 5.934 1 66.62 425 PHE B N 1
ATOM 6901 C CA . PHE B 1 425 ? -41.094 1.745 6.602 1 66.62 425 PHE B CA 1
ATOM 6902 C C . PHE B 1 425 ? -41.312 3.234 6.832 1 66.62 425 PHE B C 1
ATOM 6904 O O . PHE B 1 425 ? -40.781 3.809 7.785 1 66.62 425 PHE B O 1
#

Sequence (850 aa):
MSLRKRNVNKLEEEVSTIADTLVHPENHVQLDEKNKKKQDFVVRAFWTIVMFLFFVGVICAGHMWTVTLIFICQVLVFKECIAVTSKPSKEKNLRLTKSLNWYFLFTTIYYLDGESFIKNLNHLIFTNQFLTPLATHHRFISYWLYIFGLVFFVATLQKGHLRFQFAQLCITHMVLLLTVFQAHLIINNIFNGMIWFLMPVLMVITNDIFAYLCGITFGKTQLIAISPKKTVEGFVGAWIFTSLAGLLLAKVLSAYDYMICPVTDLEVNVFSHLTCEKNPIFLPQDYRIPPVIAEFIGAEVLTMKPIYFHSLNLASFASLIAPFGGFFASGLKRTFEVKDFGHSIPGHGGITDRIDCQFLMGSFAYLYYETFLSTNRFQVGSLLQQIVTNLEPKDIVLLVNKLALYLYNIGYIDEEKYIKLVELFMSLRKRNVNKLEEEVSTIADTLVHPENHVQLDEKNKKKQDFVVRAFWTIVMFLFFVGVICAGHMWTVTLIFICQVLVFKECIAVTSKPSKEKNLRLTKSLNWYFLFTTIYYLDGESFIKNLNHLIFTNQFLTPLATHHRFISYWLYIFGLVFFVATLQKGHLRFQFAQLCITHMVLLLTVFQAHLIINNIFNGMIWFLMPVLMVITNDIFAYLCGITFGKTQLIAISPKKTVEGFVGAWIFTSLAGLLLAKVLSAYDYMICPVTDLEVNVFSHLTCEKNPIFLPQDYRIPPVIAEFIGAEVLTMKPIYFHSLNLASFASLIAPFGGFFASGLKRTFEVKDFGHSIPGHGGITDRIDCQFLMGSFAYLYYETFLSTNRFQVGSLLQQIVTNLEPKDIVLLVNKLALYLYNIGYIDEEKYIKLVELF

Foldseek 3Di:
DVVVVVVVVVVVVVVVVVVCCVVPVVVVVVVVVVVVVVVLVVQVVVLVVVVVVVQVVQQQQFLLSVLVVLVVLLVQLLVLQLVLVCVVCVVPPPVVLVVLLVLVLVLLLQLLQVQVCCVQVVVVQCVDPVNNVCNVCVVVVSVVSVVVSVVSLVVSDDPPCNVVSVVSVVSSVVSCVLRVNLSSLLSSLSQQFQLLNVLLLVLLVQLVVQLLVQCVVPFDAADDPLDRSGGPRSLVRSLVRSLVVLLVSLVVQLVQCNGRHGDNDRNDGNPHPDDDDGFQLSPWDWDQDPPVVCVVVVHRIDTDRNSSVVSSVLSNCSRPPLCVLLSVVSVSCVVSVHDASACPRPSQGGSCNVCSSVSVSSSVSSVSCVPPRDPVPPPPVVVVCCCVVPPDPVVVLVVVLVVLVVCVVVPVDDPVVNVVSNVVD/DVVVVVVVVVVVVVVVVVVCCVVPVVVVVVVVVVVVVVVLVVQVVVLVVVVVVVQVVQQQQFLLSVLVVLVVLLVQLLVLQLCLVCVVCVVPPPVVLVVLLVLVLVLLLQLLQVQVCCVQVVVVQCVDPVNNVCNVCVVVVSVVSVVVSVVSLVVSDDPPCNVVSVVSVVSSVVSCVQRVNLSSLLSVLSQQFQLLNVLLLVLLVQLVVQLLVQCVVPFDAADDPLDRSGGPRSLVRSLVRSLVVLLVSLVVQLVQCNGRHGDNDRNDGNPHPDDDDGFQLSPWDWDQDPPVVCVVVVHRIDTDRNSSVVSSVLSNCSRPPLCVLLSVVSVSCVVSVHDASACPRPSQGGSCNSCSSVSVSSSVSSVSCVVPRDPVVDDPVVVVCCCVVPPDPVVVLVVVLVVLVVCVVVVVDDPVVNVVSVVVD

InterPro domains:
  IPR000374 Phosphatidate cytidylyltransferase [PS01315] (330-356)
  IPR016720 Phosphatidate cytidylyltransferase, eukaryota [PIRSF018269] (10-414)
  IPR016720 Phosphatidate cytidylyltransferase, eukaryota [PTHR13773] (12-409)

pLDDT: mean 82.15, std 13.03, range [40.41, 98.06]

Organism: Cyberlindnera jadinii (strain ATCC 18201 / CBS 1600 / BCRC 20928 / JCM 3617 / NBRC 0987 / NRRL Y-1542) (NCBI:txid983966)

Radius of gyration: 34.11 Å; Cα contacts (8 Å, |Δi|>4): 1014; chains: 2; bounding box: 100×145×81 Å

Solvent-accessible surface area (backbone atoms only — not comparable to full-atom values): 44114 Å² total; per-residue (Å²): 118,69,71,62,53,54,54,49,51,54,48,47,51,52,46,46,52,47,45,48,39,68,75,40,41,67,57,47,50,50,48,50,50,49,50,49,50,50,50,50,47,52,48,38,50,51,50,48,50,51,53,48,53,50,49,52,49,32,58,45,61,10,61,50,52,41,44,49,49,51,54,51,50,45,52,51,33,48,51,30,54,52,52,58,72,47,60,86,46,76,83,52,90,55,68,65,57,57,54,46,50,53,49,53,48,52,46,47,46,48,46,56,47,46,52,51,45,48,67,62,36,38,74,67,38,65,68,34,78,80,45,33,62,55,60,74,43,36,70,59,51,38,50,51,51,50,50,49,51,52,49,50,51,56,72,65,63,45,91,91,47,42,56,59,53,54,48,49,51,26,48,48,52,46,48,41,52,64,40,49,50,22,46,45,35,32,46,52,20,40,45,59,5,40,42,55,39,49,50,54,49,51,34,40,53,47,18,54,52,35,23,51,53,30,20,74,74,60,39,82,43,69,60,47,86,90,44,68,86,40,20,46,43,3,45,54,45,9,33,55,53,19,30,53,46,23,42,51,46,43,58,60,45,66,70,36,50,70,25,56,35,52,56,81,56,66,83,44,32,64,86,44,88,60,80,64,88,75,59,69,47,78,36,75,40,80,40,77,43,55,66,78,54,14,67,71,71,71,40,57,62,48,75,44,41,51,44,46,60,53,25,38,53,53,19,46,42,33,40,73,48,17,51,50,35,38,51,43,52,51,50,52,30,54,48,64,72,40,92,53,60,36,73,77,37,76,83,63,28,13,64,46,73,72,41,36,32,48,30,49,33,30,34,48,44,31,52,48,35,64,72,74,59,50,75,60,73,29,39,46,60,63,50,45,48,49,41,64,72,37,23,52,72,71,42,45,48,48,34,45,47,49,48,45,49,48,36,35,73,73,60,77,38,54,71,70,51,43,53,53,51,57,70,68,100,117,71,68,62,55,53,55,49,52,52,48,48,53,51,46,46,55,47,43,47,39,67,75,39,43,65,56,46,50,49,49,51,49,48,50,50,52,49,48,51,47,51,47,37,51,50,50,50,50,51,53,48,52,50,50,52,52,33,57,44,60,11,62,49,53,40,46,50,48,52,55,51,49,44,52,50,33,48,51,31,55,52,53,60,73,46,60,85,44,76,81,53,91,55,68,65,57,59,55,47,52,54,50,53,50,52,48,48,47,49,44,54,47,44,51,50,46,48,67,62,36,38,73,65,38,65,67,33,78,79,43,33,61,55,60,72,44,35,70,59,51,38,48,51,51,50,50,50,52,52,50,50,51,55,71,64,63,44,92,91,46,40,56,58,53,53,49,50,53,26,47,47,52,44,48,41,54,64,41,47,51,22,46,44,34,33,46,53,19,39,45,58,6,41,43,55,38,50,50,54,50,51,35,41,53,47,20,54,53,34,23,51,54,31,20,72,74,60,39,83,45,69,59,46,86,93,44,68,86,41,21,46,44,3,45,54,45,8,33,55,54,18,30,54,47,23,42,51,47,42,58,59,46,65,71,36,51,71,25,56,34,52,54,80,55,66,83,45,32,65,86,45,89,60,79,65,86,75,58,68,46,79,35,76,38,79,40,78,44,57,67,78,54,14,65,72,72,71,39,57,61,48,75,45,40,52,42,46,60,54,25,37,54,52,19,45,42,34,40,73,48,16,50,50,35,41,52,43,51,51,49,53,29,55,49,64,71,41,92,53,62,36,73,77,37,76,84,62,27,12,64,46,74,71,41,38,33,48,31,48,34,30,33,49,45,31,51,50,34,64,72,75,60,52,67,67,71,24,41,43,60,63,51,45,48,48,42,63,74,40,26,51,72,69,42,45,50,49,35,46,48,50,49,46,48,49,37,37,73,72,61,77,39,53,71,68,52,42,54,53,51,58,70,67,102

Nearest PDB structures (foldseek):
  4q2g-assembly1_A  TM=7.784E-01  e=6.222E-08  Thermotoga maritima MSB8
  7p5j-assembly1_B  TM=1.904E-01  e=1.153E+00  Homo sapiens
  7p54-assembly1_B  TM=1.102E-01  e=8.032E-01  Homo sapiens
  7jh5-assembly2_B  TM=2.025E-01  e=8.439E+00  synthetic construct
  4q2g-assembly1_A  TM=7.784E-01  e=2.473E-07  Thermotoga maritima MSB8

Secondary structure (DSSP, 8-state):
-HHHHHHHHHHHHHHHHHHHHHHSHHHHHHHHHHHHHHHHHHHHHHHHHHHHHHHHHHHHH-HHHHHHHHHHHHHHHHHHHHHHHHGGGGGS--HHHHHHHHHHHHHHHHHHHHHHHHHHSHHHHHHSTTHHHHHHTHHHHHHHHHHHHHHHHHHT--TT-HHHHHHHHHHHHHHIIIIIIHHHHHHHHHHH-THHHHHHHHHHHHHHHHHHHHHHHH--SEEETTEEEEEHHHHHHHHHHHHHHHHHHHHHHTT-HHHHSPPS-TT--TTS----PPPGGGS-EEEE--HHHHHHHT-SEEEE-HHHHHHHHHHHHHHHTTHHHHHHHHHHHHHTT-S-S--SBTTTB-HHHHHHHHHHHHHHHHHHIIIII-SGGG-HHHHHHHHHHHS-HHHHHHHHHHHHHHHHHHTSS-HHHHHHHHHH-/-HHHHHHHHHHHHHHHHHHHHHHSHHHHHHHHHHHHHHHHHHHHHHHHHHHHHHHHHHHHH-HHHHHHHHHHHHHHHHHHHHHHHHGGGTTS--HHHHHHHHHHHHHHHHHHHHHHHHHHSHHHHHHSTTHHHHHHTHHHHHHHHHHHHHHHHHHT--TT-HHHHHHHHHHHHHHIIIIIIHHHHHHHHHHH-THHHHHHHHHHHHHHHHHHHHHHHH--SEEETTEEEEEHHHHHHHHHHHHHHHHHHHHHHTT-HHHHSPPS-TT--TTS----PPPGGGS-EEEE--HHHHHHHT-SEEEE-HHHHHHHHHHHHHHHTTHHHHHHHHHHHHHTT-S-S--SBTTTB-HHHHHHHHHHHHHHHHHHIIIII-SGGG-HHHHHHHHHHHS-HHHHHHHHHHHHHHHHHHTSS-HHHHHHHHHH-